Protein AF-A0ABD6E1S3-F1 (afdb_monomer)

Organism: NCBI:txid755310

Nearest PDB structures (foldseek):
  6a94-assembly2_B  TM=1.525E-01  e=4.931E-02  Homo sapiens
  8zpt-assembly1_R  TM=1.856E-01  e=3.114E+00  Homo sapiens

Secondary structure (DSSP, 8-state):
----SSS--EEEES----S---SSBP-SSS-EE--EEEEEEEEEEPPPTTS-PPPEEEEEEEEEEPP-GGG-----GGGEEEEESPTT-SSB-TTBPPEEEESSTTGGGTT-SSBPPTTT-----SEEEEEEES-TTEEEE-TTTTS-TT--S-EEEEETTS-HHHHS--TTTGGGSEEEEEES---TT-HHHHHHHTTS--TTEEEEEE--B-PPTT-EEEEEEEESBHHHHHHHTTS-S--SSS-EE-BSS-SS---SEEEEE-SEEEEEEB-SS--HHHHHHHPEE---SSTTEEEEE-S--SSGGG--SS--EEEEE-SEE-SS---BS--TTSPPBPP-PPPHHHHHHHHHHHHHT-SSS-TTTT--TT----------TTTTTTT-SSPPPTT-S-HHHHHHHH-HHHHHHHHHHHHHHHHSHHHHHHHHHHHHTTHHHHHHHHHHHHHHHHHHHHHHHHHHTS-HHHHHHHTTTTTTT-EE--TT---EEHHHHHHTSSS-GGGGSHHHHHHS-TTSTTHHHH-BTTB---HHHHHHHHHHTSS----PPPPTTPPP---SS-HHHHHHHHHHHHHHHHHHHHHHHHH--SS--S---HHHHHHHHHHHHHHHHHHSPPTT---SSS-HHHHHHHHHHHHHHHHHH--TTT-STTSHHHHHHHHHHTT-HHHHHHHHHHHHHHHHHHHHHHHHHHHHS-S-HHHHHHHHHHHHHHHHHHHHHHHHHHHTHHHHHHHHHHHHHHHHHHHHHHHHTTTTSTTHHHHHHHHHHHHHHHHHHHTT-SSHHHHHHSSSHHHHHHHHHHHT-HHHHHHHHHHHHHHHHHHHHHHHHHHHHHHHHT-HHHHHHHHHHHHHHHHHHHHHHHHHHHHHHTS---HHHHHHHHHH-PPP-SS--PPP-HHHHHHHHHHHT-HHHHHHHHHHHHTTS---TTSSSTTSPP-----B-S-THHHHHHH-HHHHSTTGGGSPTTEEEEEEE-HHHHHHHHHHHHHHHHHHHHHTT-S--TTS-SB---S--TT-SSPPPTTTT-SS--GGGS-TTS-TT-PBPTTS-B-PPPEEEEEESTHHHH-TT-EEEEEEEEESSSS---TTSPPPEEE----TT-SSTTTTT-SEE--SEEEEETTTEEEEEES--HHHHH--SS-TT---EEEEEE----S-EEB-BPPP--TT-PPPP--SGGG-BHHHH-TTS--SB--SSGGGT--STTTTTSTT-EETTEETTS-HHHHHHHHEEPPPEEEEEGGGTSPP-GGG--

Sequence (1270 aa):
MSNNPRQTQYHFFPFVRGGYIPTNEDPGSGPLTHGKLALETTVTGSPPAETGGPKAEETVTKQLDVYGPGEVTGIDHRQVVRTEPESGTANFPPNYFPAVEFDRPDIPWLFTPAKATASDGRLRPWLCLVTVRDQDGVTLQHGGQGGNRSNPLPVLEIGGPADPGAELPDLSECWAWAHTQLVGNIQTSDSAAIRSTFRGQSNVTLSRLLSPRRLQENESYHACVVPTFEPGVRAGLGKDPYPGDDRIVDPAWDDGESTGQIRLPVYYHWEFSTGPAGDFESLVRRLTPEQHSGLGIRAVDASDPGPTALESAGEETVDLEGALRSVEPSSGSASPDGQPAPPRSYDPDKQRTLRDILNRASALSDPIELQGPEGDTPTLGPPLYGQWPVAEPLVPDSGGQPVWLRELNLDPRFRLPAGFGTRVVRDQQEHLLASAWEQVGSLRQANQILRFGQFGREPSRGIHDDLADLDAPSLLQLTASLHARVNWEDDQSTAATARHRIDESRLPRAVLSPSFRRLTRTGGSIARRFETADATLSVPDAIRGLNDGSLTLGTESPPSGMATLDLTVDDDSLASMLCANARARVASVEERRREWSLTRDEYWDDGQLLQELVERCQEVVRALPSSGARPSRGGGRLQQLVDDLRSECEAICGNEREGWEDSLLGDLRTAIGDESLPEIVRVIVELQDHVAVALELTEELVTAAGEEDDTEVLRETLREDCDQLESRFHLLIVRFGAALLAHHCLGARDSLLAVRDALEQCREAESYEDVTRHVDRIDELCRDVCGEGETVTDVLDADRVLAELNEDIRDGDVDSVRTTLRELRQVLERVRYLISRIRSTASREKWLDAIGPALDDLGEECDEFAAILERLEGRLAEYPVDHVAEQLGPGVCGPPPTEPDPPLDIGAVSGGITAAIDPRSTIPRRISGRLGGVDLTSRADALEQIIESPEFTQPMYEPLRDLSEEYLLPSVGEIPMDSVGVLETNPAFVEAYMVGLSHEMGRELRWHEYPTDLRWTYFRRFWDRRGTVPEPTADELDDINPVHTWRDDVALGDQPSEDGTAVEPSIVLLIRGELLERFPNTTIYAAEAIPEGEGPYAEGEPIPRIPDLPDPSATDPSDQTGSTKYPVFRGTLEPDITFLGFDLTPDEAFGTTTEADDLGWFFVLEEPPGDPRFGLDEPGESPSGECSSLKTWDDLDWGHLSPEGAASYVELASLAGGQGAGSSDLVGKKIGDVVWGKNSAHMASVTWQRPFRKAVHADDMLPTNPAGGQ

Solvent-accessible surface area (backbone atoms only — not comparable to full-atom values): 70172 Å² total; per-residue (Å²): 145,79,85,45,92,75,60,84,37,79,46,65,35,40,73,43,73,72,85,84,76,35,86,49,65,44,82,61,57,76,69,45,56,65,28,61,44,79,45,75,46,75,48,73,48,75,62,65,91,90,52,93,60,79,70,47,74,48,76,46,76,45,78,41,82,47,82,34,46,43,75,38,68,67,60,68,68,85,38,54,74,48,51,43,67,48,73,66,39,62,58,41,48,22,53,39,34,42,33,42,32,26,56,51,39,23,64,51,39,59,35,32,47,38,27,53,31,90,89,56,55,40,51,61,36,38,46,44,41,42,59,35,64,69,45,76,33,48,45,79,47,58,51,72,80,81,81,59,92,74,41,83,48,31,36,41,35,33,18,72,84,35,55,46,60,72,49,50,81,57,70,63,53,45,27,43,38,30,30,18,42,36,56,46,89,66,71,83,85,41,69,64,60,56,54,50,52,78,69,46,96,45,102,43,40,25,17,36,33,39,21,62,42,60,51,56,59,70,39,45,33,40,40,33,35,29,49,44,30,33,20,18,31,28,24,31,64,64,43,78,35,53,90,64,92,79,44,64,38,39,52,52,68,70,79,85,59,74,52,76,55,51,77,41,30,35,51,46,74,46,40,35,24,18,20,66,79,61,51,70,60,54,44,60,66,57,43,40,71,36,62,52,80,65,39,9,46,40,82,39,80,52,21,68,77,73,56,76,92,52,52,48,99,54,95,38,61,34,65,35,61,19,43,34,26,26,83,65,78,68,54,38,78,64,42,102,84,73,47,73,31,71,58,57,72,79,59,67,70,49,30,53,52,49,46,61,48,32,45,66,25,27,90,68,51,59,78,76,77,62,51,55,103,79,72,61,74,88,61,86,55,63,83,60,62,56,32,50,34,70,66,44,45,56,73,42,57,97,92,39,65,39,36,28,54,32,46,36,66,50,36,66,60,27,34,48,36,17,47,51,20,33,49,43,43,64,74,42,38,70,59,55,50,49,56,40,55,64,75,47,68,65,50,64,62,52,33,52,52,24,50,53,43,46,63,54,29,60,64,43,40,56,54,46,53,60,48,66,73,41,57,44,54,55,37,46,36,72,44,50,87,45,24,79,77,35,66,36,74,52,103,80,76,61,79,40,32,49,38,56,55,41,72,60,21,47,40,61,70,66,68,35,31,75,67,41,50,63,53,41,28,85,84,29,84,55,31,60,70,56,56,49,102,88,46,75,77,41,58,51,57,51,51,50,23,36,24,74,58,81,43,70,94,69,94,67,80,73,63,93,92,61,80,76,86,78,66,90,55,64,62,69,54,54,51,46,48,51,31,50,50,27,50,50,46,41,49,53,40,53,51,48,43,65,69,47,46,86,74,45,78,91,75,80,49,68,67,55,57,51,47,50,47,34,50,32,36,46,49,41,54,64,70,47,80,67,94,81,74,77,62,89,79,85,48,65,63,61,51,46,41,52,52,50,38,41,51,38,37,31,47,43,30,23,47,97,87,82,41,36,69,88,12,50,54,25,51,35,52,48,23,58,75,67,68,35,63,69,54,32,46,54,41,51,54,54,46,49,52,40,51,52,51,34,52,52,39,47,54,52,43,49,67,69,56,57,98,47,82,85,47,50,64,53,43,54,49,45,48,52,33,47,54,51,34,52,55,51,49,49,52,52,48,50,64,45,34,44,53,48,43,36,44,30,51,50,51,29,51,53,24,48,50,50,29,49,62,39,45,62,78,44,65,90,43,92,61,39,66,65,44,48,55,47,52,52,53,43,52,51,55,51,36,63,44,40,49,88,46,91,47,49,66,46,22,52,70,36,98,34,58,39,18,53,44,40,50,27,54,73,74,50,39,66,69,58,38,58,49,53,56,52,52,54,50,55,51,50,56,51,44,53,51,44,53,53,48,43,54,57,56,34,58,77,74,67,47,37,81,63,35,38,63,35,50,49,53,30,47,51,28,52,49,53,41,47,52,52,52,50,53,44,49,56,57,60,68,68,55,77,75,55,73,65,35,70,66,43,30,73,77,66,44,74,79,83,82,88,63,86,50,54,58,58,61,50,61,61,52,33,50,39,50,54,61,64,63,32,37,87,57,49,44,41,56,54,49,19,58,74,62,78,59,47,82,34,79,87,43,98,55,45,41,54,70,75,66,57,73,57,78,48,88,62,38,49,47,54,59,46,35,75,76,35,51,55,64,37,28,16,63,60,88,72,62,60,81,34,25,32,30,47,32,22,43,30,52,33,35,49,54,25,18,40,39,15,28,23,44,42,43,40,50,51,37,54,73,71,67,45,60,50,63,58,40,58,58,38,49,37,24,41,61,40,42,78,92,26,66,76,74,67,53,86,74,70,52,44,74,50,70,55,65,54,74,59,61,41,90,34,51,68,38,54,53,51,47,96,90,64,46,75,50,70,52,30,26,25,46,37,40,28,37,67,50,56,76,78,40,69,74,52,44,62,37,37,19,35,32,36,65,71,71,92,73,90,74,61,92,85,47,76,60,58,68,41,63,36,61,52,33,69,61,47,90,48,80,76,47,40,58,32,60,60,48,45,39,59,28,52,51,76,48,90,94,44,36,38,39,34,31,30,96,39,41,64,65,60,32,41,42,37,54,63,46,83,92,40,42,14,29,20,45,34,48,31,50,63,88,71,78,90,44,40,34,38,44,74,62,75,89,45,96,80,76,58,80,78,80,72,78,52,60,91,59,50,29,50,49,58,76,38,82,79,74,78,66,46,50,78,65,81,68,69,34,78,74,60,98,52,100,68,37,59,70,50,76,69,37,69,55,90,95,41,33,44,85,52,28,8,23,34,39,49,65,52,26,48,56,71,75,48,71,50,74,45,52,36,57,63,13,41,76,81,66,78,87,74,64,131

Foldseek 3Di:
DFDFFPDKDKFWALADEPDDAAPAEDPLAWWDFFGKDWDWDWDWDDDPPVDPDDIDIDIDIDIDTDAALLVDQFDDPVQFPDWVVHFAAAAAALFFWTKTKGLARHQQAHRQRHAYDPFQRFGQGQKAKFKAFPDPQWDWAAPPPPPPVQAHFIKIKGAPVGWPLFRDDASSQQSQFKIKMFIGDDPPVDPVVVVVCSVDSDPGIMIMGTFQFRGDAFTKIKIFIFGQWQSNQQSNVNHHSDDDDRRMTTTNDHHPDGPNMHMTTGNDMHMYHHHDHDDLVRLLVLAAFAADDFWQKDWDFQQCPPPPVRHHPDTATAIAGFLWGFPDDPFDDADPVRDRHPGRFDDVVSLVVQQVQALLQFPLDDPVVNDDPVRDDRDHGDYQFLCFLQVPRGQADDVGWLFASSCCRRGCNLVVLLVLLLVLCVVCVVVVVVLQVVVCPCQVVLLVLLVVLVVVAPVLQVVLVVLVPDDLLVSCLVCLVCQQVFWFDDPPGDTDGNVVLCLLALQDSVLSDPVVCQQQPDVDPNQVVVDDPPDRDHSVNVRVCSLVVVDDPDPDDDPPPDDDPPPPDPPCVVLVVCQVVLVVVVVVQVVVLLQDFLLGDDDPPLVVLLVLLLVLLVLLLVLQDDPPPDDDPDCPVLSVLSVVLNVLSCQANNDPPPGRCPHLSVQLVVCVVVVPLQSNLVSLVVNVVSLVVSLVSLVVSLVVPDDDPVCPVSNVSNNVSSVSSVVSSLSVCSLCVLLNLLVLLLLLVVLLVLLVVLLVVVVVDPCSVVLVVLSVVLNVLSCQAQNPDNHSVRSLPPPHLSVQLNVCSVVRVLVSNVVSLVVVVVSLVSNVVSLVVSCVVCVVVVCCVRNVVSSVSSVVSSVSSVVSSVSSVVSSVPNRDDPCSVVCNSVSDRDDDPDNRHRRPSVSSSVSVSVSSNSQPVSLCVSCVVVVNDDLPVDPRSSDRDADAAADLDAQQVSSVVVPVCNNINPPVVDDASYKFKIWGQQLSVQSNQSSSLQSVLVSCVVVVNRHRSSWRRYFHHFAQPPWPPRDDPLLRGSDDRSSPFDTHDHRQQTARPVRHGDAIWMKMKGFYCSCVVQVVWFKKKFAWAADDDDDDDQPDFGDTDGLDQDSSDPDPVSNHGRIWIFSGKDDRPDGMIMTTTPAHLCQQCFDRGDRVRNHIWMKTWDPDDDKIFGFHAQDPDVVPDGDDCQDLNSGHPCLQCVPPPRRRRDLPVLCDDPDPRRVQQQQDDHPNAGPPSGNSSSCVSGTDDIDMDIDGNPSRRDDDPVPDD

Mean predicted aligned error: 20.46 Å

pLDDT: mean 79.89, std 14.86, range [21.59, 97.38]

Radius of gyration: 49.75 Å; Cα contacts (8 Å, |Δi|>4): 2072; chains: 1; bounding box: 131×125×138 Å

Structure (mmCIF, N/CA/C/O backbone):
data_AF-A0ABD6E1S3-F1
#
_entry.id   AF-A0ABD6E1S3-F1
#
loop_
_atom_site.group_PDB
_atom_site.id
_atom_site.type_symbol
_atom_site.label_atom_id
_atom_site.label_alt_id
_atom_site.label_comp_id
_atom_site.label_asym_id
_atom_site.label_entity_id
_atom_site.label_seq_id
_atom_site.pdbx_PDB_ins_code
_atom_site.Cartn_x
_atom_site.Cartn_y
_atom_site.Cartn_z
_atom_site.occupancy
_atom_site.B_iso_or_equiv
_atom_site.auth_seq_id
_atom_site.auth_comp_id
_atom_site.auth_asym_id
_atom_site.auth_atom_id
_atom_site.pdbx_PDB_model_num
ATOM 1 N N . MET A 1 1 ? -34.664 12.197 19.110 1.00 31.06 1 MET A N 1
ATOM 2 C CA . MET A 1 1 ? -35.366 10.911 18.883 1.00 31.06 1 MET A CA 1
ATOM 3 C C . MET A 1 1 ? -36.137 10.989 17.566 1.00 31.06 1 MET A C 1
ATOM 5 O O . MET A 1 1 ? -37.246 11.506 17.550 1.00 31.06 1 MET A O 1
ATOM 9 N N . SER A 1 2 ? -35.535 10.511 16.476 1.00 21.59 2 SER A N 1
ATOM 10 C CA . SER A 1 2 ? -36.189 10.144 15.210 1.00 21.59 2 SER A CA 1
ATOM 11 C C . SER A 1 2 ? -35.374 9.006 14.574 1.00 21.59 2 SER A C 1
ATOM 13 O O . SER A 1 2 ? -34.189 8.869 14.865 1.00 21.59 2 SER A O 1
ATOM 15 N N . ASN A 1 3 ? -36.043 8.136 13.818 1.00 25.98 3 ASN A N 1
ATOM 16 C CA . ASN A 1 3 ? -35.596 6.808 13.377 1.00 25.98 3 ASN A CA 1
ATOM 17 C C . ASN A 1 3 ? -34.513 6.845 12.281 1.00 25.98 3 ASN A C 1
ATOM 19 O O . ASN A 1 3 ? -34.676 7.565 11.304 1.00 25.98 3 ASN A O 1
ATOM 23 N N . ASN A 1 4 ? -33.493 5.979 12.388 1.00 35.31 4 ASN A N 1
ATOM 24 C CA . ASN A 1 4 ? -32.362 5.865 11.453 1.00 35.31 4 ASN A CA 1
ATOM 25 C C . ASN A 1 4 ? -32.067 4.378 11.094 1.00 35.31 4 ASN A C 1
ATOM 27 O O . ASN A 1 4 ? -32.193 3.524 11.978 1.00 35.31 4 ASN A O 1
ATOM 31 N N . PRO A 1 5 ? -31.718 4.034 9.835 1.00 28.72 5 PRO A N 1
ATOM 32 C CA . PRO A 1 5 ? -31.232 2.709 9.429 1.00 28.72 5 PRO A CA 1
ATOM 33 C C . PRO A 1 5 ? -29.695 2.513 9.341 1.00 28.72 5 PRO A C 1
ATOM 35 O O . PRO A 1 5 ? -29.295 1.397 9.015 1.00 28.72 5 PRO A O 1
ATOM 38 N N . ARG A 1 6 ? -28.826 3.505 9.626 1.00 32.53 6 ARG A N 1
ATOM 39 C CA . ARG A 1 6 ? -27.343 3.328 9.595 1.00 32.53 6 ARG A CA 1
ATOM 40 C C . ARG A 1 6 ? -26.620 3.294 10.945 1.00 32.53 6 ARG A C 1
ATOM 42 O O . ARG A 1 6 ? -25.483 2.844 10.997 1.00 32.53 6 ARG A O 1
ATOM 49 N N . GLN A 1 7 ? -27.267 3.690 12.037 1.00 48.09 7 GLN A N 1
ATOM 50 C CA . GLN A 1 7 ? -26.796 3.350 13.381 1.00 48.09 7 GLN A CA 1
ATOM 51 C C . GLN A 1 7 ? -27.579 2.149 13.892 1.00 48.09 7 GLN A C 1
ATOM 53 O O . GLN A 1 7 ? -28.813 2.159 13.933 1.00 48.09 7 GLN A O 1
ATOM 58 N N . THR A 1 8 ? -26.853 1.116 14.299 1.00 60.81 8 THR A N 1
ATOM 59 C CA . THR A 1 8 ? -27.412 -0.040 14.985 1.00 60.81 8 THR A CA 1
ATOM 60 C C . THR A 1 8 ? -28.122 0.428 16.259 1.00 60.81 8 THR A C 1
ATOM 62 O O . THR A 1 8 ? -27.485 0.828 17.228 1.00 60.81 8 THR A O 1
ATOM 65 N N . GLN A 1 9 ? -29.458 0.431 16.259 1.00 74.44 9 GLN A N 1
ATOM 66 C CA . GLN A 1 9 ? -30.238 0.788 17.446 1.00 74.44 9 GLN A CA 1
ATOM 67 C C . GLN A 1 9 ? -30.254 -0.375 18.437 1.00 74.44 9 GLN A C 1
ATOM 69 O O . GLN A 1 9 ? -30.562 -1.509 18.066 1.00 74.44 9 GLN A O 1
ATOM 74 N N . TYR A 1 10 ? -29.966 -0.080 19.704 1.00 84.81 10 TYR A N 1
ATOM 75 C CA . TYR A 1 10 ? -30.021 -1.050 20.791 1.00 84.81 10 TYR A CA 1
ATOM 76 C C . TYR A 1 10 ? -31.241 -0.793 21.673 1.00 84.81 10 TYR A C 1
ATOM 78 O O . TYR A 1 10 ? -31.451 0.307 22.187 1.00 84.81 10 TYR A O 1
ATOM 86 N N . HIS A 1 11 ? -32.048 -1.830 21.867 1.00 87.75 11 HIS A N 1
ATOM 87 C CA . HIS A 1 11 ? -33.182 -1.815 22.781 1.00 87.75 11 HIS A CA 1
ATOM 88 C C . HIS A 1 11 ? -32.946 -2.815 23.913 1.00 87.75 11 HIS A C 1
ATOM 90 O O . HIS A 1 11 ? -32.768 -4.010 23.669 1.00 87.75 11 HIS A O 1
ATOM 96 N N . PHE A 1 12 ? -32.983 -2.336 25.157 1.00 91.19 12 PHE A N 1
ATOM 97 C CA . PHE A 1 12 ? -32.773 -3.163 26.345 1.00 91.19 12 PHE A CA 1
ATOM 98 C C . PHE A 1 12 ? -34.103 -3.575 26.984 1.00 91.19 12 PHE A C 1
ATOM 100 O O . PHE A 1 12 ? -34.999 -2.754 27.190 1.00 91.19 12 PHE A O 1
ATOM 107 N N . PHE A 1 13 ? -34.218 -4.853 27.339 1.00 91.25 13 PHE A N 1
ATOM 108 C CA . PHE A 1 13 ? -35.361 -5.435 28.038 1.00 91.25 13 PHE A CA 1
ATOM 109 C C . PHE A 1 13 ? -34.901 -6.081 29.350 1.00 91.25 13 PHE A C 1
ATOM 111 O O . PHE A 1 13 ? -33.828 -6.684 29.374 1.00 91.25 13 PHE A O 1
ATOM 118 N N . PRO A 1 14 ? -35.690 -6.001 30.443 1.00 91.81 14 PRO A N 1
ATOM 119 C CA . PRO A 1 14 ? -35.216 -6.475 31.739 1.00 91.81 14 PRO A CA 1
ATOM 120 C C . PRO A 1 14 ? -34.974 -7.984 31.791 1.00 91.81 14 PRO A C 1
ATOM 122 O O . PRO A 1 14 ? -34.020 -8.434 32.410 1.00 91.81 14 PRO A O 1
ATOM 125 N N . PHE A 1 15 ? -35.852 -8.760 31.155 1.00 91.12 15 PHE A N 1
ATOM 126 C CA . PHE A 1 15 ? -35.721 -10.206 31.029 1.00 91.12 15 PHE A CA 1
ATOM 127 C C . PHE A 1 15 ? -36.567 -10.725 29.865 1.00 91.12 15 PHE A C 1
ATOM 129 O O . PHE A 1 15 ? -37.611 -10.154 29.526 1.00 91.12 15 PHE A O 1
ATOM 136 N N . VAL A 1 16 ? -36.170 -11.871 29.316 1.00 89.31 16 VAL A N 1
ATOM 137 C CA . VAL A 1 16 ? -36.993 -12.700 28.429 1.00 89.31 16 VAL A CA 1
ATOM 138 C C . VAL A 1 16 ? -37.038 -14.114 28.994 1.00 89.31 16 VAL A C 1
ATOM 140 O O . VAL A 1 16 ? -36.059 -14.618 29.535 1.00 89.31 16 VAL A O 1
ATOM 143 N N . ARG A 1 17 ? -38.203 -14.761 28.902 1.00 86.00 17 ARG A N 1
ATOM 144 C CA . ARG A 1 17 ? -38.381 -16.143 29.353 1.00 86.00 17 ARG A CA 1
ATOM 145 C C . ARG A 1 17 ? -39.190 -16.945 28.344 1.00 86.00 17 ARG A C 1
ATOM 147 O O . ARG A 1 17 ? -40.353 -16.626 28.085 1.00 86.00 17 ARG A O 1
ATOM 154 N N . GLY A 1 18 ? -38.580 -17.999 27.809 1.00 79.12 18 GLY A N 1
ATOM 155 C CA . GLY A 1 18 ? -39.253 -19.021 27.017 1.00 79.12 18 GLY A CA 1
ATOM 156 C C . GLY A 1 18 ? -39.892 -20.104 27.894 1.00 79.12 18 GLY A C 1
ATOM 157 O O . GLY A 1 18 ? -39.375 -20.458 28.950 1.00 79.12 18 GLY A O 1
ATOM 158 N N . GLY A 1 19 ? -41.021 -20.663 27.451 1.00 77.88 19 GLY A N 1
ATOM 159 C CA . GLY A 1 19 ? -41.645 -21.823 28.099 1.00 77.88 19 GLY A CA 1
ATOM 160 C C . GLY A 1 19 ? -42.567 -21.495 29.281 1.00 77.88 19 GLY A C 1
ATOM 161 O O . GLY A 1 19 ? -43.347 -20.544 29.234 1.00 77.88 19 GLY A O 1
ATOM 162 N N . TYR A 1 20 ? -42.552 -22.352 30.308 1.00 74.88 20 TYR A N 1
ATOM 163 C CA . TYR A 1 20 ? -43.444 -22.248 31.468 1.00 74.88 20 TYR A CA 1
ATOM 164 C C . TYR A 1 20 ? -42.972 -21.180 32.465 1.00 74.88 20 TYR A C 1
ATOM 166 O O . TYR A 1 20 ? -41.783 -21.066 3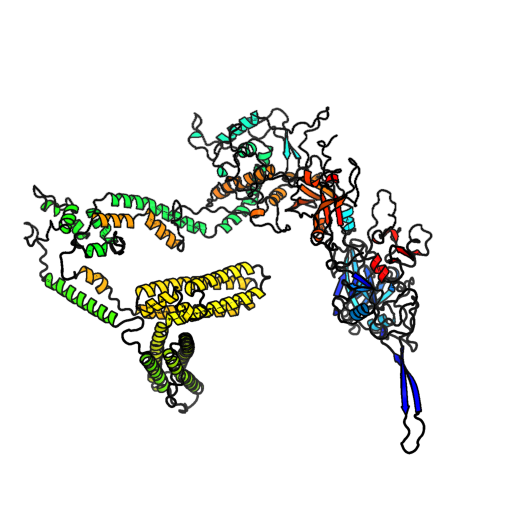2.757 1.00 74.88 20 TYR A O 1
ATOM 174 N N . ILE A 1 21 ? -43.926 -20.428 33.022 1.00 79.06 21 ILE A N 1
ATOM 175 C CA . ILE A 1 21 ? -43.685 -19.372 34.010 1.00 79.06 21 ILE A CA 1
ATOM 176 C C . ILE A 1 21 ? -44.194 -19.862 35.381 1.00 79.06 21 ILE A C 1
ATOM 178 O O . ILE A 1 21 ? -45.387 -20.150 35.500 1.00 79.06 21 ILE A O 1
ATOM 182 N N . PRO A 1 22 ? -43.335 -19.954 36.414 1.00 78.88 22 PRO A N 1
ATOM 183 C CA . PRO A 1 22 ? -43.728 -20.304 37.777 1.00 78.88 22 PRO A CA 1
ATOM 184 C C . PRO A 1 22 ? -44.798 -19.364 38.345 1.00 78.88 22 PRO A C 1
ATOM 186 O O . PRO A 1 22 ? -44.882 -18.192 37.988 1.00 78.88 22 PRO A O 1
ATOM 189 N N . THR A 1 23 ? -45.614 -19.863 39.272 1.00 75.69 23 THR A N 1
ATOM 190 C CA . THR A 1 23 ? -46.705 -19.076 39.870 1.00 75.69 23 THR A CA 1
ATOM 191 C C . THR A 1 23 ? -46.242 -18.120 40.967 1.00 75.69 23 THR A C 1
ATOM 193 O O . THR A 1 23 ? -46.878 -17.085 41.175 1.00 75.69 23 THR A O 1
ATOM 196 N N . ASN A 1 24 ? -45.158 -18.462 41.668 1.00 81.19 24 ASN A N 1
ATOM 197 C CA . ASN A 1 24 ? -44.664 -17.722 42.828 1.00 81.19 24 ASN A CA 1
ATOM 198 C C . ASN A 1 24 ? -43.855 -16.499 42.384 1.00 81.19 24 ASN A C 1
ATOM 200 O O . ASN A 1 24 ? -43.004 -16.613 41.503 1.00 81.19 24 ASN A O 1
ATOM 204 N N . GLU A 1 25 ? -44.136 -15.339 42.979 1.00 83.69 25 GLU A N 1
ATOM 205 C CA . GLU A 1 25 ? -43.360 -14.112 42.750 1.00 83.69 25 GLU A CA 1
ATOM 206 C C . GLU A 1 25 ? -41.996 -14.197 43.416 1.00 83.69 25 GLU A C 1
ATOM 208 O O . GLU A 1 25 ? -41.856 -14.784 44.489 1.00 83.69 25 GLU A O 1
ATOM 213 N N . ASP A 1 26 ? -41.002 -13.601 42.765 1.00 83.81 26 ASP A N 1
ATOM 214 C CA . ASP A 1 26 ? -39.679 -13.415 43.338 1.00 83.81 26 ASP A CA 1
ATOM 215 C C . ASP A 1 26 ? -39.754 -12.363 44.466 1.00 83.81 26 ASP A C 1
ATOM 217 O O . ASP A 1 26 ? -40.116 -11.217 44.191 1.00 83.81 26 ASP A O 1
ATOM 221 N N . PRO A 1 27 ? -39.437 -12.704 45.731 1.00 78.00 27 PRO A N 1
ATOM 222 C CA . PRO A 1 27 ? -39.440 -11.751 46.838 1.00 78.00 27 PRO A CA 1
ATOM 223 C C . PRO A 1 27 ? -38.282 -10.738 46.782 1.00 78.00 27 PRO A C 1
ATOM 225 O O . PRO A 1 27 ? -38.237 -9.837 47.616 1.00 78.00 27 PRO A O 1
ATOM 228 N N . GLY A 1 28 ? -37.346 -10.868 45.835 1.00 75.31 28 GLY A N 1
ATOM 229 C CA . GLY A 1 28 ? -36.189 -9.982 45.669 1.00 75.31 28 GLY A CA 1
ATOM 230 C C . GLY A 1 28 ? -34.968 -10.389 46.498 1.00 75.31 28 GLY A C 1
ATOM 231 O O . GLY A 1 28 ? -33.848 -10.207 46.039 1.00 75.31 28 GLY A O 1
ATOM 232 N N . SER A 1 29 ? -35.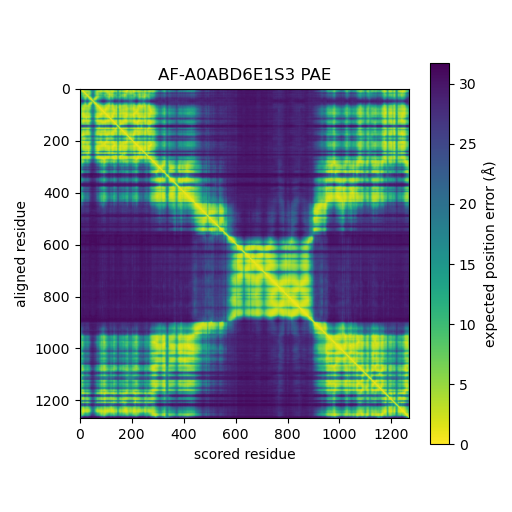158 -11.015 47.662 1.00 77.88 29 SER A N 1
ATOM 233 C CA . SER A 1 29 ? -34.077 -11.578 48.482 1.00 77.88 29 SER A CA 1
ATOM 234 C C . SER A 1 29 ? -34.521 -12.843 49.226 1.00 77.88 29 SER A C 1
ATOM 236 O O . SER A 1 29 ? -35.716 -13.124 49.351 1.00 77.88 29 SER A O 1
ATOM 238 N N . GLY A 1 30 ? -33.557 -13.644 49.692 1.00 80.62 30 GLY A N 1
ATOM 239 C CA . GLY A 1 30 ? -33.823 -14.874 50.444 1.00 80.62 30 GLY A CA 1
ATOM 240 C C . GLY A 1 30 ? -34.342 -16.053 49.598 1.00 80.62 30 GLY A C 1
ATOM 241 O O . GLY A 1 30 ? -34.274 -16.006 48.359 1.00 80.62 30 GLY A O 1
ATOM 242 N N . PRO A 1 31 ? -34.832 -17.121 50.261 1.00 82.81 31 PRO A N 1
ATOM 243 C CA . PRO A 1 31 ? -35.092 -18.417 49.641 1.00 82.81 31 PRO A CA 1
ATOM 244 C C . PRO A 1 31 ? -36.347 -18.460 48.769 1.00 82.81 31 PRO A C 1
ATOM 246 O O . PRO A 1 31 ? -37.364 -17.820 49.045 1.00 82.81 31 PRO A O 1
ATOM 249 N N . LEU A 1 32 ? -36.289 -19.300 47.736 1.00 84.81 32 LEU A N 1
ATOM 250 C CA . LEU A 1 32 ? -37.389 -19.618 46.830 1.00 84.81 32 LEU A CA 1
ATOM 251 C C . LEU A 1 32 ? -37.879 -21.059 47.032 1.00 84.81 32 LEU A C 1
ATOM 253 O O . LEU A 1 32 ? -37.237 -21.894 47.666 1.00 84.81 32 LEU A O 1
ATOM 257 N N . THR A 1 33 ? -39.046 -21.363 46.467 1.00 80.81 33 THR A N 1
ATOM 258 C CA . THR A 1 33 ? -39.580 -22.732 46.399 1.00 80.81 33 THR A CA 1
ATOM 259 C C . THR A 1 33 ? -39.458 -23.259 44.980 1.00 80.81 33 THR A C 1
ATOM 261 O O . THR A 1 33 ? -39.667 -22.519 44.020 1.00 80.81 33 THR A O 1
ATOM 264 N N . HIS A 1 34 ? -39.133 -24.544 44.841 1.00 78.81 34 HIS A N 1
ATOM 265 C CA . HIS A 1 34 ? -39.022 -25.184 43.534 1.00 78.81 34 HIS A CA 1
ATOM 266 C C . HIS A 1 34 ? -40.306 -25.035 42.698 1.00 78.81 34 HIS A C 1
ATOM 268 O O . HIS A 1 34 ? -41.422 -25.209 43.201 1.00 78.81 34 HIS A O 1
ATOM 274 N N . GLY A 1 35 ? -40.148 -24.754 41.402 1.00 73.56 35 GLY A N 1
ATOM 275 C CA . GLY A 1 35 ? -41.264 -24.554 40.481 1.00 73.56 35 GLY A CA 1
ATOM 276 C C . GLY A 1 35 ? -42.120 -25.814 40.324 1.00 73.56 35 GLY A C 1
ATOM 277 O O . GLY A 1 35 ? -41.602 -26.903 40.063 1.00 73.56 35 GLY A O 1
ATOM 278 N N . LYS A 1 36 ? -43.444 -25.665 40.456 1.00 74.56 36 LYS A N 1
ATOM 279 C CA . LYS A 1 36 ? -44.426 -26.725 40.184 1.00 74.56 36 LYS A CA 1
ATOM 280 C C . LYS A 1 36 ? -45.422 -26.285 39.111 1.00 74.56 36 LYS A C 1
ATOM 282 O O . LYS A 1 36 ? -45.838 -25.125 39.063 1.00 74.56 36 LYS A O 1
ATOM 287 N N . LEU A 1 37 ? -45.791 -27.223 38.245 1.00 74.00 37 LEU A N 1
ATOM 288 C CA . LEU A 1 37 ? -46.817 -27.095 37.216 1.00 74.00 37 LEU A CA 1
ATOM 289 C C . LEU A 1 37 ? -48.038 -27.924 37.621 1.00 74.00 37 LEU A C 1
ATOM 2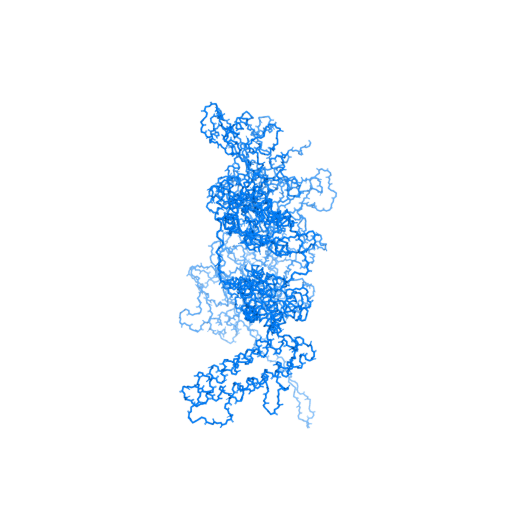91 O O . LEU A 1 37 ? -47.973 -29.151 37.672 1.00 74.00 37 LEU A O 1
ATOM 295 N N . ALA A 1 38 ? -49.166 -27.259 37.857 1.00 73.56 38 ALA A N 1
ATOM 296 C CA . ALA A 1 38 ? -50.439 -27.926 38.093 1.00 73.56 38 ALA A CA 1
ATOM 297 C C . ALA A 1 38 ? -51.096 -28.285 36.749 1.00 73.56 38 ALA A C 1
ATOM 299 O O . ALA A 1 38 ? -51.579 -27.411 36.034 1.00 73.56 38 ALA A O 1
ATOM 300 N N . LEU A 1 39 ? -51.122 -29.571 36.399 1.00 75.56 39 LEU A N 1
ATOM 301 C CA . LEU A 1 39 ? -51.885 -30.087 35.263 1.00 75.56 39 LEU A CA 1
ATOM 302 C C . LEU A 1 39 ? -53.259 -30.542 35.732 1.00 75.56 39 LEU A C 1
ATOM 304 O O . LEU A 1 39 ? -53.378 -31.525 36.463 1.00 75.56 39 LEU A O 1
ATOM 308 N N . GLU A 1 40 ? -54.293 -29.850 35.277 1.00 80.56 40 GLU A N 1
ATOM 309 C CA . GLU A 1 40 ? -55.678 -30.274 35.449 1.00 80.56 40 GLU A CA 1
ATOM 310 C C . GLU A 1 40 ? -56.093 -31.128 34.248 1.00 80.56 40 GLU A C 1
ATOM 312 O O . GLU A 1 40 ? -56.040 -30.688 33.102 1.00 80.56 40 GLU A O 1
ATOM 317 N N . THR A 1 41 ? -56.475 -32.380 34.492 1.00 74.50 41 THR A N 1
ATOM 318 C CA . THR A 1 41 ? -57.013 -33.279 33.463 1.00 74.50 41 THR A CA 1
ATOM 319 C C . THR A 1 41 ? -58.407 -33.727 33.866 1.00 74.50 41 THR A C 1
ATOM 321 O O . THR A 1 41 ? -58.590 -34.320 34.928 1.00 74.50 41 THR A O 1
ATOM 324 N N . THR A 1 42 ? -59.393 -33.477 33.007 1.00 79.81 42 THR A N 1
ATOM 325 C CA . THR A 1 42 ? -60.760 -33.972 33.196 1.00 79.81 42 THR A CA 1
ATOM 326 C C . THR A 1 42 ? -60.887 -35.366 32.588 1.00 79.81 42 THR A C 1
ATOM 328 O O . THR A 1 42 ? -60.813 -35.539 31.371 1.00 79.81 42 THR A O 1
ATOM 331 N N . VAL A 1 43 ? -61.073 -36.378 33.433 1.00 76.94 43 VAL A N 1
ATOM 332 C CA . VAL A 1 43 ? -61.317 -37.761 33.014 1.00 76.94 43 VAL A CA 1
ATOM 333 C C . VAL A 1 43 ? -62.821 -37.962 32.880 1.00 76.94 43 VAL A C 1
ATOM 335 O O . VAL A 1 43 ? -63.566 -37.736 33.831 1.00 76.94 43 VAL A O 1
ATOM 338 N N . THR A 1 44 ? -63.274 -38.399 31.701 1.00 74.25 44 THR A N 1
ATOM 339 C CA . THR A 1 44 ? -64.695 -38.677 31.447 1.00 74.25 44 THR A CA 1
ATOM 340 C C . THR A 1 44 ? -64.935 -40.180 31.286 1.00 74.25 44 THR A C 1
ATOM 342 O O . THR A 1 44 ? -64.447 -40.823 30.357 1.00 74.25 44 THR A O 1
ATOM 345 N N . GLY A 1 45 ? -65.682 -40.769 32.220 1.00 71.56 45 GLY A N 1
ATOM 346 C CA . GLY A 1 45 ? -66.107 -42.166 32.185 1.00 71.56 45 GLY A CA 1
ATOM 347 C C . GLY A 1 45 ? -67.502 -42.297 31.577 1.00 71.56 45 GLY A C 1
ATOM 348 O O . GLY A 1 45 ? -68.464 -41.726 32.093 1.00 71.56 45 GLY A O 1
ATOM 349 N N . SER A 1 46 ? -67.631 -43.064 30.489 1.00 64.19 46 SER A N 1
ATOM 350 C CA . SER A 1 46 ? -68.939 -43.429 29.924 1.00 64.19 46 SER A CA 1
ATOM 351 C C . SER A 1 46 ? -69.360 -44.816 30.433 1.00 64.19 46 SER A C 1
ATOM 353 O O . SER A 1 46 ? -68.567 -45.753 30.315 1.00 64.19 46 SER A O 1
ATOM 355 N N . PRO A 1 47 ? -70.567 -44.984 31.005 1.00 63.06 47 PRO A N 1
ATOM 356 C CA . PRO A 1 47 ? -71.022 -46.288 31.485 1.00 63.06 47 PRO A CA 1
ATOM 357 C C . PRO A 1 47 ? -71.275 -47.280 30.326 1.00 63.06 47 PRO A C 1
ATOM 359 O O . PRO A 1 47 ? -71.484 -46.851 29.187 1.00 63.06 47 PRO A O 1
ATOM 362 N N . PRO A 1 48 ? -71.290 -48.607 30.586 1.00 60.50 48 PRO A N 1
ATOM 363 C CA . PRO A 1 48 ? -71.653 -49.615 29.587 1.00 60.50 48 PRO A CA 1
ATOM 364 C C . PRO A 1 48 ? -73.062 -49.365 29.028 1.00 60.50 48 PRO A C 1
ATOM 366 O O . PRO A 1 48 ? -73.974 -49.014 29.780 1.00 60.50 48 PRO A O 1
ATOM 369 N N . ALA A 1 49 ? -73.245 -49.587 27.720 1.00 58.94 49 ALA A N 1
ATOM 370 C CA . ALA A 1 49 ? -74.415 -49.173 26.929 1.00 58.94 49 ALA A CA 1
ATOM 371 C C . ALA A 1 49 ? -75.795 -49.654 27.437 1.00 58.94 49 ALA A C 1
ATOM 373 O O . ALA A 1 49 ? -76.818 -49.131 27.001 1.00 58.94 49 ALA A O 1
ATOM 374 N N . GLU A 1 50 ? -75.849 -50.618 28.359 1.00 56.97 50 GLU A N 1
ATOM 375 C CA . GLU A 1 50 ? -77.097 -51.182 28.896 1.00 56.97 50 GLU A CA 1
ATOM 376 C C . GLU A 1 50 ? -77.647 -50.433 30.126 1.00 56.97 50 GLU A C 1
ATOM 378 O O . GLU A 1 50 ? -78.806 -50.610 30.498 1.00 56.97 50 GLU A O 1
ATOM 383 N N . THR A 1 51 ? -76.863 -49.540 30.731 1.00 57.59 51 THR A N 1
ATOM 384 C CA . THR A 1 51 ? -77.275 -48.709 31.874 1.00 57.59 51 THR A CA 1
ATOM 385 C C . THR A 1 51 ? -77.077 -47.239 31.522 1.00 57.59 51 THR A C 1
ATOM 387 O O . THR A 1 51 ? -75.980 -46.714 31.678 1.00 57.59 51 THR A O 1
ATOM 390 N N . GLY A 1 52 ? -78.122 -46.570 31.021 1.00 56.69 52 GLY A N 1
ATOM 391 C CA . GLY A 1 52 ? -78.113 -45.154 30.616 1.00 56.69 52 GLY A CA 1
ATOM 392 C C . GLY A 1 52 ? -77.934 -44.154 31.770 1.00 56.69 52 GLY A C 1
ATOM 393 O O . GLY A 1 52 ? -78.817 -43.336 32.018 1.00 56.69 52 GLY A O 1
ATOM 394 N N . GLY A 1 53 ? -76.817 -44.236 32.494 1.00 61.59 53 GLY A N 1
ATOM 395 C CA . GLY A 1 53 ? -76.407 -43.279 33.522 1.00 61.59 53 GLY A CA 1
ATOM 396 C C . GLY A 1 53 ? -75.648 -42.071 32.946 1.00 61.59 53 GLY A C 1
ATOM 397 O O . GLY A 1 53 ? -75.112 -42.158 31.839 1.00 61.59 53 GLY A O 1
ATOM 398 N N . PRO A 1 54 ? -75.596 -40.939 33.674 1.00 60.97 54 PRO A N 1
ATOM 399 C CA . PRO A 1 54 ? -74.829 -39.761 33.266 1.00 60.97 54 PRO A CA 1
ATOM 400 C C . PRO A 1 54 ? -73.327 -40.077 33.178 1.00 60.97 54 PRO A C 1
ATOM 402 O O . PRO A 1 54 ? -72.820 -40.909 33.933 1.00 60.97 54 PRO A O 1
ATOM 405 N N . LYS A 1 55 ? -72.615 -39.404 32.263 1.00 62.75 55 LYS A N 1
ATOM 406 C CA . LYS A 1 55 ? -71.146 -39.449 32.202 1.00 62.75 55 LYS A CA 1
ATOM 407 C C . LYS A 1 55 ? -70.578 -38.978 33.542 1.00 62.75 55 LYS A C 1
ATOM 409 O O . LYS A 1 55 ? -71.005 -37.944 34.052 1.00 62.75 55 LYS A O 1
ATOM 414 N N . ALA A 1 56 ? -69.645 -39.738 34.105 1.00 68.56 56 ALA A N 1
ATOM 415 C CA . ALA A 1 56 ? -68.891 -39.302 35.272 1.00 68.56 56 ALA A CA 1
ATOM 416 C C . ALA A 1 56 ? -67.710 -38.462 34.778 1.00 68.56 56 ALA A C 1
ATOM 418 O O . ALA A 1 56 ? -66.903 -38.961 33.996 1.00 68.56 56 ALA A O 1
ATOM 419 N N . GLU A 1 57 ? -67.633 -37.202 35.196 1.00 69.31 57 GLU A N 1
ATOM 420 C CA . GLU A 1 57 ? -66.494 -36.326 34.919 1.00 69.31 57 GLU A CA 1
ATOM 421 C C . GLU A 1 57 ? -65.789 -36.023 36.244 1.00 69.31 57 GLU A C 1
ATOM 423 O O . GLU A 1 57 ? -66.427 -35.574 37.196 1.00 69.31 57 GLU A O 1
ATOM 428 N N . GLU A 1 58 ? -64.489 -36.300 36.317 1.00 79.19 58 GLU A N 1
ATOM 429 C CA . GLU A 1 58 ? -63.646 -35.991 37.474 1.00 79.19 58 GLU A CA 1
ATOM 430 C C . GLU A 1 58 ? -62.423 -35.207 36.996 1.00 79.19 58 GLU A C 1
ATOM 432 O O . GLU A 1 58 ? -61.709 -35.644 36.091 1.00 79.19 58 GLU A O 1
ATOM 437 N N . THR A 1 59 ? -62.188 -34.036 37.586 1.00 76.19 59 THR A N 1
ATOM 438 C CA . THR A 1 59 ? -60.983 -33.243 37.322 1.00 76.19 59 THR A CA 1
ATOM 439 C C . THR A 1 59 ? -59.901 -33.652 38.310 1.00 76.19 59 THR A C 1
ATOM 441 O O . THR A 1 59 ? -60.053 -33.468 39.516 1.00 76.19 59 THR A O 1
ATOM 444 N N . VAL A 1 60 ? -58.803 -34.201 37.793 1.00 80.31 60 VAL A N 1
ATOM 445 C CA . VAL A 1 60 ? -57.623 -34.577 38.574 1.00 80.31 60 VAL A CA 1
ATOM 446 C C . VAL A 1 60 ? -56.538 -33.532 38.347 1.00 80.31 60 VAL A C 1
ATOM 448 O O . VAL A 1 60 ? -56.100 -33.327 37.215 1.00 80.31 60 VAL A O 1
ATOM 451 N N . THR A 1 61 ? -56.081 -32.900 39.425 1.00 79.00 61 THR A N 1
ATOM 452 C CA . THR A 1 61 ? -54.924 -31.998 39.401 1.00 79.00 61 THR A CA 1
ATOM 453 C C . THR A 1 61 ? -53.668 -32.780 39.774 1.00 79.00 61 THR A C 1
ATOM 455 O O . THR A 1 61 ? -53.569 -33.312 40.881 1.00 79.00 61 THR A O 1
ATOM 458 N N . LYS A 1 62 ? -52.689 -32.851 38.870 1.00 79.50 62 LYS A N 1
ATOM 459 C CA . LYS A 1 62 ? -51.372 -33.447 39.129 1.00 79.50 62 LYS A CA 1
ATOM 460 C C . LYS A 1 62 ? -50.305 -32.359 39.108 1.00 79.50 62 LYS A C 1
ATOM 462 O O . LYS A 1 62 ? -50.219 -31.604 38.148 1.00 79.50 62 LYS A O 1
ATOM 467 N N . GLN A 1 63 ? -49.496 -32.289 40.160 1.00 76.25 63 GLN A N 1
ATOM 468 C CA . GLN A 1 63 ? -48.345 -31.389 40.218 1.00 76.25 63 GLN A CA 1
ATOM 469 C C . GLN A 1 63 ? -47.150 -32.071 39.541 1.00 76.25 63 GLN A C 1
ATOM 471 O O . GLN A 1 63 ? -46.780 -33.180 39.932 1.00 76.25 63 GLN A O 1
ATOM 476 N N . LEU A 1 64 ? -46.587 -31.439 38.515 1.00 78.00 64 LEU A N 1
ATOM 477 C CA . LEU A 1 64 ? -45.309 -31.810 37.911 1.00 78.00 64 LEU A CA 1
ATOM 478 C C . LEU A 1 64 ? -44.227 -30.853 38.393 1.00 78.00 64 LEU A C 1
ATOM 480 O O . LEU A 1 64 ? -44.462 -29.652 38.501 1.00 78.00 64 LEU A O 1
ATOM 484 N N . ASP A 1 65 ? -43.039 -31.382 38.638 1.00 76.12 65 ASP A N 1
ATOM 485 C CA . ASP A 1 65 ? -41.873 -30.559 38.921 1.00 76.12 65 ASP A CA 1
ATOM 486 C C . ASP A 1 65 ? -41.291 -30.026 37.610 1.00 76.12 65 ASP A C 1
ATOM 488 O O . ASP A 1 65 ? -41.195 -30.753 36.618 1.00 76.12 65 ASP A O 1
ATOM 492 N N . VAL A 1 66 ? -40.942 -28.743 37.601 1.00 80.62 66 VAL A N 1
ATOM 493 C CA . VAL A 1 66 ? -40.323 -28.067 36.454 1.00 80.62 66 VAL A CA 1
ATOM 494 C C . VAL A 1 66 ? -38.840 -27.914 36.738 1.00 80.62 66 VAL A C 1
ATOM 496 O O . VAL A 1 66 ? -38.503 -27.537 37.852 1.00 80.62 66 VAL A O 1
ATOM 499 N N . TYR A 1 67 ? -37.976 -28.160 35.753 1.00 85.44 67 TYR A N 1
ATOM 500 C CA . TYR A 1 67 ? -36.532 -27.981 35.919 1.00 85.44 67 TYR A CA 1
ATOM 501 C C . TYR A 1 67 ? -36.184 -26.598 36.483 1.00 85.44 67 TYR A C 1
ATOM 503 O O . TYR A 1 67 ? -36.645 -25.575 35.965 1.00 85.44 67 TYR A O 1
ATOM 511 N N . GLY A 1 68 ? -35.381 -26.590 37.543 1.00 87.94 68 GLY A N 1
ATOM 512 C CA . GLY A 1 68 ? -34.826 -25.407 38.180 1.00 87.94 68 GLY A CA 1
ATOM 513 C C . GLY A 1 68 ? -33.295 -25.416 38.144 1.00 87.94 68 GLY A C 1
ATOM 514 O O . GLY A 1 68 ? -32.686 -26.207 37.422 1.00 87.94 68 GLY A O 1
ATOM 515 N N . PRO A 1 69 ? -32.645 -24.540 38.930 1.00 90.38 69 PRO A N 1
ATOM 516 C CA . PRO A 1 69 ? -31.188 -24.408 38.920 1.00 90.38 69 PRO A CA 1
ATOM 517 C C . PRO A 1 69 ? -30.472 -25.681 39.394 1.00 90.38 69 PRO A C 1
ATOM 519 O O . PRO A 1 69 ? -29.348 -25.939 38.982 1.00 90.38 69 PRO A O 1
ATOM 522 N N . GLY A 1 70 ? -31.122 -26.490 40.242 1.00 89.31 70 GLY A N 1
ATOM 523 C CA . GLY A 1 70 ? -30.559 -27.734 40.772 1.00 89.31 70 GLY A CA 1
ATOM 524 C C . GLY A 1 70 ? -30.445 -28.864 39.748 1.00 89.31 70 GLY A C 1
ATOM 525 O O . GLY A 1 70 ? -29.710 -29.818 39.981 1.00 89.31 70 GLY A O 1
ATOM 526 N N . GLU A 1 71 ? -31.126 -28.770 38.605 1.00 90.00 71 GLU A N 1
ATOM 527 C CA . GLU A 1 71 ? -31.010 -29.749 37.520 1.00 90.00 71 GLU A CA 1
ATOM 528 C C . GLU A 1 71 ? -29.974 -29.366 36.455 1.00 90.00 71 GLU A C 1
ATOM 530 O O . GLU A 1 71 ? -29.801 -30.099 35.480 1.00 90.00 71 GLU A O 1
ATOM 535 N N . VAL A 1 72 ? -29.255 -28.255 36.642 1.00 90.50 72 VAL A N 1
ATOM 536 C CA . VAL A 1 72 ? -28.238 -27.784 35.699 1.00 90.50 72 VAL A CA 1
ATOM 537 C C . VAL A 1 72 ? -26.833 -28.105 36.205 1.00 90.50 72 VAL A C 1
ATOM 539 O O . VAL A 1 72 ? -26.414 -27.674 37.276 1.00 90.50 72 VAL A O 1
ATOM 542 N N . THR A 1 73 ? -26.072 -28.849 35.403 1.00 88.25 73 THR A N 1
ATOM 543 C CA . THR A 1 73 ? -24.685 -29.243 35.712 1.00 88.25 73 THR A CA 1
ATOM 544 C C . THR A 1 73 ? -23.647 -28.530 34.843 1.00 88.25 73 THR A C 1
ATOM 546 O O . THR A 1 73 ? -22.492 -28.937 34.844 1.00 88.25 73 THR A O 1
ATOM 549 N N . GLY A 1 74 ? -24.047 -27.530 34.055 1.00 88.50 74 GLY A N 1
ATOM 550 C CA . GLY A 1 74 ? -23.200 -26.799 33.109 1.00 88.50 74 GLY A CA 1
ATOM 551 C C . GLY A 1 74 ? -24.023 -26.128 32.008 1.00 88.50 74 GLY A C 1
ATOM 552 O O . GLY A 1 74 ? -25.210 -26.424 31.855 1.00 88.50 74 GLY A O 1
ATOM 553 N N . ILE A 1 75 ? -23.390 -25.252 31.229 1.00 91.75 75 ILE A N 1
ATOM 554 C CA . ILE A 1 75 ? -23.973 -24.658 30.017 1.00 91.75 75 ILE A CA 1
ATOM 555 C C . ILE A 1 75 ? -23.162 -25.086 28.793 1.00 91.75 75 ILE A C 1
ATOM 557 O O . ILE A 1 75 ? -21.983 -25.415 28.906 1.00 91.75 75 ILE A O 1
ATOM 561 N N . ASP A 1 76 ? -23.786 -25.091 27.617 1.00 91.88 76 ASP A N 1
ATOM 562 C CA . ASP A 1 76 ? -23.049 -25.260 26.364 1.00 91.88 76 ASP A CA 1
ATOM 563 C C . ASP A 1 76 ? -22.237 -23.987 26.092 1.00 91.88 76 ASP A C 1
ATOM 565 O O . ASP A 1 76 ? -22.811 -22.906 25.967 1.00 91.88 76 ASP A O 1
ATOM 569 N N . HIS A 1 77 ? -20.911 -24.107 25.990 1.00 91.25 77 HIS A N 1
ATOM 570 C CA . HIS A 1 77 ? -20.025 -22.969 25.731 1.00 91.25 77 HIS A CA 1
ATOM 571 C C . HIS A 1 77 ? -20.342 -22.282 24.395 1.00 91.25 77 HIS A C 1
ATOM 573 O O . HIS A 1 77 ? -20.092 -21.092 24.264 1.00 91.25 77 HIS A O 1
ATOM 579 N N . ARG A 1 78 ? -20.960 -22.986 23.431 1.00 91.75 78 ARG A N 1
ATOM 580 C CA . ARG A 1 78 ? -21.415 -22.396 22.157 1.00 91.75 78 ARG A CA 1
ATOM 581 C C . ARG A 1 78 ? -22.523 -21.359 22.331 1.00 91.75 78 ARG A C 1
ATOM 583 O O . ARG A 1 78 ? -22.866 -20.683 21.371 1.00 91.75 78 ARG A O 1
ATOM 590 N N . GLN A 1 79 ? -23.134 -21.283 23.513 1.00 91.69 79 GLN A N 1
ATOM 591 C CA . GLN A 1 79 ? -24.081 -20.222 23.828 1.00 91.69 79 GLN A CA 1
ATOM 592 C C . GLN A 1 79 ? -23.385 -18.893 24.079 1.00 91.69 79 GLN A C 1
ATOM 594 O O . GLN A 1 79 ? -24.036 -17.878 23.883 1.00 91.69 79 GLN A O 1
ATOM 599 N N . VAL A 1 80 ? -22.117 -18.885 24.498 1.00 94.94 80 VAL A N 1
ATOM 600 C CA . VAL A 1 80 ? -21.342 -17.653 24.658 1.00 94.94 80 VAL A CA 1
ATOM 601 C C . VAL A 1 80 ? -20.908 -17.180 23.276 1.00 94.94 80 VAL A C 1
ATOM 603 O O . VAL A 1 80 ? -20.156 -17.874 22.596 1.00 94.94 80 VAL A O 1
ATOM 606 N N . VAL A 1 81 ? -21.408 -16.018 22.859 1.00 92.75 81 VAL A N 1
ATOM 607 C CA . VAL A 1 81 ? -21.091 -15.422 21.549 1.00 92.75 81 VAL A CA 1
ATOM 608 C C . VAL A 1 81 ? -19.994 -14.370 21.642 1.00 92.75 81 VAL A C 1
ATOM 610 O O . VAL A 1 81 ? -19.270 -14.177 20.672 1.00 92.75 81 VAL A O 1
ATOM 613 N N . ARG A 1 82 ? -19.848 -13.723 22.805 1.00 93.94 82 ARG A N 1
ATOM 614 C CA . ARG A 1 82 ? -18.829 -12.702 23.059 1.00 93.94 82 ARG A CA 1
ATOM 615 C C . ARG A 1 82 ? -18.548 -12.563 24.554 1.00 93.94 82 ARG A C 1
ATOM 617 O O . ARG A 1 82 ? -19.447 -12.729 25.383 1.00 93.94 82 ARG A O 1
ATOM 624 N N . THR A 1 83 ? -17.307 -12.225 24.884 1.00 96.62 83 THR A N 1
ATOM 625 C CA . THR A 1 83 ? -16.904 -11.709 26.196 1.00 96.62 83 THR A CA 1
ATOM 626 C C . THR A 1 83 ? -16.287 -10.332 26.019 1.00 96.62 83 THR A C 1
ATOM 628 O O . THR A 1 83 ? -15.555 -10.112 25.061 1.00 96.62 83 THR A O 1
ATOM 631 N N . GLU A 1 84 ? -16.570 -9.429 26.948 1.00 94.25 84 GLU A N 1
ATOM 632 C CA . GLU A 1 84 ? -15.892 -8.142 27.076 1.00 94.25 84 GLU A CA 1
ATOM 633 C C . GLU A 1 84 ? -15.264 -8.121 28.479 1.00 94.25 84 GLU A C 1
ATOM 635 O O . GLU A 1 84 ? -15.988 -8.272 29.461 1.00 94.25 84 GLU A O 1
ATOM 640 N N . PRO A 1 85 ? -13.945 -8.014 28.637 1.00 94.62 85 PRO A N 1
ATOM 641 C CA . PRO A 1 85 ? -12.936 -8.010 27.584 1.00 94.62 85 PRO A CA 1
ATOM 642 C C . PRO A 1 85 ? -12.871 -9.370 26.886 1.00 94.62 85 PRO A C 1
ATOM 644 O O . PRO A 1 85 ? -13.368 -10.379 27.406 1.00 94.62 85 PRO A O 1
ATOM 647 N N . GLU A 1 86 ? -12.222 -9.417 25.730 1.00 93.50 86 GLU A N 1
ATOM 648 C CA . GLU A 1 86 ? -11.856 -10.694 25.131 1.00 93.50 86 GLU A CA 1
ATOM 649 C C . GLU A 1 86 ? -10.878 -11.456 26.039 1.00 93.50 86 GLU A C 1
ATOM 651 O O . GLU A 1 86 ? -10.137 -10.886 26.845 1.00 93.50 86 GLU A O 1
ATOM 656 N N . SER A 1 87 ? -10.882 -12.784 25.936 1.00 93.94 87 SER A N 1
ATOM 657 C CA . SER A 1 87 ? -9.959 -13.611 26.713 1.00 93.94 87 SER A CA 1
ATOM 658 C C . SER A 1 87 ? -8.508 -13.262 26.368 1.00 93.94 87 SER A C 1
ATOM 660 O O . SER A 1 87 ? -8.090 -13.408 25.224 1.00 93.94 87 SER A O 1
ATOM 662 N N . GLY A 1 88 ? -7.721 -12.877 27.370 1.00 92.38 88 GLY A N 1
ATOM 663 C CA . GLY A 1 88 ? -6.311 -12.515 27.230 1.00 92.38 88 GLY A CA 1
ATOM 664 C C . GLY A 1 88 ? -6.042 -11.033 26.953 1.00 92.38 88 GLY A C 1
ATOM 665 O O . GLY A 1 88 ? -4.880 -10.681 26.754 1.00 92.38 88 GLY A O 1
ATOM 666 N N . THR A 1 89 ? -7.056 -10.156 26.955 1.00 92.81 89 THR A N 1
ATOM 667 C CA . THR A 1 89 ? -6.834 -8.699 26.886 1.00 92.81 89 THR A CA 1
ATOM 668 C C . THR A 1 89 ? -5.914 -8.249 28.022 1.00 92.81 89 THR A C 1
ATOM 670 O O . THR A 1 89 ? -6.160 -8.596 29.172 1.00 92.81 89 THR A O 1
ATOM 673 N N . ALA A 1 90 ? -4.872 -7.471 27.718 1.00 90.25 90 ALA A N 1
ATOM 674 C CA . ALA A 1 90 ? -3.865 -7.056 28.702 1.00 90.25 90 ALA A CA 1
ATOM 675 C C . ALA A 1 90 ? -4.080 -5.641 29.272 1.00 90.25 90 ALA A C 1
ATOM 677 O O . ALA A 1 90 ? -3.518 -5.305 30.309 1.00 90.25 90 ALA A O 1
ATOM 678 N N . ASN A 1 91 ? -4.848 -4.800 28.579 1.00 87.81 91 ASN A N 1
ATOM 679 C CA . ASN A 1 91 ? -4.952 -3.364 28.835 1.00 87.81 91 ASN A CA 1
ATOM 680 C C . ASN A 1 91 ? -6.409 -2.868 28.849 1.00 87.81 91 ASN A C 1
ATOM 682 O O . ASN A 1 91 ? -6.701 -1.775 28.361 1.00 87.81 91 ASN A O 1
ATOM 686 N N . PHE A 1 92 ? -7.336 -3.663 29.390 1.00 90.94 92 PHE A N 1
ATOM 687 C CA . PHE A 1 92 ? -8.742 -3.262 29.448 1.00 90.94 92 PHE A CA 1
ATOM 688 C C . PHE A 1 92 ? -8.941 -2.008 30.327 1.00 90.94 92 PHE A C 1
ATOM 690 O O . PHE A 1 92 ? -8.342 -1.945 31.408 1.00 90.94 92 PHE A O 1
ATOM 697 N N . PRO A 1 93 ? -9.761 -1.018 29.914 1.00 89.88 93 PRO A N 1
ATOM 698 C CA . PRO A 1 93 ? -10.038 0.159 30.734 1.00 89.88 93 PRO A CA 1
ATOM 699 C C . PRO A 1 93 ? -10.695 -0.221 32.073 1.00 89.88 93 PRO A C 1
ATOM 701 O O . PRO A 1 93 ? -11.706 -0.928 32.082 1.00 89.88 93 PRO A O 1
ATOM 704 N N . PRO A 1 94 ? -10.152 0.226 33.221 1.00 90.44 94 PRO A N 1
ATOM 705 C CA . PRO A 1 94 ? -10.620 -0.216 34.535 1.00 90.44 94 PRO A CA 1
ATOM 706 C C . PRO A 1 94 ? -12.010 0.323 34.921 1.00 90.44 94 PRO A C 1
ATOM 708 O O . PRO A 1 94 ? -12.646 -0.201 35.840 1.00 90.44 94 PRO A O 1
ATOM 711 N N . ASN A 1 95 ? -12.491 1.350 34.217 1.00 89.06 95 ASN A N 1
ATOM 712 C CA . ASN A 1 95 ? -13.773 2.006 34.455 1.00 89.06 95 ASN A CA 1
ATOM 713 C C . ASN A 1 95 ? -14.973 1.279 33.813 1.00 89.06 95 ASN A C 1
ATOM 715 O O . ASN A 1 95 ? -16.123 1.559 34.170 1.00 89.06 95 ASN A O 1
ATOM 719 N N . TYR A 1 96 ? -14.719 0.320 32.914 1.00 91.88 96 TYR A N 1
ATOM 720 C CA . TYR A 1 96 ? -15.743 -0.490 32.255 1.00 91.88 96 TYR A CA 1
ATOM 721 C C . TYR A 1 96 ? -16.056 -1.798 32.994 1.00 91.88 96 TYR A C 1
ATOM 723 O O . TYR A 1 96 ? -15.228 -2.382 33.692 1.00 91.88 96 TYR A O 1
ATOM 731 N N . PHE A 1 97 ? -17.286 -2.278 32.815 1.00 94.94 97 PHE A N 1
ATOM 732 C CA . PHE A 1 97 ? -17.783 -3.529 33.370 1.00 94.94 97 PHE A CA 1
ATOM 733 C C . PHE A 1 97 ? -17.447 -4.709 32.461 1.00 94.94 97 PHE A C 1
ATOM 735 O O . PHE A 1 97 ? -17.838 -4.707 31.289 1.00 94.94 97 PHE A O 1
ATOM 742 N N . PRO A 1 98 ? -16.837 -5.778 33.001 1.00 96.44 98 PRO A N 1
ATOM 743 C CA . PRO A 1 98 ? -16.768 -7.044 32.295 1.00 96.44 98 PRO A CA 1
ATOM 744 C C . PRO A 1 98 ? -18.171 -7.581 31.988 1.00 96.44 98 PRO A C 1
ATOM 746 O O . PRO A 1 98 ? -19.088 -7.480 32.810 1.00 96.44 98 PRO A O 1
ATOM 749 N N . ALA A 1 99 ? -18.338 -8.190 30.822 1.00 96.88 99 ALA A N 1
ATOM 750 C CA . ALA A 1 99 ? -19.596 -8.707 30.323 1.00 96.88 99 ALA A CA 1
ATOM 751 C C . ALA A 1 99 ? -19.425 -10.040 29.585 1.00 96.88 99 ALA A C 1
ATOM 753 O O . ALA A 1 99 ? -18.398 -10.319 28.972 1.00 96.88 99 ALA A O 1
ATOM 754 N N . VAL A 1 100 ? -20.480 -10.853 29.596 1.00 97.06 100 VAL A N 1
ATOM 755 C CA . VAL A 1 100 ? -20.616 -12.033 28.732 1.00 97.06 100 VAL A CA 1
ATOM 756 C C . VAL A 1 100 ? -21.959 -11.996 28.021 1.00 97.06 100 VAL A C 1
ATOM 758 O O . VAL A 1 100 ? -22.990 -11.687 28.628 1.00 97.06 100 VAL A O 1
ATOM 761 N N . GLU A 1 101 ? -21.945 -12.317 26.734 1.00 95.50 101 GLU A N 1
ATOM 762 C CA . GLU A 1 101 ? -23.116 -12.327 25.866 1.00 95.50 101 GLU A CA 1
ATOM 763 C C . GLU A 1 101 ? -23.482 -13.749 25.460 1.00 95.50 101 GLU A C 1
ATOM 765 O O . GLU A 1 101 ? -22.623 -14.548 25.076 1.00 95.50 101 GLU A O 1
ATOM 770 N N . PHE A 1 102 ? -24.779 -14.046 25.510 1.00 94.31 102 PHE A N 1
ATOM 771 C CA . PHE A 1 102 ? -25.345 -15.321 25.108 1.00 94.31 102 PHE A CA 1
ATOM 772 C C . PHE A 1 102 ? -26.253 -15.184 23.887 1.00 94.31 102 PHE A C 1
ATOM 774 O O . PHE A 1 102 ? -27.128 -14.316 23.869 1.00 94.31 102 PHE A O 1
ATOM 781 N N . ASP A 1 103 ? -26.119 -16.114 22.937 1.00 91.62 103 ASP A N 1
ATOM 782 C CA . ASP A 1 103 ? -26.972 -16.234 21.742 1.00 91.62 103 ASP A CA 1
ATOM 783 C C . ASP A 1 103 ? -28.462 -16.273 22.115 1.00 91.62 103 ASP A C 1
ATOM 785 O O . ASP A 1 103 ? -29.307 -15.564 21.569 1.00 91.62 103 ASP A O 1
ATOM 789 N N . ARG A 1 104 ? -28.809 -17.069 23.132 1.00 90.38 104 ARG A N 1
ATOM 790 C CA . ARG A 1 104 ? -30.189 -17.141 23.605 1.00 90.38 104 ARG A CA 1
ATOM 791 C C . ARG A 1 104 ? -30.551 -15.950 24.499 1.00 90.38 104 ARG A C 1
ATOM 793 O O . ARG A 1 104 ? -29.915 -15.744 25.535 1.00 90.38 104 ARG A O 1
ATOM 800 N N . PRO A 1 105 ? -31.668 -15.252 24.221 1.00 91.44 105 PRO A N 1
ATOM 801 C CA . PRO A 1 105 ? -32.121 -14.108 25.014 1.00 91.44 105 PRO A CA 1
ATOM 802 C C . PRO A 1 105 ? -32.699 -14.480 26.392 1.00 91.44 105 PRO A C 1
ATOM 804 O O . PRO A 1 105 ? -32.915 -13.594 27.219 1.00 91.44 105 PRO A O 1
ATOM 807 N N . ASP A 1 106 ? -32.985 -15.765 26.637 1.00 91.38 106 ASP A N 1
ATOM 808 C CA . ASP A 1 106 ? -33.645 -16.262 27.848 1.00 91.38 106 ASP A CA 1
ATOM 809 C C . ASP A 1 106 ? -32.727 -17.016 28.823 1.00 91.38 106 ASP A C 1
ATOM 811 O O . ASP A 1 106 ? -33.175 -17.341 29.927 1.00 91.38 106 ASP A O 1
ATOM 815 N N . ILE A 1 107 ? -31.459 -17.275 28.465 1.00 92.19 107 ILE A N 1
ATOM 816 C CA . ILE A 1 107 ? -30.538 -18.097 29.270 1.00 92.19 107 ILE A CA 1
ATOM 817 C C . ILE A 1 107 ? -30.451 -17.639 30.725 1.00 92.19 107 ILE A C 1
ATOM 819 O O . ILE A 1 107 ? -30.684 -18.494 31.576 1.00 92.19 107 ILE A O 1
ATOM 823 N N . PRO A 1 108 ? -30.215 -16.355 31.060 1.00 94.75 108 PRO A N 1
ATOM 824 C CA . PRO A 1 108 ? -30.050 -15.923 32.448 1.00 94.75 108 PRO A CA 1
ATOM 825 C C . PRO A 1 108 ? -31.256 -16.183 33.357 1.00 94.75 108 PRO A C 1
ATOM 827 O O . PRO A 1 108 ? -31.084 -16.267 34.569 1.00 94.75 108 PRO A O 1
ATOM 830 N N . TRP A 1 109 ? -32.466 -16.356 32.808 1.00 92.88 109 TRP A N 1
ATOM 831 C CA . TRP A 1 109 ? -33.703 -16.552 33.585 1.00 92.88 109 TRP A CA 1
ATOM 832 C C . TRP A 1 109 ? -34.421 -17.876 33.318 1.00 92.88 109 TRP A C 1
ATOM 834 O O . TRP A 1 109 ? -35.442 -18.154 33.957 1.00 92.88 109 TRP A O 1
ATOM 844 N N . LEU A 1 110 ? -33.912 -18.699 32.396 1.00 90.88 110 LEU A N 1
ATOM 845 C CA . LEU A 1 110 ? -34.562 -19.931 31.941 1.00 90.88 110 LEU A CA 1
ATOM 846 C C . LEU A 1 110 ? -34.950 -20.850 33.111 1.00 90.88 110 LEU A C 1
ATOM 848 O O . LEU A 1 110 ? -36.086 -21.331 33.176 1.00 90.88 110 LEU A O 1
ATOM 852 N N . PHE A 1 111 ? -34.035 -21.014 34.070 1.00 91.00 111 PHE A N 1
ATOM 853 C CA . PHE A 1 111 ? -34.204 -21.874 35.243 1.00 91.00 111 PHE A CA 1
ATOM 854 C C . PHE A 1 111 ? -34.539 -21.114 36.533 1.00 91.00 111 PHE A C 1
ATOM 856 O O . PHE A 1 111 ? -34.587 -21.721 37.599 1.00 91.00 111 PHE A O 1
ATOM 863 N N . THR A 1 112 ? -34.834 -19.809 36.479 1.00 90.56 112 THR A N 1
ATOM 864 C CA . THR A 1 112 ? -35.243 -19.060 37.678 1.00 90.56 112 THR A CA 1
ATOM 865 C C . THR A 1 112 ? -36.586 -19.600 38.206 1.00 90.56 112 THR A C 1
ATOM 867 O O . THR A 1 112 ? -37.584 -19.585 37.471 1.00 90.56 112 THR A O 1
ATOM 870 N N . PRO A 1 113 ? -36.688 -20.047 39.475 1.00 87.69 113 PRO A N 1
ATOM 871 C CA . PRO A 1 113 ? -37.877 -20.733 39.996 1.00 87.69 113 PRO A CA 1
ATOM 872 C C . PRO A 1 113 ? -39.008 -19.788 40.451 1.00 87.69 113 PRO A C 1
ATOM 874 O O . PRO A 1 113 ? -39.896 -20.190 41.200 1.00 87.69 113 PRO A O 1
ATOM 877 N N . ALA A 1 114 ? -39.018 -18.542 39.976 1.00 88.12 114 ALA A N 1
ATOM 878 C CA . ALA A 1 114 ? -40.022 -17.528 40.288 1.00 88.12 114 ALA A CA 1
ATOM 879 C C . ALA A 1 114 ? -40.445 -16.741 39.034 1.00 88.12 114 ALA A C 1
ATOM 881 O O . ALA A 1 114 ? -39.767 -16.788 38.004 1.00 88.12 114 ALA A O 1
ATOM 882 N N . LYS A 1 115 ? -41.572 -16.023 39.110 1.00 87.12 115 LYS A N 1
ATOM 883 C CA . LYS A 1 115 ? -41.957 -14.988 38.134 1.00 87.12 115 LYS A CA 1
ATOM 884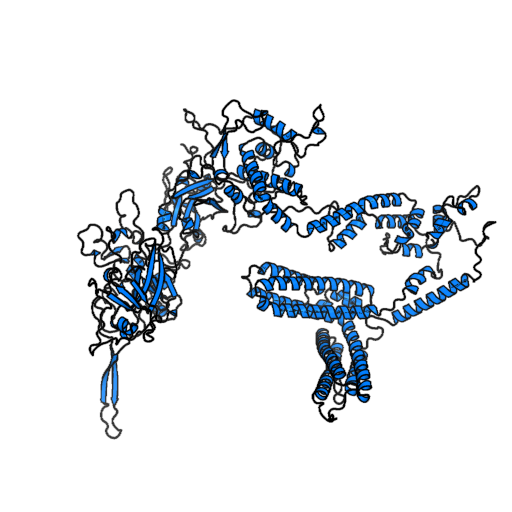 C C . LYS A 1 115 ? -41.558 -13.597 38.638 1.00 87.12 115 LYS A C 1
ATOM 886 O O . LYS A 1 115 ? -41.420 -13.388 39.841 1.00 87.12 115 LYS A O 1
ATOM 891 N N . ALA A 1 116 ? -41.414 -12.656 37.708 1.00 86.44 116 ALA A N 1
ATOM 892 C CA . ALA A 1 116 ? -41.007 -11.287 38.011 1.00 86.44 116 ALA A CA 1
ATOM 893 C C . ALA A 1 116 ? -41.999 -10.551 38.929 1.00 86.44 116 ALA A C 1
ATOM 895 O O . ALA A 1 116 ? -43.201 -10.839 38.915 1.00 86.44 116 ALA A O 1
ATOM 896 N N . THR A 1 117 ? -41.497 -9.568 39.680 1.00 81.31 117 THR A N 1
ATOM 897 C CA . THR A 1 117 ? -42.317 -8.701 40.538 1.00 81.31 117 THR A CA 1
ATOM 898 C C . THR A 1 117 ? -43.250 -7.809 39.719 1.00 81.31 117 THR A C 1
ATOM 900 O O . THR A 1 117 ? -42.866 -7.241 38.695 1.00 81.31 117 THR A O 1
ATOM 903 N N . ALA A 1 118 ? -44.497 -7.659 40.177 1.00 68.56 118 ALA A N 1
ATOM 904 C CA . ALA A 1 118 ? -45.531 -6.940 39.430 1.00 68.56 118 ALA A CA 1
ATOM 905 C C . ALA A 1 118 ? -45.334 -5.409 39.375 1.00 68.56 118 ALA A C 1
ATOM 907 O O . ALA A 1 118 ? -45.843 -4.778 38.451 1.00 68.56 118 ALA A O 1
ATOM 908 N N . SER A 1 119 ? -44.638 -4.807 40.348 1.00 71.06 119 SER A N 1
ATOM 909 C CA . SER A 1 119 ? -44.430 -3.351 40.435 1.00 71.06 119 SER A CA 1
ATOM 910 C C . SER A 1 119 ? -43.322 -2.845 39.512 1.00 71.06 119 SER A C 1
ATOM 912 O O . SER A 1 119 ? -43.518 -1.858 38.807 1.00 71.06 119 SER A O 1
ATOM 914 N N . ASP A 1 120 ? -42.182 -3.540 39.498 1.00 73.12 120 ASP A N 1
ATOM 915 C CA . ASP A 1 120 ? -40.933 -3.028 38.919 1.00 73.12 120 ASP A CA 1
ATOM 916 C C . ASP A 1 120 ? -40.386 -3.909 37.785 1.00 73.12 120 ASP A C 1
ATOM 918 O O . ASP A 1 120 ? -39.505 -3.484 37.038 1.00 73.12 120 ASP A O 1
ATOM 922 N N . GLY A 1 121 ? -40.942 -5.115 37.602 1.00 82.38 121 GLY A N 1
ATOM 923 C CA . GLY A 1 121 ? -40.521 -6.049 36.556 1.00 82.38 121 GLY A CA 1
ATOM 924 C C . GLY A 1 121 ? -39.145 -6.665 36.815 1.00 82.38 121 GLY A C 1
ATOM 925 O O . GLY A 1 121 ? -38.417 -6.939 35.864 1.00 82.38 121 GLY A O 1
ATOM 926 N N . ARG A 1 122 ? -38.775 -6.860 38.087 1.00 89.31 122 ARG A N 1
ATOM 927 C CA . ARG A 1 122 ? -37.482 -7.436 38.489 1.00 89.31 122 ARG A CA 1
ATOM 928 C C . ARG A 1 122 ? -37.574 -8.955 38.590 1.00 89.31 122 ARG A C 1
ATOM 930 O O . ARG A 1 122 ? -38.573 -9.480 39.084 1.00 89.31 122 ARG A O 1
ATOM 937 N N . LEU A 1 123 ? -36.525 -9.645 38.151 1.00 90.50 123 LEU A N 1
ATOM 938 C CA . LEU A 1 123 ? -36.391 -11.096 38.253 1.00 90.50 123 LEU A CA 1
ATOM 939 C C . LEU A 1 123 ? -34.917 -11.463 38.441 1.00 90.50 123 LEU A C 1
ATOM 941 O O . LEU A 1 123 ? -34.093 -11.095 37.600 1.00 90.50 123 LEU A O 1
ATOM 945 N N . ARG A 1 124 ? -34.585 -12.198 39.510 1.00 91.00 124 ARG A N 1
ATOM 946 C CA . ARG A 1 124 ? -33.206 -12.647 39.743 1.00 91.00 124 ARG A CA 1
ATOM 947 C C . ARG A 1 124 ? -32.782 -13.662 38.671 1.00 91.00 124 ARG A C 1
ATOM 949 O O . ARG A 1 124 ? -33.502 -14.647 38.450 1.00 91.00 124 ARG A O 1
ATOM 956 N N . PRO A 1 125 ? -31.652 -13.454 37.976 1.00 94.25 125 PRO A N 1
ATOM 957 C CA . PRO A 1 125 ? -31.126 -14.465 37.074 1.00 94.25 125 PRO A CA 1
ATOM 958 C C . PRO A 1 125 ? -30.609 -15.661 37.889 1.00 94.25 125 PRO A C 1
ATOM 960 O O . PRO A 1 125 ? -30.166 -15.502 39.026 1.00 94.25 125 PRO A O 1
ATOM 963 N N . TRP A 1 126 ? -30.675 -16.869 37.326 1.00 93.25 126 TRP A N 1
ATOM 964 C CA . TRP A 1 126 ? -30.087 -18.067 37.950 1.00 93.25 126 TRP A CA 1
ATOM 965 C C . TRP A 1 126 ? -28.568 -18.168 37.716 1.00 93.25 126 TRP A C 1
ATOM 967 O O . TRP A 1 126 ? -27.920 -19.036 38.299 1.00 93.25 126 TRP A O 1
ATOM 977 N N . LEU A 1 127 ? -28.021 -17.268 36.889 1.00 95.62 127 LEU A N 1
ATOM 978 C CA . LEU A 1 127 ? -26.600 -17.073 36.607 1.00 95.62 127 LEU A CA 1
ATOM 979 C C . LEU A 1 127 ? -26.195 -15.632 36.913 1.00 95.62 127 LEU A C 1
ATOM 981 O O . LEU A 1 127 ? -26.962 -14.709 36.646 1.00 95.62 127 LEU A O 1
ATOM 985 N N . CYS A 1 128 ? -24.973 -15.427 37.387 1.00 95.31 128 CYS A N 1
ATOM 986 C CA . CYS A 1 128 ? -24.338 -14.114 37.410 1.00 95.31 128 CYS A CA 1
ATOM 987 C C . CYS A 1 128 ? -22.902 -14.208 36.892 1.00 95.31 128 CYS A C 1
ATOM 989 O O . CYS A 1 128 ? -22.303 -15.288 36.862 1.00 95.31 128 CYS A O 1
ATOM 991 N N . LEU A 1 129 ? -22.374 -13.067 36.451 1.00 96.94 129 LEU A N 1
ATOM 992 C CA . LEU A 1 129 ? -20.963 -12.917 36.135 1.00 96.94 129 LEU A CA 1
ATOM 993 C C . LEU A 1 129 ? -20.253 -12.365 37.370 1.00 96.94 129 LEU A C 1
ATOM 995 O O . LEU A 1 129 ? -20.620 -11.307 37.875 1.00 96.94 129 LEU A O 1
ATOM 999 N N . VAL A 1 130 ? -19.247 -13.089 37.844 1.00 95.00 130 VAL A N 1
ATOM 1000 C CA . VAL A 1 130 ? -18.383 -12.663 38.944 1.00 95.00 130 VAL A CA 1
ATOM 1001 C C . VAL A 1 130 ? -17.001 -12.401 38.375 1.00 95.00 130 VAL A C 1
ATOM 1003 O O . VAL A 1 130 ? -16.441 -13.264 37.702 1.00 95.00 130 VAL A O 1
ATOM 1006 N N . THR A 1 131 ? -16.438 -11.236 38.673 1.00 95.56 131 THR A N 1
ATOM 1007 C CA . THR A 1 131 ? -15.053 -10.910 38.328 1.00 95.56 131 THR A CA 1
ATOM 1008 C C . THR A 1 131 ? -14.236 -10.870 39.609 1.00 95.56 131 THR A C 1
ATOM 1010 O O . THR A 1 131 ? -14.510 -10.054 40.481 1.00 95.56 131 THR A O 1
ATOM 1013 N N . VAL A 1 132 ? -13.237 -11.734 39.741 1.00 94.19 132 VAL A N 1
ATOM 1014 C CA . VAL A 1 132 ? -12.366 -11.791 40.925 1.00 94.19 132 VAL A CA 1
ATOM 1015 C C . VAL A 1 132 ? -10.938 -11.461 40.539 1.00 94.19 132 VAL A C 1
ATOM 1017 O O . VAL A 1 132 ? -10.511 -11.789 39.432 1.00 94.19 132 VAL A O 1
ATOM 1020 N N . ARG A 1 133 ? -10.202 -10.799 41.430 1.00 93.69 133 ARG A N 1
ATOM 1021 C CA . ARG A 1 133 ? -8.782 -10.516 41.181 1.00 93.69 133 ARG A CA 1
ATOM 1022 C C . ARG A 1 133 ? -7.970 -11.806 41.252 1.00 93.69 133 ARG A C 1
ATOM 1024 O O . ARG A 1 133 ? -8.220 -12.631 42.132 1.00 93.69 133 ARG A O 1
ATOM 1031 N N . ASP A 1 134 ? -6.998 -11.954 40.364 1.00 93.19 134 ASP A N 1
ATOM 1032 C CA . ASP A 1 134 ? -5.951 -12.964 40.497 1.00 93.19 134 ASP A CA 1
ATOM 1033 C C . ASP A 1 134 ? -4.991 -12.538 41.620 1.00 93.19 134 ASP A C 1
ATOM 1035 O O . ASP A 1 134 ? -4.186 -11.619 41.474 1.00 93.19 134 ASP A O 1
ATOM 1039 N N . GLN A 1 135 ? -5.165 -13.137 42.797 1.00 92.25 135 GLN A N 1
ATOM 1040 C CA . GLN A 1 135 ? -4.431 -12.799 44.015 1.00 92.25 135 GLN A CA 1
ATOM 1041 C C . GLN A 1 135 ? -4.349 -14.003 44.959 1.00 92.25 135 GLN A C 1
ATOM 1043 O O . GLN A 1 135 ? -5.119 -14.964 44.853 1.00 92.25 135 GLN A O 1
ATOM 1048 N N . ASP A 1 136 ? -3.466 -13.920 45.958 1.00 90.50 136 ASP A N 1
ATOM 1049 C CA . ASP A 1 136 ? -3.377 -14.925 47.018 1.00 90.50 136 ASP A CA 1
ATOM 1050 C C . ASP A 1 136 ? -4.752 -15.160 47.676 1.00 90.50 136 ASP A C 1
ATOM 1052 O O . ASP A 1 136 ? -5.400 -14.236 48.166 1.00 90.50 136 ASP A O 1
ATOM 1056 N N . GLY A 1 137 ? -5.189 -16.421 47.726 1.00 88.88 137 GLY A N 1
ATOM 1057 C CA . GLY A 1 137 ? -6.491 -16.805 48.287 1.00 88.88 137 GLY A CA 1
ATOM 1058 C C . GLY A 1 137 ? -7.610 -16.995 47.259 1.00 88.88 137 GLY A C 1
ATOM 1059 O O . GLY A 1 137 ? -8.657 -17.538 47.612 1.00 88.88 137 GLY A O 1
ATOM 1060 N N . VAL A 1 138 ? -7.384 -16.637 45.993 1.00 92.06 138 VAL A N 1
ATOM 1061 C CA . VAL A 1 138 ? -8.263 -16.968 44.862 1.00 92.06 138 VAL A CA 1
ATOM 1062 C C . VAL A 1 138 ? -7.601 -18.072 44.038 1.00 92.06 138 VAL A C 1
ATOM 1064 O O . VAL A 1 138 ? -6.442 -17.965 43.659 1.00 92.06 138 VAL A O 1
ATOM 1067 N N . THR A 1 139 ? -8.311 -19.173 43.780 1.00 91.81 139 THR A N 1
ATOM 1068 C CA . THR A 1 139 ? -7.812 -20.241 42.897 1.00 91.81 139 THR A CA 1
ATOM 1069 C C . THR A 1 139 ? -8.908 -20.757 41.979 1.00 91.81 139 THR A C 1
ATOM 1071 O O . THR A 1 139 ? -10.012 -21.072 42.426 1.00 91.81 139 THR A O 1
ATOM 1074 N N . LEU A 1 140 ? -8.589 -20.894 40.692 1.00 90.38 140 LEU A N 1
ATOM 1075 C CA . LEU A 1 140 ? -9.452 -21.529 39.705 1.00 90.38 140 LEU A CA 1
ATOM 1076 C C . LEU A 1 140 ? -8.899 -22.919 39.366 1.00 90.38 140 LEU A C 1
ATOM 1078 O O . LEU A 1 140 ? -7.887 -23.061 38.686 1.00 90.38 140 LEU A O 1
ATOM 1082 N N . GLN A 1 141 ? -9.543 -23.968 39.878 1.00 85.12 141 GLN A N 1
ATOM 1083 C CA . GLN A 1 141 ? -9.112 -25.353 39.668 1.00 85.12 141 GLN A CA 1
ATOM 1084 C C . GLN A 1 141 ? -9.808 -25.949 38.441 1.00 85.12 141 GLN A C 1
ATOM 1086 O O . GLN A 1 141 ? -11.010 -26.214 38.484 1.00 85.12 141 GLN A O 1
ATOM 1091 N N . HIS A 1 142 ? -9.069 -26.227 37.364 1.00 78.00 142 HIS A N 1
ATOM 1092 C CA . HIS A 1 142 ? -9.615 -26.889 36.172 1.00 78.00 142 HIS A CA 1
ATOM 1093 C C . HIS A 1 142 ? -9.840 -28.392 36.400 1.00 78.00 142 HIS A C 1
ATOM 1095 O O . HIS A 1 142 ? -8.996 -29.104 36.955 1.00 78.00 142 HIS A O 1
ATOM 1101 N N . GLY A 1 143 ? -10.986 -28.900 35.935 1.00 57.06 143 GLY A N 1
ATOM 1102 C CA . GLY A 1 143 ? -11.359 -30.311 36.047 1.00 57.06 143 GLY A CA 1
ATOM 1103 C C . GLY A 1 143 ? -10.346 -31.233 35.357 1.00 57.06 143 GLY A C 1
ATOM 1104 O O . GLY A 1 143 ? -10.327 -31.346 34.136 1.00 57.06 143 GLY A O 1
ATOM 1105 N N . GLY A 1 144 ? -9.494 -31.907 36.138 1.00 51.16 144 GLY A N 1
ATOM 1106 C CA . GLY A 1 144 ? -8.519 -32.885 35.633 1.00 51.16 144 GLY A CA 1
ATOM 1107 C C . GLY A 1 144 ? -7.197 -32.945 36.402 1.00 51.16 144 GLY A C 1
ATOM 1108 O O . GLY A 1 144 ? -6.575 -34.011 36.459 1.00 51.16 144 GLY A O 1
ATOM 1109 N N . GLN A 1 145 ? -6.784 -31.861 37.063 1.00 43.53 145 GLN A N 1
ATOM 1110 C CA . GLN A 1 145 ? -5.615 -31.877 37.946 1.00 43.53 145 GLN A CA 1
ATOM 1111 C C . GLN A 1 145 ? -6.029 -32.282 39.369 1.00 43.53 145 GLN A C 1
ATOM 1113 O O . GLN A 1 145 ? -6.790 -31.590 40.031 1.00 43.53 145 GLN A O 1
ATOM 1118 N N . GLY A 1 146 ? -5.557 -33.447 39.836 1.00 43.41 146 GLY A N 1
ATOM 1119 C CA . GLY A 1 146 ? -5.808 -33.942 41.203 1.00 43.41 146 GLY A CA 1
ATOM 1120 C C . GLY A 1 146 ? -6.478 -35.318 41.321 1.00 43.41 146 GLY A C 1
ATOM 1121 O O . GLY A 1 146 ? -6.859 -35.721 42.416 1.00 43.41 146 GLY A O 1
ATOM 1122 N N . GLY A 1 147 ? -6.630 -36.076 40.230 1.00 41.62 147 GLY A N 1
ATOM 1123 C CA . GLY A 1 147 ? -7.050 -37.487 40.289 1.00 41.62 147 GLY A CA 1
ATOM 1124 C C . GLY A 1 147 ? -8.531 -37.741 40.609 1.00 41.62 147 GLY A C 1
ATOM 1125 O O . GLY A 1 147 ? -8.947 -38.901 40.622 1.00 41.62 147 GLY A O 1
ATOM 1126 N N . ASN A 1 148 ? -9.349 -36.703 40.804 1.00 43.38 148 ASN A N 1
ATOM 1127 C CA . ASN A 1 148 ? -10.780 -36.857 41.050 1.00 43.38 148 ASN A CA 1
ATOM 1128 C C . ASN A 1 148 ? -11.588 -36.721 39.745 1.00 43.38 148 ASN A C 1
ATOM 1130 O O . ASN A 1 148 ? -12.001 -35.633 39.364 1.00 43.38 148 ASN A O 1
ATOM 1134 N N . ARG A 1 149 ? -11.826 -37.842 39.050 1.00 49.97 149 ARG A N 1
ATOM 1135 C CA . ARG A 1 149 ? -12.627 -37.922 37.804 1.00 49.97 149 ARG A CA 1
ATOM 1136 C C . ARG A 1 149 ? -14.133 -37.651 37.994 1.00 49.97 149 ARG A C 1
ATOM 1138 O O . ARG A 1 149 ? -14.906 -37.893 37.074 1.00 49.97 149 ARG A O 1
ATOM 1145 N N . SER A 1 150 ? -14.566 -37.227 39.182 1.00 52.88 150 SER A N 1
ATOM 1146 C CA . SER A 1 150 ? -15.984 -37.075 39.519 1.00 52.88 150 SER A CA 1
ATOM 1147 C C . SER A 1 150 ? -16.552 -35.675 39.277 1.00 52.88 150 SER A C 1
ATOM 1149 O O . SER A 1 150 ? -17.762 -35.534 39.409 1.00 52.88 150 SER A O 1
ATOM 1151 N N . ASN A 1 151 ? -15.735 -34.659 38.957 1.00 56.06 151 ASN A N 1
ATOM 1152 C CA . ASN A 1 151 ? -16.236 -33.308 38.676 1.00 56.06 151 ASN A CA 1
ATOM 1153 C C . ASN A 1 151 ? -15.643 -32.742 37.367 1.00 56.06 151 ASN A C 1
ATOM 1155 O O . ASN A 1 151 ? -14.436 -32.506 37.324 1.00 56.06 151 ASN A O 1
ATOM 1159 N N . PRO A 1 152 ? -16.445 -32.566 36.298 1.00 68.00 152 PRO A N 1
ATOM 1160 C CA . PRO A 1 152 ? -15.957 -32.099 34.998 1.00 68.00 152 PRO A CA 1
ATOM 1161 C C . PRO A 1 152 ? -15.799 -30.570 34.895 1.00 68.00 152 PRO A C 1
ATOM 1163 O O . PRO A 1 152 ? -15.070 -30.114 34.021 1.00 68.00 152 PRO A O 1
ATOM 1166 N N . LEU A 1 153 ? -16.455 -29.783 35.757 1.00 84.56 153 LEU A N 1
ATOM 1167 C CA . LEU A 1 153 ? -16.410 -28.317 35.709 1.00 84.56 153 LEU A CA 1
ATOM 1168 C C . LEU A 1 153 ? -15.216 -27.729 36.483 1.00 84.56 153 LEU A C 1
ATOM 1170 O O . LEU A 1 153 ? -14.852 -28.282 37.529 1.00 84.56 153 LEU A O 1
ATOM 1174 N N . PRO A 1 154 ? -14.653 -26.588 36.036 1.00 90.62 154 PRO A N 1
ATOM 1175 C CA . PRO A 1 154 ? -13.749 -25.791 36.854 1.00 90.62 154 PRO A CA 1
ATOM 1176 C C . PRO A 1 154 ? -14.429 -25.312 38.144 1.00 90.62 154 PRO A C 1
ATOM 1178 O O . PRO A 1 154 ? -15.640 -25.076 38.179 1.00 90.62 154 PRO A O 1
ATOM 1181 N N . VAL A 1 155 ? -13.648 -25.177 39.215 1.00 92.44 155 VAL A N 1
ATOM 1182 C CA . VAL A 1 155 ? -14.129 -24.716 40.523 1.00 92.44 155 VAL A CA 1
ATOM 1183 C C . VAL A 1 155 ? -13.346 -23.480 40.937 1.00 92.44 155 VAL A C 1
ATOM 1185 O O . VAL A 1 155 ? -12.128 -23.553 41.090 1.00 92.44 155 VAL A O 1
ATOM 1188 N N . LEU A 1 156 ? -14.060 -22.375 41.142 1.00 93.75 156 LEU A N 1
ATOM 1189 C CA . LEU A 1 156 ? -13.530 -21.161 41.748 1.00 93.75 156 LEU A CA 1
ATOM 1190 C C . LEU A 1 156 ? -13.575 -21.311 43.269 1.00 93.75 156 LEU A C 1
ATOM 1192 O O . LEU A 1 156 ? -14.628 -21.584 43.848 1.00 93.75 156 LEU A O 1
ATOM 1196 N N . GLU A 1 157 ? -12.432 -21.145 43.914 1.00 93.62 157 GLU A N 1
ATOM 1197 C CA . GLU A 1 157 ? -12.276 -21.211 45.360 1.00 93.62 157 GLU A CA 1
ATOM 1198 C C . GLU A 1 157 ? -11.710 -19.883 45.862 1.00 93.62 157 GLU A C 1
ATOM 1200 O O . GLU A 1 157 ? -10.652 -19.451 45.406 1.00 93.62 157 GLU A O 1
ATOM 1205 N N . ILE A 1 158 ? -12.431 -19.248 46.788 1.00 91.75 158 ILE A N 1
ATOM 1206 C CA . ILE A 1 158 ? -12.045 -17.980 47.418 1.00 91.75 158 ILE A CA 1
ATOM 1207 C C . ILE A 1 158 ? -11.939 -18.234 48.920 1.00 91.75 158 ILE A C 1
ATOM 1209 O O . ILE A 1 158 ? -12.888 -18.727 49.537 1.00 91.75 158 ILE A O 1
ATOM 1213 N N . GLY A 1 159 ? -10.789 -17.928 49.510 1.00 88.44 159 GLY A N 1
ATOM 1214 C CA . GLY A 1 159 ? -10.531 -18.061 50.941 1.00 88.44 159 GLY A CA 1
ATOM 1215 C C . GLY A 1 159 ? -9.316 -17.249 51.389 1.00 88.44 159 GLY A C 1
ATOM 1216 O O . GLY A 1 159 ? -8.597 -16.679 50.572 1.00 88.44 159 GLY A O 1
ATOM 1217 N N . GLY A 1 160 ? -9.076 -17.198 52.703 1.00 82.12 160 GLY A N 1
ATOM 1218 C CA . GLY A 1 160 ? -8.051 -16.323 53.284 1.00 82.12 160 GLY A CA 1
ATOM 1219 C C . GLY A 1 160 ? -6.660 -16.500 52.640 1.00 82.12 160 GLY A C 1
ATOM 1220 O O . GLY A 1 160 ? -6.176 -17.635 52.581 1.00 82.12 160 GLY A O 1
ATOM 1221 N N . PRO A 1 161 ? -5.990 -15.410 52.206 1.00 85.19 161 PRO A N 1
ATOM 1222 C CA . PRO A 1 161 ? -6.211 -14.012 52.608 1.00 85.19 161 PRO A CA 1
ATOM 1223 C C . PRO A 1 161 ? -7.291 -13.217 51.843 1.00 85.19 161 PRO A C 1
ATOM 1225 O O . PRO A 1 161 ? -7.602 -12.116 52.291 1.00 85.19 161 PRO A O 1
ATOM 1228 N N . ALA A 1 162 ? -7.890 -13.746 50.771 1.00 86.31 162 ALA A N 1
ATOM 1229 C CA . ALA A 1 162 ? -9.019 -13.106 50.088 1.00 86.31 162 ALA A CA 1
ATOM 1230 C C . ALA A 1 162 ? -10.329 -13.284 50.883 1.00 86.31 162 ALA A C 1
ATOM 1232 O O . ALA A 1 162 ? -10.589 -14.358 51.433 1.00 86.31 162 ALA A O 1
ATOM 1233 N N . ASP A 1 163 ? -11.161 -12.242 50.944 1.00 85.62 163 ASP A N 1
ATOM 1234 C CA . ASP A 1 163 ? -12.474 -12.285 51.600 1.00 85.62 163 ASP A CA 1
ATOM 1235 C C . ASP A 1 163 ? -13.584 -12.473 50.553 1.00 85.62 163 ASP A C 1
ATOM 1237 O O . ASP A 1 163 ? -13.777 -11.583 49.718 1.00 85.62 163 ASP A O 1
ATOM 1241 N N . PRO A 1 164 ? -14.347 -13.585 50.584 1.00 86.62 164 PRO A N 1
ATOM 1242 C CA . PRO A 1 164 ? -15.478 -13.785 49.681 1.00 86.62 164 PRO A CA 1
ATOM 1243 C C . PRO A 1 164 ? -16.485 -12.630 49.677 1.00 86.62 164 PRO A C 1
ATOM 1245 O O . PRO A 1 164 ? -17.040 -12.331 48.624 1.00 86.62 164 PRO A O 1
ATOM 1248 N N . GLY A 1 165 ? -16.683 -11.952 50.815 1.00 81.69 165 GLY A N 1
ATOM 1249 C CA . GLY A 1 165 ? -17.597 -10.808 50.912 1.00 81.69 165 GLY A CA 1
ATOM 1250 C C . GLY A 1 165 ? -17.153 -9.569 50.122 1.00 81.69 165 GLY A C 1
ATOM 1251 O O . GLY A 1 165 ? -17.992 -8.748 49.778 1.00 81.69 165 GLY A O 1
ATOM 1252 N N . ALA A 1 166 ? -15.859 -9.434 49.806 1.00 82.50 166 ALA A N 1
ATOM 1253 C CA . ALA A 1 166 ? -15.322 -8.329 49.000 1.00 82.50 166 ALA A CA 1
ATOM 1254 C C . ALA A 1 166 ? -15.168 -8.686 47.504 1.00 82.50 166 ALA A C 1
ATOM 1256 O O . ALA A 1 166 ? -15.101 -7.808 46.636 1.00 82.50 166 ALA A O 1
ATOM 1257 N N . GLU A 1 167 ? -15.089 -9.981 47.188 1.00 87.25 167 GLU A N 1
ATOM 1258 C CA . GLU A 1 167 ? -14.887 -10.485 45.823 1.00 87.25 167 GLU A CA 1
ATOM 1259 C C . GLU A 1 167 ? -16.196 -10.855 45.104 1.00 87.25 167 GLU A C 1
ATOM 1261 O O . GLU A 1 167 ? -16.220 -10.871 43.870 1.00 87.25 167 GLU A O 1
ATOM 1266 N N . LEU A 1 168 ? -17.291 -11.113 45.830 1.00 89.69 168 LEU A N 1
ATOM 1267 C CA . LEU A 1 168 ? -18.585 -11.509 45.258 1.00 89.69 168 LEU A CA 1
ATOM 1268 C C . LEU A 1 168 ? -19.627 -10.372 45.295 1.00 89.69 168 LEU A C 1
ATOM 1270 O O . LEU A 1 168 ? -19.656 -9.611 46.259 1.00 89.69 168 LEU A O 1
ATOM 1274 N N . PRO A 1 169 ? -20.511 -10.264 44.282 1.00 89.56 169 PRO A N 1
ATOM 1275 C CA . PRO A 1 169 ? -21.585 -9.270 44.264 1.00 89.56 169 PRO A CA 1
ATOM 1276 C C . PRO A 1 169 ? -22.756 -9.651 45.188 1.00 89.56 169 PRO A C 1
ATOM 1278 O O . PRO A 1 169 ? -22.984 -10.837 45.458 1.00 89.56 169 PRO A O 1
ATOM 1281 N N . ASP A 1 170 ? -23.569 -8.664 45.583 1.00 87.31 170 ASP A N 1
ATOM 1282 C CA . ASP A 1 170 ? -24.833 -8.906 46.292 1.00 87.31 170 ASP A CA 1
ATOM 1283 C C . ASP A 1 170 ? -25.880 -9.558 45.362 1.00 87.31 170 ASP A C 1
ATOM 1285 O O . ASP A 1 170 ? -26.333 -8.996 44.356 1.00 87.31 170 ASP A O 1
ATOM 1289 N N . LEU A 1 171 ? -26.311 -10.769 45.725 1.00 89.06 171 LEU A N 1
ATOM 1290 C CA . LEU A 1 171 ? -27.336 -11.528 45.005 1.00 89.06 171 LEU A CA 1
ATOM 1291 C C . LEU A 1 171 ? -28.756 -10.960 45.161 1.00 89.06 171 LEU A C 1
ATOM 1293 O O . LEU A 1 171 ? -29.670 -11.389 44.451 1.00 89.06 171 LEU A O 1
ATOM 1297 N N . SER A 1 172 ? -28.981 -10.007 46.063 1.00 86.38 172 SER A N 1
ATOM 1298 C CA . SER A 1 172 ? -30.238 -9.259 46.133 1.00 86.38 172 SER A CA 1
ATOM 1299 C C . SER A 1 172 ? -30.365 -8.227 44.998 1.00 86.38 172 SER A C 1
ATOM 1301 O O . SER A 1 172 ? -31.476 -7.844 44.617 1.00 86.38 172 SER A O 1
ATOM 1303 N N . GLU A 1 173 ? -29.239 -7.849 44.383 1.00 88.31 173 GLU A N 1
ATOM 1304 C CA . GLU A 1 173 ? -29.143 -6.821 43.342 1.00 88.31 173 GLU A CA 1
ATOM 1305 C C . GLU A 1 173 ? -28.779 -7.372 41.958 1.00 88.31 173 GLU A C 1
ATOM 1307 O O . GLU A 1 173 ? -28.866 -6.656 40.963 1.00 88.31 173 GLU A O 1
ATOM 1312 N N . CYS A 1 174 ? -28.462 -8.663 41.833 1.00 90.31 174 CYS A N 1
ATOM 1313 C CA . CYS A 1 174 ? -28.064 -9.267 40.556 1.00 90.31 174 CYS A CA 1
ATOM 1314 C C . CYS A 1 174 ? -29.148 -9.223 39.457 1.00 90.31 174 CYS A C 1
ATOM 1316 O O . CYS A 1 174 ? -28.835 -9.387 38.278 1.00 90.31 174 CYS A O 1
ATOM 1318 N N . TRP A 1 175 ? -30.406 -8.911 39.798 1.00 91.31 175 TRP A N 1
ATOM 1319 C CA . TRP A 1 175 ? -31.450 -8.583 38.816 1.00 91.31 175 TRP A CA 1
ATOM 1320 C C . TRP A 1 175 ? -31.139 -7.329 37.989 1.00 91.31 175 TRP A C 1
ATOM 1322 O O . TRP A 1 175 ? -31.741 -7.173 36.933 1.00 91.31 175 TRP A O 1
ATOM 1332 N N . ALA A 1 176 ? -30.271 -6.428 38.459 1.00 91.94 176 ALA A N 1
ATOM 1333 C CA . ALA A 1 176 ? -29.905 -5.185 37.778 1.00 91.94 176 ALA A CA 1
ATOM 1334 C C . ALA A 1 176 ? -28.874 -5.402 36.661 1.00 91.94 176 ALA A C 1
ATOM 1336 O O . ALA A 1 176 ? -28.851 -4.647 35.691 1.00 91.94 176 ALA A O 1
ATOM 1337 N N . TRP A 1 177 ? -28.073 -6.462 36.779 1.00 94.88 177 TRP A N 1
ATOM 1338 C CA . TRP A 1 177 ? -26.857 -6.691 35.992 1.00 94.88 177 TRP A CA 1
ATOM 1339 C C . TRP A 1 177 ? -27.015 -7.809 34.956 1.00 94.88 177 TRP A C 1
ATOM 1341 O O . TRP A 1 177 ? -26.043 -8.328 34.419 1.00 94.88 177 TRP A O 1
ATOM 1351 N N . ALA A 1 178 ? -28.260 -8.171 34.649 1.00 95.62 178 ALA A N 1
ATOM 1352 C CA . ALA A 1 178 ? -28.622 -9.086 33.577 1.00 95.62 178 ALA A CA 1
ATOM 1353 C C . ALA A 1 178 ? -29.730 -8.452 32.734 1.00 95.62 178 ALA A C 1
ATOM 1355 O O . ALA A 1 178 ? -30.754 -8.040 33.279 1.00 95.62 178 ALA A O 1
ATOM 1356 N N . HIS A 1 179 ? -29.553 -8.369 31.417 1.00 95.44 179 HIS A N 1
ATOM 1357 C CA . HIS A 1 179 ? -30.569 -7.823 30.512 1.00 95.44 179 HIS A CA 1
ATOM 1358 C C . HIS A 1 179 ? -30.616 -8.592 29.188 1.00 95.44 179 HIS A C 1
ATOM 1360 O O . HIS A 1 179 ? -29.708 -9.346 28.838 1.00 95.44 179 HIS A O 1
ATOM 1366 N N . THR A 1 180 ? -31.700 -8.402 28.445 1.00 93.44 180 THR A N 1
ATOM 1367 C CA . THR A 1 180 ? -31.830 -8.873 27.067 1.00 93.44 180 THR A CA 1
ATOM 1368 C C . THR A 1 180 ? -31.677 -7.682 26.128 1.00 93.44 180 THR A C 1
ATOM 1370 O O . THR A 1 180 ? -32.254 -6.623 26.376 1.00 93.44 180 THR A O 1
ATOM 1373 N N . GLN A 1 181 ? -30.927 -7.853 25.045 1.00 90.81 181 GLN A N 1
ATOM 1374 C CA . GLN A 1 181 ? -30.725 -6.837 24.017 1.00 90.81 181 GLN A CA 1
ATOM 1375 C C . GLN A 1 181 ? -31.418 -7.264 22.722 1.00 90.81 181 GLN A C 1
ATOM 1377 O O . GLN A 1 181 ? -31.370 -8.429 22.321 1.00 90.81 181 GLN A O 1
ATOM 1382 N N . LEU A 1 182 ? -32.057 -6.297 22.072 1.00 88.19 182 LEU A N 1
ATOM 1383 C CA . LEU A 1 182 ? -32.580 -6.396 20.717 1.00 88.19 182 LEU A CA 1
ATOM 1384 C C . LEU A 1 182 ? -31.871 -5.354 19.850 1.00 88.19 182 LEU A C 1
ATOM 1386 O O . LEU A 1 182 ? -31.796 -4.184 20.224 1.00 88.19 182 LEU A O 1
ATOM 1390 N N . VAL A 1 183 ? -31.361 -5.805 18.711 1.00 84.75 183 VAL A N 1
ATOM 1391 C CA . VAL A 1 183 ? -30.571 -5.026 17.761 1.00 84.75 183 VAL A CA 1
ATOM 1392 C C . VAL A 1 183 ? -31.434 -4.669 16.548 1.00 84.75 183 VAL A C 1
ATOM 1394 O O . VAL A 1 183 ? -32.109 -5.525 15.977 1.00 84.75 183 VAL A O 1
ATOM 1397 N N . GLY A 1 184 ? -31.413 -3.406 16.135 1.00 74.06 184 GLY A N 1
ATOM 1398 C CA . GLY A 1 184 ? -32.080 -2.926 14.926 1.00 74.06 184 GLY A CA 1
ATOM 1399 C C . GLY A 1 184 ? -33.368 -2.138 15.170 1.00 74.06 184 GLY A C 1
ATOM 1400 O O . GLY A 1 184 ? -33.880 -2.024 16.281 1.00 74.06 184 GLY A O 1
ATOM 1401 N N . ASN A 1 185 ? -33.888 -1.569 14.082 1.00 66.56 185 ASN A N 1
ATOM 1402 C CA . ASN A 1 185 ? -34.963 -0.580 14.099 1.00 66.56 185 ASN A CA 1
ATOM 1403 C C . ASN A 1 185 ? -36.345 -1.260 14.132 1.00 66.56 185 ASN A C 1
ATOM 1405 O O . ASN A 1 185 ? -37.006 -1.442 13.106 1.00 66.56 185 ASN A O 1
ATOM 1409 N N . ILE A 1 186 ? -36.765 -1.703 15.320 1.00 65.69 186 ILE A N 1
ATOM 1410 C CA . ILE A 1 186 ? -38.086 -2.304 15.548 1.00 65.69 186 ILE A CA 1
ATOM 1411 C C . ILE A 1 186 ? -38.971 -1.288 16.269 1.00 65.69 186 ILE A C 1
ATOM 1413 O O . ILE A 1 186 ? -38.609 -0.753 17.313 1.00 65.69 186 ILE A O 1
ATOM 1417 N N . GLN A 1 187 ? -40.176 -1.054 15.742 1.00 64.50 187 GLN A N 1
ATOM 1418 C CA . GLN A 1 187 ? -41.191 -0.218 16.389 1.00 64.50 187 GLN A CA 1
ATOM 1419 C C . GLN A 1 187 ? -41.553 -0.807 17.764 1.00 64.50 187 GLN A C 1
ATOM 1421 O O . GLN A 1 187 ? -42.353 -1.738 17.872 1.00 64.50 187 GLN A O 1
ATOM 1426 N N . THR A 1 188 ? -40.979 -0.248 18.832 1.00 62.38 188 THR A N 1
ATOM 1427 C CA . THR A 1 188 ? -41.135 -0.733 20.217 1.00 62.38 188 THR A CA 1
ATOM 1428 C C . THR A 1 188 ? -42.568 -0.623 20.758 1.00 62.38 188 THR A C 1
ATOM 1430 O O . THR A 1 188 ? -42.890 -1.181 21.808 1.00 62.38 188 THR A O 1
ATOM 1433 N N . SER A 1 189 ? -43.454 0.064 20.034 1.00 66.38 189 SER A N 1
ATOM 1434 C CA . SER A 1 189 ? -44.880 0.192 20.337 1.00 66.38 189 SER A CA 1
ATOM 1435 C C . SER A 1 189 ? -45.698 -1.067 20.000 1.00 66.38 189 SER A C 1
ATOM 1437 O O . SER A 1 189 ? -46.772 -1.261 20.577 1.00 66.38 189 SER A O 1
ATOM 1439 N N . ASP A 1 190 ? -45.201 -1.959 19.133 1.00 76.44 190 ASP A N 1
ATOM 1440 C CA . ASP A 1 190 ? -45.881 -3.206 18.765 1.00 76.44 190 ASP A CA 1
ATOM 1441 C C . ASP A 1 190 ? -45.404 -4.391 19.623 1.00 76.44 190 ASP A C 1
ATOM 1443 O O . ASP A 1 190 ? -44.444 -5.107 19.327 1.00 76.44 190 ASP A O 1
ATOM 1447 N N . SER A 1 191 ? -46.141 -4.642 20.707 1.00 75.50 191 SER A N 1
ATOM 1448 C CA . SER A 1 191 ? -45.880 -5.764 21.617 1.00 75.50 191 SER A CA 1
ATOM 1449 C C . SER A 1 191 ? -45.994 -7.145 20.959 1.00 75.50 191 SER A C 1
ATOM 1451 O O . SER A 1 191 ? -45.474 -8.117 21.513 1.00 75.50 191 SER A O 1
ATOM 1453 N N . ALA A 1 192 ? -46.715 -7.278 19.839 1.00 76.38 192 ALA A N 1
ATOM 1454 C CA . ALA A 1 192 ? -46.848 -8.548 19.131 1.00 76.38 192 ALA A CA 1
ATOM 1455 C C . ALA A 1 192 ? -45.595 -8.819 18.289 1.00 76.38 192 ALA A C 1
ATOM 1457 O O . ALA A 1 192 ? -45.061 -9.929 18.359 1.00 76.38 192 ALA A O 1
ATOM 1458 N N . ALA A 1 193 ? -45.092 -7.791 17.596 1.00 75.00 193 ALA A N 1
ATOM 1459 C CA . ALA A 1 193 ? -43.854 -7.841 16.819 1.00 75.00 193 ALA A CA 1
ATOM 1460 C C . ALA A 1 193 ? -42.640 -8.193 17.695 1.00 75.00 193 ALA A C 1
ATOM 1462 O O . ALA A 1 193 ? -41.922 -9.147 17.396 1.00 75.00 193 ALA A O 1
ATOM 1463 N N . ILE A 1 194 ? -42.477 -7.528 18.846 1.00 79.19 194 ILE A N 1
ATOM 1464 C CA . ILE A 1 194 ? -41.392 -7.825 19.804 1.00 79.19 194 ILE A CA 1
ATOM 1465 C C . ILE A 1 194 ? -41.438 -9.294 20.252 1.00 79.19 194 ILE A C 1
ATOM 1467 O O . ILE A 1 194 ? -40.426 -9.996 20.263 1.00 79.19 194 ILE A O 1
ATOM 1471 N N . ARG A 1 195 ? -42.633 -9.796 20.601 1.00 79.00 195 ARG A N 1
ATOM 1472 C CA . ARG A 1 195 ? -42.805 -11.195 21.025 1.00 79.00 195 ARG A CA 1
ATOM 1473 C C . ARG A 1 195 ? -42.530 -12.182 19.899 1.00 79.00 195 ARG A C 1
ATOM 1475 O O . ARG A 1 195 ? -42.086 -13.285 20.200 1.00 79.00 195 ARG A O 1
ATOM 1482 N N . SER A 1 196 ? -42.831 -11.848 18.643 1.00 77.50 196 SER A N 1
ATOM 1483 C CA . SER A 1 196 ? -42.470 -12.712 17.515 1.00 77.50 196 SER A CA 1
ATOM 1484 C C . SER A 1 196 ? -40.963 -12.758 17.291 1.00 77.50 196 SER A C 1
ATOM 1486 O O . SER A 1 196 ? -40.449 -13.852 17.072 1.00 77.50 196 SER A O 1
ATOM 1488 N N . THR A 1 197 ? -40.254 -11.634 17.441 1.00 81.75 197 THR A N 1
ATOM 1489 C CA . THR A 1 197 ? -38.795 -11.581 17.270 1.00 81.75 197 THR A CA 1
ATOM 1490 C C . THR A 1 197 ? -38.078 -12.457 18.295 1.00 81.75 197 THR A C 1
ATOM 1492 O O . THR A 1 197 ? -37.286 -13.306 17.911 1.00 81.75 197 THR A O 1
ATOM 1495 N N . PHE A 1 198 ? -38.452 -12.374 19.579 1.00 81.69 198 PHE A N 1
ATOM 1496 C CA . PHE A 1 198 ? -37.888 -13.241 20.628 1.00 81.69 198 PHE A CA 1
ATOM 1497 C C . PHE A 1 198 ? -38.331 -14.717 20.557 1.00 81.69 198 PHE A C 1
ATOM 1499 O O . PHE A 1 198 ? -37.800 -15.550 21.288 1.00 81.69 198 PHE A O 1
ATOM 1506 N N . ARG A 1 199 ? -39.335 -15.062 19.734 1.00 73.94 199 ARG A N 1
ATOM 1507 C CA . ARG A 1 199 ? -39.779 -16.455 19.524 1.00 73.94 199 ARG A CA 1
ATOM 1508 C C . ARG A 1 199 ? -39.066 -17.144 18.359 1.00 73.94 199 ARG A C 1
ATOM 1510 O O . ARG A 1 199 ? -39.047 -18.373 18.338 1.00 73.94 199 ARG A O 1
ATOM 1517 N N . GLY A 1 200 ? -38.554 -16.388 17.389 1.00 63.59 200 GLY A N 1
ATOM 1518 C CA . GLY A 1 200 ? -37.728 -16.917 16.304 1.00 63.59 200 GLY A CA 1
ATOM 1519 C C . GLY A 1 200 ? -36.273 -17.084 16.745 1.00 63.59 200 GLY A C 1
ATOM 1520 O O . GLY A 1 200 ? -35.822 -16.392 17.651 1.00 63.59 200 GLY A O 1
ATOM 1521 N N . GLN A 1 201 ? -35.525 -17.989 16.108 1.00 57.31 201 GLN A N 1
ATOM 1522 C CA . GLN A 1 201 ? -34.061 -17.917 16.148 1.00 57.31 201 GLN A CA 1
ATOM 1523 C C . GLN A 1 201 ? -33.659 -16.707 15.304 1.00 57.31 201 GLN A C 1
ATOM 1525 O O . GLN A 1 201 ? -33.759 -16.755 14.080 1.00 57.31 201 GLN A O 1
ATOM 1530 N N . SER A 1 202 ? -33.319 -15.603 15.962 1.00 63.44 202 SER A N 1
ATOM 1531 C CA . SER A 1 202 ? -33.011 -14.336 15.311 1.00 63.44 202 SER A CA 1
ATOM 1532 C C . SER A 1 202 ? -31.591 -13.927 15.662 1.00 63.44 202 SER A C 1
ATOM 1534 O O . SER A 1 202 ? -31.260 -13.813 16.835 1.00 63.44 202 SER A O 1
ATOM 1536 N N . ASN A 1 203 ? -30.788 -13.603 14.656 1.00 75.00 203 ASN A N 1
ATOM 1537 C CA . ASN A 1 203 ? -29.437 -13.043 14.792 1.00 75.00 203 ASN A CA 1
ATOM 1538 C C . ASN A 1 203 ? -29.412 -11.589 15.313 1.00 75.00 203 ASN A C 1
ATOM 1540 O O . ASN A 1 203 ? -28.399 -10.911 15.199 1.00 75.00 203 ASN A O 1
ATOM 1544 N N . VAL A 1 204 ? -30.534 -11.092 15.841 1.00 83.75 204 VAL A N 1
ATOM 1545 C CA . VAL A 1 204 ? -30.678 -9.718 16.346 1.00 83.75 204 VAL A CA 1
ATOM 1546 C C . VAL A 1 204 ? -31.077 -9.665 17.822 1.00 83.75 204 VAL A C 1
ATOM 1548 O O . VAL A 1 204 ? -31.365 -8.594 18.347 1.00 83.75 204 VAL A O 1
ATOM 1551 N N . THR A 1 205 ? -31.138 -10.811 18.503 1.00 89.44 205 THR A N 1
ATOM 1552 C CA . THR A 1 205 ? -31.460 -10.896 19.933 1.00 89.44 205 THR A CA 1
ATOM 1553 C C . THR A 1 205 ? -30.352 -11.614 20.674 1.00 89.44 205 THR A C 1
ATOM 1555 O O . THR A 1 205 ? -29.895 -12.641 20.194 1.00 89.44 205 THR A O 1
ATOM 1558 N N . LEU A 1 206 ? -29.993 -11.126 21.858 1.00 92.50 206 LEU A N 1
ATOM 1559 C CA . LEU A 1 206 ? -29.043 -11.782 22.759 1.00 92.50 206 LEU A CA 1
ATOM 1560 C C . LEU A 1 206 ? -29.392 -11.471 24.217 1.00 92.50 206 LEU A C 1
ATOM 1562 O O . LEU A 1 206 ? -30.197 -10.575 24.496 1.00 92.50 206 LEU A O 1
ATOM 1566 N N . SER A 1 207 ? -28.794 -12.188 25.165 1.00 94.31 207 SER A N 1
ATOM 1567 C CA . SER A 1 207 ? -28.798 -11.788 26.580 1.00 94.31 207 SER A CA 1
ATOM 1568 C C . SER A 1 207 ? -27.389 -11.508 27.077 1.00 94.31 207 SER A C 1
ATOM 1570 O O . SER A 1 207 ? -26.436 -12.101 26.588 1.00 94.31 207 SER A O 1
ATOM 1572 N N . ARG A 1 208 ? -27.251 -10.599 28.042 1.00 95.69 208 ARG A N 1
ATOM 1573 C CA . ARG A 1 208 ? -25.957 -10.181 28.583 1.00 95.69 208 ARG A CA 1
ATOM 1574 C C . ARG A 1 208 ? -25.970 -10.239 30.105 1.00 95.69 208 ARG A C 1
ATOM 1576 O O . ARG A 1 208 ? -26.933 -9.793 30.735 1.00 95.69 208 ARG A O 1
ATOM 1583 N N . LEU A 1 209 ? -24.894 -10.770 30.680 1.00 97.38 209 LEU A N 1
ATOM 1584 C CA . LEU A 1 209 ? -24.559 -10.619 32.097 1.00 97.38 209 LEU A CA 1
ATOM 1585 C C . LEU A 1 209 ? -23.423 -9.606 32.219 1.00 97.38 209 LEU A C 1
ATOM 1587 O O . LEU A 1 209 ? -22.433 -9.717 31.500 1.00 97.38 209 LEU A O 1
ATOM 1591 N N . LEU A 1 210 ? -23.571 -8.651 33.129 1.00 96.88 210 LEU A N 1
ATOM 1592 C CA . LEU A 1 210 ? -22.569 -7.654 33.490 1.00 96.88 210 LEU A CA 1
ATOM 1593 C C . LEU A 1 210 ? -22.021 -7.976 34.885 1.00 96.88 210 LEU A C 1
ATOM 1595 O O . LEU A 1 210 ? -22.775 -8.386 35.770 1.00 96.88 210 LEU A O 1
ATOM 1599 N N . SER A 1 211 ? -20.727 -7.755 35.089 1.00 95.31 211 SER A N 1
ATOM 1600 C CA . SER A 1 211 ? -20.106 -7.694 36.411 1.00 95.31 211 SER A CA 1
ATOM 1601 C C . SER A 1 211 ? -19.925 -6.223 36.774 1.00 95.31 211 SER A C 1
ATOM 1603 O O . SER A 1 211 ? -19.077 -5.556 36.182 1.00 95.31 211 SER A O 1
ATOM 1605 N N . PRO A 1 212 ? -20.697 -5.679 37.730 1.00 92.88 212 PRO A N 1
ATOM 1606 C CA . PRO A 1 212 ? -20.634 -4.267 38.094 1.00 92.88 212 PRO A CA 1
ATOM 1607 C C . PRO A 1 212 ? -19.447 -3.982 39.029 1.00 92.88 212 PRO A C 1
ATOM 1609 O O . PRO A 1 212 ? -19.588 -3.278 40.029 1.00 92.88 212 PRO A O 1
ATOM 1612 N N . ARG A 1 213 ? -18.295 -4.606 38.764 1.00 90.94 213 ARG A N 1
ATOM 1613 C CA . ARG A 1 213 ? -17.071 -4.470 39.555 1.00 90.94 213 ARG A CA 1
ATOM 1614 C C . ARG A 1 213 ? -16.286 -3.260 39.070 1.00 90.94 213 ARG A C 1
ATOM 1616 O O . ARG A 1 213 ? -16.044 -3.142 37.873 1.00 90.94 213 ARG A O 1
ATOM 1623 N N . ARG A 1 214 ? -15.830 -2.415 39.997 1.00 90.12 214 ARG A N 1
ATOM 1624 C CA . ARG A 1 214 ? -14.794 -1.420 39.703 1.00 90.12 214 ARG A CA 1
ATOM 1625 C C . ARG A 1 214 ? -13.453 -2.138 39.644 1.00 90.12 214 ARG A C 1
ATOM 1627 O O . ARG A 1 214 ? -13.015 -2.711 40.646 1.00 90.12 214 ARG A O 1
ATOM 1634 N N . LEU A 1 215 ? -12.827 -2.152 38.475 1.00 91.44 215 LEU A N 1
ATOM 1635 C CA . LEU A 1 215 ? -11.526 -2.783 38.315 1.00 91.44 215 LEU A CA 1
ATOM 1636 C C . LEU A 1 215 ? -10.431 -1.835 38.821 1.00 91.44 215 LEU A C 1
ATOM 1638 O O . LEU A 1 215 ? -10.617 -0.623 38.904 1.00 91.44 215 LEU A O 1
ATOM 1642 N N . GLN A 1 216 ? -9.294 -2.398 39.206 1.00 90.50 216 GLN A N 1
ATOM 1643 C CA . GLN A 1 216 ? -8.098 -1.647 39.570 1.00 90.50 216 GLN A CA 1
ATOM 1644 C C . GLN A 1 216 ? -7.133 -1.651 38.395 1.00 90.50 216 GLN A C 1
ATOM 1646 O O . GLN A 1 216 ? -7.143 -2.584 37.599 1.00 90.50 216 GLN A O 1
ATOM 1651 N N . GLU A 1 217 ? -6.335 -0.600 38.271 1.00 90.81 217 GLU A N 1
ATOM 1652 C CA . GLU A 1 217 ? -5.346 -0.442 37.204 1.00 90.81 217 GLU A CA 1
ATOM 1653 C C . GLU A 1 217 ? -4.228 -1.483 37.303 1.00 90.81 217 GLU A C 1
ATOM 1655 O O . GLU A 1 217 ? -3.760 -1.776 38.403 1.00 90.81 217 GLU A O 1
ATOM 1660 N N . ASN A 1 218 ? -3.737 -1.961 36.156 1.00 91.88 218 ASN A N 1
ATOM 1661 C CA . ASN A 1 218 ? -2.592 -2.877 36.057 1.00 91.88 218 ASN A CA 1
ATOM 1662 C C . ASN A 1 218 ? -2.736 -4.172 36.883 1.00 91.88 218 ASN A C 1
ATOM 1664 O O . ASN A 1 218 ? -1.755 -4.691 37.418 1.00 91.88 218 ASN A O 1
ATOM 1668 N N . GLU A 1 219 ? -3.957 -4.696 36.984 1.00 94.25 219 GLU A N 1
ATOM 1669 C CA . GLU A 1 219 ? -4.295 -5.892 37.760 1.00 94.25 219 GLU A CA 1
ATOM 1670 C C . GLU A 1 219 ? -4.876 -6.984 36.857 1.00 94.25 219 GLU A C 1
ATOM 1672 O O . GLU A 1 219 ? -5.468 -6.703 35.814 1.00 94.25 219 GLU A O 1
ATOM 1677 N N . SER A 1 220 ? -4.714 -8.247 37.260 1.00 95.69 220 SER A N 1
ATOM 1678 C CA . SER A 1 220 ? -5.255 -9.403 36.528 1.00 95.69 220 SER A CA 1
ATOM 1679 C C . SER A 1 220 ? -6.519 -9.943 37.190 1.00 95.69 220 SER A C 1
ATOM 1681 O O . SER A 1 220 ? -6.657 -9.925 38.415 1.00 95.69 220 SER A O 1
ATOM 1683 N N . TYR A 1 221 ? -7.456 -10.420 36.375 1.00 95.88 221 TYR A N 1
ATOM 1684 C CA . TYR A 1 221 ? -8.782 -10.842 36.807 1.00 95.88 221 TYR A CA 1
ATOM 1685 C C . TYR A 1 221 ? -9.224 -12.145 36.139 1.00 95.88 221 TYR A C 1
ATOM 1687 O O . TYR A 1 221 ? -8.972 -12.385 34.957 1.00 95.88 221 TYR A O 1
ATOM 1695 N N . HIS A 1 222 ? -9.991 -12.941 36.886 1.00 95.88 222 HIS A N 1
ATOM 1696 C CA . HIS A 1 222 ? -10.785 -14.045 36.359 1.00 95.88 222 HIS A CA 1
ATOM 1697 C C . HIS A 1 222 ? -12.256 -13.632 36.314 1.00 95.88 222 HIS A C 1
ATOM 1699 O O . HIS A 1 222 ? -12.857 -13.318 37.345 1.00 95.88 222 HIS A O 1
ATOM 1705 N N . ALA A 1 223 ? -12.864 -13.685 35.134 1.00 97.06 223 ALA A N 1
ATOM 1706 C CA . ALA A 1 223 ? -14.303 -13.527 34.967 1.00 97.06 223 ALA A CA 1
ATOM 1707 C C . ALA A 1 223 ? -14.961 -14.908 34.868 1.00 97.06 223 ALA A C 1
ATOM 1709 O O . ALA A 1 223 ? -14.583 -15.727 34.034 1.00 97.06 223 ALA A O 1
ATOM 1710 N N . CYS A 1 224 ? -15.926 -15.184 35.745 1.00 96.69 224 CYS A N 1
ATOM 1711 C CA . CYS A 1 224 ? -16.536 -16.498 35.929 1.00 96.69 224 CYS A CA 1
ATOM 1712 C C . CYS A 1 224 ? -18.067 -16.408 35.911 1.00 96.69 224 CYS A C 1
ATOM 1714 O O . CYS A 1 224 ? -18.671 -15.697 36.714 1.00 96.69 224 CYS A O 1
ATOM 1716 N N . VAL A 1 225 ? -18.708 -17.191 35.040 1.00 97.00 225 VAL A N 1
ATOM 1717 C CA . VAL A 1 225 ? -20.163 -17.393 35.044 1.00 97.00 225 VAL A CA 1
ATOM 1718 C C . VAL A 1 225 ? -20.507 -18.483 36.052 1.00 97.00 225 VAL A C 1
ATOM 1720 O O . VAL A 1 225 ? -20.116 -19.643 35.878 1.00 97.00 225 VAL A O 1
ATOM 1723 N N . VAL A 1 226 ? -21.250 -18.115 37.095 1.00 96.12 226 VAL A N 1
ATOM 1724 C CA . VAL A 1 226 ? -21.572 -18.990 38.233 1.00 96.12 226 VAL A CA 1
ATOM 1725 C C . VAL A 1 226 ? -23.079 -19.003 38.526 1.00 96.12 226 VAL A C 1
ATOM 1727 O O . VAL A 1 226 ? -23.777 -18.028 38.228 1.00 96.12 226 VAL A O 1
ATOM 1730 N N . PRO A 1 227 ? -23.619 -20.094 39.099 1.00 95.62 227 PRO A N 1
ATOM 1731 C CA . PRO A 1 227 ? -25.011 -20.139 39.530 1.00 95.62 227 PRO A CA 1
ATOM 1732 C C . PRO A 1 227 ? -25.252 -19.266 40.772 1.00 95.62 227 PRO A C 1
ATOM 1734 O O . PRO A 1 227 ? -24.455 -19.269 41.707 1.00 95.62 227 PRO A O 1
ATOM 1737 N N . THR A 1 228 ? -26.394 -18.577 40.815 1.00 93.88 228 THR A N 1
ATOM 1738 C CA . THR A 1 228 ? -26.795 -17.683 41.926 1.00 93.88 228 THR A CA 1
ATOM 1739 C C . THR A 1 228 ? -27.578 -18.389 43.036 1.00 93.88 228 THR A C 1
ATOM 1741 O O . THR A 1 228 ? -27.889 -17.784 44.060 1.00 93.88 228 THR A O 1
ATOM 1744 N N . PHE A 1 229 ? -27.908 -19.672 42.862 1.00 93.00 229 PHE A N 1
ATOM 1745 C CA . PHE A 1 229 ? -28.679 -20.466 43.821 1.00 93.00 229 PHE A CA 1
ATOM 1746 C C . PHE A 1 229 ? -27.891 -21.694 44.294 1.00 93.00 229 PHE A C 1
ATOM 1748 O O . PHE A 1 229 ? -27.301 -22.411 43.479 1.00 93.00 229 PHE A O 1
ATOM 1755 N N . GLU A 1 230 ? -27.955 -21.992 45.592 1.00 91.94 230 GLU A N 1
ATOM 1756 C CA . GLU A 1 230 ? -27.221 -23.087 46.243 1.00 91.94 230 GLU A CA 1
ATOM 1757 C C . GLU A 1 230 ? -27.502 -24.468 45.616 1.00 91.94 230 GLU A C 1
ATOM 1759 O O . GLU A 1 230 ? -26.551 -25.219 45.388 1.00 91.94 230 GLU A O 1
ATOM 1764 N N . PRO A 1 231 ? -28.743 -24.839 45.224 1.00 91.94 231 PRO A N 1
ATOM 1765 C CA . PRO A 1 231 ? -28.962 -26.091 44.497 1.00 91.94 231 PRO A CA 1
ATOM 1766 C C . PRO A 1 231 ? -28.141 -26.208 43.204 1.00 91.94 231 PRO A C 1
ATOM 1768 O O . PRO A 1 231 ? -27.647 -27.294 42.903 1.00 91.94 231 PRO A O 1
ATOM 1771 N N . GLY A 1 232 ? -27.944 -25.105 42.470 1.00 91.56 232 GLY A N 1
ATOM 1772 C CA . GLY A 1 232 ? -27.110 -25.076 41.262 1.00 91.56 232 GLY A CA 1
ATOM 1773 C C . GLY A 1 232 ? -25.618 -25.205 41.575 1.00 91.56 232 GLY A C 1
ATOM 1774 O O . GLY A 1 232 ? -24.905 -25.953 40.901 1.00 91.56 232 GLY A O 1
ATOM 1775 N N . VAL A 1 233 ? -25.153 -24.565 42.657 1.00 92.50 233 VAL A N 1
ATOM 1776 C CA . VAL A 1 233 ? -23.786 -24.739 43.183 1.00 92.50 233 VAL A CA 1
ATOM 1777 C C . VAL A 1 233 ? -23.535 -26.208 43.528 1.00 92.50 233 VAL A C 1
ATOM 1779 O O . VAL A 1 233 ? -22.554 -26.808 43.089 1.00 92.50 233 VAL A O 1
ATOM 1782 N N . ARG A 1 234 ? -24.450 -26.835 44.270 1.00 91.62 234 ARG A N 1
ATOM 1783 C CA . ARG A 1 234 ? -24.343 -28.245 44.672 1.00 91.62 234 ARG A CA 1
ATOM 1784 C C . ARG A 1 234 ? -24.355 -29.184 43.472 1.00 91.62 234 ARG A C 1
ATOM 1786 O O . ARG A 1 234 ? -23.504 -30.073 43.422 1.00 91.62 234 ARG A O 1
ATOM 1793 N N . ALA A 1 235 ? -25.250 -28.956 42.511 1.00 90.69 235 ALA A N 1
ATOM 1794 C CA . ALA A 1 235 ? -25.321 -29.722 41.270 1.00 90.69 235 ALA A CA 1
ATOM 1795 C C . ALA A 1 235 ? -24.000 -29.654 40.484 1.00 90.69 235 ALA A C 1
ATOM 1797 O O . ALA A 1 235 ? -23.440 -30.692 40.127 1.00 90.69 235 ALA A O 1
ATOM 1798 N N . GLY A 1 236 ? -23.452 -28.449 40.288 1.00 87.88 236 GLY A N 1
ATOM 1799 C CA . GLY A 1 236 ? -22.180 -28.236 39.586 1.00 87.88 236 GLY A CA 1
ATOM 1800 C C . GLY A 1 236 ? -20.942 -28.751 40.335 1.00 87.88 236 GLY A C 1
ATOM 1801 O O . GLY A 1 236 ? -19.909 -28.999 39.719 1.00 87.88 236 GLY A O 1
ATOM 1802 N N . LEU A 1 237 ? -21.037 -28.957 41.652 1.00 88.81 237 LEU A N 1
ATOM 1803 C CA . LEU A 1 237 ? -20.001 -29.602 42.472 1.00 88.81 237 LEU A CA 1
ATOM 1804 C C . LEU A 1 237 ? -20.178 -31.129 42.592 1.00 88.81 237 LEU A C 1
ATOM 1806 O O . LEU A 1 237 ? -19.463 -31.768 43.373 1.00 88.81 237 LEU A O 1
ATOM 1810 N N . GLY A 1 238 ? -21.145 -31.720 41.881 1.00 87.06 238 GLY A N 1
ATOM 1811 C CA . GLY A 1 238 ? -21.432 -33.157 41.921 1.00 87.06 238 GLY A CA 1
ATOM 1812 C C . GLY A 1 238 ? -22.062 -33.641 43.236 1.00 87.06 238 GLY A C 1
ATOM 1813 O O . GLY A 1 238 ? -21.936 -34.817 43.587 1.00 87.06 238 GLY A O 1
ATOM 1814 N N . LYS A 1 239 ? -22.707 -32.746 43.995 1.00 88.94 239 LYS A N 1
ATOM 1815 C CA . LYS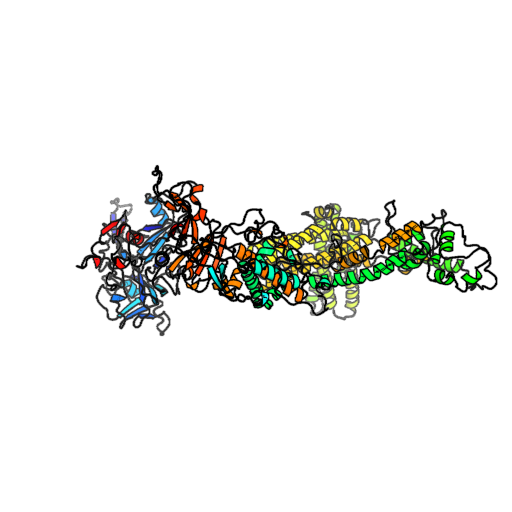 A 1 239 ? -23.443 -33.048 45.235 1.00 88.94 239 LYS A CA 1
ATOM 1816 C C . LYS A 1 239 ? -24.947 -33.143 44.957 1.00 88.94 239 LYS A C 1
ATOM 1818 O O . LYS A 1 239 ? -25.435 -32.631 43.959 1.00 88.94 239 LYS A O 1
ATOM 1823 N N . ASP A 1 240 ? -25.687 -33.763 45.878 1.00 88.88 240 ASP A N 1
ATOM 1824 C CA . ASP A 1 240 ? -27.157 -33.767 45.846 1.00 88.88 240 ASP A CA 1
ATOM 1825 C C . ASP A 1 240 ? -27.703 -32.323 45.963 1.00 88.88 240 ASP A C 1
ATOM 1827 O O . ASP A 1 240 ? -27.435 -31.690 46.998 1.00 88.88 240 ASP A O 1
ATOM 1831 N N . PRO A 1 241 ? -28.425 -31.796 44.948 1.00 88.38 241 PRO A N 1
ATOM 1832 C CA . PRO A 1 241 ? -28.926 -30.418 44.920 1.00 88.38 241 PRO A CA 1
ATOM 1833 C C . PRO A 1 241 ? -29.944 -30.097 46.017 1.00 88.38 241 PRO A C 1
ATOM 1835 O O . PRO A 1 241 ? -29.990 -28.963 46.487 1.00 88.38 241 PRO A O 1
ATOM 1838 N N . TYR A 1 242 ? -30.729 -31.088 46.458 1.00 87.69 242 TYR A N 1
ATOM 1839 C CA . TYR A 1 242 ? -31.834 -30.897 47.403 1.00 87.69 242 TYR A CA 1
ATOM 1840 C C . TYR A 1 242 ? -31.736 -31.886 48.573 1.00 87.69 242 TYR A C 1
ATOM 1842 O O . TYR A 1 242 ? -32.440 -32.896 48.593 1.00 87.69 242 TYR A O 1
ATOM 1850 N N . PRO A 1 243 ? -30.879 -31.619 49.576 1.00 77.81 243 PRO A N 1
ATOM 1851 C CA . PRO A 1 243 ? -30.751 -32.489 50.741 1.00 77.81 243 PRO A CA 1
ATOM 1852 C C . PRO A 1 243 ? -32.011 -32.411 51.631 1.00 77.81 243 PRO A C 1
ATOM 1854 O O . PRO A 1 243 ? -32.104 -31.563 52.515 1.00 77.81 243 PRO A O 1
ATOM 1857 N N . GLY A 1 244 ? -32.983 -33.304 51.414 1.00 74.44 244 GLY A N 1
ATOM 1858 C CA . GLY A 1 244 ? -34.256 -33.372 52.157 1.00 74.44 244 GLY A CA 1
ATOM 1859 C C . GLY A 1 244 ? -35.497 -33.317 51.250 1.00 74.44 244 GLY A C 1
ATOM 1860 O O . GLY A 1 244 ? -35.374 -33.222 50.034 1.00 74.44 244 GLY A O 1
ATOM 1861 N N . ASP A 1 245 ? -36.706 -33.377 51.826 1.00 66.44 245 ASP A N 1
ATOM 1862 C CA . ASP A 1 245 ? -37.971 -33.424 51.055 1.00 66.44 245 ASP A CA 1
ATOM 1863 C C . ASP A 1 245 ? -38.538 -32.034 50.674 1.00 66.44 245 ASP A C 1
ATOM 1865 O O . ASP A 1 245 ? -39.414 -31.941 49.812 1.00 66.44 245 ASP A O 1
ATOM 1869 N N . ASP A 1 246 ? -38.046 -30.941 51.272 1.00 67.19 246 ASP A N 1
ATOM 1870 C CA . ASP A 1 246 ? -38.697 -29.619 51.189 1.00 67.19 246 ASP A CA 1
ATOM 1871 C C . ASP A 1 246 ? -38.348 -28.795 49.928 1.00 67.19 246 ASP A C 1
ATOM 1873 O O . ASP A 1 246 ? -38.975 -27.762 49.690 1.00 67.19 246 ASP A O 1
ATOM 1877 N N . ARG A 1 247 ? -37.396 -29.252 49.091 1.00 79.31 247 ARG A N 1
ATOM 1878 C CA . ARG A 1 247 ? -36.965 -28.619 47.815 1.00 79.31 247 ARG A CA 1
ATOM 1879 C C . ARG A 1 247 ? -36.915 -27.079 47.853 1.00 79.31 247 ARG A C 1
ATOM 1881 O O . ARG A 1 247 ? -37.467 -26.391 46.986 1.00 79.31 247 ARG A O 1
ATOM 1888 N N . ILE A 1 248 ? -36.260 -26.552 48.883 1.00 84.12 248 ILE A N 1
ATOM 1889 C CA . ILE A 1 248 ? -35.983 -25.122 49.055 1.00 84.12 248 ILE A CA 1
ATOM 1890 C C . ILE A 1 248 ? -34.842 -24.724 48.108 1.00 84.12 248 ILE A C 1
ATOM 1892 O O . ILE A 1 248 ? -33.938 -25.519 47.846 1.00 84.12 248 ILE A O 1
ATOM 1896 N N . VAL A 1 249 ? -34.914 -23.514 47.555 1.00 86.88 249 VAL A N 1
ATOM 1897 C CA . VAL A 1 249 ? -33.895 -22.933 46.676 1.00 86.88 249 VAL A CA 1
ATOM 1898 C C . VAL A 1 249 ? -33.312 -21.699 47.362 1.00 86.88 249 VAL A C 1
ATOM 1900 O O . VAL A 1 249 ? -33.817 -20.590 47.183 1.00 86.88 249 VAL A O 1
ATOM 1903 N N . ASP A 1 250 ? -32.282 -21.908 48.179 1.00 89.56 250 ASP A N 1
ATOM 1904 C CA . ASP A 1 250 ? -31.537 -20.835 48.846 1.00 89.56 250 ASP A CA 1
ATOM 1905 C C . ASP A 1 250 ? -30.596 -20.106 47.857 1.00 89.56 250 ASP A C 1
ATOM 1907 O O . ASP A 1 250 ? -30.183 -20.704 46.851 1.00 89.56 250 ASP A O 1
ATOM 1911 N N . PRO A 1 251 ? -30.251 -18.826 48.100 1.00 90.25 251 PRO A N 1
ATOM 1912 C CA . PRO A 1 251 ? -29.155 -18.147 47.403 1.00 90.25 251 PRO A CA 1
ATOM 1913 C C . PRO A 1 251 ? -27.825 -18.899 47.560 1.00 90.25 251 PRO A C 1
ATOM 1915 O O . PRO A 1 251 ? -27.625 -19.616 48.536 1.00 90.25 251 PRO A O 1
ATOM 1918 N N . ALA A 1 252 ? -26.919 -18.757 46.592 1.00 90.19 252 ALA A N 1
ATOM 1919 C CA . ALA A 1 252 ? -25.612 -19.425 46.609 1.00 90.19 252 ALA A CA 1
ATOM 1920 C C . ALA A 1 252 ? -24.661 -18.882 47.693 1.00 90.19 252 ALA A C 1
ATOM 1922 O O . ALA A 1 252 ? -23.803 -19.612 48.185 1.00 90.19 252 ALA A O 1
ATOM 1923 N N . TRP A 1 253 ? -24.808 -17.610 48.059 1.00 90.31 253 TRP A N 1
ATOM 1924 C CA . TRP A 1 253 ? -24.141 -16.976 49.192 1.00 90.31 253 TRP A CA 1
ATOM 1925 C C . TRP A 1 253 ? -25.039 -15.887 49.777 1.00 90.31 253 TRP A C 1
ATOM 1927 O O . TRP A 1 253 ? -25.912 -15.354 49.087 1.00 90.31 253 TRP A O 1
ATOM 1937 N N . ASP A 1 254 ? -24.825 -15.586 51.052 1.00 77.75 254 ASP A N 1
ATOM 1938 C CA . ASP A 1 254 ? -25.520 -14.517 51.760 1.00 77.75 254 ASP A CA 1
ATOM 1939 C C . ASP A 1 254 ? -24.674 -13.237 51.756 1.00 77.75 254 ASP A C 1
ATOM 1941 O O . ASP A 1 254 ? -23.442 -13.284 51.749 1.00 77.75 254 ASP A O 1
ATOM 1945 N N . ASP A 1 255 ? -25.352 -12.092 51.762 1.00 62.62 255 ASP A N 1
ATOM 1946 C CA . ASP A 1 255 ? -24.722 -10.777 51.845 1.00 62.62 255 ASP A CA 1
ATOM 1947 C C . ASP A 1 255 ? -24.096 -10.551 53.238 1.00 62.62 255 ASP A C 1
ATOM 1949 O O . ASP A 1 255 ? -24.710 -10.833 54.271 1.00 62.62 255 ASP A O 1
ATOM 1953 N N . GLY A 1 256 ? -22.859 -10.052 53.276 1.00 55.84 256 GLY A N 1
ATOM 1954 C CA . GLY A 1 256 ? -22.200 -9.579 54.499 1.00 55.84 256 GLY A CA 1
ATOM 1955 C C . GLY A 1 256 ? -21.757 -10.625 55.538 1.00 55.84 256 GLY A C 1
ATOM 1956 O O . GLY A 1 256 ? -21.121 -10.248 56.526 1.00 55.84 256 GLY A O 1
ATOM 1957 N N . GLU A 1 257 ? -22.023 -11.924 55.357 1.00 55.19 257 GLU A N 1
ATOM 1958 C CA . GLU A 1 257 ? -21.430 -12.978 56.194 1.00 55.19 257 GLU A CA 1
ATOM 1959 C C . GLU A 1 257 ? -20.166 -13.542 55.530 1.00 55.19 257 GLU A C 1
ATOM 1961 O O . GLU A 1 257 ? -20.230 -14.336 54.592 1.00 55.19 257 GLU A O 1
ATOM 1966 N N . SER A 1 258 ? -18.992 -13.152 56.048 1.00 56.06 258 SER A N 1
ATOM 1967 C CA . SER A 1 258 ? -17.706 -13.734 55.640 1.00 56.06 258 SER A CA 1
ATOM 1968 C C . SER A 1 258 ? -17.684 -15.222 56.001 1.00 56.06 258 SER A C 1
ATOM 1970 O O . SER A 1 258 ? -17.351 -15.642 57.116 1.00 56.06 258 SER A O 1
ATOM 1972 N N . THR A 1 259 ? -18.090 -16.049 55.042 1.00 59.22 259 THR A N 1
ATOM 1973 C CA . THR A 1 259 ? -17.784 -17.471 55.057 1.00 59.22 259 THR A CA 1
ATOM 1974 C C . THR A 1 259 ? -16.278 -17.566 54.848 1.00 59.22 259 THR A C 1
ATOM 1976 O O . THR A 1 259 ? -15.755 -17.093 53.850 1.00 59.22 259 THR A O 1
ATOM 1979 N N . GLY A 1 260 ? -15.532 -18.130 55.804 1.00 69.44 260 GLY A N 1
ATOM 1980 C CA . GLY A 1 260 ? -14.061 -18.141 55.727 1.00 69.44 260 GLY A CA 1
ATOM 1981 C C . GLY A 1 260 ? -13.478 -18.807 54.465 1.00 69.44 260 GLY A C 1
ATOM 1982 O O . GLY A 1 260 ? -12.269 -18.729 54.249 1.00 69.44 260 GLY A O 1
ATOM 1983 N N . GLN A 1 261 ? -14.318 -19.479 53.666 1.00 86.69 261 GLN A N 1
ATOM 1984 C CA . GLN A 1 261 ? -14.017 -20.021 52.347 1.00 86.69 261 GLN A CA 1
ATOM 1985 C C . GLN A 1 261 ? -15.319 -20.336 51.582 1.00 86.69 261 GLN A C 1
ATOM 1987 O O . GLN A 1 261 ? -16.238 -20.922 52.163 1.00 86.69 261 GLN A O 1
ATOM 1992 N N . ILE A 1 262 ? -15.362 -20.062 50.275 1.00 90.75 262 ILE A N 1
ATOM 1993 C CA . ILE A 1 262 ? -16.458 -20.455 49.370 1.00 90.75 262 ILE A CA 1
ATOM 1994 C C . ILE A 1 262 ? -15.922 -21.198 48.139 1.00 90.75 262 ILE A C 1
ATOM 1996 O O . ILE A 1 262 ? -14.792 -20.978 47.704 1.00 90.75 262 ILE A O 1
ATOM 2000 N N . ARG A 1 263 ? -16.727 -22.119 47.591 1.00 92.19 263 ARG A N 1
ATOM 2001 C CA . ARG A 1 263 ? -16.406 -22.895 46.381 1.00 92.19 263 ARG A CA 1
ATOM 2002 C C . ARG A 1 263 ? -17.573 -22.849 45.405 1.00 92.19 263 ARG A C 1
ATOM 2004 O O . ARG A 1 263 ? -18.650 -23.340 45.737 1.00 92.19 263 ARG A O 1
ATOM 2011 N N . LEU A 1 264 ? -17.338 -22.327 44.208 1.00 93.94 264 LEU A N 1
ATOM 2012 C CA . LEU A 1 264 ? -18.352 -22.128 43.175 1.00 93.94 264 LEU A CA 1
ATOM 2013 C C . LEU A 1 264 ? -17.997 -22.932 41.916 1.00 93.94 264 LEU A C 1
ATOM 2015 O O . LEU A 1 264 ? -16.853 -22.873 41.461 1.00 93.94 264 LEU A O 1
ATOM 2019 N N . PRO A 1 265 ? -18.936 -23.699 41.333 1.00 94.38 265 PRO A N 1
ATOM 2020 C CA . PRO A 1 265 ? -18.727 -24.282 40.018 1.00 94.38 265 PRO A CA 1
ATOM 2021 C C . PRO A 1 265 ? -18.785 -23.183 38.956 1.00 94.38 265 PRO A C 1
ATOM 2023 O O . PRO A 1 265 ? -19.643 -22.302 39.000 1.00 94.38 265 PRO A O 1
ATOM 2026 N N . VAL A 1 266 ? -17.887 -23.268 37.985 1.00 94.94 266 VAL A N 1
ATOM 2027 C CA . VAL A 1 266 ? -17.750 -22.282 36.915 1.00 94.94 266 VAL A CA 1
ATOM 2028 C C . VAL A 1 266 ? -18.261 -22.898 35.623 1.00 94.94 266 VAL A C 1
ATOM 2030 O O . VAL A 1 266 ? -17.715 -23.887 35.135 1.00 94.94 266 VAL A O 1
ATOM 2033 N N . TYR A 1 267 ? -19.332 -22.329 35.076 1.00 94.50 267 TYR A N 1
ATOM 2034 C CA . TYR A 1 267 ? -19.922 -22.806 33.824 1.00 94.50 267 TYR A CA 1
ATOM 2035 C C . TYR A 1 267 ? -19.214 -22.256 32.588 1.00 94.50 267 TYR A C 1
ATOM 2037 O O . TYR A 1 267 ? -19.254 -22.893 31.543 1.00 94.50 267 TYR A O 1
ATOM 2045 N N . TYR A 1 268 ? -18.570 -21.096 32.710 1.00 95.75 268 TYR A N 1
ATOM 2046 C CA . TYR A 1 268 ? -17.721 -20.490 31.689 1.00 95.75 268 TYR A CA 1
ATOM 2047 C C . TYR A 1 268 ? -16.764 -19.493 32.359 1.00 95.75 268 TYR A C 1
ATOM 2049 O O . TYR A 1 268 ? -17.157 -18.861 33.341 1.00 95.75 268 TYR A O 1
ATOM 2057 N N . HIS A 1 269 ? -15.529 -19.359 31.870 1.00 95.38 269 HIS A N 1
ATOM 2058 C CA . HIS A 1 269 ? -14.572 -18.367 32.374 1.00 95.38 269 HIS A CA 1
ATOM 2059 C C . HIS A 1 269 ? -13.604 -17.884 31.303 1.00 95.38 269 HIS A C 1
ATOM 2061 O O . HIS A 1 269 ? -13.384 -18.574 30.309 1.00 95.38 269 HIS A O 1
ATOM 2067 N N . TRP A 1 270 ? -13.002 -16.729 31.566 1.00 96.81 270 TRP A N 1
ATOM 2068 C CA . TRP A 1 270 ? -11.858 -16.192 30.842 1.00 96.81 270 TRP A CA 1
ATOM 2069 C C . TRP A 1 270 ? -11.018 -15.306 31.767 1.00 96.81 270 TRP A C 1
ATOM 2071 O O . TRP A 1 270 ? -11.433 -14.973 32.882 1.00 96.81 270 TRP A O 1
ATOM 2081 N N . GLU A 1 271 ? -9.826 -14.954 31.300 1.00 96.25 271 GLU A N 1
ATOM 2082 C CA . GLU A 1 271 ? -8.845 -14.158 32.038 1.00 96.25 271 GLU A CA 1
ATOM 2083 C C . GLU A 1 271 ? -8.535 -12.886 31.257 1.00 96.25 271 GLU A C 1
ATOM 2085 O O . GLU A 1 271 ? -8.545 -12.904 30.025 1.00 96.25 271 GLU A O 1
ATOM 2090 N N . PHE A 1 272 ? -8.276 -11.789 31.961 1.00 97.00 272 PHE A N 1
ATOM 2091 C CA . PHE A 1 272 ? -7.851 -10.523 31.368 1.00 97.00 272 PHE A CA 1
ATOM 2092 C C . PHE A 1 272 ? -7.092 -9.680 32.399 1.00 97.00 272 PHE A C 1
ATOM 2094 O O . PHE A 1 272 ? -7.176 -9.926 33.605 1.00 97.00 272 PHE A O 1
ATOM 2101 N N . SER A 1 273 ? -6.397 -8.654 31.924 1.00 96.06 273 SER A N 1
ATOM 2102 C CA . SER A 1 273 ? -5.722 -7.651 32.738 1.00 96.06 273 SER A CA 1
ATOM 2103 C C . SER A 1 273 ? -6.154 -6.244 32.328 1.00 96.06 273 SER A C 1
ATOM 2105 O O . SER A 1 273 ? -6.582 -5.994 31.194 1.00 96.06 273 SER A O 1
ATOM 2107 N N . THR A 1 274 ? -6.074 -5.320 33.274 1.00 92.94 274 THR A N 1
ATOM 2108 C CA . THR A 1 274 ? -6.391 -3.905 33.071 1.00 92.94 274 THR A CA 1
ATOM 2109 C C . THR A 1 274 ? -5.147 -3.081 32.768 1.00 92.94 274 THR A C 1
ATOM 2111 O O . THR A 1 274 ? -4.047 -3.406 33.209 1.00 92.94 274 THR A O 1
ATOM 2114 N N . GLY A 1 275 ? -5.326 -1.991 32.020 1.00 86.62 275 GLY A N 1
ATOM 2115 C CA . GLY A 1 275 ? -4.264 -1.017 31.752 1.00 86.62 275 GLY A CA 1
ATOM 2116 C C . GLY A 1 275 ? -4.200 0.107 32.797 1.00 86.62 275 GLY A C 1
ATOM 2117 O O . GLY A 1 275 ? -4.895 0.043 33.818 1.00 86.62 275 GLY A O 1
ATOM 2118 N N . PRO A 1 276 ? -3.401 1.158 32.531 1.00 82.75 276 PRO A N 1
ATOM 2119 C CA . PRO A 1 276 ? -3.488 2.432 33.242 1.00 82.75 276 PRO A CA 1
ATOM 2120 C C . PRO A 1 276 ? -4.896 3.035 33.150 1.00 82.75 276 PRO A C 1
ATOM 2122 O O . PRO A 1 276 ? -5.614 2.794 32.170 1.00 82.75 276 PRO A O 1
ATOM 2125 N N . ALA A 1 277 ? -5.279 3.845 34.140 1.00 73.81 277 ALA A N 1
ATOM 2126 C CA . ALA A 1 277 ? -6.556 4.557 34.097 1.00 73.81 277 ALA A CA 1
ATOM 2127 C C . ALA A 1 277 ? -6.687 5.460 32.860 1.00 73.81 277 ALA A C 1
ATOM 2129 O O . ALA A 1 277 ? -5.707 5.900 32.254 1.00 73.81 277 ALA A O 1
ATOM 2130 N N . GLY A 1 278 ? -7.938 5.725 32.492 1.00 74.50 278 GLY A N 1
ATOM 2131 C CA . GLY A 1 278 ? -8.307 6.513 31.325 1.00 74.50 278 GLY A CA 1
ATOM 2132 C C . GLY A 1 278 ? -8.753 5.632 30.165 1.00 74.50 278 GLY A C 1
ATOM 2133 O O . GLY A 1 278 ? -8.018 4.764 29.687 1.00 74.50 278 GLY A O 1
ATOM 2134 N N . ASP A 1 279 ? -9.979 5.869 29.726 1.00 83.44 279 ASP A N 1
ATOM 2135 C CA . ASP A 1 279 ? -10.530 5.402 28.462 1.00 83.44 279 ASP A CA 1
ATOM 2136 C C . ASP A 1 279 ? -10.320 6.451 27.357 1.00 83.44 279 ASP A C 1
ATOM 2138 O O . ASP A 1 279 ? -9.631 7.458 27.550 1.00 83.44 279 ASP A O 1
ATOM 2142 N N . PHE A 1 280 ? -10.880 6.195 26.174 1.00 86.62 280 PHE A N 1
ATOM 2143 C CA . PHE A 1 280 ? -10.765 7.097 25.031 1.00 86.62 280 PHE A CA 1
ATOM 2144 C C . PHE A 1 280 ? -11.226 8.517 25.386 1.00 86.62 280 PHE A C 1
ATOM 2146 O O . PHE A 1 280 ? -10.488 9.477 25.169 1.00 86.62 280 PHE A O 1
ATOM 2153 N N . GLU A 1 281 ? -12.410 8.650 25.989 1.00 85.62 281 GLU A N 1
ATOM 2154 C CA . GLU A 1 281 ? -12.968 9.940 26.394 1.00 85.62 281 GLU A CA 1
ATOM 2155 C C . GLU A 1 281 ? -12.046 10.682 27.367 1.00 85.62 281 GLU A C 1
ATOM 2157 O O . GLU A 1 281 ? -11.747 11.860 27.156 1.00 85.62 281 GLU A O 1
ATOM 2162 N N . SER A 1 282 ? -11.526 9.992 28.384 1.00 84.19 282 SER A N 1
ATOM 2163 C CA . SER A 1 282 ? -10.595 10.575 29.354 1.00 84.19 282 SER A CA 1
ATOM 2164 C C . SER A 1 282 ? -9.328 11.127 28.687 1.00 84.19 282 SER A C 1
ATOM 2166 O O . SER A 1 282 ? -8.904 12.243 28.996 1.00 84.19 282 SER A O 1
ATOM 2168 N N . LEU A 1 283 ? -8.730 10.383 27.748 1.00 87.50 283 LEU A N 1
ATOM 2169 C CA . LEU A 1 283 ? -7.525 10.820 27.028 1.00 87.50 283 LEU A CA 1
ATOM 2170 C C . LEU A 1 283 ? -7.812 11.987 26.079 1.00 87.50 283 LEU A C 1
ATOM 2172 O O . LEU A 1 283 ? -7.065 12.962 26.052 1.00 87.50 283 LEU A O 1
ATOM 2176 N N . VAL A 1 284 ? -8.923 11.940 25.345 1.00 89.31 284 VAL A N 1
ATOM 2177 C CA . VAL A 1 284 ? -9.331 13.034 24.454 1.00 89.31 284 VAL A CA 1
ATOM 2178 C C . VAL A 1 284 ? -9.654 14.306 25.246 1.00 89.31 284 VAL A C 1
ATOM 2180 O O . VAL A 1 284 ? -9.340 15.415 24.803 1.00 89.31 284 VAL A O 1
ATOM 2183 N N . ARG A 1 285 ? -10.263 14.185 26.434 1.00 87.00 285 ARG A N 1
ATOM 2184 C CA . ARG A 1 285 ? -10.547 15.322 27.324 1.00 87.00 285 ARG A CA 1
ATOM 2185 C C . ARG A 1 285 ? -9.281 15.965 27.883 1.00 87.00 285 ARG A C 1
ATOM 2187 O O . ARG A 1 285 ? -9.282 17.188 28.002 1.00 87.00 285 ARG A O 1
ATOM 2194 N N . ARG A 1 286 ? -8.229 15.182 28.156 1.00 89.12 286 ARG A N 1
ATOM 2195 C CA . ARG A 1 286 ? -6.916 15.685 28.604 1.00 89.12 286 ARG A CA 1
ATOM 2196 C C . ARG A 1 286 ? -6.240 16.597 27.581 1.00 89.12 286 ARG A C 1
ATOM 2198 O O . ARG A 1 286 ? -5.546 17.511 28.002 1.00 89.12 286 ARG A O 1
ATOM 2205 N N . LEU A 1 287 ? -6.480 16.390 26.281 1.00 90.25 287 LEU A N 1
ATOM 2206 C CA . LEU A 1 287 ? -5.875 17.211 25.228 1.00 90.25 287 LEU A CA 1
ATOM 2207 C C . LEU A 1 287 ? -6.284 18.689 25.343 1.00 90.25 287 LEU A C 1
ATOM 2209 O O . LEU A 1 287 ? -7.464 19.016 25.163 1.00 90.25 287 LEU A O 1
ATOM 2213 N N . THR A 1 288 ? -5.330 19.587 25.589 1.00 92.12 288 THR A N 1
ATOM 2214 C CA . THR A 1 288 ? -5.565 21.038 25.610 1.00 92.12 288 THR A CA 1
ATOM 2215 C C . THR A 1 288 ? -5.237 21.671 24.255 1.00 92.12 288 THR A C 1
ATOM 2217 O O . THR A 1 288 ? -4.173 21.396 23.700 1.00 92.12 288 THR A O 1
ATOM 2220 N N . PRO A 1 289 ? -6.131 22.506 23.690 1.00 91.69 289 PRO A N 1
ATOM 2221 C CA . PRO A 1 289 ? -5.797 23.325 22.529 1.00 91.69 289 PRO A CA 1
ATOM 2222 C C . PRO A 1 289 ? -4.690 24.320 22.891 1.00 91.69 289 PRO A C 1
ATOM 2224 O O . PRO A 1 289 ? -4.823 25.049 23.874 1.00 91.69 289 PRO A O 1
ATOM 2227 N N . GLU A 1 290 ? -3.612 24.345 22.113 1.00 88.38 290 GLU A N 1
ATOM 2228 C CA . GLU A 1 290 ? -2.460 25.222 22.323 1.00 88.38 290 GLU A CA 1
ATOM 2229 C C . GLU A 1 290 ? -2.150 26.023 21.056 1.00 88.38 290 GLU A C 1
ATOM 2231 O O . GLU A 1 290 ? -2.125 25.493 19.943 1.00 88.38 290 GLU A O 1
ATOM 2236 N N . GLN A 1 291 ? -1.856 27.311 21.244 1.00 86.94 291 GLN A N 1
ATOM 2237 C CA . GLN A 1 291 ? -1.350 28.180 20.185 1.00 86.94 291 GLN A CA 1
ATOM 2238 C C . GLN A 1 291 ? 0.176 28.158 20.198 1.00 86.94 291 GLN A C 1
ATOM 2240 O O . GLN A 1 291 ? 0.819 28.602 21.154 1.00 86.94 291 GLN A O 1
ATOM 2245 N N . HIS A 1 292 ? 0.772 27.670 19.116 1.00 80.69 292 HIS A N 1
ATOM 2246 C CA . HIS A 1 292 ? 2.221 27.573 18.989 1.00 80.69 292 HIS A CA 1
ATOM 2247 C C . HIS A 1 292 ? 2.778 28.751 18.178 1.00 80.69 292 HIS A C 1
ATOM 2249 O O . HIS A 1 292 ? 2.715 28.753 16.951 1.00 80.69 292 HIS A O 1
ATOM 2255 N N . SER A 1 293 ? 3.361 29.745 18.857 1.00 76.75 293 SER A N 1
ATOM 2256 C CA . SER A 1 293 ? 4.111 30.832 18.200 1.00 76.75 293 SER A CA 1
ATOM 2257 C C . SER A 1 293 ? 5.597 30.477 18.092 1.00 76.75 293 SER A C 1
ATOM 2259 O O . SER A 1 293 ? 6.215 30.042 19.063 1.00 76.75 293 SER A O 1
ATOM 2261 N N . GLY A 1 294 ? 6.180 30.641 16.901 1.00 75.44 294 GLY A N 1
ATOM 2262 C CA . GLY A 1 294 ? 7.607 30.393 16.649 1.00 75.44 294 GLY A CA 1
ATOM 2263 C C . GLY A 1 294 ? 8.035 28.920 16.597 1.00 75.44 294 GLY A C 1
ATOM 2264 O O . GLY A 1 294 ? 9.229 28.647 16.465 1.00 75.44 294 GLY A O 1
ATOM 2265 N N . LEU A 1 295 ? 7.096 27.971 16.678 1.00 86.31 295 LEU A N 1
ATOM 2266 C CA . LEU A 1 295 ? 7.383 26.544 16.513 1.00 86.31 295 LEU A CA 1
ATOM 2267 C C . LEU A 1 295 ? 7.763 26.242 15.055 1.00 86.31 295 LEU A C 1
ATOM 2269 O O . LEU A 1 295 ? 7.200 26.811 14.120 1.00 86.31 295 LEU A O 1
ATOM 2273 N N . GLY A 1 296 ? 8.733 25.352 14.850 1.00 86.81 296 GLY A N 1
ATOM 2274 C CA . GLY A 1 296 ? 9.261 25.040 13.524 1.00 86.81 296 GLY A CA 1
ATOM 2275 C C . GLY A 1 296 ? 10.247 26.070 12.969 1.00 86.81 296 GLY A C 1
ATOM 2276 O O . GLY A 1 296 ? 10.633 25.975 11.805 1.00 86.81 296 GLY A O 1
ATOM 2277 N N . ILE A 1 297 ? 10.686 27.033 13.787 1.00 86.69 297 ILE A N 1
ATOM 2278 C CA . ILE A 1 297 ? 11.670 28.058 13.422 1.00 86.69 297 ILE A CA 1
ATOM 2279 C C . ILE A 1 297 ? 12.867 27.977 14.370 1.00 86.69 297 ILE A C 1
ATOM 2281 O O . ILE A 1 297 ? 12.718 27.932 15.590 1.00 86.69 297 ILE A O 1
ATOM 2285 N N . ARG A 1 298 ? 14.084 28.005 13.821 1.00 86.38 298 ARG A N 1
ATOM 2286 C CA . ARG A 1 298 ? 15.324 27.979 14.603 1.00 86.38 298 ARG A CA 1
ATOM 2287 C C . ARG A 1 298 ? 16.363 28.944 14.062 1.00 86.38 298 ARG A C 1
ATOM 2289 O O . ARG A 1 298 ? 16.734 28.887 12.896 1.00 86.38 298 ARG A O 1
ATOM 2296 N N . ALA A 1 299 ? 16.924 29.766 14.945 1.00 86.69 299 ALA A N 1
ATOM 2297 C CA . ALA A 1 299 ? 18.069 30.600 14.603 1.00 86.69 299 ALA A CA 1
ATOM 2298 C C . ALA A 1 299 ? 19.322 29.731 14.379 1.00 86.69 299 ALA A C 1
ATOM 2300 O O . ALA A 1 299 ? 19.763 29.001 15.273 1.00 86.69 299 ALA A O 1
ATOM 2301 N N . VAL A 1 300 ? 19.907 29.831 13.187 1.00 87.00 300 VAL A N 1
ATOM 2302 C CA . VAL A 1 300 ? 21.150 29.163 12.785 1.00 87.00 300 VAL A CA 1
ATOM 2303 C C . VAL A 1 300 ? 22.254 30.202 12.645 1.00 87.00 300 VAL A C 1
ATOM 2305 O O . VAL A 1 300 ? 22.055 31.246 12.029 1.00 87.00 300 VAL A O 1
ATOM 2308 N N . ASP A 1 301 ? 23.425 29.911 13.208 1.00 88.31 301 ASP A N 1
ATOM 2309 C CA . ASP A 1 301 ? 24.620 30.740 13.052 1.00 88.31 301 ASP A CA 1
ATOM 2310 C C . ASP A 1 301 ? 25.158 30.638 11.614 1.00 88.31 301 ASP A C 1
ATOM 2312 O O . ASP A 1 301 ? 25.541 29.564 11.150 1.00 88.31 301 ASP A O 1
ATOM 2316 N N . ALA A 1 302 ? 25.165 31.769 10.912 1.00 86.69 302 ALA A N 1
ATOM 2317 C CA . ALA A 1 302 ? 25.663 31.938 9.551 1.00 86.69 302 ALA A CA 1
ATOM 2318 C C . ALA A 1 302 ? 26.954 32.781 9.502 1.00 86.69 302 ALA A C 1
ATOM 2320 O O . ALA A 1 302 ? 27.371 33.219 8.422 1.00 86.69 302 ALA A O 1
ATOM 2321 N N . SER A 1 303 ? 27.589 33.031 10.656 1.00 87.25 303 SER A N 1
ATOM 2322 C CA . SER A 1 303 ? 28.816 33.825 10.741 1.00 87.25 303 SER A CA 1
ATOM 2323 C C . SER A 1 303 ? 30.026 33.119 10.125 1.00 87.25 303 SER A C 1
ATOM 2325 O O . SER A 1 303 ? 30.843 33.788 9.496 1.00 87.25 303 SER A O 1
ATOM 2327 N N . ASP A 1 304 ? 30.108 31.789 10.213 1.00 88.56 304 ASP A N 1
ATOM 2328 C CA . ASP A 1 304 ? 31.148 30.969 9.579 1.00 88.56 304 ASP A CA 1
ATOM 2329 C C . ASP A 1 304 ? 30.531 29.799 8.785 1.00 88.56 304 ASP A C 1
ATOM 2331 O O . ASP A 1 304 ? 30.368 28.693 9.305 1.00 88.56 304 ASP A O 1
ATOM 2335 N N . PRO A 1 305 ? 30.173 30.013 7.506 1.00 83.06 305 PRO A N 1
ATOM 2336 C CA . PRO A 1 305 ? 29.641 28.956 6.650 1.00 83.06 305 PRO A CA 1
ATOM 2337 C C . PRO A 1 305 ? 30.736 28.051 6.040 1.00 83.06 305 PRO A C 1
ATOM 2339 O O . PRO A 1 305 ? 30.418 27.202 5.204 1.00 83.06 305 PRO A O 1
ATOM 2342 N N . GLY A 1 306 ? 32.017 28.228 6.404 1.00 85.25 306 GLY A N 1
ATOM 2343 C CA . GLY A 1 306 ? 33.153 27.412 5.957 1.00 85.25 306 GLY A CA 1
ATOM 2344 C C . GLY A 1 306 ? 34.121 28.108 4.984 1.00 85.25 306 GLY A C 1
ATOM 2345 O O . GLY A 1 306 ? 35.328 28.105 5.232 1.00 85.25 306 GLY A O 1
ATOM 2346 N N . PRO A 1 307 ? 33.675 28.685 3.847 1.00 86.00 307 PRO A N 1
ATOM 2347 C CA . PRO A 1 307 ? 34.563 29.462 2.987 1.00 86.00 307 PRO A CA 1
ATOM 2348 C C . PRO A 1 307 ? 34.983 30.777 3.652 1.00 86.00 307 PRO A C 1
ATOM 2350 O O . PRO A 1 307 ? 34.141 31.630 3.910 1.00 86.00 307 PRO A O 1
ATOM 2353 N N . THR A 1 308 ? 36.290 31.013 3.797 1.00 86.00 308 THR A N 1
ATOM 2354 C CA . THR A 1 308 ? 36.832 32.222 4.453 1.00 86.00 308 THR A CA 1
ATOM 2355 C C . THR A 1 308 ? 36.370 33.544 3.835 1.00 86.00 308 THR A C 1
ATOM 2357 O O . THR A 1 308 ? 36.324 34.569 4.504 1.00 86.00 308 THR A O 1
ATOM 2360 N N . ALA A 1 309 ? 35.987 33.548 2.555 1.00 85.56 309 ALA A N 1
ATOM 2361 C CA . ALA A 1 309 ? 35.427 34.733 1.899 1.00 85.56 309 ALA A CA 1
ATOM 2362 C C . ALA A 1 309 ? 34.007 35.106 2.380 1.00 85.56 309 ALA A C 1
ATOM 2364 O O . ALA A 1 309 ? 33.544 36.202 2.079 1.00 85.56 309 ALA A O 1
ATOM 2365 N N . LEU A 1 310 ? 33.320 34.203 3.086 1.00 86.44 310 LEU A N 1
ATOM 2366 C CA . LEU A 1 310 ? 31.959 34.365 3.604 1.00 86.44 310 LEU A CA 1
ATOM 2367 C C . LEU A 1 310 ? 31.918 34.525 5.134 1.00 86.44 310 LEU A C 1
ATOM 2369 O O . LEU A 1 310 ? 30.833 34.711 5.685 1.00 86.44 310 LEU A O 1
ATOM 2373 N N . GLU A 1 311 ? 33.068 34.456 5.814 1.00 88.75 311 GLU A N 1
ATOM 2374 C CA . GLU A 1 311 ? 33.173 34.640 7.265 1.00 88.75 311 GLU A CA 1
ATOM 2375 C C . GLU A 1 311 ? 32.799 36.081 7.667 1.00 88.75 311 GLU A C 1
ATOM 2377 O O . GLU A 1 311 ? 33.292 37.061 7.100 1.00 88.75 311 GLU A O 1
ATOM 2382 N N . SER A 1 312 ? 31.939 36.216 8.678 1.00 85.19 312 SER A N 1
ATOM 2383 C CA . SER A 1 312 ? 31.583 37.483 9.325 1.00 85.19 312 SER A CA 1
ATOM 2384 C C . SER A 1 312 ? 32.373 37.680 10.614 1.00 85.19 312 SER A C 1
ATOM 2386 O O . SER A 1 312 ? 32.545 36.768 11.412 1.00 85.19 312 SER A O 1
ATOM 2388 N N . ALA A 1 313 ? 32.803 38.916 10.875 1.00 75.12 313 ALA A N 1
ATOM 2389 C CA . ALA A 1 313 ? 33.493 39.270 12.120 1.00 75.12 313 ALA A CA 1
ATOM 2390 C C . ALA A 1 313 ? 32.550 39.416 13.339 1.00 75.12 313 ALA A C 1
ATOM 2392 O O . ALA A 1 313 ? 33.030 39.648 14.450 1.00 75.12 313 ALA A O 1
ATOM 2393 N N . GLY A 1 314 ? 31.229 39.339 13.139 1.00 77.00 314 GLY A N 1
ATOM 2394 C CA . GLY A 1 314 ? 30.197 39.452 14.174 1.00 77.00 314 GLY A CA 1
ATOM 2395 C C . GLY A 1 314 ? 29.162 38.329 14.079 1.00 77.00 314 GLY A C 1
ATOM 2396 O O . GLY A 1 314 ? 29.175 37.560 13.123 1.00 77.00 314 GLY A O 1
ATOM 2397 N N . GLU A 1 315 ? 28.279 38.255 15.079 1.00 77.56 315 GLU A N 1
ATOM 2398 C CA . GLU A 1 315 ? 27.185 37.280 15.127 1.00 77.56 315 GLU A CA 1
ATOM 2399 C C . GLU A 1 315 ? 26.182 37.569 14.005 1.00 77.56 315 GLU A C 1
ATOM 2401 O O . GLU A 1 315 ? 25.597 38.652 13.932 1.00 77.56 315 GLU A O 1
ATOM 2406 N N . GLU A 1 316 ? 26.015 36.599 13.115 1.00 82.12 316 GLU A N 1
ATOM 2407 C CA . GLU A 1 316 ? 25.080 36.649 12.001 1.00 82.12 316 GLU A CA 1
ATOM 2408 C C . GLU A 1 316 ? 24.242 35.386 12.074 1.00 82.12 316 GLU A C 1
ATOM 2410 O O . GLU A 1 316 ? 24.780 34.284 12.066 1.00 82.12 316 GLU A O 1
ATOM 2415 N N . THR A 1 317 ? 22.931 35.547 12.197 1.00 84.38 317 THR A N 1
ATOM 2416 C CA . THR A 1 317 ? 22.006 34.423 12.336 1.00 84.38 317 THR A CA 1
ATOM 2417 C C . THR A 1 317 ? 20.911 34.523 11.296 1.00 84.38 317 THR A C 1
ATOM 2419 O O . THR A 1 317 ? 20.497 35.622 10.922 1.00 84.38 317 THR A O 1
ATOM 2422 N N . VAL A 1 318 ? 20.453 33.365 10.841 1.00 84.94 318 VAL A N 1
ATOM 2423 C CA . VAL A 1 318 ? 19.357 33.215 9.888 1.00 84.94 318 VAL A CA 1
ATOM 2424 C C . VAL A 1 318 ? 18.306 32.320 10.526 1.00 84.94 318 VAL A C 1
ATOM 2426 O O . VAL A 1 318 ? 18.650 31.324 11.161 1.00 84.94 318 VAL A O 1
ATOM 2429 N N . ASP A 1 319 ? 17.039 32.679 10.368 1.00 85.31 319 ASP A N 1
ATOM 2430 C CA . ASP A 1 319 ? 15.932 31.886 10.890 1.00 85.31 319 ASP A CA 1
ATOM 2431 C C . ASP A 1 319 ? 15.635 30.763 9.884 1.00 85.31 319 ASP A C 1
ATOM 2433 O O . ASP A 1 319 ? 15.176 31.011 8.768 1.00 85.31 319 ASP A O 1
ATOM 2437 N N . LEU A 1 320 ? 16.010 29.534 10.246 1.00 86.31 320 LEU A N 1
ATOM 2438 C CA . LEU A 1 320 ? 15.727 28.327 9.478 1.00 86.31 320 LEU A CA 1
ATOM 2439 C C . LEU A 1 320 ? 14.338 27.822 9.852 1.00 86.31 320 LEU A C 1
ATOM 2441 O O . LEU A 1 320 ? 14.062 27.568 11.023 1.00 86.31 320 LEU A O 1
ATOM 2445 N N . GLU A 1 321 ? 13.505 27.633 8.845 1.00 87.75 321 GLU A N 1
ATOM 2446 C CA . GLU A 1 321 ? 12.171 27.061 8.979 1.00 87.75 321 GLU A CA 1
ATOM 2447 C C . GLU A 1 321 ? 12.223 25.569 8.629 1.00 87.75 321 GLU A C 1
ATOM 2449 O O . GLU A 1 321 ? 12.961 25.172 7.724 1.00 87.75 321 GLU A O 1
ATOM 2454 N N . GLY A 1 322 ? 11.471 24.746 9.359 1.00 91.31 322 GLY A N 1
ATOM 2455 C CA . GLY A 1 322 ? 11.301 23.322 9.065 1.00 91.31 322 GLY A CA 1
ATOM 2456 C C . GLY A 1 322 ? 10.319 23.055 7.924 1.00 91.31 322 GLY A C 1
ATOM 2457 O O . GLY A 1 322 ? 9.768 23.981 7.322 1.00 91.31 322 GLY A O 1
ATOM 2458 N N . ALA A 1 323 ? 10.069 21.769 7.664 1.00 93.31 323 ALA A N 1
ATOM 2459 C CA . ALA A 1 323 ? 8.999 21.317 6.769 1.00 93.31 323 ALA A CA 1
ATOM 2460 C C . ALA A 1 323 ? 7.604 21.630 7.333 1.00 93.31 323 ALA A C 1
ATOM 2462 O O . ALA A 1 323 ? 6.654 21.810 6.572 1.00 93.31 323 ALA A O 1
ATOM 2463 N N . LEU A 1 324 ? 7.510 21.685 8.664 1.00 93.19 324 LEU A N 1
ATOM 2464 C CA . LEU A 1 324 ? 6.353 22.133 9.427 1.00 93.19 324 LEU A CA 1
ATOM 2465 C C . LEU A 1 324 ? 6.739 23.393 10.208 1.00 93.19 324 LEU A C 1
ATOM 2467 O O . LEU A 1 324 ? 7.799 23.422 10.843 1.00 93.19 324 LEU A O 1
ATOM 2471 N N . ARG A 1 325 ? 5.887 24.420 10.181 1.00 90.00 325 ARG A N 1
ATOM 2472 C CA . ARG A 1 325 ? 6.111 25.685 10.901 1.00 90.00 325 ARG A CA 1
ATOM 2473 C C . ARG A 1 325 ? 4.812 26.281 11.436 1.00 90.00 325 ARG A C 1
ATOM 2475 O O . ARG A 1 325 ? 3.727 25.928 10.986 1.00 90.00 325 ARG A O 1
ATOM 2482 N N . SER A 1 326 ? 4.920 27.180 12.410 1.00 87.50 326 SER A N 1
ATOM 2483 C CA . SER A 1 326 ? 3.789 27.996 12.859 1.00 87.50 326 SER A CA 1
ATOM 2484 C C . SER A 1 326 ? 3.282 28.896 11.728 1.00 87.50 326 SER A C 1
ATOM 2486 O O . SER A 1 326 ? 4.092 29.421 10.970 1.00 87.50 326 SER A O 1
ATOM 2488 N N . VAL A 1 327 ? 1.974 29.152 11.692 1.00 78.00 327 VAL A N 1
ATOM 2489 C CA . VAL A 1 327 ? 1.287 29.994 10.686 1.00 78.00 327 VAL A CA 1
ATOM 2490 C C . VAL A 1 327 ? 1.721 31.477 10.722 1.00 78.00 327 VAL A C 1
ATOM 2492 O O . VAL A 1 327 ? 1.453 32.250 9.806 1.00 78.00 327 VAL A O 1
ATOM 2495 N N . GLU A 1 328 ? 2.433 31.920 11.763 1.00 68.75 328 GLU A N 1
ATOM 2496 C CA . GLU A 1 328 ? 2.944 33.293 11.828 1.00 68.75 328 GLU A CA 1
ATOM 2497 C C . GLU A 1 328 ? 4.181 33.505 10.937 1.00 68.75 328 GLU A C 1
ATOM 2499 O O . GLU A 1 328 ? 5.112 32.694 10.967 1.00 68.75 328 GLU A O 1
ATOM 2504 N N . PRO A 1 329 ? 4.294 34.649 10.232 1.00 49.28 329 PRO A N 1
ATOM 2505 C CA . PRO A 1 329 ? 5.546 35.023 9.595 1.00 49.28 329 PRO A CA 1
ATOM 2506 C C . PRO A 1 329 ? 6.616 35.210 10.674 1.00 49.28 329 PRO A C 1
ATOM 2508 O O . PRO A 1 329 ? 6.381 35.916 11.661 1.00 49.28 329 PRO A O 1
ATOM 2511 N N . SER A 1 330 ? 7.792 34.607 10.460 1.00 44.19 330 SER A N 1
ATOM 2512 C CA . SER A 1 330 ? 8.971 34.654 11.332 1.00 44.19 330 SER A CA 1
ATOM 2513 C C . SER A 1 330 ? 9.293 36.098 11.751 1.00 44.19 330 SER A C 1
ATOM 2515 O O . SER A 1 330 ? 10.028 36.836 11.086 1.00 44.19 330 SER A O 1
ATOM 2517 N N . SER A 1 331 ? 8.693 36.539 12.850 1.00 41.94 331 SER A N 1
ATOM 2518 C CA . SER A 1 331 ? 8.892 37.868 13.394 1.00 41.94 331 SER A CA 1
ATOM 2519 C C . SER A 1 331 ? 10.122 37.770 14.269 1.00 41.94 331 SER A C 1
ATOM 2521 O O . SER A 1 331 ? 10.060 37.266 15.391 1.00 41.94 331 SER A O 1
ATOM 2523 N N . GLY A 1 332 ? 11.262 38.243 13.766 1.00 44.56 332 GLY A N 1
ATOM 2524 C CA . GLY A 1 332 ? 12.417 38.462 14.627 1.00 44.56 332 GLY A CA 1
ATOM 2525 C C . GLY A 1 332 ? 11.977 39.267 15.858 1.00 44.56 332 GLY A C 1
ATOM 2526 O O . GLY A 1 332 ? 11.099 40.125 15.749 1.00 44.56 332 GLY A O 1
ATOM 2527 N N . SER A 1 333 ? 12.559 38.963 17.025 1.00 40.22 333 SER A N 1
ATOM 2528 C CA . SER A 1 333 ? 12.265 39.600 18.321 1.00 40.22 333 SER A CA 1
ATOM 2529 C C . SER A 1 333 ? 11.750 41.038 18.172 1.00 40.22 333 SER A C 1
ATOM 2531 O O . SER A 1 333 ? 12.481 41.890 17.653 1.00 40.22 333 SER A O 1
ATOM 2533 N N . ALA A 1 334 ? 10.510 41.287 18.606 1.00 37.28 334 ALA A N 1
ATOM 2534 C CA . ALA A 1 334 ? 9.837 42.573 18.461 1.00 37.28 334 ALA A CA 1
ATOM 2535 C C . ALA A 1 334 ? 10.765 43.738 18.836 1.00 37.28 334 ALA A C 1
ATOM 2537 O O . ALA A 1 334 ? 11.413 43.731 19.889 1.00 37.28 334 ALA A O 1
ATOM 2538 N N . SER A 1 335 ? 10.831 44.756 17.972 1.00 41.12 335 SER A N 1
ATOM 2539 C CA . SER A 1 335 ? 11.508 46.002 18.331 1.00 41.12 335 SER A CA 1
ATOM 2540 C C . SER A 1 335 ? 10.841 46.602 19.583 1.00 41.12 335 SER A C 1
ATOM 2542 O O . SER A 1 335 ? 9.644 46.386 19.783 1.00 41.12 335 SER A O 1
ATOM 2544 N N . PRO A 1 336 ? 11.543 47.407 20.406 1.00 45.91 336 PRO A N 1
ATOM 2545 C CA . PRO A 1 336 ? 10.952 48.085 21.570 1.00 45.91 336 PRO A CA 1
ATOM 2546 C C . PRO A 1 336 ? 9.683 48.903 21.257 1.00 45.91 336 PRO A C 1
ATOM 2548 O O . PRO A 1 336 ? 8.921 49.222 22.165 1.00 45.91 336 PRO A O 1
ATOM 2551 N N . ASP A 1 337 ? 9.467 49.218 19.976 1.00 44.19 337 ASP A N 1
ATOM 2552 C CA . ASP A 1 337 ? 8.343 49.984 19.438 1.00 44.19 337 ASP A CA 1
ATOM 2553 C C . ASP A 1 337 ? 7.173 49.113 18.916 1.00 44.19 337 ASP A C 1
ATOM 2555 O O . ASP A 1 337 ? 6.239 49.645 18.318 1.00 44.19 337 ASP A O 1
ATOM 2559 N N . GLY A 1 338 ? 7.192 47.789 19.124 1.00 41.31 338 GLY A N 1
ATOM 2560 C CA . GLY A 1 338 ? 6.064 46.895 18.813 1.00 41.31 338 GLY A CA 1
ATOM 2561 C C . GLY A 1 338 ? 5.811 46.635 17.322 1.00 41.31 338 GLY A C 1
ATOM 2562 O O . GLY A 1 338 ? 4.770 46.087 16.974 1.00 41.31 338 GLY A O 1
ATOM 2563 N N . GLN A 1 339 ? 6.739 47.012 16.437 1.00 37.06 339 GLN A N 1
ATOM 2564 C CA . GLN A 1 339 ? 6.706 46.600 15.031 1.00 37.06 339 GLN A CA 1
ATOM 2565 C C . GLN A 1 339 ? 7.396 45.235 14.860 1.00 37.06 339 GLN A C 1
ATOM 2567 O O . GLN A 1 339 ? 8.475 45.044 15.441 1.00 37.06 339 GLN A O 1
ATOM 2572 N N . PRO A 1 340 ? 6.816 44.307 14.068 1.00 43.81 340 PRO A N 1
ATOM 2573 C CA . PRO A 1 340 ? 7.467 43.045 13.734 1.00 43.81 340 PRO A CA 1
ATOM 2574 C C . PRO A 1 340 ? 8.795 43.348 13.036 1.00 43.81 340 PRO A C 1
ATOM 2576 O O . PRO A 1 340 ? 8.844 44.138 12.087 1.00 43.81 340 PRO A O 1
ATOM 2579 N N . ALA A 1 341 ? 9.894 42.788 13.548 1.00 46.62 341 ALA A N 1
ATOM 2580 C CA . ALA A 1 341 ? 11.171 42.913 12.863 1.00 46.62 341 ALA A CA 1
ATOM 2581 C C . ALA A 1 341 ? 11.080 42.124 11.547 1.00 46.62 341 ALA A C 1
ATOM 2583 O O . ALA A 1 341 ? 10.527 41.022 11.555 1.00 46.62 341 ALA A O 1
ATOM 2584 N N . PRO A 1 342 ? 11.597 42.656 10.424 1.00 46.66 342 PRO A N 1
ATOM 2585 C CA . PRO A 1 342 ? 11.641 41.888 9.190 1.00 46.66 342 PRO A CA 1
ATOM 2586 C C . PRO A 1 342 ? 12.418 40.580 9.422 1.00 46.66 342 PRO A C 1
ATOM 2588 O O . PRO A 1 342 ? 13.363 40.585 10.223 1.00 46.66 342 PRO A O 1
ATOM 2591 N N . PRO A 1 343 ? 12.046 39.483 8.737 1.00 55.47 343 PRO A N 1
ATOM 2592 C CA . PRO A 1 343 ? 12.774 38.219 8.814 1.00 55.47 343 PRO A CA 1
ATOM 2593 C C . PRO A 1 343 ? 14.271 38.447 8.591 1.00 55.47 343 PRO A C 1
ATOM 2595 O O . PRO A 1 343 ? 14.662 39.276 7.759 1.00 55.47 343 PRO A O 1
ATOM 2598 N N . ARG A 1 344 ? 15.119 37.735 9.346 1.00 63.88 344 ARG A N 1
ATOM 2599 C CA . ARG A 1 344 ? 16.581 37.879 9.260 1.00 63.88 344 ARG A CA 1
ATOM 2600 C C . ARG A 1 344 ? 17.071 37.393 7.891 1.00 63.88 344 ARG A C 1
ATOM 2602 O O . ARG A 1 344 ? 17.321 36.210 7.688 1.00 63.88 344 ARG A O 1
ATOM 2609 N N . SER A 1 345 ? 17.173 38.313 6.931 1.00 65.69 345 SER A N 1
ATOM 2610 C CA . SER A 1 345 ? 17.632 38.035 5.567 1.00 65.69 345 SER A CA 1
ATOM 2611 C C . SER A 1 345 ? 19.154 37.913 5.500 1.00 65.69 345 SER A C 1
ATOM 2613 O O . SER A 1 345 ? 19.861 38.719 6.107 1.00 65.69 345 SER A O 1
ATOM 2615 N N . TYR A 1 346 ? 19.656 36.975 4.698 1.00 78.50 346 TYR A N 1
ATOM 2616 C CA . TYR A 1 346 ? 21.091 36.805 4.467 1.00 78.50 346 TYR A CA 1
ATOM 2617 C C . TYR A 1 346 ? 21.701 37.982 3.683 1.00 78.50 346 TYR A C 1
ATOM 2619 O O . TYR A 1 346 ? 21.056 38.533 2.787 1.00 78.50 346 TYR A O 1
ATOM 2627 N N . ASP A 1 347 ? 22.943 38.365 4.003 1.00 83.25 347 ASP A N 1
ATOM 2628 C CA . ASP A 1 347 ? 23.619 39.521 3.396 1.00 83.25 347 ASP A CA 1
ATOM 2629 C C . ASP A 1 347 ? 23.739 39.380 1.854 1.00 83.25 347 ASP A C 1
ATOM 2631 O O . ASP A 1 347 ? 24.381 38.440 1.366 1.00 83.25 347 ASP A O 1
ATOM 2635 N N . PRO A 1 348 ? 23.178 40.311 1.050 1.00 85.38 348 PRO A N 1
ATOM 2636 C CA . PRO A 1 348 ? 23.276 40.277 -0.412 1.00 85.38 348 PRO A CA 1
ATOM 2637 C C . PRO A 1 348 ? 24.712 40.256 -0.963 1.00 85.38 348 PRO A C 1
ATOM 2639 O O . PRO A 1 348 ? 24.956 39.686 -2.033 1.00 85.38 348 PRO A O 1
ATOM 2642 N N . ASP A 1 349 ? 25.683 40.853 -0.265 1.00 85.62 349 ASP A N 1
ATOM 2643 C CA . ASP A 1 349 ? 27.086 40.822 -0.695 1.00 85.62 349 ASP A CA 1
ATOM 2644 C C . ASP A 1 349 ? 27.709 39.432 -0.479 1.00 85.62 349 ASP A C 1
ATOM 2646 O O . ASP A 1 349 ? 28.507 38.962 -1.304 1.00 85.62 349 ASP A O 1
ATOM 2650 N N . LYS A 1 350 ? 27.274 38.712 0.563 1.00 87.56 350 LYS A N 1
ATOM 2651 C CA . LYS A 1 350 ? 27.618 37.299 0.755 1.00 87.56 350 LYS A CA 1
ATOM 2652 C C . LYS A 1 350 ? 26.948 36.404 -0.276 1.00 87.56 350 LYS A C 1
ATOM 2654 O O . LYS A 1 350 ? 27.617 35.521 -0.808 1.00 87.56 350 LYS A O 1
ATOM 2659 N N . GLN A 1 351 ? 25.693 36.668 -0.647 1.00 89.44 351 GLN A N 1
ATOM 2660 C CA . GLN A 1 351 ? 25.030 35.964 -1.754 1.00 89.44 351 GLN A CA 1
ATOM 2661 C C . GLN A 1 351 ? 25.821 36.106 -3.064 1.00 89.44 351 GLN A C 1
ATOM 2663 O O . GLN A 1 351 ? 26.058 35.118 -3.761 1.00 89.44 351 GLN A O 1
ATOM 2668 N N . ARG A 1 352 ? 26.299 37.319 -3.386 1.00 89.06 352 ARG A N 1
ATOM 2669 C CA . ARG A 1 352 ? 27.154 37.553 -4.564 1.00 89.06 352 ARG A CA 1
ATOM 2670 C C . ARG A 1 352 ? 28.486 36.801 -4.465 1.00 89.06 352 ARG A C 1
ATOM 2672 O O . ARG A 1 352 ? 28.915 36.190 -5.438 1.00 89.06 352 ARG A O 1
ATOM 2679 N N . THR A 1 353 ? 29.122 36.803 -3.298 1.00 89.88 353 THR A N 1
ATOM 2680 C CA . THR A 1 353 ? 30.387 36.080 -3.082 1.00 89.88 353 THR A CA 1
ATOM 2681 C C . THR A 1 353 ? 30.202 34.562 -3.196 1.00 89.88 353 THR A C 1
ATOM 2683 O O . THR A 1 353 ? 31.020 33.876 -3.812 1.00 89.88 353 THR A O 1
ATOM 2686 N N . LEU A 1 354 ? 29.107 34.028 -2.650 1.00 90.25 354 LEU A N 1
ATOM 2687 C CA . LEU A 1 354 ? 28.753 32.612 -2.728 1.00 90.25 354 LEU A CA 1
ATOM 2688 C C . LEU A 1 354 ? 28.475 32.189 -4.173 1.00 90.25 354 LEU A C 1
ATOM 2690 O O . LEU A 1 354 ? 28.992 31.165 -4.613 1.00 90.25 354 LEU A O 1
ATOM 2694 N N . ARG A 1 355 ? 27.750 33.008 -4.941 1.00 91.69 355 ARG A N 1
ATOM 2695 C CA . ARG A 1 355 ? 27.547 32.815 -6.385 1.00 91.69 355 ARG A CA 1
ATOM 2696 C C . ARG A 1 355 ? 28.876 32.632 -7.126 1.00 91.69 355 ARG A C 1
ATOM 2698 O O . ARG A 1 355 ? 29.024 31.672 -7.878 1.00 91.69 355 ARG A O 1
ATOM 2705 N N . ASP A 1 356 ? 29.856 33.503 -6.884 1.00 88.81 356 ASP A N 1
ATOM 2706 C CA . ASP A 1 356 ? 31.173 33.422 -7.532 1.00 88.81 356 ASP A CA 1
ATOM 2707 C C . ASP A 1 356 ? 31.964 32.167 -7.123 1.00 88.81 356 ASP A C 1
ATOM 2709 O O . ASP A 1 356 ? 32.792 31.663 -7.886 1.00 88.81 356 ASP A O 1
ATOM 2713 N N . ILE A 1 357 ? 31.751 31.652 -5.907 1.00 89.00 357 ILE A N 1
ATOM 2714 C CA . ILE A 1 357 ? 32.332 30.381 -5.449 1.00 89.00 357 ILE A CA 1
ATOM 2715 C C . ILE A 1 357 ? 31.661 29.199 -6.160 1.00 89.00 357 ILE A C 1
ATOM 2717 O O . ILE A 1 357 ? 32.367 28.344 -6.693 1.00 89.00 357 ILE A O 1
ATOM 2721 N N . LEU A 1 358 ? 30.326 29.167 -6.203 1.00 90.25 358 LEU A N 1
ATOM 2722 C CA . LEU A 1 358 ? 29.549 28.087 -6.822 1.00 90.25 358 LEU A CA 1
ATOM 2723 C C . LEU A 1 358 ? 29.818 27.981 -8.324 1.00 90.25 358 LEU A C 1
ATOM 2725 O O . LEU A 1 358 ? 30.099 26.895 -8.820 1.00 90.25 358 LEU A O 1
ATOM 2729 N N . ASN A 1 359 ? 29.827 29.108 -9.036 1.00 88.88 359 ASN A N 1
ATOM 2730 C CA . ASN A 1 359 ? 30.066 29.143 -10.481 1.00 88.88 359 ASN A CA 1
ATOM 2731 C C . ASN A 1 359 ? 31.464 28.626 -10.862 1.00 88.88 359 ASN A C 1
ATOM 2733 O O . ASN A 1 359 ? 31.625 27.970 -11.890 1.00 88.88 359 ASN A O 1
ATOM 2737 N N . ARG A 1 360 ? 32.476 28.864 -10.014 1.00 82.19 360 ARG A N 1
ATOM 2738 C CA . ARG A 1 360 ? 33.833 28.316 -10.199 1.00 82.19 360 ARG A CA 1
ATOM 2739 C C . ARG A 1 360 ? 33.936 26.819 -9.905 1.00 82.19 360 ARG A C 1
ATOM 2741 O O . ARG A 1 360 ? 34.907 26.201 -10.325 1.00 82.19 360 ARG A O 1
ATOM 2748 N N . ALA A 1 361 ? 32.985 26.258 -9.167 1.00 80.38 361 ALA A N 1
ATOM 2749 C CA . ALA A 1 361 ? 32.961 24.853 -8.763 1.00 80.38 361 ALA A CA 1
ATOM 2750 C C . ALA A 1 361 ? 31.867 24.036 -9.476 1.00 80.38 361 ALA A C 1
ATOM 2752 O O . ALA A 1 361 ? 31.656 22.870 -9.137 1.00 80.38 361 ALA A O 1
ATOM 2753 N N . SER A 1 362 ? 31.163 24.637 -10.440 1.00 83.31 362 SER A N 1
ATOM 2754 C CA . SER A 1 362 ? 30.080 23.990 -11.179 1.00 83.31 362 SER A CA 1
ATOM 2755 C C . SER A 1 362 ? 30.566 22.750 -11.927 1.00 83.31 362 SER A C 1
ATOM 2757 O O . SER A 1 362 ? 31.632 22.749 -12.545 1.00 83.31 362 SER A O 1
ATOM 2759 N N . ALA A 1 363 ? 29.758 21.687 -11.891 1.00 75.06 363 ALA A N 1
ATOM 2760 C CA . ALA A 1 363 ? 30.097 20.412 -12.521 1.00 75.06 363 ALA A CA 1
ATOM 2761 C C . ALA A 1 363 ? 29.816 20.391 -14.032 1.00 75.06 363 ALA A C 1
ATOM 2763 O O . ALA A 1 363 ? 30.205 19.434 -14.704 1.00 75.06 363 ALA A O 1
ATOM 2764 N N . LEU A 1 364 ? 29.107 21.402 -14.545 1.00 77.94 364 LEU A N 1
ATOM 2765 C CA . LEU A 1 364 ? 28.770 21.553 -15.961 1.00 77.94 364 LEU A CA 1
ATOM 2766 C C . LEU A 1 364 ? 29.682 22.546 -16.698 1.00 77.94 364 LEU A C 1
ATOM 2768 O O . LEU A 1 364 ? 29.639 22.602 -17.924 1.00 77.94 364 LEU A O 1
ATOM 2772 N N . SER A 1 365 ? 30.515 23.307 -15.982 1.00 74.69 365 SER A N 1
ATOM 2773 C CA . SER A 1 365 ? 31.484 24.223 -16.594 1.00 74.69 365 SER A CA 1
ATOM 2774 C C . SER A 1 365 ? 32.582 23.465 -17.349 1.00 74.69 365 SER A C 1
ATOM 2776 O O . SER A 1 365 ? 33.068 22.429 -16.887 1.00 74.69 365 SER A O 1
ATOM 2778 N N . ASP A 1 366 ? 33.007 23.994 -18.503 1.00 63.19 366 ASP A N 1
ATOM 2779 C CA . ASP A 1 366 ? 34.072 23.388 -19.309 1.00 63.19 366 ASP A CA 1
ATOM 2780 C C . ASP A 1 366 ? 35.402 23.383 -18.516 1.00 63.19 366 ASP A C 1
ATOM 2782 O O . ASP A 1 366 ? 35.854 24.443 -18.063 1.00 63.19 366 ASP A O 1
ATOM 2786 N N . PRO A 1 367 ? 36.077 22.225 -18.356 1.00 57.22 367 PRO A N 1
ATOM 2787 C CA . PRO A 1 367 ? 37.393 22.136 -17.718 1.00 57.22 367 PRO A CA 1
ATOM 2788 C C . PRO A 1 367 ? 38.447 23.089 -18.300 1.00 57.22 367 PRO A C 1
ATOM 2790 O O . PRO A 1 367 ? 39.408 23.436 -17.611 1.00 57.22 367 PRO A O 1
ATOM 2793 N N . ILE A 1 368 ? 38.293 23.499 -19.564 1.00 55.25 368 ILE A N 1
ATOM 2794 C CA . ILE A 1 368 ? 39.194 24.432 -20.250 1.00 55.25 368 ILE A CA 1
ATOM 2795 C C . ILE A 1 368 ? 38.970 25.878 -19.773 1.00 55.25 368 ILE A C 1
ATOM 2797 O O . ILE A 1 368 ? 39.937 26.630 -19.654 1.00 55.25 368 ILE A O 1
ATOM 2801 N N . GLU A 1 369 ? 37.735 26.260 -19.437 1.00 51.62 369 GLU A N 1
ATOM 2802 C CA . GLU A 1 369 ? 37.394 27.599 -18.922 1.00 51.62 369 GLU A CA 1
ATOM 2803 C C . GLU A 1 369 ? 37.750 27.781 -17.436 1.00 51.62 369 GLU A C 1
ATOM 2805 O O . GLU A 1 369 ? 37.908 28.906 -16.964 1.00 51.62 369 GLU A O 1
ATOM 2810 N N . LEU A 1 370 ? 37.974 26.679 -16.711 1.00 50.91 370 LEU A N 1
ATOM 2811 C CA . LEU A 1 370 ? 38.450 26.662 -15.320 1.00 50.91 370 LEU A CA 1
ATOM 2812 C C . LEU A 1 370 ? 39.953 26.981 -15.172 1.00 50.91 370 LEU A C 1
ATOM 2814 O O . LEU A 1 370 ? 40.481 26.989 -14.057 1.00 50.91 370 LEU A O 1
ATOM 2818 N N . GLN A 1 371 ? 40.658 27.281 -16.269 1.00 48.78 371 GLN A N 1
ATOM 2819 C CA . GLN A 1 371 ? 42.051 27.724 -16.228 1.00 48.78 371 GLN A CA 1
ATOM 2820 C C . GLN A 1 371 ? 42.143 29.200 -15.820 1.00 48.78 371 GLN A C 1
ATOM 2822 O O . GLN A 1 371 ? 42.037 30.115 -16.637 1.00 48.78 371 GLN A O 1
ATOM 2827 N N . GLY A 1 372 ? 42.431 29.441 -14.539 1.00 52.78 372 GLY A N 1
ATOM 2828 C CA . GLY A 1 372 ? 43.034 30.706 -14.121 1.00 52.78 372 GLY A CA 1
ATOM 2829 C C . GLY A 1 372 ? 44.369 30.955 -14.853 1.00 52.78 372 GLY A C 1
ATOM 2830 O O . GLY A 1 372 ? 44.955 30.019 -15.403 1.00 52.78 372 GLY A O 1
ATOM 2831 N N . PRO A 1 373 ? 44.909 32.190 -14.835 1.00 49.34 373 PRO A N 1
ATOM 2832 C CA . PRO A 1 373 ? 46.117 32.572 -15.582 1.00 49.34 373 PRO A CA 1
ATOM 2833 C C . PRO A 1 373 ? 47.394 31.769 -15.245 1.00 49.34 373 PRO A C 1
ATOM 2835 O O . PRO A 1 373 ? 48.410 31.959 -15.911 1.00 49.34 373 PRO A O 1
ATOM 2838 N N . GLU A 1 374 ? 47.351 30.872 -14.254 1.00 50.62 374 GLU A N 1
ATOM 2839 C CA . GLU A 1 374 ? 48.464 30.013 -13.825 1.00 50.62 374 GLU A CA 1
ATOM 2840 C C . GLU A 1 374 ? 48.250 28.498 -14.042 1.00 50.62 374 GLU A C 1
ATOM 2842 O O . GLU A 1 374 ? 49.121 27.720 -13.671 1.00 50.62 374 GLU A O 1
ATOM 2847 N N . GLY A 1 375 ? 47.174 28.053 -14.707 1.00 50.72 375 GLY A N 1
ATOM 2848 C CA . GLY A 1 375 ? 47.094 26.683 -15.249 1.00 50.72 375 GLY A CA 1
ATOM 2849 C C . GLY A 1 375 ? 47.123 25.519 -14.242 1.00 50.72 375 GLY A C 1
ATOM 2850 O O . GLY A 1 375 ? 47.592 24.443 -14.608 1.00 50.72 375 GLY A O 1
ATOM 2851 N N . ASP A 1 376 ? 46.616 25.698 -13.018 1.00 53.59 376 ASP A N 1
ATOM 2852 C CA . ASP A 1 376 ? 46.581 24.648 -11.989 1.00 53.59 376 ASP A CA 1
ATOM 2853 C C . ASP A 1 376 ? 45.159 24.143 -11.671 1.00 53.59 376 ASP A C 1
ATOM 2855 O O . ASP A 1 376 ? 44.212 24.921 -11.628 1.00 53.59 376 ASP A O 1
ATOM 2859 N N . THR A 1 377 ? 45.090 22.824 -11.431 1.00 54.03 377 THR A N 1
ATOM 2860 C CA . THR A 1 377 ? 44.103 21.961 -10.730 1.00 54.03 377 THR A CA 1
ATOM 2861 C C . THR A 1 377 ? 42.608 22.367 -10.709 1.00 54.03 377 THR A C 1
ATOM 2863 O O . THR A 1 377 ? 42.280 23.455 -10.243 1.00 54.03 377 THR A O 1
ATOM 2866 N N . PRO A 1 378 ? 41.659 21.473 -11.081 1.00 59.56 378 PRO A N 1
ATOM 2867 C CA . PRO A 1 378 ? 40.222 21.748 -10.951 1.00 59.56 378 PRO A CA 1
ATOM 2868 C C . PRO A 1 378 ? 39.847 22.147 -9.514 1.00 59.56 378 PRO A C 1
ATOM 2870 O O . PRO A 1 378 ? 40.266 21.503 -8.549 1.00 59.56 378 PRO A O 1
ATOM 2873 N N . THR A 1 379 ? 39.069 23.223 -9.373 1.00 68.56 379 THR A N 1
ATOM 2874 C CA . THR A 1 379 ? 38.658 23.759 -8.067 1.00 68.56 379 THR A CA 1
ATOM 2875 C C . THR A 1 379 ? 37.544 22.894 -7.483 1.00 68.56 379 THR A C 1
ATOM 2877 O O . THR A 1 379 ? 36.451 22.829 -8.038 1.00 68.56 379 THR A O 1
ATOM 2880 N N . LEU A 1 380 ? 37.805 22.238 -6.349 1.00 71.50 380 LEU A N 1
ATOM 2881 C CA . LEU A 1 380 ? 36.767 21.565 -5.569 1.00 71.50 380 LEU A CA 1
ATOM 2882 C C . LEU A 1 380 ? 36.041 22.603 -4.704 1.00 71.50 380 LEU A C 1
ATOM 2884 O O . LEU A 1 380 ? 36.673 23.278 -3.892 1.00 71.50 380 LEU A O 1
ATOM 2888 N N . GLY A 1 381 ? 34.725 22.720 -4.865 1.00 80.44 381 GLY A N 1
ATOM 2889 C CA . GLY A 1 381 ? 33.889 23.634 -4.090 1.00 80.44 381 GLY A CA 1
ATOM 2890 C C . GLY A 1 381 ? 32.532 23.030 -3.718 1.00 80.44 381 GLY A C 1
ATOM 2891 O O . GLY A 1 381 ? 32.279 21.856 -4.003 1.00 80.44 381 GLY A O 1
ATOM 2892 N N . PRO A 1 382 ? 31.673 23.808 -3.037 1.00 87.25 382 PRO A N 1
ATOM 2893 C CA . PRO A 1 382 ? 30.337 23.361 -2.657 1.00 87.25 382 PRO A CA 1
ATOM 2894 C C . PRO A 1 382 ? 29.467 23.050 -3.893 1.00 87.25 382 PRO A C 1
ATOM 2896 O O . PRO A 1 382 ? 29.651 23.680 -4.936 1.00 87.25 382 PRO A O 1
ATOM 2899 N N . PRO A 1 383 ? 28.519 22.096 -3.796 1.00 89.44 383 PRO A N 1
ATOM 2900 C CA . PRO A 1 383 ? 27.700 21.669 -4.933 1.00 89.44 383 PRO A CA 1
ATOM 2901 C C . PRO A 1 383 ? 26.720 22.759 -5.386 1.00 89.44 383 PRO A C 1
ATOM 2903 O O . PRO A 1 383 ? 26.183 23.492 -4.560 1.00 89.44 383 PRO A O 1
ATOM 2906 N N . LEU A 1 384 ? 26.438 22.841 -6.687 1.00 92.44 384 LEU A N 1
ATOM 2907 C CA . LEU A 1 384 ? 25.342 23.654 -7.223 1.00 92.44 384 LEU A CA 1
ATOM 2908 C C . LEU A 1 384 ? 24.103 22.758 -7.354 1.00 92.44 384 LEU A C 1
ATOM 2910 O O . LEU A 1 384 ? 24.000 21.960 -8.290 1.00 92.44 384 LEU A O 1
ATOM 2914 N N . TYR A 1 385 ? 23.192 22.837 -6.382 1.00 93.81 385 TYR A N 1
ATOM 2915 C CA . TYR A 1 385 ? 21.970 22.030 -6.372 1.00 93.81 385 TYR A CA 1
ATOM 2916 C C . TYR A 1 385 ? 21.060 22.438 -7.536 1.00 93.81 385 TYR A C 1
ATOM 2918 O O . TYR A 1 385 ? 20.966 23.622 -7.848 1.00 93.81 385 TYR A O 1
ATOM 2926 N N . GLY A 1 386 ? 20.428 21.470 -8.204 1.00 90.44 386 GLY A N 1
ATOM 2927 C CA . GLY A 1 386 ? 19.565 21.724 -9.369 1.00 90.44 386 GLY A CA 1
ATOM 2928 C C . GLY A 1 386 ? 20.277 21.943 -10.715 1.00 90.44 386 GLY A C 1
ATOM 2929 O O . GLY A 1 386 ? 19.598 22.052 -11.729 1.00 90.44 386 GLY A O 1
ATOM 2930 N N . GLN A 1 387 ? 21.619 21.937 -10.776 1.00 90.06 387 GLN A N 1
ATOM 2931 C CA . GLN A 1 387 ? 22.357 22.221 -12.025 1.00 90.06 387 GLN A CA 1
ATOM 2932 C C . GLN A 1 387 ? 22.054 21.249 -13.183 1.00 90.06 387 GLN A C 1
ATOM 2934 O O . GLN A 1 387 ? 22.077 21.655 -14.339 1.00 90.06 387 GLN A O 1
ATOM 2939 N N . TRP A 1 388 ? 21.787 19.964 -12.902 1.00 90.31 388 TRP A N 1
ATOM 2940 C CA . TRP A 1 388 ? 21.542 18.982 -13.965 1.00 90.31 388 TRP A CA 1
ATOM 2941 C C . TRP A 1 388 ? 20.137 19.058 -14.551 1.00 90.31 388 TRP A C 1
ATOM 2943 O O . TRP A 1 388 ? 20.095 19.221 -15.764 1.00 90.31 388 TRP A O 1
ATOM 2953 N N . PRO A 1 389 ? 19.029 19.013 -13.775 1.00 88.38 389 PRO A N 1
ATOM 2954 C CA . PRO A 1 389 ? 17.667 19.114 -14.318 1.00 88.38 389 PRO A CA 1
ATOM 2955 C C . PRO A 1 389 ? 17.453 20.274 -15.292 1.00 88.38 389 PRO A C 1
ATOM 2957 O O . PRO A 1 389 ? 16.885 20.068 -16.360 1.00 88.38 389 PRO A O 1
ATOM 2960 N N . VAL A 1 390 ? 17.984 21.456 -14.970 1.00 87.50 390 VAL A N 1
ATOM 2961 C CA . VAL A 1 390 ? 17.876 22.661 -15.817 1.00 87.50 390 VAL A CA 1
ATOM 2962 C C . VAL A 1 390 ? 18.965 22.716 -16.899 1.00 87.50 390 VAL A C 1
ATOM 2964 O O . VAL A 1 390 ? 18.877 23.485 -17.847 1.00 87.50 390 VAL A O 1
ATOM 2967 N N . ALA A 1 391 ? 20.012 21.897 -16.778 1.00 87.75 391 ALA A N 1
ATOM 2968 C CA . ALA A 1 391 ? 21.227 21.963 -17.590 1.00 87.75 391 ALA A CA 1
ATOM 2969 C C . ALA A 1 391 ? 21.918 23.345 -17.568 1.00 87.75 391 ALA A C 1
ATOM 2971 O O . ALA A 1 391 ? 22.611 23.711 -18.519 1.00 87.75 391 ALA A O 1
ATOM 2972 N N . GLU A 1 392 ? 21.773 24.087 -16.465 1.00 86.81 392 GLU A N 1
ATOM 2973 C CA . GLU A 1 392 ? 22.369 25.411 -16.277 1.00 86.81 392 GLU A CA 1
ATOM 2974 C C . GLU A 1 392 ? 23.697 25.313 -15.508 1.00 86.81 392 GLU A C 1
ATOM 2976 O O . GLU A 1 392 ? 23.718 24.896 -14.343 1.00 86.81 392 GLU A O 1
ATOM 2981 N N . PRO A 1 393 ? 24.834 25.696 -16.121 1.00 83.94 393 PRO A N 1
ATOM 2982 C CA . PRO A 1 393 ? 26.139 25.587 -15.480 1.00 83.94 393 PRO A CA 1
ATOM 2983 C C . PRO A 1 393 ? 26.407 26.686 -14.451 1.00 83.94 393 PRO A C 1
ATOM 2985 O O . PRO A 1 393 ? 27.338 26.548 -13.660 1.00 83.94 393 PRO A O 1
ATOM 2988 N N . LEU A 1 394 ? 25.646 27.779 -14.452 1.00 90.00 394 LEU A N 1
ATOM 2989 C CA . LEU A 1 394 ? 25.908 28.955 -13.626 1.00 90.00 394 LEU A CA 1
ATOM 2990 C C . LEU A 1 394 ? 24.644 29.370 -12.873 1.00 90.00 394 LEU A C 1
ATOM 2992 O O . LEU A 1 394 ? 23.536 29.276 -13.389 1.00 90.00 394 LEU A O 1
ATOM 2996 N N . VAL A 1 395 ? 24.812 29.907 -11.666 1.00 90.31 395 VAL A N 1
ATOM 2997 C CA . VAL A 1 395 ? 23.712 30.533 -10.926 1.00 90.31 395 VAL A CA 1
ATOM 2998 C C . VAL A 1 395 ? 23.256 31.801 -11.680 1.00 90.31 395 VAL A C 1
ATOM 3000 O O . VAL A 1 395 ? 24.107 32.647 -11.963 1.00 90.31 395 VAL A O 1
ATOM 3003 N N . PRO A 1 396 ? 21.958 32.008 -11.975 1.00 90.12 396 PRO A N 1
ATOM 3004 C CA . PRO A 1 396 ? 21.454 33.175 -12.722 1.00 90.12 396 PRO A CA 1
ATOM 3005 C C . PRO A 1 396 ? 21.649 34.510 -11.998 1.00 90.12 396 PRO A C 1
ATOM 3007 O O . PRO A 1 396 ? 21.524 34.562 -10.774 1.00 90.12 396 PRO A O 1
ATOM 3010 N N . ASP A 1 397 ? 21.992 35.591 -12.719 1.00 86.56 397 ASP A N 1
ATOM 3011 C CA . ASP A 1 397 ? 22.183 36.956 -12.168 1.00 86.56 397 ASP A CA 1
ATOM 3012 C C . ASP A 1 397 ? 20.933 37.477 -11.437 1.00 86.56 397 ASP A C 1
ATOM 3014 O O . ASP A 1 397 ? 19.840 36.933 -11.565 1.00 86.56 397 ASP A O 1
ATOM 3018 N N . SER A 1 398 ? 21.066 38.556 -10.659 1.00 79.81 398 SER A N 1
ATOM 3019 C CA . SER A 1 398 ? 19.903 39.214 -10.049 1.00 79.81 398 SER A CA 1
ATOM 3020 C C . SER A 1 398 ? 18.897 39.641 -11.133 1.00 79.81 398 SER A C 1
ATOM 3022 O O . SER A 1 398 ? 19.203 40.509 -11.948 1.00 79.81 398 SER A O 1
ATOM 3024 N N . GLY A 1 399 ? 17.704 39.035 -11.131 1.00 78.25 399 GLY A N 1
ATOM 3025 C CA . GLY A 1 399 ? 16.664 39.233 -12.153 1.00 78.25 399 GLY A CA 1
ATOM 3026 C C . GLY A 1 399 ? 16.753 38.292 -13.364 1.00 78.25 399 GLY A C 1
ATOM 3027 O O . GLY A 1 399 ? 15.929 38.405 -14.267 1.00 78.25 399 GLY A O 1
ATOM 3028 N N . GLY A 1 400 ? 17.736 37.387 -13.395 1.00 84.75 400 GLY A N 1
ATOM 3029 C CA . GLY A 1 400 ? 17.819 36.279 -14.345 1.00 84.75 400 GLY A CA 1
ATOM 3030 C C . GLY A 1 400 ? 16.988 35.069 -13.907 1.00 84.75 400 GLY A C 1
ATOM 3031 O O . GLY A 1 400 ? 16.608 34.948 -12.743 1.00 84.75 400 GLY A O 1
ATOM 3032 N N . GLN A 1 401 ? 16.731 34.181 -14.862 1.00 87.56 401 GLN A N 1
ATOM 3033 C CA . GLN A 1 401 ? 15.969 32.939 -14.721 1.00 87.56 401 GLN A CA 1
ATOM 3034 C C . GLN A 1 401 ? 16.917 31.724 -14.833 1.00 87.56 401 GLN A C 1
ATOM 3036 O O . GLN A 1 401 ? 17.924 31.858 -15.536 1.00 87.56 401 GLN A O 1
ATOM 3041 N N . PRO A 1 402 ? 16.651 30.581 -14.164 1.00 92.44 402 PRO A N 1
ATOM 3042 C CA . PRO A 1 402 ? 15.524 30.314 -13.257 1.00 92.44 402 PRO A CA 1
ATOM 3043 C C . PRO A 1 402 ? 15.628 31.008 -11.885 1.00 92.44 402 PRO A C 1
ATOM 3045 O O . PRO A 1 402 ? 16.697 31.042 -11.269 1.00 92.44 402 PRO A O 1
ATOM 3048 N N . VAL A 1 403 ? 14.512 31.541 -11.374 1.00 91.44 403 VAL A N 1
ATOM 3049 C CA . VAL A 1 403 ? 14.460 32.270 -10.089 1.00 91.44 403 VAL A CA 1
ATOM 3050 C C . VAL A 1 403 ? 14.723 31.338 -8.902 1.00 91.44 403 VAL A C 1
ATOM 3052 O O . VAL A 1 403 ? 15.619 31.621 -8.100 1.00 91.44 403 VAL A O 1
ATOM 3055 N N . TRP A 1 404 ? 14.018 30.207 -8.837 1.00 92.12 404 TRP A N 1
ATOM 3056 C CA . TRP A 1 404 ? 14.165 29.201 -7.781 1.00 92.12 404 TRP A CA 1
ATOM 3057 C C . TRP A 1 404 ? 15.602 28.658 -7.664 1.00 92.12 404 TRP A C 1
ATOM 3059 O O . TRP A 1 404 ? 16.096 28.441 -6.560 1.00 92.12 404 TRP A O 1
ATOM 3069 N N . LEU A 1 405 ? 16.331 28.506 -8.783 1.00 93.19 405 LEU A N 1
ATOM 3070 C CA . LEU A 1 405 ? 17.706 27.979 -8.790 1.00 93.19 405 LEU A CA 1
ATOM 3071 C C . LEU A 1 405 ? 18.671 28.913 -8.046 1.00 93.19 405 LEU A C 1
ATOM 3073 O O . LEU A 1 405 ? 19.598 28.464 -7.358 1.00 93.19 405 LEU A O 1
ATOM 3077 N N . ARG A 1 406 ? 18.442 30.224 -8.176 1.00 91.69 406 ARG A N 1
ATOM 3078 C CA . ARG A 1 406 ? 19.180 31.271 -7.465 1.00 91.69 406 ARG A CA 1
ATOM 3079 C C . ARG A 1 406 ? 18.834 31.276 -5.977 1.00 91.69 406 ARG A C 1
ATOM 3081 O O . ARG A 1 406 ? 19.749 31.355 -5.163 1.00 91.69 406 ARG A O 1
ATOM 3088 N N . GLU A 1 407 ? 17.555 31.183 -5.625 1.00 90.50 407 GLU A N 1
ATOM 3089 C CA . GLU A 1 407 ? 17.092 31.172 -4.229 1.00 90.50 407 GLU A CA 1
ATOM 3090 C C . GLU A 1 407 ? 17.616 29.952 -3.472 1.00 90.50 407 GLU A C 1
ATOM 3092 O O . GLU A 1 407 ? 18.289 30.112 -2.453 1.00 90.50 407 GLU A O 1
ATOM 3097 N N . LEU A 1 408 ? 17.438 28.759 -4.049 1.00 94.00 408 LEU A N 1
ATOM 3098 C CA . LEU A 1 408 ? 17.912 27.485 -3.509 1.00 94.00 408 LEU A CA 1
ATOM 3099 C C . LEU A 1 408 ? 19.401 27.510 -3.142 1.00 94.00 408 LEU A C 1
ATOM 3101 O O . LEU A 1 408 ? 19.822 26.946 -2.133 1.00 94.00 408 LEU A O 1
ATOM 3105 N N . ASN A 1 409 ? 20.226 28.123 -3.996 1.00 93.62 409 ASN A N 1
ATOM 3106 C CA . ASN A 1 409 ? 21.675 28.049 -3.857 1.00 93.62 409 ASN A CA 1
ATOM 3107 C C . ASN A 1 409 ? 22.300 29.219 -3.095 1.00 93.62 409 ASN A C 1
ATOM 3109 O O . ASN A 1 409 ? 23.377 29.015 -2.528 1.00 93.62 409 ASN A O 1
ATOM 3113 N N . LEU A 1 410 ? 21.696 30.413 -3.116 1.00 91.88 410 LEU A N 1
ATOM 3114 C CA . LEU A 1 410 ? 22.279 31.619 -2.517 1.00 91.88 410 LEU A CA 1
ATOM 3115 C C . LEU A 1 410 ? 21.726 31.949 -1.128 1.00 91.88 410 LEU A C 1
ATOM 3117 O O . LEU A 1 410 ? 22.398 32.668 -0.389 1.00 91.88 410 LEU A O 1
ATOM 3121 N N . ASP A 1 411 ? 20.550 31.436 -0.762 1.00 89.06 411 ASP A N 1
ATOM 3122 C CA . ASP A 1 411 ? 19.973 31.623 0.569 1.00 89.06 411 ASP A CA 1
ATOM 3123 C C . ASP A 1 411 ? 20.213 30.378 1.449 1.00 89.06 411 ASP A C 1
ATOM 3125 O O . ASP A 1 411 ? 19.785 29.276 1.089 1.00 89.06 411 ASP A O 1
ATOM 3129 N N . PRO A 1 412 ? 20.882 30.511 2.613 1.00 89.19 412 PRO A N 1
ATOM 3130 C CA . PRO A 1 412 ? 21.074 29.406 3.549 1.00 89.19 412 PRO A CA 1
ATOM 3131 C C . PRO A 1 412 ? 19.778 28.704 3.976 1.00 89.19 412 PRO A C 1
ATOM 3133 O O . PRO A 1 412 ? 19.822 27.499 4.220 1.00 89.19 412 PRO A O 1
ATOM 3136 N N . ARG A 1 413 ? 18.637 29.411 4.023 1.00 87.50 413 ARG A N 1
ATOM 3137 C CA . ARG A 1 413 ? 17.336 28.845 4.433 1.00 87.50 413 ARG A CA 1
ATOM 3138 C C . ARG A 1 413 ? 16.863 27.721 3.521 1.00 87.50 413 ARG A C 1
ATOM 3140 O O . ARG A 1 413 ? 16.270 26.770 4.006 1.00 87.50 413 ARG A O 1
ATOM 3147 N N . PHE A 1 414 ? 17.186 27.795 2.231 1.00 91.56 414 PHE A N 1
ATOM 3148 C CA . PHE A 1 414 ? 16.852 26.764 1.242 1.00 91.56 414 PHE A CA 1
ATOM 3149 C C . PHE A 1 414 ? 18.037 25.831 0.969 1.00 91.56 414 PHE A C 1
ATOM 3151 O O . PHE A 1 414 ? 17.876 24.636 0.721 1.00 91.56 414 PHE A O 1
ATOM 3158 N N . ARG A 1 415 ? 19.267 26.335 1.098 1.00 92.81 415 ARG A N 1
ATOM 3159 C CA . ARG A 1 415 ? 20.472 25.526 0.894 1.00 92.81 415 ARG A CA 1
ATOM 3160 C C . ARG A 1 415 ? 20.685 24.471 1.987 1.00 92.81 415 ARG A C 1
ATOM 3162 O O . ARG A 1 415 ? 21.242 23.410 1.697 1.00 92.81 415 ARG A O 1
ATOM 3169 N N . LEU A 1 416 ? 20.280 24.756 3.228 1.00 92.88 416 LEU A N 1
ATOM 3170 C CA . LEU A 1 416 ? 20.357 23.814 4.351 1.00 92.88 416 LEU A CA 1
ATOM 3171 C C . LEU A 1 416 ? 19.435 22.594 4.150 1.00 92.88 416 LEU A C 1
ATOM 3173 O O . LEU A 1 416 ? 19.974 21.486 4.188 1.00 92.88 416 LEU A O 1
ATOM 3177 N N . PRO A 1 417 ? 18.130 22.745 3.832 1.00 94.88 417 PRO A N 1
ATOM 3178 C CA . PRO A 1 417 ? 17.258 21.625 3.461 1.00 94.88 417 PRO A CA 1
ATOM 3179 C C . PRO A 1 417 ? 17.815 20.774 2.314 1.00 94.88 417 PRO A C 1
ATOM 3181 O O . PRO A 1 417 ? 17.878 19.550 2.430 1.00 94.88 417 PRO A O 1
ATOM 3184 N N . ALA A 1 418 ? 18.346 21.392 1.252 1.00 96.31 418 ALA A N 1
ATOM 3185 C CA . ALA A 1 418 ? 19.012 20.652 0.173 1.00 96.31 418 ALA A CA 1
ATOM 3186 C C . ALA A 1 418 ? 20.240 19.852 0.666 1.00 96.31 418 ALA A C 1
ATOM 3188 O O . ALA A 1 418 ? 20.526 18.738 0.211 1.00 96.31 418 ALA A O 1
ATOM 3189 N N . GLY A 1 419 ? 20.963 20.399 1.647 1.00 95.19 419 GLY A N 1
ATOM 3190 C CA . GLY A 1 419 ? 22.029 19.702 2.363 1.00 95.19 419 GLY A CA 1
ATOM 3191 C C . GLY A 1 419 ? 21.533 18.537 3.228 1.00 95.19 419 GLY A C 1
ATOM 3192 O O . GLY A 1 419 ? 22.203 17.504 3.272 1.00 95.19 419 GLY A O 1
ATOM 3193 N N . PHE A 1 420 ? 20.368 18.657 3.874 1.00 95.94 420 PHE A N 1
ATOM 3194 C CA . PHE A 1 420 ? 19.740 17.550 4.604 1.00 95.94 420 PHE A CA 1
ATOM 3195 C C . PHE A 1 420 ? 19.368 16.408 3.658 1.00 95.94 420 PHE A C 1
ATOM 3197 O O . PHE A 1 420 ? 19.708 15.262 3.946 1.00 95.94 420 PHE A O 1
ATOM 3204 N N . GLY A 1 421 ? 18.799 16.716 2.488 1.00 95.94 421 GLY A N 1
ATOM 3205 C CA . GLY A 1 421 ? 18.529 15.719 1.447 1.00 95.94 421 GLY A CA 1
ATOM 3206 C C . GLY A 1 421 ? 19.803 15.004 0.998 1.00 95.94 421 GLY A C 1
ATOM 3207 O O . GLY A 1 421 ? 19.899 13.781 1.022 1.00 95.94 421 GLY A O 1
ATOM 3208 N N . THR A 1 422 ? 20.864 15.764 0.727 1.00 96.12 422 THR A N 1
ATOM 3209 C CA . THR A 1 422 ? 22.182 15.189 0.409 1.00 96.12 422 THR A CA 1
ATOM 3210 C C . THR A 1 422 ? 22.685 14.237 1.505 1.00 96.12 422 THR A C 1
ATOM 3212 O O . THR A 1 422 ? 23.283 13.201 1.214 1.00 96.12 422 THR A O 1
ATOM 3215 N N . ARG A 1 423 ? 22.467 14.574 2.780 1.00 96.31 423 ARG A N 1
ATOM 3216 C CA . ARG A 1 423 ? 22.878 13.736 3.912 1.00 96.31 423 ARG A CA 1
ATOM 3217 C C . ARG A 1 423 ? 22.063 12.447 4.007 1.00 96.31 423 ARG A C 1
ATOM 3219 O O . ARG A 1 423 ? 22.668 11.417 4.276 1.00 96.31 423 ARG A O 1
ATOM 3226 N N . VAL A 1 424 ? 20.754 12.497 3.754 1.00 96.69 424 VAL A N 1
ATOM 3227 C CA . VAL A 1 424 ? 19.887 11.307 3.723 1.00 96.69 424 VAL A CA 1
ATOM 3228 C C . VAL A 1 424 ? 20.376 10.300 2.685 1.00 96.69 424 VAL A C 1
ATOM 3230 O O . VAL A 1 424 ? 20.590 9.141 3.027 1.00 96.69 424 VAL A O 1
ATOM 3233 N N . VAL A 1 425 ? 20.650 10.743 1.450 1.00 96.25 425 VAL A N 1
ATOM 3234 C CA . VAL A 1 425 ? 21.162 9.837 0.402 1.00 96.25 425 VAL A CA 1
ATOM 3235 C C . VAL A 1 425 ? 22.488 9.202 0.811 1.00 96.25 425 VAL A C 1
ATOM 3237 O O . VAL A 1 425 ? 22.697 8.019 0.574 1.00 96.25 425 VAL A O 1
ATOM 3240 N N . ARG A 1 426 ? 23.386 9.964 1.448 1.00 94.94 426 ARG A N 1
ATOM 3241 C CA . ARG A 1 426 ? 24.677 9.438 1.919 1.00 94.94 426 ARG A CA 1
ATOM 3242 C C . ARG A 1 426 ? 24.533 8.418 3.042 1.00 94.94 426 ARG A C 1
ATOM 3244 O O . ARG A 1 426 ? 25.310 7.473 3.083 1.00 94.94 426 ARG A O 1
ATOM 3251 N N . ASP A 1 427 ? 23.587 8.625 3.951 1.00 95.50 427 ASP A N 1
ATOM 3252 C CA . ASP A 1 427 ? 23.339 7.710 5.068 1.00 95.50 427 ASP A CA 1
ATOM 3253 C C . ASP A 1 427 ? 22.700 6.398 4.583 1.00 95.50 427 ASP A C 1
ATOM 3255 O O . ASP A 1 427 ? 23.116 5.311 4.977 1.00 95.50 427 ASP A O 1
ATOM 3259 N N . GLN A 1 428 ? 21.767 6.494 3.630 1.00 94.00 428 GLN A N 1
ATOM 3260 C CA . GLN A 1 428 ? 21.035 5.358 3.057 1.00 94.00 428 GLN A CA 1
ATOM 3261 C C . GLN A 1 428 ? 21.610 4.850 1.725 1.00 94.00 428 GLN A C 1
ATOM 3263 O O . GLN A 1 428 ? 20.946 4.104 1.001 1.00 94.00 428 GLN A O 1
ATOM 3268 N N . GLN A 1 429 ? 22.848 5.227 1.394 1.00 93.81 429 GLN A N 1
ATOM 3269 C CA . GLN A 1 429 ? 23.459 5.015 0.077 1.00 93.81 429 GLN A CA 1
ATOM 3270 C C . GLN A 1 429 ? 23.359 3.557 -0.391 1.00 93.81 429 GLN A C 1
ATOM 3272 O O . GLN A 1 429 ? 22.953 3.290 -1.520 1.00 93.81 429 GLN A O 1
ATOM 3277 N N . GLU A 1 430 ? 23.705 2.603 0.478 1.00 92.75 430 GLU A N 1
ATOM 3278 C CA . GLU A 1 430 ? 23.692 1.177 0.132 1.00 92.75 430 GLU A CA 1
ATOM 3279 C C . GLU A 1 430 ? 22.278 0.672 -0.188 1.00 92.75 430 GLU A C 1
ATOM 3281 O O . GLU A 1 430 ? 22.095 -0.069 -1.155 1.00 92.75 430 GLU A O 1
ATOM 3286 N N . HIS A 1 431 ? 21.277 1.102 0.585 1.00 93.31 431 HIS A N 1
ATOM 3287 C CA . HIS A 1 431 ? 19.887 0.683 0.413 1.00 93.31 431 HIS A CA 1
ATOM 3288 C C . HIS A 1 431 ? 19.267 1.277 -0.858 1.00 93.31 431 HIS A C 1
ATOM 3290 O O . HIS A 1 431 ? 18.699 0.545 -1.670 1.00 93.31 431 HIS A O 1
ATOM 3296 N N . LEU A 1 432 ? 19.450 2.583 -1.079 1.00 93.38 432 LEU A N 1
ATOM 3297 C CA . LEU A 1 432 ? 18.938 3.280 -2.261 1.00 93.38 432 LEU A CA 1
ATOM 3298 C C . LEU A 1 432 ? 19.568 2.746 -3.553 1.00 93.38 432 LEU A C 1
ATOM 3300 O O . LEU A 1 432 ? 18.871 2.537 -4.544 1.00 93.38 432 LEU A O 1
ATOM 3304 N N . LEU A 1 433 ? 20.877 2.466 -3.548 1.00 92.69 433 LEU A N 1
ATOM 3305 C CA . LEU A 1 433 ? 21.548 1.866 -4.704 1.00 92.69 433 LEU A CA 1
ATOM 3306 C C . LEU A 1 433 ? 21.078 0.434 -4.964 1.00 92.69 433 LEU A C 1
ATOM 3308 O O . LEU A 1 433 ? 20.921 0.060 -6.125 1.00 92.69 433 LEU A O 1
ATOM 3312 N N . ALA A 1 434 ? 20.864 -0.373 -3.921 1.00 90.81 434 ALA A N 1
ATOM 3313 C CA . ALA A 1 434 ? 20.335 -1.725 -4.080 1.00 90.81 434 ALA A CA 1
ATOM 3314 C C . ALA A 1 434 ? 18.942 -1.703 -4.730 1.00 90.81 434 ALA A C 1
ATOM 3316 O O . ALA A 1 434 ? 18.752 -2.361 -5.752 1.00 90.81 434 ALA A O 1
ATOM 3317 N N . SER A 1 435 ? 18.032 -0.872 -4.210 1.00 90.44 435 SER A N 1
ATOM 3318 C CA . SER A 1 435 ? 16.683 -0.688 -4.761 1.00 90.44 435 SER A CA 1
ATOM 3319 C C . SER A 1 435 ? 16.714 -0.182 -6.210 1.00 90.44 435 SER A C 1
ATOM 3321 O O . SER A 1 435 ? 16.074 -0.767 -7.083 1.00 90.44 435 SER A O 1
ATOM 3323 N N . ALA A 1 436 ? 17.562 0.805 -6.525 1.00 90.38 436 ALA A N 1
ATOM 3324 C CA . ALA A 1 436 ? 17.750 1.253 -7.906 1.00 90.38 436 ALA A CA 1
ATOM 3325 C C . ALA A 1 436 ? 18.202 0.108 -8.832 1.00 90.38 436 ALA A C 1
ATOM 3327 O O . ALA A 1 436 ? 17.712 -0.033 -9.950 1.00 90.38 436 ALA A O 1
ATOM 3328 N N . TRP A 1 437 ? 19.140 -0.737 -8.392 1.00 86.69 437 TRP A N 1
ATOM 3329 C CA . TRP A 1 437 ? 19.630 -1.845 -9.217 1.00 86.69 437 TRP A CA 1
ATOM 3330 C C . TRP A 1 437 ? 18.618 -2.974 -9.417 1.00 86.69 437 TRP A C 1
ATOM 3332 O O . TRP A 1 437 ? 18.689 -3.643 -10.452 1.00 86.69 437 TRP A O 1
ATOM 3342 N N . GLU A 1 438 ? 17.700 -3.185 -8.474 1.00 85.81 438 GLU A N 1
ATOM 3343 C CA . GLU A 1 438 ? 16.599 -4.142 -8.624 1.00 85.81 438 GLU A CA 1
ATOM 3344 C C . GLU A 1 438 ? 15.644 -3.726 -9.750 1.00 85.81 438 GLU A C 1
ATOM 3346 O O . GLU A 1 438 ? 15.252 -4.576 -10.551 1.00 85.81 438 GLU A O 1
ATOM 3351 N N . GLN A 1 439 ? 15.375 -2.423 -9.894 1.00 83.69 439 GLN A N 1
ATOM 3352 C CA . GLN A 1 439 ? 14.486 -1.884 -10.933 1.00 83.69 439 GLN A CA 1
ATOM 3353 C C . GLN A 1 439 ? 15.041 -2.074 -12.361 1.00 83.69 439 GLN A C 1
ATOM 3355 O O . GLN A 1 439 ? 14.293 -2.325 -13.299 1.00 83.69 439 GLN A O 1
ATOM 3360 N N . VAL A 1 440 ? 16.367 -2.049 -12.543 1.00 76.88 440 VAL A N 1
ATOM 3361 C CA . VAL A 1 440 ? 17.018 -2.098 -13.875 1.00 76.88 440 VAL A CA 1
ATOM 3362 C C . VAL A 1 440 ? 17.059 -3.494 -14.500 1.00 76.88 440 VAL A C 1
ATOM 3364 O O . VAL A 1 440 ? 17.226 -3.623 -15.717 1.00 76.88 440 VAL A O 1
ATOM 3367 N N . GLY A 1 441 ? 16.962 -4.562 -13.702 1.00 73.31 441 GLY A N 1
ATOM 3368 C CA . GLY A 1 441 ? 16.928 -5.950 -14.179 1.00 73.31 441 GLY A CA 1
ATOM 3369 C C . GLY A 1 441 ? 17.886 -6.261 -15.350 1.00 73.31 441 GLY A C 1
ATOM 3370 O O . GLY A 1 441 ? 19.113 -6.225 -15.221 1.00 73.31 441 GLY A O 1
ATOM 3371 N N . SER A 1 442 ? 17.318 -6.580 -16.523 1.00 72.62 442 SER A N 1
ATOM 3372 C CA . SER A 1 442 ? 18.058 -6.977 -17.739 1.00 72.62 442 SER A CA 1
ATOM 3373 C C . SER A 1 442 ? 18.580 -5.814 -18.606 1.00 72.62 442 SER A C 1
ATOM 3375 O O . SER A 1 442 ? 19.342 -6.042 -19.555 1.00 72.62 442 SER A O 1
ATOM 3377 N N . LEU A 1 443 ? 18.253 -4.560 -18.271 1.00 79.31 443 LEU A N 1
ATOM 3378 C CA . LEU A 1 443 ? 18.580 -3.380 -19.080 1.00 79.31 443 LEU A CA 1
ATOM 3379 C C . LEU A 1 443 ? 20.091 -3.190 -19.271 1.00 79.31 443 LEU A C 1
ATOM 3381 O O . LEU A 1 443 ? 20.548 -2.789 -20.340 1.00 79.31 443 LEU A O 1
ATOM 3385 N N . ARG A 1 444 ? 20.909 -3.544 -18.271 1.00 76.06 444 ARG A N 1
ATOM 3386 C CA . ARG A 1 444 ? 22.380 -3.526 -18.396 1.00 76.06 444 ARG A CA 1
ATOM 3387 C C . ARG A 1 444 ? 22.871 -4.413 -19.538 1.00 76.06 444 ARG A C 1
ATOM 3389 O O . ARG A 1 444 ? 23.750 -4.008 -20.300 1.00 76.06 444 ARG A O 1
ATOM 3396 N N . GLN A 1 445 ? 22.310 -5.614 -19.661 1.00 80.56 445 GLN A N 1
ATOM 3397 C CA . GLN A 1 445 ? 22.675 -6.554 -20.716 1.00 80.56 445 GLN A CA 1
ATOM 3398 C C . GLN A 1 445 ? 22.232 -6.021 -22.084 1.00 80.56 445 GLN A C 1
ATOM 3400 O O . GLN A 1 445 ? 23.002 -6.086 -23.044 1.00 80.56 445 GLN A O 1
ATOM 3405 N N . ALA A 1 446 ? 21.043 -5.417 -22.158 1.00 84.38 446 ALA A N 1
ATOM 3406 C CA . ALA A 1 446 ? 20.556 -4.758 -23.367 1.00 84.38 446 ALA A CA 1
ATOM 3407 C C . ALA A 1 446 ? 21.464 -3.586 -23.787 1.00 84.38 446 ALA A C 1
ATOM 3409 O O . ALA A 1 446 ? 21.936 -3.535 -24.925 1.00 84.38 446 ALA A O 1
ATOM 3410 N N . ASN A 1 447 ? 21.816 -2.705 -22.850 1.00 87.00 447 ASN A N 1
ATOM 3411 C CA . ASN A 1 447 ? 22.716 -1.573 -23.070 1.00 87.00 447 ASN A CA 1
ATOM 3412 C C . ASN A 1 447 ? 24.125 -1.999 -23.483 1.00 87.00 447 ASN A C 1
ATOM 3414 O O . ASN A 1 447 ? 24.748 -1.357 -24.330 1.00 87.00 447 ASN A O 1
ATOM 3418 N N . GLN A 1 448 ? 24.626 -3.112 -22.949 1.00 86.44 448 GLN A N 1
ATOM 3419 C CA . GLN A 1 448 ? 25.893 -3.683 -23.391 1.00 86.44 448 GLN A CA 1
ATOM 3420 C C . GLN A 1 448 ? 25.829 -4.136 -24.860 1.00 86.44 448 GLN A C 1
ATOM 3422 O O . GLN A 1 448 ? 26.756 -3.873 -25.630 1.00 86.44 448 GLN A O 1
ATOM 3427 N N . ILE A 1 449 ? 24.732 -4.778 -25.271 1.00 89.00 449 ILE A N 1
ATOM 3428 C CA . ILE A 1 449 ? 24.510 -5.189 -26.664 1.00 89.00 449 ILE A CA 1
ATOM 3429 C C . ILE A 1 449 ? 24.419 -3.959 -27.585 1.00 89.00 449 ILE A C 1
ATOM 3431 O O . ILE A 1 449 ? 25.044 -3.962 -28.649 1.00 89.00 449 ILE A O 1
ATOM 3435 N N . LEU A 1 450 ? 23.712 -2.903 -27.169 1.00 90.31 450 LEU A N 1
ATOM 3436 C CA . LEU A 1 450 ? 23.587 -1.642 -27.912 1.00 90.31 450 LEU A CA 1
ATOM 3437 C C . LEU A 1 450 ? 24.945 -0.949 -28.101 1.00 90.31 450 LEU A C 1
ATOM 3439 O O . LEU A 1 450 ? 25.309 -0.628 -29.233 1.00 90.31 450 LEU A O 1
ATOM 3443 N N . ARG A 1 451 ? 25.759 -0.839 -27.038 1.00 88.81 451 ARG A N 1
ATOM 3444 C CA . ARG A 1 451 ? 27.132 -0.294 -27.104 1.00 88.81 451 ARG A CA 1
ATOM 3445 C C . ARG A 1 451 ? 28.022 -1.078 -28.070 1.00 88.81 451 ARG A C 1
ATOM 3447 O O . ARG A 1 451 ? 28.755 -0.482 -28.858 1.00 88.81 451 ARG A O 1
ATOM 3454 N N . PHE A 1 452 ? 27.948 -2.411 -28.062 1.00 91.50 452 PHE A N 1
ATOM 3455 C CA . PHE A 1 452 ? 28.667 -3.226 -29.048 1.00 91.50 452 PHE A CA 1
ATOM 3456 C C . PHE A 1 452 ? 28.139 -3.025 -30.473 1.00 91.50 452 PHE A C 1
ATOM 3458 O O . PHE A 1 452 ? 28.925 -3.057 -31.421 1.00 91.50 452 PHE A O 1
ATOM 3465 N N . GLY A 1 453 ? 26.838 -2.776 -30.629 1.00 92.25 453 GLY A N 1
ATOM 3466 C CA . GLY A 1 453 ? 26.235 -2.348 -31.888 1.00 92.25 453 GLY A CA 1
ATOM 3467 C C . GLY A 1 453 ? 26.834 -1.036 -32.394 1.00 92.25 453 GLY A C 1
ATOM 3468 O O . GLY A 1 453 ? 27.313 -0.991 -33.526 1.00 92.25 453 GLY A O 1
ATOM 3469 N N . GLN A 1 454 ? 26.871 0.006 -31.556 1.00 91.44 454 GLN A N 1
ATOM 3470 C CA . GLN A 1 454 ? 27.472 1.305 -31.898 1.00 91.44 454 GLN A CA 1
ATOM 3471 C C . GLN A 1 454 ? 28.946 1.153 -32.282 1.00 91.44 454 GLN A C 1
ATOM 3473 O O . GLN A 1 454 ? 29.368 1.623 -33.339 1.00 91.44 454 GLN A O 1
ATOM 3478 N N . PHE A 1 455 ? 29.715 0.417 -31.472 1.00 92.56 455 PHE A N 1
ATOM 3479 C CA . PHE A 1 455 ? 31.121 0.140 -31.756 1.00 92.56 455 PHE A CA 1
ATOM 3480 C C . PHE A 1 455 ? 31.315 -0.625 -33.070 1.00 92.56 455 PHE A C 1
ATOM 3482 O O . PHE A 1 455 ? 32.300 -0.399 -33.759 1.00 92.56 455 PHE A O 1
ATOM 3489 N N . GLY A 1 456 ? 30.394 -1.519 -33.441 1.00 91.88 456 GLY A N 1
ATOM 3490 C CA . GLY A 1 456 ? 30.415 -2.194 -34.740 1.00 91.88 456 GLY A CA 1
ATOM 3491 C C . GLY A 1 456 ? 30.028 -1.278 -35.907 1.00 91.88 456 GLY A C 1
ATOM 3492 O O . GLY A 1 456 ? 30.547 -1.449 -37.014 1.00 91.88 456 GLY A O 1
ATOM 3493 N N . ARG A 1 457 ? 29.149 -0.295 -35.670 1.00 93.94 457 ARG A N 1
ATOM 3494 C CA . ARG A 1 457 ? 28.643 0.641 -36.685 1.00 93.94 457 ARG A CA 1
ATOM 3495 C C . ARG A 1 457 ? 29.706 1.598 -37.186 1.00 93.94 457 ARG A C 1
ATOM 3497 O O . ARG A 1 457 ? 29.879 1.693 -38.397 1.00 93.94 457 ARG A O 1
ATOM 3504 N N . GLU A 1 458 ? 30.435 2.260 -36.297 1.00 91.56 458 GLU A N 1
ATOM 3505 C CA . GLU A 1 458 ? 31.410 3.286 -36.695 1.00 91.56 458 GLU A CA 1
ATOM 3506 C C . GLU A 1 458 ? 32.542 2.781 -37.623 1.00 91.56 458 GLU A C 1
ATOM 3508 O O . GLU A 1 458 ? 32.761 3.394 -38.668 1.00 91.56 458 GLU A O 1
ATOM 3513 N N . PRO A 1 459 ? 33.229 1.648 -37.367 1.00 92.50 459 PRO A N 1
ATOM 3514 C CA . PRO A 1 459 ? 34.217 1.116 -38.306 1.00 92.50 459 PRO A CA 1
ATOM 3515 C C . PRO A 1 459 ? 33.568 0.579 -39.588 1.00 92.50 459 PRO A C 1
ATOM 3517 O O . PRO A 1 459 ? 34.152 0.697 -40.664 1.00 92.50 459 PRO A O 1
ATOM 3520 N N . SER A 1 460 ? 32.353 0.023 -39.504 1.00 93.19 460 SER A N 1
ATOM 3521 C CA . SER A 1 460 ? 31.618 -0.438 -40.689 1.00 93.19 460 SER A CA 1
ATOM 3522 C C . SER A 1 460 ? 31.199 0.728 -41.584 1.00 93.19 460 SER A C 1
ATOM 3524 O O . SER A 1 460 ? 31.160 0.566 -42.799 1.00 93.19 460 SER A O 1
ATOM 3526 N N . ARG A 1 461 ? 30.933 1.906 -41.003 1.00 92.00 461 ARG A N 1
ATOM 3527 C CA . ARG A 1 461 ? 30.619 3.142 -41.729 1.00 92.00 461 ARG A CA 1
ATOM 3528 C C . ARG A 1 461 ? 31.796 3.605 -42.578 1.00 92.00 461 ARG A C 1
ATOM 3530 O O . ARG A 1 461 ? 31.594 3.885 -43.747 1.00 92.00 461 ARG A O 1
ATOM 3537 N N . GLY A 1 462 ? 33.017 3.584 -42.040 1.00 91.00 462 GLY A N 1
ATOM 3538 C CA . GLY A 1 462 ? 34.212 3.893 -42.835 1.00 91.00 462 GLY A CA 1
ATOM 3539 C C . GLY A 1 462 ? 34.385 2.947 -44.031 1.00 91.00 462 GLY A C 1
ATOM 3540 O O . GLY A 1 462 ? 34.650 3.396 -45.138 1.00 91.00 462 GLY A O 1
ATOM 3541 N N . ILE A 1 463 ? 34.151 1.643 -43.833 1.00 90.00 463 ILE A N 1
ATOM 3542 C CA . ILE A 1 463 ? 34.203 0.650 -44.922 1.00 90.00 463 ILE A CA 1
ATOM 3543 C C . ILE A 1 463 ? 33.081 0.885 -45.947 1.00 90.00 463 ILE A C 1
ATOM 3545 O O . ILE A 1 463 ? 33.291 0.691 -47.141 1.00 90.00 463 ILE A O 1
ATOM 3549 N N . HIS A 1 464 ? 31.888 1.265 -45.490 1.00 92.94 464 HIS A N 1
ATOM 3550 C CA . HIS A 1 464 ? 30.749 1.582 -46.351 1.00 92.94 464 HIS A CA 1
ATOM 3551 C C . HIS A 1 464 ? 31.013 2.818 -47.214 1.00 92.94 464 HIS A C 1
ATOM 3553 O O . HIS A 1 464 ? 30.823 2.744 -48.426 1.00 92.94 464 HIS A O 1
ATOM 3559 N N . ASP A 1 465 ? 31.525 3.894 -46.613 1.00 91.38 465 ASP A N 1
ATOM 3560 C CA . ASP A 1 465 ? 31.887 5.129 -47.312 1.00 91.38 465 ASP A CA 1
ATOM 3561 C C . ASP A 1 465 ? 33.001 4.847 -48.353 1.00 91.38 465 ASP A C 1
ATOM 3563 O O . ASP A 1 465 ? 32.858 5.202 -49.524 1.00 91.38 465 ASP A O 1
ATOM 3567 N N . ASP A 1 466 ? 34.039 4.077 -47.985 1.00 90.19 466 ASP A N 1
ATOM 3568 C CA . ASP A 1 466 ? 35.102 3.632 -48.908 1.00 90.19 466 ASP A CA 1
ATOM 3569 C C . ASP A 1 466 ? 34.563 2.787 -50.081 1.00 90.19 466 ASP A C 1
ATOM 3571 O O . ASP A 1 466 ? 35.104 2.829 -51.189 1.00 90.19 466 ASP A O 1
ATOM 3575 N N . LEU A 1 467 ? 33.523 1.975 -49.850 1.00 89.06 467 LEU A N 1
ATOM 3576 C CA . LEU A 1 467 ? 32.866 1.193 -50.900 1.00 89.06 467 LEU A CA 1
ATOM 3577 C C . LEU A 1 467 ? 32.008 2.077 -51.809 1.00 89.06 467 LEU A C 1
ATOM 3579 O O . LEU A 1 467 ? 31.986 1.833 -53.014 1.00 89.06 467 LEU A O 1
ATOM 3583 N N . ALA A 1 468 ? 31.324 3.079 -51.254 1.00 88.00 468 ALA A N 1
ATOM 3584 C CA . ALA A 1 468 ? 30.482 4.015 -51.995 1.00 88.00 468 ALA A CA 1
ATOM 3585 C C . ALA A 1 468 ? 31.294 4.931 -52.930 1.00 88.00 468 ALA A C 1
ATOM 3587 O O . ALA A 1 468 ? 30.798 5.306 -53.991 1.00 88.00 468 ALA A O 1
ATOM 3588 N N . ASP A 1 469 ? 32.551 5.223 -52.579 1.00 89.00 469 ASP A N 1
ATOM 3589 C CA . ASP A 1 469 ? 33.488 6.009 -53.395 1.00 89.00 469 ASP A CA 1
ATOM 3590 C C . ASP A 1 469 ? 34.041 5.248 -54.619 1.00 89.00 469 ASP A C 1
ATOM 3592 O O . ASP A 1 469 ? 34.687 5.833 -55.498 1.00 89.00 469 ASP A O 1
ATOM 3596 N N . LEU A 1 470 ? 33.809 3.934 -54.710 1.00 88.44 470 LEU A N 1
ATOM 3597 C CA . LEU A 1 470 ? 34.235 3.131 -55.854 1.00 88.44 470 LEU A CA 1
ATOM 3598 C C . LEU A 1 470 ? 33.354 3.378 -57.080 1.00 88.44 470 LEU A C 1
ATOM 3600 O O . LEU A 1 470 ? 32.149 3.600 -56.990 1.00 88.44 470 LEU A O 1
ATOM 3604 N N . ASP A 1 471 ? 33.937 3.225 -58.271 1.00 88.06 471 ASP A N 1
ATOM 3605 C CA . ASP A 1 471 ? 33.139 3.207 -59.492 1.00 88.06 471 ASP A CA 1
ATOM 3606 C C . ASP A 1 471 ? 32.168 2.011 -59.498 1.00 88.06 471 ASP A C 1
ATOM 3608 O O . ASP A 1 471 ? 32.505 0.912 -59.048 1.00 88.06 471 ASP A O 1
ATOM 3612 N N . ALA A 1 472 ? 30.956 2.217 -60.027 1.00 87.94 472 ALA A N 1
ATOM 3613 C CA . ALA A 1 472 ? 29.877 1.231 -59.948 1.00 87.94 472 ALA A CA 1
ATOM 3614 C C . ALA A 1 472 ? 30.263 -0.186 -60.447 1.00 87.94 472 ALA A C 1
ATOM 3616 O O . ALA A 1 472 ? 29.901 -1.152 -59.773 1.00 87.94 472 ALA A O 1
ATOM 3617 N N . PRO A 1 473 ? 31.034 -0.361 -61.543 1.00 87.38 473 PRO A N 1
ATOM 3618 C CA . PRO A 1 473 ? 31.582 -1.665 -61.928 1.00 87.38 473 PRO A CA 1
ATOM 3619 C C . PRO A 1 473 ? 32.536 -2.304 -60.905 1.00 87.38 473 PRO A C 1
ATOM 3621 O O . PRO A 1 473 ? 32.440 -3.504 -60.632 1.00 87.38 473 PRO A O 1
ATOM 3624 N N . SER A 1 474 ? 33.460 -1.527 -60.332 1.00 87.06 474 SER A N 1
ATOM 3625 C CA . SER A 1 474 ? 34.377 -2.009 -59.292 1.00 87.06 474 SER A CA 1
ATOM 3626 C C . SER A 1 474 ? 33.635 -2.417 -58.022 1.00 87.06 474 SER A C 1
ATOM 3628 O O . SER A 1 474 ? 33.966 -3.452 -57.438 1.00 87.06 474 SER A O 1
ATOM 3630 N N . LEU A 1 475 ? 32.612 -1.650 -57.626 1.00 89.50 475 LEU A N 1
ATOM 3631 C CA . LEU A 1 475 ? 31.730 -1.964 -56.500 1.00 89.50 475 LEU A CA 1
ATOM 3632 C C . LEU A 1 475 ? 30.987 -3.280 -56.738 1.00 89.50 475 LEU A C 1
ATOM 3634 O O . LEU A 1 475 ? 31.028 -4.175 -55.891 1.00 89.50 475 LEU A O 1
ATOM 3638 N N . LEU A 1 476 ? 30.385 -3.445 -57.919 1.00 88.81 476 LEU A N 1
ATOM 3639 C CA . LEU A 1 476 ? 29.661 -4.659 -58.300 1.00 88.81 476 LEU A CA 1
ATOM 3640 C C . LEU A 1 476 ? 30.572 -5.898 -58.256 1.00 88.81 476 LEU A C 1
ATOM 3642 O O . LEU A 1 476 ? 30.173 -6.955 -57.773 1.00 88.81 476 LEU A O 1
ATOM 3646 N N . GLN A 1 477 ? 31.828 -5.773 -58.694 1.00 87.00 477 GLN A N 1
ATOM 3647 C CA . GLN A 1 477 ? 32.800 -6.869 -58.637 1.00 87.00 477 GLN A CA 1
ATOM 3648 C C . GLN A 1 477 ? 33.301 -7.155 -57.208 1.00 87.00 477 GLN A C 1
ATOM 3650 O O . GLN A 1 477 ? 33.546 -8.309 -56.854 1.00 87.00 477 GLN A O 1
ATOM 3655 N N . LEU A 1 478 ? 33.473 -6.126 -56.375 1.00 87.50 478 LEU A N 1
ATOM 3656 C CA . LEU A 1 478 ? 33.917 -6.271 -54.984 1.00 87.50 478 LEU A CA 1
ATOM 3657 C C . LEU A 1 478 ? 32.848 -6.886 -54.077 1.00 87.50 478 LEU A C 1
ATOM 3659 O O . LEU A 1 478 ? 33.178 -7.663 -53.183 1.00 87.50 478 LEU A O 1
ATOM 3663 N N . THR A 1 479 ? 31.580 -6.583 -54.345 1.00 89.50 479 THR A N 1
ATOM 3664 C CA . THR A 1 479 ? 30.418 -7.041 -53.569 1.00 89.50 479 THR A CA 1
ATOM 3665 C C . THR A 1 479 ? 29.823 -8.356 -54.084 1.00 89.50 479 THR A C 1
ATOM 3667 O O . THR A 1 479 ? 28.759 -8.769 -53.631 1.00 89.50 479 THR A O 1
ATOM 3670 N N . ALA A 1 480 ? 30.513 -9.072 -54.981 1.00 87.94 480 ALA A N 1
ATOM 3671 C CA . ALA A 1 480 ? 29.997 -10.267 -55.659 1.00 87.94 480 ALA A CA 1
ATOM 3672 C C . ALA A 1 480 ? 29.484 -11.386 -54.731 1.00 87.94 480 ALA A C 1
ATOM 3674 O O . ALA A 1 480 ? 28.597 -12.155 -55.114 1.00 87.94 480 ALA A O 1
ATOM 3675 N N . SER A 1 481 ? 30.023 -11.493 -53.513 1.00 87.00 481 SER A N 1
ATOM 3676 C CA . SER A 1 481 ? 29.575 -12.446 -52.487 1.00 87.00 481 SER A CA 1
ATOM 3677 C C . SER A 1 481 ? 28.260 -12.049 -51.805 1.00 87.00 481 SER A C 1
ATOM 3679 O O . SER A 1 481 ? 27.604 -12.911 -51.224 1.00 87.00 481 SER A O 1
ATOM 3681 N N . LEU A 1 482 ? 27.867 -10.775 -51.878 1.00 85.56 482 LEU A N 1
ATOM 3682 C CA . LEU A 1 482 ? 26.667 -10.225 -51.243 1.00 85.56 482 LEU A CA 1
ATOM 3683 C C . LEU A 1 482 ? 25.436 -10.297 -52.148 1.00 85.56 482 LEU A C 1
ATOM 3685 O O . LEU A 1 482 ? 24.318 -10.296 -51.650 1.00 85.56 482 LEU A O 1
ATOM 3689 N N . HIS A 1 483 ? 25.621 -10.424 -53.464 1.00 87.69 483 HIS A N 1
ATOM 3690 C CA . HIS A 1 483 ? 24.532 -10.323 -54.444 1.00 87.69 483 HIS A CA 1
ATOM 3691 C C . HIS A 1 483 ? 23.380 -11.308 -54.219 1.00 87.69 483 HIS A C 1
ATOM 3693 O O . HIS A 1 483 ? 22.244 -10.986 -54.532 1.00 87.69 483 HIS A O 1
ATOM 3699 N N . ALA A 1 484 ? 23.648 -12.494 -53.665 1.00 83.94 484 ALA A N 1
ATOM 3700 C CA . ALA A 1 484 ? 22.616 -13.499 -53.386 1.00 83.94 484 ALA A CA 1
ATOM 3701 C C . ALA A 1 484 ? 21.822 -13.235 -52.091 1.00 83.94 484 ALA A C 1
ATOM 3703 O O . ALA A 1 484 ? 20.887 -13.965 -51.797 1.00 83.94 484 ALA A O 1
ATOM 3704 N N . ARG A 1 485 ? 22.232 -12.243 -51.291 1.00 81.00 485 ARG A N 1
ATOM 3705 C CA . ARG A 1 485 ? 21.652 -11.912 -49.977 1.00 81.00 485 ARG A CA 1
ATOM 3706 C C . ARG A 1 485 ? 21.078 -10.500 -49.914 1.00 81.00 485 ARG A C 1
ATOM 3708 O O . ARG A 1 485 ? 20.510 -10.122 -48.898 1.00 81.00 485 ARG A O 1
ATOM 3715 N N . VAL A 1 486 ? 21.298 -9.710 -50.961 1.00 80.44 486 VAL A N 1
ATOM 3716 C CA . VAL A 1 486 ? 20.830 -8.334 -51.060 1.00 80.44 486 VAL A CA 1
ATOM 3717 C C . VAL A 1 486 ? 19.624 -8.320 -51.978 1.00 80.44 486 VAL A C 1
ATOM 3719 O O . VAL A 1 486 ? 19.765 -8.563 -53.178 1.00 80.44 486 VAL A O 1
ATOM 3722 N N . ASN A 1 487 ? 18.463 -8.039 -51.397 1.00 74.75 487 ASN A N 1
ATOM 3723 C CA . ASN A 1 487 ? 17.258 -7.736 -52.151 1.00 74.75 487 ASN A CA 1
ATOM 3724 C C . ASN A 1 487 ? 17.341 -6.296 -52.644 1.00 74.75 487 ASN A C 1
ATOM 3726 O O . ASN A 1 487 ? 17.771 -5.400 -51.915 1.00 74.75 487 ASN A O 1
ATOM 3730 N N . TRP A 1 488 ? 16.962 -6.101 -53.897 1.00 68.44 488 TRP A N 1
ATOM 3731 C CA . TRP A 1 488 ? 16.879 -4.800 -54.528 1.00 68.44 488 TRP A CA 1
ATOM 3732 C C . TRP A 1 488 ? 15.478 -4.641 -55.112 1.00 68.44 488 TRP A C 1
ATOM 3734 O O . TRP A 1 488 ? 15.023 -5.483 -55.891 1.00 68.44 488 TRP A O 1
ATOM 3744 N N . GLU A 1 489 ? 14.796 -3.580 -54.695 1.00 61.53 489 GLU A N 1
ATOM 3745 C CA . GLU A 1 489 ? 13.510 -3.166 -55.245 1.00 61.53 489 GLU A CA 1
ATOM 3746 C C . GLU A 1 489 ? 13.752 -2.141 -56.354 1.00 61.53 489 GLU A C 1
ATOM 3748 O O . GLU A 1 489 ? 14.473 -1.159 -56.173 1.00 61.53 489 GLU A O 1
ATOM 3753 N N . ASP A 1 490 ? 13.168 -2.412 -57.515 1.00 57.72 490 ASP A N 1
ATOM 3754 C CA . ASP A 1 490 ? 13.100 -1.484 -58.643 1.00 57.72 490 ASP A CA 1
ATOM 3755 C C . ASP A 1 490 ? 11.750 -0.748 -58.598 1.00 57.72 490 ASP A C 1
ATOM 3757 O O . ASP A 1 490 ? 10.805 -1.236 -57.972 1.00 57.72 490 ASP A O 1
ATOM 3761 N N . ASP A 1 491 ? 11.611 0.353 -59.338 1.00 53.88 491 ASP A N 1
ATOM 3762 C CA . ASP A 1 491 ? 10.401 1.199 -59.447 1.00 53.88 491 ASP A CA 1
ATOM 3763 C C . ASP A 1 491 ? 9.135 0.424 -59.918 1.00 53.88 491 ASP A C 1
ATOM 3765 O O . ASP A 1 491 ? 8.041 0.980 -60.001 1.00 53.88 491 ASP A O 1
ATOM 3769 N N . GLN A 1 492 ? 9.269 -0.872 -60.238 1.00 52.94 492 GLN A N 1
ATOM 3770 C CA . GLN A 1 492 ? 8.217 -1.798 -60.680 1.00 52.94 492 GLN A CA 1
ATOM 3771 C C . GLN A 1 492 ? 7.829 -2.885 -59.648 1.00 52.94 492 GLN A C 1
ATOM 3773 O O . GLN A 1 492 ? 7.144 -3.843 -60.000 1.00 52.94 492 GLN A O 1
ATOM 3778 N N . SER A 1 493 ? 8.184 -2.738 -58.365 1.00 49.97 493 SER A N 1
ATOM 3779 C CA . SER A 1 493 ? 7.614 -3.487 -57.214 1.00 49.97 493 SER A CA 1
ATOM 3780 C C . SER A 1 493 ? 7.840 -5.011 -57.112 1.00 49.97 493 SER A C 1
ATOM 3782 O O . SER A 1 493 ? 7.288 -5.640 -56.215 1.00 49.97 493 SER A O 1
ATOM 3784 N N . THR A 1 494 ? 8.680 -5.636 -57.944 1.00 57.41 494 THR A N 1
ATOM 3785 C CA . THR A 1 494 ? 9.108 -7.038 -57.731 1.00 57.41 494 THR A CA 1
ATOM 3786 C C . THR A 1 494 ? 10.456 -7.105 -57.012 1.00 57.41 494 THR A C 1
ATOM 3788 O O . THR A 1 494 ? 11.500 -6.808 -57.608 1.00 57.41 494 THR A O 1
ATOM 3791 N N . ALA A 1 495 ? 10.436 -7.516 -55.740 1.00 59.38 495 ALA A N 1
ATOM 3792 C CA . ALA A 1 495 ? 11.631 -7.760 -54.938 1.00 59.38 495 ALA A CA 1
ATOM 3793 C C . ALA A 1 495 ? 12.423 -8.952 -55.502 1.00 59.38 495 ALA A C 1
ATOM 3795 O O . ALA A 1 495 ? 11.944 -10.083 -55.526 1.00 59.38 495 ALA A O 1
ATOM 3796 N N . ALA A 1 496 ? 13.654 -8.707 -55.954 1.00 73.81 496 ALA A N 1
ATOM 3797 C CA . ALA A 1 496 ? 14.557 -9.751 -56.430 1.00 73.81 496 ALA A CA 1
ATOM 3798 C C . ALA A 1 496 ? 15.965 -9.546 -55.867 1.00 73.81 496 ALA A C 1
ATOM 3800 O O . ALA A 1 496 ? 16.380 -8.424 -55.569 1.00 73.81 496 ALA A O 1
ATOM 3801 N N . THR A 1 497 ? 16.737 -10.627 -55.738 1.00 84.38 497 THR A N 1
ATOM 3802 C CA . THR A 1 497 ? 18.137 -10.501 -55.310 1.00 84.38 497 THR A CA 1
ATOM 3803 C C . THR A 1 497 ? 18.975 -9.825 -56.398 1.00 84.38 497 THR A C 1
ATOM 3805 O O . THR A 1 497 ? 18.763 -10.044 -57.594 1.00 84.38 497 THR A O 1
ATOM 3808 N N . ALA A 1 498 ? 19.999 -9.060 -56.010 1.00 83.50 498 ALA A N 1
ATOM 3809 C CA . ALA A 1 498 ? 20.953 -8.491 -56.967 1.00 83.50 498 ALA A CA 1
ATOM 3810 C C . ALA A 1 498 ? 21.618 -9.581 -57.835 1.00 83.50 498 ALA A C 1
ATOM 3812 O O . ALA A 1 498 ? 21.964 -9.338 -58.988 1.00 83.50 498 ALA A O 1
ATOM 3813 N N . ARG A 1 499 ? 21.758 -10.808 -57.307 1.00 85.31 499 ARG A N 1
ATOM 3814 C CA . ARG A 1 499 ? 22.230 -11.983 -58.054 1.00 85.31 499 ARG A CA 1
ATOM 3815 C C . ARG A 1 499 ? 21.273 -12.343 -59.183 1.00 85.31 499 ARG A C 1
ATOM 3817 O O . ARG A 1 499 ? 21.748 -12.500 -60.300 1.00 85.31 499 ARG A O 1
ATOM 3824 N N . HIS A 1 500 ? 19.980 -12.446 -58.890 1.00 83.31 500 HIS A N 1
ATOM 3825 C CA . HIS A 1 500 ? 18.958 -12.781 -59.877 1.00 83.31 500 HIS A CA 1
ATOM 3826 C C . HIS A 1 500 ? 18.950 -11.773 -61.034 1.00 83.31 500 HIS A C 1
ATOM 3828 O O . HIS A 1 500 ? 19.028 -12.167 -62.188 1.00 83.31 500 HIS A O 1
ATOM 3834 N N . ARG A 1 501 ? 19.023 -10.471 -60.737 1.00 80.44 501 ARG A N 1
ATOM 3835 C CA . ARG A 1 501 ? 19.084 -9.426 -61.777 1.00 80.44 501 ARG A CA 1
ATOM 3836 C C . ARG A 1 501 ? 20.347 -9.488 -62.639 1.00 80.44 501 ARG A C 1
ATOM 3838 O O . ARG A 1 501 ? 20.297 -9.172 -63.821 1.00 80.44 501 ARG A O 1
ATOM 3845 N N . ILE A 1 502 ? 21.484 -9.884 -62.064 1.00 85.00 502 ILE A N 1
ATOM 3846 C CA . ILE A 1 502 ? 22.712 -10.116 -62.839 1.00 85.00 502 ILE A CA 1
ATOM 3847 C C . ILE A 1 502 ? 22.545 -11.345 -63.742 1.00 85.00 502 ILE A C 1
ATOM 3849 O O . ILE A 1 502 ? 22.977 -11.293 -64.891 1.00 85.00 502 ILE A O 1
ATOM 3853 N N . ASP A 1 503 ? 21.926 -12.417 -63.236 1.00 82.38 503 ASP A N 1
ATOM 3854 C CA . ASP A 1 503 ? 21.638 -13.645 -63.992 1.00 82.38 503 ASP A CA 1
ATOM 3855 C C . ASP A 1 503 ? 20.665 -13.400 -65.165 1.00 82.38 503 ASP A C 1
ATOM 3857 O O . ASP A 1 503 ? 20.813 -14.032 -66.205 1.00 82.38 503 ASP A O 1
ATOM 3861 N N . GLU A 1 504 ? 19.733 -12.451 -65.029 1.00 79.62 504 GLU A N 1
ATOM 3862 C CA . GLU A 1 504 ? 18.797 -12.016 -66.084 1.00 79.62 504 GLU A CA 1
ATOM 3863 C C . GLU A 1 504 ? 19.371 -10.955 -67.045 1.00 79.62 504 GLU A C 1
ATOM 3865 O O . GLU A 1 504 ? 18.661 -10.443 -67.910 1.00 79.62 504 GLU A O 1
ATOM 3870 N N . SER A 1 505 ? 20.645 -10.579 -66.895 1.00 82.12 505 SER A N 1
ATOM 3871 C CA . SER A 1 505 ? 21.281 -9.534 -67.705 1.00 82.12 505 SER A CA 1
ATOM 3872 C C . SER A 1 505 ? 22.326 -10.083 -68.672 1.00 82.12 505 SER A C 1
ATOM 3874 O O . SER A 1 505 ? 22.864 -11.174 -68.492 1.00 82.12 505 SER A O 1
ATOM 3876 N N . ARG A 1 506 ? 22.737 -9.262 -69.649 1.00 81.75 506 ARG A N 1
ATOM 3877 C CA . ARG A 1 506 ? 23.861 -9.603 -70.552 1.00 81.75 506 ARG A CA 1
ATOM 3878 C C . ARG A 1 506 ? 25.206 -9.777 -69.851 1.00 81.75 506 ARG A C 1
ATOM 3880 O O . ARG A 1 506 ? 26.142 -10.263 -70.484 1.00 81.75 506 ARG A O 1
ATOM 3887 N N . LEU A 1 507 ? 25.353 -9.333 -68.600 1.00 84.44 507 LEU A N 1
ATOM 3888 C CA . LEU A 1 507 ? 26.632 -9.322 -67.897 1.00 84.44 507 LEU A CA 1
ATOM 3889 C C . LEU A 1 507 ? 26.981 -10.726 -67.364 1.00 84.44 507 LEU A C 1
ATOM 3891 O O . LEU A 1 507 ? 26.379 -11.180 -66.390 1.00 84.44 507 LEU A O 1
ATOM 3895 N N . PRO A 1 508 ? 28.018 -11.412 -67.888 1.00 81.12 508 PRO A N 1
ATOM 3896 C CA . PRO A 1 508 ? 28.339 -12.755 -67.422 1.00 81.12 508 PRO A CA 1
ATOM 3897 C C . PRO A 1 508 ? 28.891 -12.734 -65.992 1.00 81.12 508 PRO A C 1
ATOM 3899 O O . PRO A 1 508 ? 29.887 -12.061 -65.703 1.00 81.12 508 PRO A O 1
ATOM 3902 N N . ARG A 1 509 ? 28.339 -13.563 -65.098 1.00 79.56 509 ARG A N 1
ATOM 3903 C CA . ARG A 1 509 ? 28.797 -13.691 -63.695 1.00 79.56 509 ARG A CA 1
ATOM 3904 C C . ARG A 1 509 ? 30.289 -13.931 -63.527 1.00 79.56 509 ARG A C 1
ATOM 3906 O O . ARG A 1 509 ? 30.884 -13.475 -62.550 1.00 79.56 509 ARG A O 1
ATOM 3913 N N . ALA A 1 510 ? 30.909 -14.637 -64.470 1.00 79.62 510 ALA A N 1
ATOM 3914 C CA . ALA A 1 510 ? 32.341 -14.916 -64.446 1.00 79.62 510 ALA A CA 1
ATOM 3915 C C . ALA A 1 510 ? 33.193 -13.632 -64.386 1.00 79.62 510 ALA A C 1
ATOM 3917 O O . ALA A 1 510 ? 34.252 -13.639 -63.753 1.00 79.62 510 ALA A O 1
ATOM 3918 N N . VAL A 1 511 ? 32.712 -12.523 -64.960 1.00 81.25 511 VAL A N 1
ATOM 3919 C CA . VAL A 1 511 ? 33.377 -11.204 -64.983 1.00 81.25 511 VAL A CA 1
ATOM 3920 C C . VAL A 1 511 ? 33.438 -10.575 -63.584 1.00 81.25 511 VAL A C 1
ATOM 3922 O O . VAL A 1 511 ? 34.377 -9.852 -63.245 1.00 81.25 511 VAL A O 1
ATOM 3925 N N . LEU A 1 512 ? 32.478 -10.905 -62.721 1.00 84.94 512 LEU A N 1
ATOM 3926 C CA . LEU A 1 512 ? 32.430 -10.445 -61.333 1.00 84.94 512 LEU A CA 1
ATOM 3927 C C . LEU A 1 512 ? 33.242 -11.348 -60.386 1.00 84.94 512 LEU A C 1
ATOM 3929 O O . LEU A 1 512 ? 33.372 -11.059 -59.200 1.00 84.94 512 LEU A O 1
ATOM 3933 N N . SER A 1 513 ? 33.817 -12.446 -60.891 1.00 82.75 513 SER A N 1
ATOM 3934 C CA . SER A 1 513 ? 34.542 -13.406 -60.058 1.00 82.75 513 SER A CA 1
ATOM 3935 C C . SER A 1 513 ? 35.899 -12.868 -59.562 1.00 82.75 513 SER A C 1
ATOM 3937 O O . SER A 1 513 ? 36.600 -12.142 -60.280 1.00 82.75 513 SER A O 1
ATOM 3939 N N . PRO A 1 514 ? 36.375 -13.316 -58.381 1.00 79.44 514 PRO A N 1
ATOM 3940 C CA . PRO A 1 514 ? 37.726 -13.002 -57.903 1.00 79.44 514 PRO A CA 1
ATOM 3941 C C . PRO A 1 514 ? 38.839 -13.455 -58.861 1.00 79.44 514 PRO A C 1
ATOM 3943 O O . PRO A 1 514 ? 39.928 -12.877 -58.890 1.00 79.44 514 PRO A O 1
ATOM 3946 N N . SER A 1 515 ? 38.592 -14.511 -59.641 1.00 79.38 515 SER A N 1
ATOM 3947 C CA . SER A 1 515 ? 39.531 -15.020 -60.645 1.00 79.38 515 SER A CA 1
ATOM 3948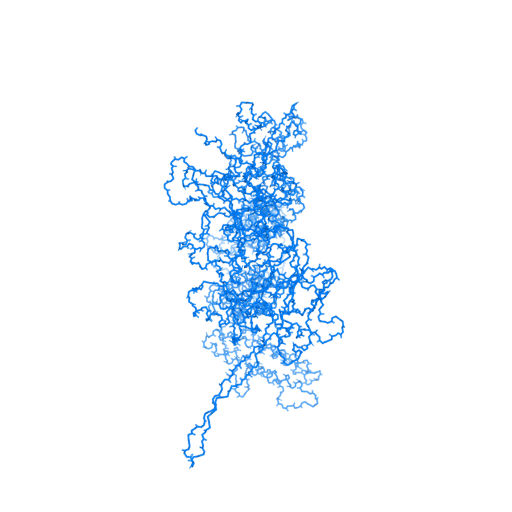 C C . SER A 1 515 ? 39.673 -14.052 -61.815 1.00 79.38 515 SER A C 1
ATOM 3950 O O . SER A 1 515 ? 40.802 -13.711 -62.166 1.00 79.38 515 SER A O 1
ATOM 3952 N N . PHE A 1 516 ? 38.563 -13.530 -62.343 1.00 79.44 516 PHE A N 1
ATOM 3953 C CA . PHE A 1 516 ? 38.592 -12.516 -63.396 1.00 79.44 516 PHE A CA 1
ATOM 3954 C C . PHE A 1 516 ? 39.267 -11.229 -62.913 1.00 79.44 516 PHE A C 1
ATOM 3956 O O . PHE A 1 516 ? 40.201 -10.765 -63.559 1.00 79.44 516 PHE A O 1
ATOM 3963 N N . ARG A 1 517 ? 38.918 -10.736 -61.715 1.00 80.12 517 ARG A N 1
ATOM 3964 C CA . ARG A 1 517 ? 39.567 -9.568 -61.087 1.00 80.12 517 ARG A CA 1
ATOM 3965 C C . ARG A 1 517 ? 41.087 -9.706 -60.966 1.00 80.12 517 ARG A C 1
ATOM 3967 O O . ARG A 1 517 ? 41.823 -8.743 -61.167 1.00 80.12 517 ARG A O 1
ATOM 3974 N N . ARG A 1 518 ? 41.585 -10.899 -60.616 1.00 77.19 518 ARG A N 1
ATOM 3975 C CA . ARG A 1 518 ? 43.034 -11.170 -60.542 1.00 77.19 518 ARG A CA 1
ATOM 3976 C C . ARG A 1 518 ? 43.699 -11.140 -61.918 1.00 77.19 518 ARG A C 1
ATOM 3978 O O . ARG A 1 518 ? 44.824 -10.654 -62.016 1.00 77.19 518 ARG A O 1
ATOM 3985 N N . LEU A 1 519 ? 43.020 -11.644 -62.949 1.00 73.69 519 LEU A N 1
ATOM 3986 C CA . LEU A 1 519 ? 43.514 -11.668 -64.330 1.00 73.69 519 LEU A CA 1
ATOM 3987 C C . LEU A 1 519 ? 43.545 -10.265 -64.957 1.00 73.69 519 LEU A C 1
ATOM 3989 O O . LEU A 1 519 ? 44.498 -9.936 -65.661 1.00 73.69 519 LEU A O 1
ATOM 3993 N N . THR A 1 520 ? 42.547 -9.430 -64.658 1.00 72.19 520 THR A N 1
ATOM 3994 C CA . THR A 1 520 ? 42.369 -8.085 -65.233 1.00 72.19 520 THR A CA 1
ATOM 3995 C C . THR A 1 520 ? 42.904 -6.953 -64.352 1.00 72.19 520 THR A C 1
ATOM 3997 O O . THR A 1 520 ? 42.755 -5.780 -64.685 1.00 72.19 520 THR A O 1
ATOM 4000 N N . ARG A 1 521 ? 43.588 -7.279 -63.245 1.00 74.38 521 ARG A N 1
ATOM 4001 C CA . ARG A 1 521 ? 44.202 -6.302 -62.335 1.00 74.38 521 ARG A CA 1
ATOM 4002 C C . ARG A 1 521 ? 45.151 -5.361 -63.084 1.00 74.38 521 ARG A C 1
ATOM 4004 O O . ARG A 1 521 ? 46.113 -5.812 -63.711 1.00 74.38 521 ARG A O 1
ATOM 4011 N N . THR A 1 522 ? 44.948 -4.057 -62.922 1.00 69.50 522 THR A N 1
ATOM 4012 C CA . THR A 1 522 ? 45.793 -2.993 -63.482 1.00 69.50 522 THR A CA 1
ATOM 4013 C C . THR A 1 522 ? 47.259 -3.191 -63.069 1.00 69.50 522 THR A C 1
ATOM 4015 O O . THR A 1 522 ? 47.560 -3.409 -61.893 1.00 69.50 522 THR A O 1
ATOM 4018 N N . GLY A 1 523 ? 48.186 -3.202 -64.036 1.00 67.75 523 GLY A N 1
ATOM 4019 C CA . GLY A 1 523 ? 49.611 -3.509 -63.807 1.00 67.75 523 GLY A CA 1
ATOM 4020 C C . GLY A 1 523 ? 49.958 -5.005 -63.654 1.00 67.75 523 GLY A C 1
ATOM 4021 O O . GLY A 1 523 ? 51.137 -5.370 -63.546 1.00 67.75 523 GLY A O 1
ATOM 4022 N N . GLY A 1 524 ? 48.966 -5.901 -63.694 1.00 71.62 524 GLY A N 1
ATOM 4023 C CA . GLY A 1 524 ? 49.158 -7.351 -63.765 1.00 71.62 524 GLY A CA 1
ATOM 4024 C C . GLY A 1 524 ? 49.935 -7.779 -65.016 1.00 71.62 524 GLY A C 1
ATOM 4025 O O . GLY A 1 524 ? 50.049 -7.036 -65.989 1.00 71.62 524 GLY A O 1
ATOM 4026 N N . SER A 1 525 ? 50.513 -8.984 -65.002 1.00 70.12 525 SER A N 1
ATOM 4027 C CA . SER A 1 525 ? 51.300 -9.504 -66.136 1.00 70.12 525 SER A CA 1
ATOM 4028 C C . SER A 1 525 ? 50.478 -9.674 -67.417 1.00 70.12 525 SER A C 1
ATOM 4030 O O . SER A 1 525 ? 51.050 -9.618 -68.502 1.00 70.12 525 SER A O 1
ATOM 4032 N N . ILE A 1 526 ? 49.164 -9.877 -67.286 1.00 66.75 526 ILE A N 1
ATOM 4033 C CA . ILE A 1 526 ? 48.208 -10.007 -68.389 1.00 66.75 526 ILE A CA 1
ATOM 4034 C C . ILE A 1 526 ? 47.760 -8.625 -68.872 1.00 66.75 526 ILE A C 1
ATOM 4036 O O . ILE A 1 526 ? 47.928 -8.332 -70.049 1.00 66.75 526 ILE A O 1
ATOM 4040 N N . ALA A 1 527 ? 47.308 -7.743 -67.974 1.00 67.69 527 ALA A N 1
ATOM 4041 C CA . ALA A 1 527 ? 46.918 -6.371 -68.317 1.00 67.69 527 ALA A CA 1
ATOM 4042 C C . ALA A 1 527 ? 48.040 -5.601 -69.049 1.00 67.69 527 ALA A C 1
ATOM 4044 O O . ALA A 1 527 ? 47.793 -5.016 -70.098 1.00 67.69 527 ALA A O 1
ATOM 4045 N N . ARG A 1 528 ? 49.300 -5.719 -68.594 1.00 67.44 528 ARG A N 1
ATOM 4046 C CA . ARG A 1 528 ? 50.479 -5.123 -69.266 1.00 67.44 528 ARG A CA 1
ATOM 4047 C C . ARG A 1 528 ? 50.751 -5.650 -70.678 1.00 67.44 528 ARG A C 1
ATOM 4049 O O . ARG A 1 528 ? 51.487 -5.023 -71.427 1.00 67.44 528 ARG A O 1
ATOM 4056 N N . ARG A 1 529 ? 50.229 -6.827 -71.035 1.00 65.06 529 ARG A N 1
ATOM 4057 C CA . ARG A 1 529 ? 50.356 -7.394 -72.391 1.00 65.06 529 ARG A CA 1
ATOM 4058 C C . ARG A 1 529 ? 49.233 -6.933 -73.321 1.00 65.06 529 ARG A C 1
ATOM 4060 O O . ARG A 1 529 ? 49.410 -7.015 -74.530 1.00 65.06 529 ARG A O 1
ATOM 4067 N N . PHE A 1 530 ? 48.117 -6.465 -72.759 1.00 61.84 530 PHE A N 1
ATOM 4068 C CA . PHE A 1 530 ? 46.992 -5.875 -73.488 1.00 61.84 530 PHE A CA 1
ATOM 4069 C C . PHE A 1 530 ? 47.094 -4.343 -73.617 1.00 61.84 530 PHE A C 1
ATOM 4071 O O . PHE A 1 530 ? 46.370 -3.769 -74.423 1.00 61.84 530 PHE A O 1
ATOM 4078 N N . GLU A 1 531 ? 48.010 -3.687 -72.891 1.00 60.91 531 GLU A N 1
ATOM 4079 C CA . GLU A 1 531 ? 48.379 -2.277 -73.099 1.00 60.91 531 GLU A CA 1
ATOM 4080 C C . GLU A 1 531 ? 48.996 -2.082 -74.499 1.00 60.91 531 GLU A C 1
ATOM 4082 O O . GLU A 1 531 ? 50.195 -2.267 -74.715 1.00 60.91 531 GLU A O 1
ATOM 4087 N N . THR A 1 532 ? 48.162 -1.712 -75.472 1.00 56.47 532 THR A N 1
ATOM 4088 C CA . THR A 1 532 ? 48.590 -1.218 -76.791 1.00 56.47 532 THR A CA 1
ATOM 4089 C C . THR A 1 532 ? 48.347 0.290 -76.875 1.00 56.47 532 THR A C 1
ATOM 4091 O O . THR A 1 532 ? 47.622 0.851 -76.058 1.00 56.47 532 THR A O 1
ATOM 4094 N N . ALA A 1 533 ? 48.985 0.966 -77.837 1.00 52.53 533 ALA A N 1
ATOM 4095 C CA . ALA A 1 533 ? 49.144 2.426 -77.868 1.00 52.53 533 ALA A CA 1
ATOM 4096 C C . ALA A 1 533 ? 47.847 3.275 -77.874 1.00 52.53 533 ALA A C 1
ATOM 4098 O O . ALA A 1 533 ? 47.965 4.482 -77.698 1.00 52.53 533 ALA A O 1
ATOM 4099 N N . ASP A 1 534 ? 46.657 2.677 -78.022 1.00 50.00 534 ASP A N 1
ATOM 4100 C CA . ASP A 1 534 ? 45.357 3.374 -78.028 1.00 50.00 534 ASP A CA 1
ATOM 4101 C C . ASP A 1 534 ? 44.269 2.729 -77.132 1.00 50.00 534 ASP A C 1
ATOM 4103 O O . ASP A 1 534 ? 43.127 3.186 -77.143 1.00 50.00 534 ASP A O 1
ATOM 4107 N N . ALA A 1 535 ? 44.569 1.694 -76.329 1.00 55.44 535 ALA A N 1
ATOM 4108 C CA . ALA A 1 535 ? 43.568 1.101 -75.429 1.00 55.44 535 ALA A CA 1
ATOM 4109 C C . ALA A 1 535 ? 44.184 0.459 -74.174 1.00 55.44 535 ALA A C 1
ATOM 4111 O O . ALA A 1 535 ? 44.949 -0.505 -74.252 1.00 55.44 535 ALA A O 1
ATOM 4112 N N . THR A 1 536 ? 43.797 0.959 -72.998 1.00 59.31 536 THR A N 1
ATOM 4113 C CA . THR A 1 536 ? 43.995 0.290 -71.705 1.00 59.31 536 THR A CA 1
ATOM 4114 C C . THR A 1 536 ? 42.708 -0.434 -71.334 1.00 59.31 536 THR A C 1
ATOM 4116 O O . THR A 1 536 ? 41.706 0.217 -71.052 1.00 59.31 536 THR A O 1
ATOM 4119 N N . LEU A 1 537 ? 42.712 -1.770 -71.318 1.00 62.34 537 LEU A N 1
ATOM 4120 C CA . LEU A 1 537 ? 41.555 -2.535 -70.850 1.00 62.34 537 LEU A CA 1
ATOM 4121 C C . LEU A 1 537 ? 41.490 -2.459 -69.316 1.00 62.34 537 LEU A C 1
ATOM 4123 O O . LEU A 1 537 ? 42.170 -3.217 -68.622 1.00 62.34 537 LEU A O 1
ATOM 4127 N N . SER A 1 538 ? 40.723 -1.506 -68.784 1.00 70.75 538 SER A N 1
ATOM 4128 C CA . SER A 1 538 ? 40.449 -1.425 -67.349 1.00 70.75 538 SER A CA 1
ATOM 4129 C C . SER A 1 538 ? 39.292 -2.360 -66.973 1.00 70.75 538 SER A C 1
ATOM 4131 O O . SER A 1 538 ? 38.437 -2.678 -67.800 1.00 70.75 538 SER A O 1
ATOM 4133 N N . VAL A 1 539 ? 39.255 -2.830 -65.721 1.00 72.69 539 VAL A N 1
ATOM 4134 C CA . VAL A 1 539 ? 38.155 -3.683 -65.229 1.00 72.69 539 VAL A CA 1
ATOM 4135 C C . VAL A 1 539 ? 36.787 -2.999 -65.375 1.00 72.69 539 VAL A C 1
ATOM 4137 O O . VAL A 1 539 ? 35.864 -3.659 -65.858 1.00 72.69 539 VAL A O 1
ATOM 4140 N N . PRO A 1 540 ? 36.643 -1.697 -65.053 1.00 79.00 540 PRO A N 1
ATOM 4141 C CA . PRO A 1 540 ? 35.392 -0.984 -65.288 1.00 79.00 540 PRO A CA 1
ATOM 4142 C C . PRO A 1 540 ? 34.983 -0.923 -66.761 1.00 79.00 540 PRO A C 1
ATOM 4144 O O . PRO A 1 540 ? 33.806 -1.098 -67.067 1.00 79.00 540 PRO A O 1
ATOM 4147 N N . ASP A 1 541 ? 35.936 -0.731 -67.678 1.00 77.75 541 ASP A N 1
ATOM 4148 C CA . ASP A 1 541 ? 35.645 -0.664 -69.117 1.00 77.75 541 ASP A CA 1
ATOM 4149 C C . ASP A 1 541 ? 35.277 -2.038 -69.687 1.00 77.75 541 ASP A C 1
ATOM 4151 O O . ASP A 1 541 ? 34.399 -2.135 -70.539 1.00 77.75 541 ASP A O 1
ATOM 4155 N N . ALA A 1 542 ? 35.880 -3.111 -69.165 1.00 77.00 542 ALA A N 1
ATOM 4156 C CA . ALA A 1 542 ? 35.524 -4.480 -69.523 1.00 77.00 542 ALA A CA 1
ATOM 4157 C C . ALA A 1 542 ? 34.103 -4.850 -69.065 1.00 77.00 542 ALA A C 1
ATOM 4159 O O . ALA A 1 542 ? 33.347 -5.435 -69.836 1.00 77.00 542 ALA A O 1
ATOM 4160 N N . ILE A 1 543 ? 33.725 -4.492 -67.831 1.00 83.62 543 ILE A N 1
ATOM 4161 C CA . ILE A 1 543 ? 32.372 -4.731 -67.300 1.00 83.62 543 ILE A CA 1
ATOM 4162 C C . ILE A 1 543 ? 31.338 -3.912 -68.080 1.00 83.62 543 ILE A C 1
ATOM 4164 O O . ILE A 1 543 ? 30.328 -4.469 -68.501 1.00 83.62 543 ILE A O 1
ATOM 4168 N N . ARG A 1 544 ? 31.592 -2.615 -68.318 1.00 83.69 544 ARG A N 1
ATOM 4169 C CA . ARG A 1 544 ? 30.683 -1.761 -69.103 1.00 83.69 544 ARG A CA 1
ATOM 4170 C C . ARG A 1 544 ? 30.534 -2.266 -70.530 1.00 83.69 544 ARG A C 1
ATOM 4172 O O . ARG A 1 544 ? 29.410 -2.412 -70.987 1.00 83.69 544 ARG A O 1
ATOM 4179 N N . GLY A 1 545 ? 31.647 -2.599 -71.181 1.00 77.94 545 GLY A N 1
ATOM 4180 C CA . GLY A 1 545 ? 31.620 -3.030 -72.569 1.00 77.94 545 GLY A CA 1
ATOM 4181 C C . GLY A 1 545 ? 30.963 -4.392 -72.787 1.00 77.94 545 GLY A C 1
ATOM 4182 O O . GLY A 1 545 ? 30.320 -4.613 -73.808 1.00 77.94 545 GLY A O 1
ATOM 4183 N N . LEU A 1 546 ? 31.100 -5.320 -71.834 1.00 80.19 546 LEU A N 1
ATOM 4184 C CA . LEU A 1 546 ? 30.383 -6.600 -71.880 1.00 80.19 546 LEU A CA 1
ATOM 4185 C C . LEU A 1 546 ? 28.888 -6.418 -71.589 1.00 80.19 546 LEU A C 1
ATOM 4187 O O . LEU A 1 546 ? 28.065 -7.122 -72.162 1.00 80.19 546 LEU A O 1
ATOM 4191 N N . ASN A 1 547 ? 28.539 -5.459 -70.730 1.00 85.00 547 ASN A N 1
ATOM 4192 C CA . ASN A 1 547 ? 27.156 -5.152 -70.388 1.00 85.00 547 ASN A CA 1
ATOM 4193 C C . ASN A 1 547 ? 26.402 -4.426 -71.519 1.00 85.00 547 ASN A C 1
ATOM 4195 O O . ASN A 1 547 ? 25.258 -4.765 -71.809 1.00 85.00 547 ASN A O 1
ATOM 4199 N N . ASP A 1 548 ? 27.036 -3.449 -72.178 1.00 80.50 548 ASP A N 1
ATOM 4200 C CA . ASP A 1 548 ? 26.448 -2.684 -73.290 1.00 80.50 548 ASP A CA 1
ATOM 4201 C C . ASP A 1 548 ? 26.603 -3.369 -74.666 1.00 80.50 548 ASP A C 1
ATOM 4203 O O . ASP A 1 548 ? 25.977 -2.957 -75.646 1.00 80.50 548 ASP A O 1
ATOM 4207 N N . GLY A 1 549 ? 27.387 -4.451 -74.733 1.00 71.56 549 GLY A N 1
ATOM 4208 C CA . GLY A 1 549 ? 27.627 -5.247 -75.937 1.00 71.56 549 GLY A CA 1
ATOM 4209 C C . GLY A 1 549 ? 28.703 -4.693 -76.880 1.00 71.56 549 GLY A C 1
ATOM 4210 O O . GLY A 1 549 ? 28.877 -5.232 -77.974 1.00 71.56 549 GLY A O 1
ATOM 4211 N N . SER A 1 550 ? 29.435 -3.640 -76.494 1.00 74.25 550 SER A N 1
ATOM 4212 C CA . SER A 1 550 ? 30.572 -3.100 -77.260 1.00 74.25 550 SER A CA 1
ATOM 4213 C C . SER A 1 550 ? 31.820 -3.994 -77.211 1.00 74.25 550 SER A C 1
ATOM 4215 O O . SER A 1 550 ? 32.619 -3.994 -78.149 1.00 74.25 550 SER A O 1
ATOM 4217 N N . LEU A 1 551 ? 31.962 -4.803 -76.158 1.00 69.12 551 LEU A N 1
ATOM 4218 C CA . LEU A 1 551 ? 32.912 -5.908 -76.055 1.00 69.12 551 LEU A CA 1
ATOM 4219 C C . LEU A 1 551 ? 32.144 -7.221 -76.220 1.00 69.12 551 LEU A C 1
ATOM 4221 O O . LEU A 1 551 ? 31.288 -7.564 -75.414 1.00 69.12 551 LEU A O 1
ATOM 4225 N N . THR A 1 552 ? 32.469 -7.977 -77.266 1.00 60.78 552 THR A N 1
ATOM 4226 C CA . THR A 1 552 ? 31.937 -9.328 -77.492 1.00 60.78 552 THR A CA 1
ATOM 4227 C C . THR A 1 552 ? 33.022 -10.361 -77.200 1.00 60.78 552 THR A C 1
ATOM 4229 O O . THR A 1 552 ? 34.213 -10.093 -77.375 1.00 60.78 552 THR A O 1
ATOM 4232 N N . LEU A 1 553 ? 32.632 -11.553 -76.736 1.00 57.47 553 LEU A N 1
ATOM 4233 C CA . LEU A 1 553 ? 33.545 -12.691 -76.601 1.00 57.47 553 LEU A CA 1
ATOM 4234 C C . LEU A 1 553 ? 33.960 -13.146 -78.011 1.00 57.47 553 LEU A C 1
ATOM 4236 O O . LEU A 1 553 ? 33.267 -13.928 -78.656 1.00 57.47 553 LEU A O 1
ATOM 4240 N N . GLY A 1 554 ? 35.047 -12.578 -78.531 1.00 50.12 554 GLY A N 1
ATOM 4241 C CA . GLY A 1 554 ? 35.529 -12.857 -79.880 1.00 50.12 554 GLY A CA 1
ATOM 4242 C C . GLY A 1 554 ? 36.131 -14.257 -80.013 1.00 50.12 554 GLY A C 1
ATOM 4243 O O . GLY A 1 554 ? 36.896 -14.702 -79.163 1.00 50.12 554 GLY A O 1
ATOM 4244 N N . THR A 1 555 ? 35.856 -14.917 -81.138 1.00 42.62 555 THR A N 1
ATOM 4245 C CA . THR A 1 555 ? 36.484 -16.176 -81.586 1.00 42.62 555 THR A CA 1
ATOM 4246 C C . THR A 1 555 ? 37.914 -15.984 -82.119 1.00 42.62 555 THR A C 1
ATOM 4248 O O . THR A 1 555 ? 38.403 -16.807 -82.894 1.00 42.62 555 THR A O 1
ATOM 4251 N N . GLU A 1 556 ? 38.583 -14.878 -81.790 1.00 47.12 556 GLU A N 1
ATOM 4252 C CA . GLU A 1 556 ? 39.932 -14.601 -82.286 1.00 47.12 556 GLU A CA 1
ATOM 4253 C C . GLU A 1 556 ? 41.006 -15.227 -81.392 1.00 47.12 556 GLU A C 1
ATOM 4255 O O . GLU A 1 556 ? 40.887 -15.292 -80.170 1.00 47.12 556 GLU A O 1
ATOM 4260 N N . SER A 1 557 ? 42.061 -15.726 -82.040 1.00 51.38 557 SER A N 1
ATOM 4261 C CA . SER A 1 557 ? 43.162 -16.443 -81.398 1.00 51.38 557 SER A CA 1
ATOM 4262 C C . SER A 1 557 ? 43.821 -15.622 -80.280 1.00 51.38 557 SER A C 1
ATOM 4264 O O . SER A 1 557 ? 43.974 -14.406 -80.424 1.00 51.38 557 SER A O 1
ATOM 4266 N N . PRO A 1 558 ? 44.280 -16.270 -79.191 1.00 53.12 558 PRO A N 1
ATOM 4267 C CA . PRO A 1 558 ? 44.930 -15.572 -78.091 1.00 53.12 558 PRO A CA 1
ATOM 4268 C C . PRO A 1 558 ? 46.180 -14.811 -78.577 1.00 53.12 558 PRO A C 1
ATOM 4270 O O . PRO A 1 558 ? 46.890 -15.289 -79.470 1.00 53.12 558 PRO A O 1
ATOM 4273 N N . PRO A 1 559 ? 46.491 -13.639 -77.989 1.00 54.38 559 PRO A N 1
ATOM 4274 C CA . PRO A 1 559 ? 47.658 -12.853 -78.370 1.00 54.38 559 PRO A CA 1
ATOM 4275 C C . PRO A 1 559 ? 48.960 -13.655 -78.230 1.00 54.38 559 PRO A C 1
ATOM 4277 O O . PRO A 1 559 ? 49.123 -14.495 -77.340 1.00 54.38 559 PRO A O 1
ATOM 4280 N N . SER A 1 560 ? 49.917 -13.382 -79.121 1.00 48.72 560 SER A N 1
ATOM 4281 C CA . SER A 1 560 ? 51.164 -14.143 -79.237 1.00 48.72 560 SER A CA 1
ATOM 4282 C C . SER A 1 560 ? 51.912 -14.250 -77.900 1.00 48.72 560 SER A C 1
ATOM 4284 O O . SER A 1 560 ? 52.276 -13.236 -77.303 1.00 48.72 560 SER A O 1
ATOM 4286 N N . GLY A 1 561 ? 52.185 -15.482 -77.455 1.00 54.53 561 GLY A N 1
ATOM 4287 C CA . GLY A 1 561 ? 52.906 -15.765 -76.207 1.00 54.53 561 GLY A CA 1
ATOM 4288 C C . GLY A 1 561 ? 52.021 -16.105 -75.000 1.00 54.53 561 GLY A C 1
ATOM 4289 O O . GLY A 1 561 ? 52.546 -16.225 -73.887 1.00 54.53 561 GLY A O 1
ATOM 4290 N N . MET A 1 562 ? 50.710 -16.272 -75.194 1.00 49.91 562 MET A N 1
ATOM 4291 C CA . MET A 1 562 ? 49.830 -16.973 -74.256 1.00 49.91 562 MET A CA 1
ATOM 4292 C C . MET A 1 562 ? 49.541 -18.387 -74.759 1.00 49.91 562 MET A C 1
ATOM 4294 O O . MET A 1 562 ? 49.058 -18.567 -75.871 1.00 49.91 562 MET A O 1
ATOM 4298 N N . ALA A 1 563 ? 49.841 -19.385 -73.929 1.00 45.56 563 ALA A N 1
ATOM 4299 C CA . ALA A 1 563 ? 49.295 -20.723 -74.094 1.00 45.56 563 ALA A CA 1
ATOM 4300 C C . ALA A 1 563 ? 47.989 -20.778 -73.298 1.00 45.56 563 ALA A C 1
ATOM 4302 O O . ALA A 1 563 ? 48.005 -20.574 -72.082 1.00 45.56 563 ALA A O 1
ATOM 4303 N N . THR A 1 564 ? 46.871 -21.026 -73.970 1.00 46.38 564 THR A N 1
ATOM 4304 C CA . THR A 1 564 ? 45.690 -21.567 -73.300 1.00 46.38 564 THR A CA 1
ATOM 4305 C C . THR A 1 564 ? 46.049 -22.978 -72.839 1.00 46.38 564 THR A C 1
ATOM 4307 O O . THR A 1 564 ? 46.715 -23.721 -73.564 1.00 46.38 564 THR A O 1
ATOM 4310 N N . LEU A 1 565 ? 45.688 -23.345 -71.606 1.00 39.03 565 LEU A N 1
ATOM 4311 C CA . LEU A 1 565 ? 45.664 -24.759 -71.249 1.00 39.03 565 LEU A CA 1
ATOM 4312 C C . LEU A 1 565 ? 44.566 -25.381 -72.117 1.00 39.03 565 LEU A C 1
ATOM 4314 O O . LEU A 1 565 ? 43.395 -25.289 -71.768 1.00 39.03 565 LEU A O 1
ATOM 4318 N N . ASP A 1 566 ? 44.952 -25.972 -73.247 1.00 40.34 566 ASP A N 1
ATOM 4319 C CA . ASP A 1 566 ? 44.147 -26.965 -73.957 1.00 40.34 566 ASP A CA 1
ATOM 4320 C C . ASP A 1 566 ? 43.996 -28.170 -73.014 1.00 40.34 566 ASP A C 1
ATOM 4322 O O . ASP A 1 566 ? 44.719 -29.170 -73.092 1.00 40.34 566 ASP A O 1
ATOM 4326 N N . LEU A 1 567 ? 43.080 -28.049 -72.050 1.00 38.78 567 LEU A N 1
ATOM 4327 C CA . LEU A 1 567 ? 42.451 -29.203 -71.434 1.00 38.78 567 LEU A CA 1
ATOM 4328 C C . LEU A 1 567 ? 41.639 -29.848 -72.551 1.00 38.78 567 LEU A C 1
ATOM 4330 O O . LEU A 1 567 ? 40.539 -29.437 -72.877 1.00 38.78 567 LEU A O 1
ATOM 4334 N N . THR A 1 568 ? 42.263 -30.832 -73.184 1.00 39.97 568 THR A N 1
ATOM 4335 C CA . THR A 1 568 ? 41.728 -31.691 -74.241 1.00 39.97 568 THR A CA 1
ATOM 4336 C C . THR A 1 568 ? 40.664 -32.642 -73.688 1.00 39.97 568 THR A C 1
ATOM 4338 O O . THR A 1 568 ? 40.773 -33.864 -73.756 1.00 39.97 568 THR A O 1
ATOM 4341 N N . VAL A 1 569 ? 39.609 -32.057 -73.137 1.00 40.53 569 VAL A N 1
ATOM 4342 C CA . VAL A 1 569 ? 38.258 -32.605 -73.117 1.00 40.53 569 VAL A CA 1
ATOM 4343 C C . VAL A 1 569 ? 37.448 -31.519 -73.805 1.00 40.53 569 VAL A C 1
ATOM 4345 O O . VAL A 1 569 ? 37.524 -30.385 -73.352 1.00 40.53 569 VAL A O 1
ATOM 4348 N N . ASP A 1 570 ? 36.754 -31.819 -74.907 1.00 43.00 570 ASP A N 1
ATOM 4349 C CA . ASP A 1 570 ? 35.847 -30.859 -75.555 1.00 43.00 570 ASP A CA 1
ATOM 4350 C C . ASP A 1 570 ? 35.052 -30.128 -74.460 1.00 43.00 570 ASP A C 1
ATOM 4352 O O . ASP A 1 570 ? 34.276 -30.778 -73.750 1.00 43.00 570 ASP A O 1
ATOM 4356 N N . ASP A 1 571 ? 35.296 -28.824 -74.273 1.00 46.91 571 ASP A N 1
ATOM 4357 C CA . ASP A 1 571 ? 34.677 -28.019 -73.207 1.00 46.91 571 ASP A CA 1
ATOM 4358 C C . ASP A 1 571 ? 33.150 -28.017 -73.378 1.00 46.91 571 ASP A C 1
ATOM 4360 O O . ASP A 1 571 ? 32.413 -28.093 -72.398 1.00 46.91 571 ASP A O 1
ATOM 4364 N N . ASP A 1 572 ? 32.672 -28.112 -74.624 1.00 49.88 572 ASP A N 1
ATOM 4365 C CA . ASP A 1 572 ? 31.264 -28.354 -74.935 1.00 49.88 572 ASP A CA 1
ATOM 4366 C C . ASP A 1 572 ? 30.775 -29.722 -74.447 1.00 49.88 572 ASP A C 1
ATOM 4368 O O . ASP A 1 572 ? 29.613 -29.837 -74.084 1.00 49.88 572 ASP A O 1
ATOM 4372 N N . SER A 1 573 ? 31.611 -30.764 -74.382 1.00 49.91 573 SER A N 1
ATOM 4373 C CA . SER A 1 573 ? 31.198 -32.099 -73.919 1.00 49.91 573 SER A CA 1
ATOM 4374 C C . SER A 1 573 ? 31.208 -32.237 -72.399 1.00 49.91 573 SER A C 1
ATOM 4376 O O . SER A 1 573 ? 30.334 -32.916 -71.869 1.00 49.91 573 SER A O 1
ATOM 4378 N N . LEU A 1 574 ? 32.140 -31.591 -71.683 1.00 49.88 574 LEU A N 1
ATOM 4379 C CA . LEU A 1 574 ? 32.148 -31.591 -70.217 1.00 49.88 574 LEU A CA 1
ATOM 4380 C C . LEU A 1 574 ? 31.086 -30.630 -69.685 1.00 49.88 574 LEU A C 1
ATOM 4382 O O . LEU A 1 574 ? 30.326 -31.023 -68.805 1.00 49.88 574 LEU A O 1
ATOM 4386 N N . ALA A 1 575 ? 30.971 -29.425 -70.254 1.00 52.31 575 ALA A N 1
ATOM 4387 C CA . ALA A 1 575 ? 29.886 -28.505 -69.933 1.00 52.31 575 ALA A CA 1
ATOM 4388 C C . ALA A 1 575 ? 28.531 -29.094 -70.341 1.00 52.31 575 ALA A C 1
ATOM 4390 O O . ALA A 1 575 ? 27.616 -29.051 -69.529 1.00 52.31 575 ALA A O 1
ATOM 4391 N N . SER A 1 576 ? 28.395 -29.750 -71.505 1.00 56.50 576 SER A N 1
ATOM 4392 C CA . SER A 1 576 ? 27.150 -30.456 -71.861 1.00 56.50 576 SER A CA 1
ATOM 4393 C C . SER A 1 576 ? 26.913 -31.721 -71.043 1.00 56.50 576 SER A C 1
ATOM 4395 O O . SER A 1 576 ? 25.758 -32.024 -70.794 1.00 56.50 576 SER A O 1
ATOM 4397 N N . MET A 1 577 ? 27.928 -32.465 -70.586 1.00 61.34 577 MET A N 1
ATOM 4398 C CA . MET A 1 577 ? 27.729 -33.602 -69.669 1.00 61.34 577 MET A CA 1
ATOM 4399 C C . MET A 1 577 ? 27.336 -33.132 -68.276 1.00 61.34 577 MET A C 1
ATOM 4401 O O . MET A 1 577 ? 26.454 -33.726 -67.665 1.00 61.34 577 MET A O 1
ATOM 4405 N N . LEU A 1 578 ? 27.979 -32.084 -67.763 1.00 58.97 578 LEU A N 1
ATOM 4406 C CA . LEU A 1 578 ? 27.635 -31.475 -66.483 1.00 58.97 578 LEU A CA 1
ATOM 4407 C C . LEU A 1 578 ? 26.268 -30.804 -66.572 1.00 58.97 578 LEU A C 1
ATOM 4409 O O . LEU A 1 578 ? 25.497 -30.956 -65.637 1.00 58.97 578 LEU A O 1
ATOM 4413 N N . CYS A 1 579 ? 25.913 -30.180 -67.701 1.00 61.12 579 CYS A N 1
ATOM 4414 C CA . CYS A 1 579 ? 24.574 -29.644 -67.923 1.00 61.12 579 CYS A CA 1
ATOM 4415 C C . CYS A 1 579 ? 23.518 -30.703 -68.172 1.00 61.12 579 CYS A C 1
ATOM 4417 O O . CYS A 1 579 ? 22.407 -30.553 -67.686 1.00 61.12 579 CYS A O 1
ATOM 4419 N N . ALA A 1 580 ? 23.819 -31.765 -68.911 1.00 64.75 580 ALA A N 1
ATOM 4420 C CA . ALA A 1 580 ? 22.893 -32.870 -69.110 1.00 64.75 580 ALA A CA 1
ATOM 4421 C C . ALA A 1 580 ? 22.660 -33.604 -67.788 1.00 64.75 580 ALA A C 1
ATOM 4423 O O . ALA A 1 580 ? 21.519 -33.897 -67.469 1.00 64.75 580 ALA A O 1
ATOM 4424 N N . ASN A 1 581 ? 23.703 -33.820 -66.979 1.00 65.19 581 ASN A N 1
ATOM 4425 C CA . ASN A 1 581 ? 23.561 -34.391 -65.640 1.00 65.19 581 ASN A CA 1
ATOM 4426 C C . ASN A 1 581 ? 22.888 -33.422 -64.663 1.00 65.19 581 ASN A C 1
ATOM 4428 O O . ASN A 1 581 ? 22.059 -33.861 -63.878 1.00 65.19 581 ASN A O 1
ATOM 4432 N N . ALA A 1 582 ? 23.193 -32.122 -64.703 1.00 64.19 582 ALA A N 1
ATOM 4433 C CA . ALA A 1 582 ? 22.537 -31.127 -63.856 1.00 64.19 582 ALA A CA 1
ATOM 4434 C C . ALA A 1 582 ? 21.065 -30.963 -64.243 1.00 64.19 582 ALA A C 1
ATOM 4436 O O . ALA A 1 582 ? 20.225 -31.034 -63.364 1.00 64.19 582 ALA A O 1
ATOM 4437 N N . ARG A 1 583 ? 20.725 -30.851 -65.535 1.00 64.31 583 ARG A N 1
ATOM 4438 C CA . ARG A 1 583 ? 19.335 -30.820 -66.024 1.00 64.31 583 ARG A CA 1
ATOM 4439 C C . ARG A 1 583 ? 18.608 -32.137 -65.786 1.00 64.31 583 ARG A C 1
ATOM 4441 O O . ARG A 1 583 ? 17.441 -32.089 -65.447 1.00 64.31 583 ARG A O 1
ATOM 4448 N N . ALA A 1 584 ? 19.263 -33.293 -65.902 1.00 67.25 584 ALA A N 1
ATOM 4449 C CA . ALA A 1 584 ? 18.655 -34.578 -65.551 1.00 67.25 584 ALA A CA 1
ATOM 4450 C C . ALA A 1 584 ? 18.411 -34.699 -64.040 1.00 67.25 584 ALA A C 1
ATOM 4452 O O . ALA A 1 584 ? 17.391 -35.241 -63.635 1.00 67.25 584 ALA A O 1
ATOM 4453 N N . ARG A 1 585 ? 19.306 -34.161 -63.200 1.00 65.81 585 ARG A N 1
ATOM 4454 C CA . ARG A 1 585 ? 19.119 -34.124 -61.743 1.00 65.81 585 ARG A CA 1
ATOM 4455 C C . ARG A 1 585 ? 18.062 -33.107 -61.327 1.00 65.81 585 ARG A C 1
ATOM 4457 O O . ARG A 1 585 ? 17.202 -33.479 -60.545 1.00 65.81 585 ARG A O 1
ATOM 4464 N N . VAL A 1 586 ? 18.068 -31.897 -61.889 1.00 65.25 586 VAL A N 1
ATOM 4465 C CA . VAL A 1 586 ? 17.016 -30.883 -61.701 1.00 65.25 586 VAL A CA 1
ATOM 4466 C C . VAL A 1 586 ? 15.677 -31.437 -62.169 1.00 65.25 586 VAL A C 1
ATOM 4468 O O . VAL A 1 586 ? 14.757 -31.457 -61.372 1.00 65.25 586 VAL A O 1
ATOM 4471 N N . ALA A 1 587 ? 15.587 -32.012 -63.370 1.00 63.72 587 ALA A N 1
ATOM 4472 C CA . ALA A 1 587 ? 14.367 -32.662 -63.846 1.00 63.72 587 ALA A CA 1
ATOM 4473 C C . ALA A 1 587 ? 13.939 -33.816 -62.927 1.00 63.72 587 ALA A C 1
ATOM 4475 O O . ALA A 1 587 ? 12.770 -33.894 -62.600 1.00 63.72 587 ALA A O 1
ATOM 4476 N N . SER A 1 588 ? 14.861 -34.647 -62.420 1.00 67.12 588 SER A N 1
ATOM 4477 C CA . SER A 1 588 ? 14.524 -35.719 -61.462 1.00 67.12 588 SER A CA 1
ATOM 4478 C C . SER A 1 588 ? 14.101 -35.212 -60.077 1.00 67.12 588 SER A C 1
ATOM 4480 O O . SER A 1 588 ? 13.467 -35.938 -59.319 1.00 67.12 588 SER A O 1
ATOM 4482 N N . VAL A 1 589 ? 14.530 -34.009 -59.685 1.00 67.31 589 VAL A N 1
ATOM 4483 C CA . VAL A 1 589 ? 14.164 -33.371 -58.412 1.00 67.31 589 VAL A CA 1
ATOM 4484 C C . VAL A 1 589 ? 12.851 -32.630 -58.581 1.00 67.31 589 VAL A C 1
ATOM 4486 O O . VAL A 1 589 ? 12.013 -32.738 -57.707 1.00 67.31 589 VAL A O 1
ATOM 4489 N N . GLU A 1 590 ? 12.638 -31.947 -59.703 1.00 64.00 590 GLU A N 1
ATOM 4490 C CA . GLU A 1 590 ? 11.366 -31.332 -60.085 1.00 64.00 590 GLU A CA 1
ATOM 4491 C C . GLU A 1 590 ? 10.279 -32.384 -60.320 1.00 64.00 590 GLU A C 1
ATOM 4493 O O . GLU A 1 590 ? 9.144 -32.164 -59.930 1.00 64.00 590 GLU A O 1
ATOM 4498 N N . GLU A 1 591 ? 10.607 -33.541 -60.895 1.00 67.44 591 GLU A N 1
ATOM 4499 C CA . GLU A 1 591 ? 9.697 -34.684 -61.036 1.00 67.44 591 GLU A CA 1
ATOM 4500 C C . GLU A 1 591 ? 9.357 -35.262 -59.656 1.00 67.44 591 GLU A C 1
ATOM 4502 O O . GLU A 1 591 ? 8.185 -35.346 -59.312 1.00 67.44 591 GLU A O 1
ATOM 4507 N N . ARG A 1 592 ? 10.356 -35.481 -58.785 1.00 66.38 592 ARG A N 1
ATOM 4508 C CA . ARG A 1 592 ? 10.112 -35.868 -57.383 1.00 66.38 592 ARG A CA 1
ATOM 4509 C C . ARG A 1 592 ? 9.378 -34.803 -56.560 1.00 66.38 592 ARG A C 1
ATOM 4511 O O . ARG A 1 592 ? 8.652 -35.173 -55.654 1.00 66.38 592 ARG A O 1
ATOM 4518 N N . ARG A 1 593 ? 9.559 -33.508 -56.839 1.00 70.19 593 ARG A N 1
ATOM 4519 C CA . ARG A 1 593 ? 8.837 -32.387 -56.201 1.00 70.19 593 ARG A CA 1
ATOM 4520 C C . ARG A 1 593 ? 7.419 -32.236 -56.719 1.00 70.19 593 ARG A C 1
ATOM 4522 O O . ARG A 1 593 ? 6.580 -31.773 -55.976 1.00 70.19 593 ARG A O 1
ATOM 4529 N N . ARG A 1 594 ? 7.159 -32.600 -57.975 1.00 63.81 594 ARG A N 1
ATOM 4530 C CA . ARG A 1 594 ? 5.797 -32.705 -58.510 1.00 63.81 594 ARG A CA 1
ATOM 4531 C C . ARG A 1 594 ? 5.075 -33.929 -57.948 1.00 63.81 594 ARG A C 1
ATOM 4533 O O . ARG A 1 594 ? 3.870 -33.882 -57.778 1.00 63.81 594 ARG A O 1
ATOM 4540 N N . GLU A 1 595 ? 5.806 -35.003 -57.651 1.00 60.38 595 GLU A N 1
ATOM 4541 C CA . GLU A 1 595 ? 5.272 -36.215 -57.009 1.00 60.38 595 GLU A CA 1
ATOM 4542 C C . GLU A 1 595 ? 5.152 -36.102 -55.476 1.00 60.38 595 GLU A C 1
ATOM 4544 O O . GLU A 1 595 ? 4.396 -36.850 -54.850 1.00 60.38 595 GLU A O 1
ATOM 4549 N N . TRP A 1 596 ? 5.917 -35.201 -54.857 1.00 69.12 596 TRP A N 1
ATOM 4550 C CA . TRP A 1 596 ? 5.869 -34.913 -53.429 1.00 69.12 596 TRP A CA 1
ATOM 4551 C C . TRP A 1 596 ? 4.930 -33.739 -53.196 1.00 69.12 596 TRP A C 1
ATOM 4553 O O . TRP A 1 596 ? 5.095 -32.681 -53.785 1.00 69.12 596 TRP A O 1
ATOM 4563 N N . SER A 1 597 ? 3.988 -33.875 -52.279 1.00 64.56 597 SER A N 1
ATOM 4564 C CA . SER A 1 597 ? 3.381 -32.700 -51.669 1.00 64.56 597 SER A CA 1
ATOM 4565 C C . SER A 1 597 ? 3.178 -32.959 -50.185 1.00 64.56 597 SER A C 1
ATOM 4567 O O . SER A 1 597 ? 3.315 -34.102 -49.723 1.00 64.56 597 SER A O 1
ATOM 4569 N N . LEU A 1 598 ? 2.901 -31.889 -49.438 1.00 66.88 598 LEU A N 1
ATOM 4570 C CA . LEU A 1 598 ? 2.698 -31.955 -47.993 1.00 66.88 598 LEU A CA 1
ATOM 4571 C C . LEU A 1 598 ? 1.632 -32.999 -47.636 1.00 66.88 598 LEU A C 1
ATOM 4573 O O . LEU A 1 598 ? 1.815 -33.804 -46.725 1.00 66.88 598 LEU A O 1
ATOM 4577 N N . THR A 1 599 ? 0.590 -33.033 -48.463 1.00 63.38 599 THR A N 1
ATOM 4578 C CA . THR A 1 599 ? -0.577 -33.911 -48.402 1.00 63.38 599 THR A CA 1
ATOM 4579 C C . THR A 1 599 ? -0.630 -34.921 -49.568 1.00 63.38 599 THR A C 1
ATOM 4581 O O . THR A 1 599 ? -1.447 -35.817 -49.549 1.00 63.38 599 THR A O 1
ATOM 4584 N N . ARG A 1 600 ? 0.297 -34.891 -50.538 1.00 54.25 600 ARG A N 1
ATOM 4585 C CA . ARG A 1 600 ? 0.277 -35.594 -51.853 1.00 54.25 600 ARG A CA 1
ATOM 4586 C C . ARG A 1 600 ? -0.913 -35.173 -52.748 1.00 54.25 600 ARG A C 1
ATOM 4588 O O . ARG A 1 600 ? -2.043 -35.488 -52.408 1.00 54.25 600 ARG A O 1
ATOM 4595 N N . ASP A 1 601 ? -0.691 -34.515 -53.901 1.00 49.50 601 ASP A N 1
ATOM 4596 C CA . ASP A 1 601 ? -1.810 -33.950 -54.687 1.00 49.50 601 ASP A CA 1
ATOM 4597 C C . ASP A 1 601 ? -1.895 -34.381 -56.167 1.00 49.50 601 ASP A C 1
ATOM 4599 O O . ASP A 1 601 ? -0.957 -34.223 -56.945 1.00 49.50 601 ASP A O 1
ATOM 4603 N N . GLU A 1 602 ? -3.063 -34.940 -56.499 1.00 42.75 602 GLU A N 1
ATOM 4604 C CA . GLU A 1 602 ? -3.859 -34.739 -57.729 1.00 42.75 602 GLU A CA 1
ATOM 4605 C C . GLU A 1 602 ? -5.229 -35.453 -57.589 1.00 42.75 602 GLU A C 1
ATOM 4607 O O . GLU A 1 602 ? -6.170 -35.139 -58.311 1.00 42.75 602 GLU A O 1
ATOM 4612 N N . TYR A 1 603 ? -5.373 -36.368 -56.619 1.00 44.31 603 TYR A N 1
ATOM 4613 C CA . TYR A 1 603 ? -6.639 -36.905 -56.101 1.00 44.31 603 TYR A CA 1
ATOM 4614 C C . TYR A 1 603 ? -6.431 -37.313 -54.634 1.00 44.31 603 TYR A C 1
ATOM 4616 O O . TYR A 1 603 ? -6.072 -38.455 -54.349 1.00 44.31 603 TYR A O 1
ATOM 4624 N N . TRP A 1 604 ? -6.638 -36.391 -53.693 1.00 55.09 604 TRP A N 1
ATOM 4625 C CA . TRP A 1 604 ? -6.890 -36.770 -52.302 1.00 55.09 604 TRP A CA 1
ATOM 4626 C C . TRP A 1 604 ? -8.290 -37.400 -52.249 1.00 55.09 604 TRP A C 1
ATOM 4628 O O . TRP A 1 604 ? -9.292 -36.714 -52.068 1.00 55.09 604 TRP A O 1
ATOM 4638 N N . ASP A 1 605 ? -8.385 -38.698 -52.539 1.00 64.88 605 ASP A N 1
ATOM 4639 C CA . ASP A 1 605 ? -9.590 -39.467 -52.237 1.00 64.88 605 ASP A CA 1
ATOM 4640 C C . ASP A 1 605 ? -9.500 -39.835 -50.758 1.00 64.88 605 ASP A C 1
ATOM 4642 O O . ASP A 1 605 ? -8.801 -40.785 -50.397 1.00 64.88 605 ASP A O 1
ATOM 4646 N N . ASP A 1 606 ? -10.178 -39.068 -49.898 1.00 69.31 606 ASP A N 1
ATOM 4647 C CA . ASP A 1 606 ? -10.349 -39.407 -48.479 1.00 69.31 606 ASP A CA 1
ATOM 4648 C C . ASP A 1 606 ? -10.757 -40.880 -48.321 1.00 69.31 606 ASP A C 1
ATOM 4650 O O . ASP A 1 606 ? -10.292 -41.574 -47.419 1.00 69.31 606 ASP A O 1
ATOM 4654 N N . GLY A 1 607 ? -11.536 -41.408 -49.272 1.00 71.81 607 GLY A N 1
ATOM 4655 C CA . GLY A 1 607 ? -11.895 -42.817 -49.337 1.00 71.81 607 GLY A CA 1
ATOM 4656 C C . GLY A 1 607 ? -10.703 -43.763 -49.492 1.00 71.81 607 GLY A C 1
ATOM 4657 O O . GLY A 1 607 ? -10.708 -44.821 -48.867 1.00 71.81 607 GLY A O 1
ATOM 4658 N N . GLN A 1 608 ? -9.673 -43.409 -50.266 1.00 77.50 608 GLN A N 1
ATOM 4659 C CA . GLN A 1 608 ? -8.487 -44.248 -50.459 1.00 77.50 608 GLN A CA 1
ATOM 4660 C C . GLN A 1 608 ? -7.582 -44.250 -49.222 1.00 77.50 608 GLN A C 1
ATOM 4662 O O . GLN A 1 608 ? -7.141 -45.323 -48.818 1.00 77.50 608 GLN A O 1
ATOM 4667 N N . LEU A 1 609 ? -7.320 -43.095 -48.597 1.00 77.62 609 LEU A N 1
ATOM 4668 C CA . LEU A 1 609 ? -6.508 -43.049 -47.372 1.00 77.62 609 LEU A CA 1
ATOM 4669 C C . LEU A 1 609 ? -7.202 -43.790 -46.225 1.00 77.62 609 LEU A C 1
ATOM 4671 O O . LEU A 1 609 ? -6.561 -44.576 -45.529 1.00 77.62 609 LEU A O 1
ATOM 4675 N N . LEU A 1 610 ? -8.514 -43.588 -46.064 1.00 83.56 610 LEU A N 1
ATOM 4676 C CA . LEU A 1 610 ? -9.309 -44.334 -45.091 1.00 83.56 610 LEU A CA 1
ATOM 4677 C C . LEU A 1 610 ? -9.275 -45.832 -45.390 1.00 83.56 610 LEU A C 1
ATOM 4679 O O . LEU A 1 610 ? -9.110 -46.633 -44.477 1.00 83.56 610 LEU A O 1
ATOM 4683 N N . GLN A 1 611 ? -9.361 -46.227 -46.661 1.00 82.88 611 GLN A N 1
ATOM 4684 C CA . GLN A 1 611 ? -9.257 -47.631 -47.047 1.00 82.88 611 GLN A CA 1
ATOM 4685 C C . GLN A 1 611 ? -7.863 -48.214 -46.769 1.00 82.88 611 GLN A C 1
ATOM 4687 O O . GLN A 1 611 ? -7.775 -49.352 -46.314 1.00 82.88 611 GLN A O 1
ATOM 4692 N N . GLU A 1 612 ? -6.790 -47.454 -46.994 1.00 83.62 612 GLU A N 1
ATOM 4693 C CA . GLU A 1 612 ? -5.426 -47.857 -46.636 1.00 83.62 612 GLU A CA 1
ATOM 4694 C C . GLU A 1 612 ? -5.265 -47.990 -45.114 1.00 83.62 612 GLU A C 1
ATOM 4696 O O . GLU A 1 612 ? -4.682 -48.967 -44.654 1.00 83.62 612 GLU A O 1
ATOM 4701 N N . LEU A 1 613 ? -5.823 -47.068 -44.323 1.00 87.56 613 LEU A N 1
ATOM 4702 C CA . LEU A 1 613 ? -5.835 -47.150 -42.856 1.00 87.56 613 LEU A CA 1
ATOM 4703 C C . LEU A 1 613 ? -6.609 -48.375 -42.359 1.00 87.56 613 LEU A C 1
ATOM 4705 O O . LEU A 1 613 ? -6.111 -49.112 -41.509 1.00 87.56 613 LEU A O 1
ATOM 4709 N N . VAL A 1 614 ? -7.790 -48.635 -42.928 1.00 89.19 614 VAL A N 1
ATOM 4710 C CA . VAL A 1 614 ? -8.586 -49.837 -42.637 1.00 89.19 614 VAL A CA 1
ATOM 4711 C C . VAL A 1 614 ? -7.796 -51.094 -42.988 1.00 89.19 614 VAL A C 1
ATOM 4713 O O . VAL A 1 614 ? -7.754 -52.026 -42.191 1.00 89.19 614 VAL A O 1
ATOM 4716 N N . GLU A 1 615 ? -7.151 -51.135 -44.156 1.00 88.56 615 GLU A N 1
ATOM 4717 C CA . GLU A 1 615 ? -6.374 -52.294 -44.594 1.00 88.56 615 GLU A CA 1
ATOM 4718 C C . GLU A 1 615 ? -5.191 -52.564 -43.659 1.00 88.56 615 GLU A C 1
ATOM 4720 O O . GLU A 1 615 ? -5.047 -53.699 -43.205 1.00 88.56 615 GLU A O 1
ATOM 4725 N N . ARG A 1 616 ? -4.410 -51.532 -43.302 1.00 89.44 616 ARG A N 1
ATOM 4726 C CA . ARG A 1 616 ? -3.263 -51.661 -42.384 1.00 89.44 616 ARG A CA 1
ATOM 4727 C C . ARG A 1 616 ? -3.699 -52.075 -40.985 1.00 89.44 616 ARG A C 1
ATOM 4729 O O . ARG A 1 616 ? -3.145 -53.010 -40.419 1.00 89.44 616 ARG A O 1
ATOM 4736 N N . CYS A 1 617 ? -4.746 -51.455 -40.450 1.00 89.69 617 CYS A N 1
ATOM 4737 C CA . CYS A 1 617 ? -5.297 -51.842 -39.155 1.00 89.69 617 CYS A CA 1
ATOM 4738 C C . CYS A 1 617 ? -5.819 -53.292 -39.165 1.00 89.69 617 CYS A C 1
ATOM 4740 O O . CYS A 1 617 ? -5.578 -54.058 -38.233 1.00 89.69 617 CYS A O 1
ATOM 4742 N N . GLN A 1 618 ? -6.461 -53.735 -40.250 1.00 88.12 618 GLN A N 1
ATOM 4743 C CA . GLN A 1 618 ? -6.893 -55.127 -40.378 1.00 88.12 618 GLN A CA 1
ATOM 4744 C C . GLN A 1 618 ? -5.720 -56.103 -40.550 1.00 88.12 618 GLN A C 1
ATOM 4746 O O . GLN A 1 618 ? -5.827 -57.250 -40.116 1.00 88.12 618 GLN A O 1
ATOM 4751 N N . GLU A 1 619 ? -4.610 -55.693 -41.167 1.00 87.38 619 GLU A N 1
ATOM 4752 C CA . GLU A 1 619 ? -3.375 -56.489 -41.221 1.00 87.38 619 GLU A CA 1
ATOM 4753 C C . GLU A 1 619 ? -2.830 -56.756 -39.812 1.00 87.38 619 GLU A C 1
ATOM 4755 O O . GLU A 1 619 ? -2.593 -57.922 -39.481 1.00 87.38 619 GLU A O 1
ATOM 4760 N N . VAL A 1 620 ? -2.821 -55.743 -38.936 1.00 86.06 620 VAL A N 1
ATOM 4761 C CA . VAL A 1 620 ? -2.489 -55.901 -37.507 1.00 86.06 620 VAL A CA 1
ATOM 4762 C C . VAL A 1 620 ? -3.424 -56.922 -36.837 1.00 86.06 620 VAL A C 1
ATOM 4764 O O . VAL A 1 620 ? -2.967 -57.893 -36.228 1.00 86.06 620 VAL A O 1
ATOM 4767 N N . VAL A 1 621 ? -4.745 -56.802 -37.020 1.00 86.38 621 VAL A N 1
ATOM 4768 C CA . VAL A 1 621 ? -5.743 -57.736 -36.445 1.00 86.38 621 VAL A CA 1
ATOM 4769 C C . VAL A 1 621 ? -5.574 -59.179 -36.946 1.00 86.38 621 VAL A C 1
ATOM 4771 O O . VAL A 1 621 ? -5.833 -60.133 -36.194 1.00 86.38 621 VAL A O 1
ATOM 4774 N N . ARG A 1 622 ? -5.149 -59.361 -38.206 1.00 84.69 622 ARG A N 1
ATOM 4775 C CA . ARG A 1 622 ? -4.887 -60.674 -38.829 1.00 84.69 622 ARG A CA 1
ATOM 4776 C C . ARG A 1 622 ? -3.570 -61.288 -38.376 1.00 84.69 622 ARG A C 1
ATOM 4778 O O . ARG A 1 622 ? -3.492 -62.515 -38.284 1.00 84.69 622 ARG A O 1
ATOM 4785 N N . ALA A 1 623 ? -2.561 -60.464 -38.101 1.00 81.25 623 ALA A N 1
ATOM 4786 C CA . ALA A 1 623 ? -1.301 -60.915 -37.526 1.00 81.25 623 ALA A CA 1
ATOM 4787 C C . ALA A 1 623 ? -1.523 -61.501 -36.118 1.00 81.25 623 ALA A C 1
ATOM 4789 O O . ALA A 1 623 ? -0.867 -62.471 -35.734 1.00 81.25 623 ALA A O 1
ATOM 4790 N N . LEU A 1 624 ? -2.507 -60.988 -35.368 1.00 81.75 624 LEU A N 1
ATOM 4791 C CA . LEU A 1 624 ? -2.812 -61.463 -34.020 1.00 81.75 624 LEU A CA 1
ATOM 4792 C C . LEU A 1 624 ? -3.383 -62.901 -33.986 1.00 81.75 624 LEU A C 1
ATOM 4794 O O . LEU A 1 624 ? -4.330 -63.220 -34.716 1.00 81.75 624 LEU A O 1
ATOM 4798 N N . PRO A 1 625 ? -2.923 -63.767 -33.057 1.00 73.25 625 PRO A N 1
ATOM 4799 C CA . PRO A 1 625 ? -3.432 -65.131 -32.904 1.00 73.25 625 PRO A CA 1
ATOM 4800 C C . PRO A 1 625 ? -4.949 -65.188 -32.661 1.00 73.25 625 PRO A C 1
ATOM 4802 O O . PRO A 1 625 ? -5.501 -64.408 -31.884 1.00 73.25 625 PRO A O 1
ATOM 4805 N N . SER A 1 626 ? -5.637 -66.159 -33.276 1.00 65.44 626 SER A N 1
ATOM 4806 C CA . SER A 1 626 ? -7.089 -66.336 -33.125 1.00 65.44 626 SER A CA 1
ATOM 4807 C C . SER A 1 626 ? -7.490 -66.610 -31.669 1.00 65.44 626 SER A C 1
ATOM 4809 O O . SER A 1 626 ? -6.956 -67.541 -31.051 1.00 65.44 626 SER A O 1
ATOM 4811 N N . SER A 1 627 ? -8.483 -65.869 -31.160 1.00 54.84 627 SER A N 1
ATOM 4812 C CA . SER A 1 627 ? -9.042 -66.047 -29.813 1.00 54.84 627 SER A CA 1
ATOM 4813 C C . SER A 1 627 ? -9.514 -67.498 -29.612 1.00 54.84 627 SER A C 1
ATOM 4815 O O . SER A 1 627 ? -10.479 -67.959 -30.228 1.00 54.84 627 SER A O 1
ATOM 4817 N N . GLY A 1 628 ? -8.768 -68.268 -28.809 1.00 52.25 628 GLY A N 1
ATOM 4818 C CA . GLY A 1 628 ? -9.054 -69.681 -28.518 1.00 52.25 628 GLY A CA 1
ATOM 4819 C C . GLY A 1 628 ? -7.857 -70.639 -28.556 1.00 52.25 628 GLY A C 1
ATOM 4820 O O . GLY A 1 628 ? -7.974 -71.772 -28.071 1.00 52.25 628 GLY A O 1
ATOM 4821 N N . ALA A 1 629 ? -6.694 -70.220 -29.064 1.00 47.56 629 ALA A N 1
ATOM 4822 C CA . ALA A 1 629 ? -5.472 -71.022 -29.001 1.00 47.56 629 ALA A CA 1
ATOM 4823 C C . ALA A 1 629 ? -4.878 -70.995 -27.578 1.00 47.56 629 ALA A C 1
ATOM 4825 O O . ALA A 1 629 ? -4.026 -70.176 -27.265 1.00 47.56 629 ALA A O 1
ATOM 4826 N N . ARG A 1 630 ? -5.334 -71.886 -26.681 1.00 44.78 630 ARG A N 1
ATOM 4827 C CA . ARG A 1 630 ? -4.789 -72.005 -25.310 1.00 44.78 630 ARG A CA 1
ATOM 4828 C C . ARG A 1 630 ? -3.256 -72.169 -25.332 1.00 44.78 630 ARG A C 1
ATOM 4830 O O . ARG A 1 630 ? -2.803 -73.241 -25.747 1.00 44.78 630 ARG A O 1
ATOM 4837 N N . PRO A 1 631 ? -2.464 -71.232 -24.775 1.00 49.38 631 PRO A N 1
ATOM 4838 C CA . PRO A 1 631 ? -1.037 -71.450 -24.584 1.00 49.38 631 PRO A CA 1
ATOM 4839 C C . PRO A 1 631 ? -0.826 -72.563 -23.553 1.00 49.38 631 PRO A C 1
ATOM 4841 O O . PRO A 1 631 ? -1.434 -72.575 -22.473 1.00 49.38 631 PRO A O 1
ATOM 4844 N N . SER A 1 632 ? 0.031 -73.535 -23.859 1.00 51.16 632 SER A N 1
ATOM 4845 C CA . SER A 1 632 ? 0.408 -74.578 -22.909 1.00 51.16 632 SER A CA 1
ATOM 4846 C C . SER A 1 632 ? 1.221 -73.979 -21.753 1.00 51.16 632 SER A C 1
ATOM 4848 O O . SER A 1 632 ? 2.421 -73.798 -21.879 1.00 51.16 632 SER A O 1
ATOM 4850 N N . ARG A 1 633 ? 0.547 -73.750 -20.612 1.00 44.28 633 ARG A N 1
ATOM 4851 C CA . ARG A 1 633 ? 1.056 -73.267 -19.304 1.00 44.28 633 ARG A CA 1
ATOM 4852 C C . ARG A 1 633 ? 1.563 -71.812 -19.275 1.00 44.28 633 ARG A C 1
ATOM 4854 O O . ARG A 1 633 ? 2.662 -71.523 -19.710 1.00 44.28 633 ARG A O 1
ATOM 4861 N N . GLY A 1 634 ? 0.808 -70.942 -18.592 1.00 53.22 634 GLY A N 1
ATOM 4862 C CA . GLY A 1 634 ? 1.293 -69.654 -18.059 1.00 53.22 634 GLY A CA 1
ATOM 4863 C C . GLY A 1 634 ? 0.926 -68.385 -18.842 1.00 53.22 634 GLY A C 1
ATOM 4864 O O . GLY A 1 634 ? 1.135 -67.298 -18.321 1.00 53.22 634 GLY A O 1
ATOM 4865 N N . GLY A 1 635 ? 0.329 -68.493 -20.033 1.00 53.84 635 GLY A N 1
ATOM 4866 C CA . GLY A 1 635 ? 0.084 -67.365 -20.951 1.00 53.84 635 GLY A CA 1
ATOM 4867 C C . GLY A 1 635 ? -1.199 -66.549 -20.732 1.00 53.84 635 GLY A C 1
ATOM 4868 O O . GLY A 1 635 ? -1.829 -66.172 -21.710 1.00 53.84 635 GLY A O 1
ATOM 4869 N N . GLY A 1 636 ? -1.624 -66.301 -19.487 1.00 66.12 636 GLY A N 1
ATOM 4870 C CA . GLY A 1 636 ? -2.828 -65.490 -19.222 1.00 66.12 636 GLY A CA 1
ATOM 4871 C C . GLY A 1 636 ? -2.662 -64.019 -19.624 1.00 66.12 636 GLY A C 1
ATOM 4872 O O . GLY A 1 636 ? -3.539 -63.461 -20.266 1.00 66.12 636 GLY A O 1
ATOM 4873 N N . ARG A 1 637 ? -1.501 -63.427 -19.307 1.00 75.25 637 ARG A N 1
ATOM 4874 C CA . ARG A 1 637 ? -1.177 -62.026 -19.628 1.00 75.25 637 ARG A CA 1
ATOM 4875 C C . ARG A 1 637 ? -0.946 -61.793 -21.123 1.00 75.25 637 ARG A C 1
ATOM 4877 O O . ARG A 1 637 ? -1.405 -60.797 -21.647 1.00 75.25 637 ARG A O 1
ATOM 4884 N N . LEU A 1 638 ? -0.275 -62.722 -21.806 1.00 73.94 638 LEU A N 1
ATOM 4885 C CA . LEU A 1 638 ? -0.080 -62.652 -23.260 1.00 73.94 638 LEU A CA 1
ATOM 4886 C C . LEU A 1 638 ? -1.413 -62.717 -24.007 1.00 73.94 638 LEU A C 1
ATOM 4888 O O . LEU A 1 638 ? -1.628 -61.942 -24.924 1.00 73.94 638 LEU A O 1
ATOM 4892 N N . GLN A 1 639 ? -2.318 -63.610 -23.591 1.00 78.12 639 GLN A N 1
ATOM 4893 C CA . GLN A 1 639 ? -3.649 -63.666 -24.191 1.00 78.12 639 GLN A CA 1
ATOM 4894 C C . GLN A 1 639 ? -4.440 -62.384 -23.919 1.00 78.12 639 GLN A C 1
ATOM 4896 O O . GLN A 1 639 ? -5.101 -61.902 -24.825 1.00 78.12 639 GLN A O 1
ATOM 4901 N N . GLN A 1 640 ? -4.331 -61.826 -22.710 1.00 82.19 640 GLN A N 1
ATOM 4902 C CA . GLN A 1 640 ? -4.967 -60.559 -22.364 1.00 82.19 640 GLN A CA 1
ATOM 4903 C C . GLN A 1 640 ? -4.456 -59.406 -23.241 1.00 82.19 640 GLN A C 1
ATOM 4905 O O . GLN A 1 640 ? -5.270 -58.750 -23.861 1.00 82.19 640 GLN A O 1
ATOM 4910 N N . LEU A 1 641 ? -3.138 -59.249 -23.413 1.00 83.31 641 LEU A N 1
ATOM 4911 C CA . LEU A 1 641 ? -2.565 -58.228 -24.306 1.00 83.31 641 LEU A CA 1
ATOM 4912 C C . LEU A 1 641 ? -2.998 -58.400 -25.772 1.00 83.31 641 LEU A C 1
ATOM 4914 O O . LEU A 1 641 ? -3.241 -57.416 -26.457 1.00 83.31 641 LEU A O 1
ATOM 4918 N N . VAL A 1 642 ? -3.111 -59.643 -26.259 1.00 84.69 642 VAL A N 1
ATOM 4919 C CA . VAL A 1 642 ? -3.636 -59.921 -27.610 1.00 84.69 642 VAL A CA 1
ATOM 4920 C C . VAL A 1 642 ? -5.111 -59.538 -27.726 1.00 84.69 642 VAL A C 1
ATOM 4922 O O . VAL A 1 642 ? -5.518 -59.027 -28.765 1.00 84.69 642 VAL A O 1
ATOM 4925 N N . ASP A 1 643 ? -5.913 -59.833 -26.703 1.00 85.44 643 ASP A N 1
ATOM 4926 C CA . ASP A 1 643 ? -7.341 -59.515 -26.689 1.00 85.44 643 ASP A CA 1
ATOM 4927 C C . ASP A 1 643 ? -7.560 -57.991 -26.568 1.00 85.44 643 ASP A C 1
ATOM 4929 O O . ASP A 1 643 ? -8.403 -57.453 -27.281 1.00 85.44 643 ASP A O 1
ATOM 4933 N N . ASP A 1 644 ? -6.758 -57.304 -25.748 1.00 89.62 644 ASP A N 1
ATOM 4934 C CA . ASP A 1 644 ? -6.782 -55.848 -25.562 1.00 89.62 644 ASP A CA 1
ATOM 4935 C C . ASP A 1 644 ? -6.368 -55.135 -26.864 1.00 89.62 644 ASP A C 1
ATOM 4937 O O . ASP A 1 644 ? -7.144 -54.356 -27.406 1.00 89.62 644 ASP A O 1
ATOM 4941 N N . LEU A 1 645 ? -5.221 -55.491 -27.460 1.00 88.88 645 LEU A N 1
ATOM 4942 C CA . LEU A 1 645 ? -4.773 -54.913 -28.737 1.00 88.88 645 LEU A CA 1
ATOM 4943 C C . LEU A 1 645 ? -5.771 -55.176 -29.874 1.00 88.88 645 LEU A C 1
ATOM 4945 O O . LEU A 1 645 ? -6.025 -54.308 -30.706 1.00 88.88 645 LEU A O 1
ATOM 4949 N N . ARG A 1 646 ? -6.374 -56.371 -29.906 1.00 89.88 646 ARG A N 1
ATOM 4950 C CA . ARG A 1 646 ? -7.436 -56.680 -30.871 1.00 89.88 646 ARG A CA 1
ATOM 4951 C C . ARG A 1 646 ? -8.643 -55.764 -30.677 1.00 89.88 646 ARG A C 1
ATOM 4953 O O . ARG A 1 646 ? -9.190 -55.318 -31.676 1.00 89.88 646 ARG A O 1
ATOM 4960 N N . SER A 1 647 ? -9.045 -55.502 -29.434 1.00 90.56 647 SER A N 1
ATOM 4961 C CA . SER A 1 647 ? -10.158 -54.603 -29.117 1.00 90.56 647 SER A CA 1
ATOM 4962 C C . SER A 1 647 ? -9.897 -53.185 -29.626 1.00 90.56 647 SER A C 1
ATOM 4964 O O . SER A 1 647 ? -10.768 -52.611 -30.274 1.00 90.56 647 SER A O 1
ATOM 4966 N N . GLU A 1 648 ? -8.695 -52.652 -29.396 1.00 92.06 648 GLU A N 1
ATOM 4967 C CA . GLU A 1 648 ? -8.307 -51.314 -29.864 1.00 92.06 648 GLU A CA 1
ATOM 4968 C C . GLU A 1 648 ? -8.321 -51.221 -31.396 1.00 92.06 648 GLU A C 1
ATOM 4970 O O . GLU A 1 648 ? -8.945 -50.334 -31.977 1.00 92.06 648 GLU A O 1
ATOM 4975 N N . CYS A 1 649 ? -7.713 -52.190 -32.089 1.00 89.38 649 CYS A N 1
ATOM 4976 C CA . CYS A 1 649 ? -7.735 -52.203 -33.551 1.00 89.38 649 CYS A CA 1
ATOM 4977 C C . CYS A 1 649 ? -9.152 -52.414 -34.117 1.00 89.38 649 CYS A C 1
ATOM 4979 O O . CYS A 1 649 ? -9.508 -51.807 -35.126 1.00 89.38 649 CYS A O 1
ATOM 4981 N N . GLU A 1 650 ? -9.993 -53.235 -33.482 1.00 89.31 650 GLU A N 1
ATOM 4982 C CA . GLU A 1 650 ? -11.392 -53.405 -33.897 1.00 89.31 650 GLU A CA 1
ATOM 4983 C C . GLU A 1 650 ? -12.221 -52.123 -33.689 1.00 89.31 650 GLU A C 1
ATOM 4985 O O . GLU A 1 650 ? -13.119 -51.869 -34.491 1.00 89.31 650 GLU A O 1
ATOM 4990 N N . ALA A 1 651 ? -11.900 -51.276 -32.704 1.00 91.00 651 ALA A N 1
ATOM 4991 C CA . ALA A 1 651 ? -12.504 -49.945 -32.569 1.00 91.00 651 ALA A CA 1
ATOM 4992 C C . ALA A 1 651 ? -12.096 -49.006 -33.723 1.00 91.00 651 ALA A C 1
ATOM 4994 O O . ALA A 1 651 ? -12.931 -48.282 -34.271 1.00 91.00 651 ALA A O 1
ATOM 4995 N N . ILE A 1 652 ? -10.833 -49.078 -34.159 1.00 90.75 652 ILE A N 1
ATOM 4996 C CA . ILE A 1 652 ? -10.303 -48.275 -35.271 1.00 90.75 652 ILE A CA 1
ATOM 4997 C C . ILE A 1 652 ? -10.929 -48.702 -36.612 1.00 90.75 652 ILE A C 1
ATOM 4999 O O . ILE A 1 652 ? -11.535 -47.883 -37.308 1.00 90.75 652 ILE A O 1
ATOM 5003 N N . CYS A 1 653 ? -10.810 -49.980 -36.992 1.00 90.00 653 CYS A N 1
ATOM 5004 C CA . CYS A 1 653 ? -11.129 -50.464 -38.346 1.00 90.00 653 CYS A CA 1
ATOM 5005 C C . CYS A 1 653 ? -12.259 -51.501 -38.442 1.00 90.00 653 CYS A C 1
ATOM 5007 O O . CYS A 1 653 ? -12.485 -52.056 -39.523 1.00 90.00 653 CYS A O 1
ATOM 5009 N N . GLY A 1 654 ? -12.974 -51.766 -37.348 1.00 84.88 654 GLY A N 1
ATOM 5010 C CA . GLY A 1 654 ? -14.077 -52.722 -37.306 1.00 84.88 654 GLY A CA 1
ATOM 5011 C C . GLY A 1 654 ? -13.613 -54.177 -37.377 1.00 84.88 654 GLY A C 1
ATOM 5012 O O . GLY A 1 654 ? -12.474 -54.497 -37.728 1.00 84.88 654 GLY A O 1
ATOM 5013 N N . ASN A 1 655 ? -14.514 -55.105 -37.056 1.00 79.88 655 ASN A N 1
ATOM 5014 C CA . ASN A 1 655 ? -14.217 -56.534 -37.157 1.00 79.88 655 ASN A CA 1
ATOM 5015 C C . ASN A 1 655 ? -14.494 -57.078 -38.576 1.00 79.88 655 ASN A C 1
ATOM 5017 O O . ASN A 1 655 ? -15.332 -56.568 -39.321 1.00 79.88 655 ASN A O 1
ATOM 5021 N N . GLU A 1 656 ? -13.837 -58.183 -38.954 1.00 66.19 656 GLU A N 1
ATOM 5022 C CA . GLU A 1 656 ? -13.969 -58.774 -40.302 1.00 66.19 656 GLU A CA 1
ATOM 5023 C C . GLU A 1 656 ? -15.399 -59.253 -40.658 1.00 66.19 656 GLU A C 1
ATOM 5025 O O . GLU A 1 656 ? -15.658 -59.603 -41.812 1.00 66.19 656 GLU A O 1
ATOM 5030 N N . ARG A 1 657 ? -16.332 -59.330 -39.694 1.00 69.56 657 ARG A N 1
ATOM 5031 C CA . ARG A 1 657 ? -17.705 -59.830 -39.909 1.00 69.56 657 ARG A CA 1
ATOM 5032 C C . ARG A 1 657 ? -18.739 -58.728 -40.107 1.00 69.56 657 ARG A C 1
ATOM 5034 O O . ARG A 1 657 ? -19.671 -58.940 -40.880 1.00 69.56 657 ARG A O 1
ATOM 5041 N N . GLU A 1 658 ? -18.606 -57.627 -39.381 1.00 67.25 658 GLU A N 1
ATOM 5042 C CA . GLU A 1 658 ? -19.531 -56.489 -39.365 1.00 67.25 658 GLU A CA 1
ATOM 5043 C C . GLU A 1 658 ? -19.091 -55.399 -40.354 1.00 67.25 658 GLU A C 1
ATOM 5045 O O . GLU A 1 658 ? -19.932 -54.665 -40.859 1.00 67.25 658 GLU A O 1
ATOM 5050 N N . GLY A 1 659 ? -17.815 -55.400 -40.761 1.00 74.62 659 GLY A N 1
ATOM 5051 C CA . GLY A 1 659 ? -17.247 -54.378 -41.636 1.00 74.62 659 GLY A CA 1
ATOM 5052 C C . GLY A 1 659 ? -16.746 -53.173 -40.840 1.00 74.62 659 GLY A C 1
ATOM 5053 O O . GLY A 1 659 ? -16.913 -53.100 -39.629 1.00 74.62 659 GLY A O 1
ATOM 5054 N N . TRP A 1 660 ? -16.095 -52.237 -41.527 1.00 85.00 660 TRP A N 1
ATOM 5055 C CA . TRP A 1 660 ? -15.507 -51.035 -40.919 1.00 85.00 660 TRP A CA 1
ATOM 5056 C C . TRP A 1 660 ? -16.467 -49.835 -40.895 1.00 85.00 660 TRP A C 1
ATOM 5058 O O . TRP A 1 660 ? -16.093 -48.749 -40.478 1.00 85.00 660 TRP A O 1
ATOM 5068 N N . GLU A 1 661 ? -17.698 -50.008 -41.390 1.00 84.44 661 GLU A N 1
ATOM 5069 C CA . GLU A 1 661 ? -18.681 -48.920 -41.492 1.00 84.44 661 GLU A CA 1
ATOM 5070 C C . GLU A 1 661 ? -19.162 -48.434 -40.113 1.00 84.44 661 GLU A C 1
ATOM 5072 O O . GLU A 1 661 ? -19.459 -47.255 -39.986 1.00 84.44 661 GLU A O 1
ATOM 5077 N N . ASP A 1 662 ? -19.164 -49.306 -39.096 1.00 83.06 662 ASP A N 1
ATOM 5078 C CA . ASP A 1 662 ? -19.532 -48.994 -37.702 1.00 83.06 662 ASP A CA 1
ATOM 5079 C C . ASP A 1 662 ? -18.294 -48.750 -36.792 1.00 83.06 662 ASP A C 1
ATOM 5081 O O . ASP A 1 662 ? -18.384 -48.898 -35.573 1.00 83.06 662 ASP A O 1
ATOM 5085 N N . SER A 1 663 ? -17.115 -48.458 -37.362 1.00 90.31 663 SER A N 1
ATOM 5086 C CA . SER A 1 663 ? -15.871 -48.170 -36.616 1.00 90.31 663 SER A CA 1
ATOM 5087 C C . SER A 1 663 ? -15.499 -46.685 -36.667 1.00 90.31 663 SER A C 1
ATOM 5089 O O . SER A 1 663 ? -16.076 -45.933 -37.451 1.00 90.31 663 SER A O 1
ATOM 5091 N N . LEU A 1 664 ? -14.477 -46.257 -35.916 1.00 91.00 664 LEU A N 1
ATOM 5092 C CA . LEU A 1 664 ? -14.030 -44.853 -35.918 1.00 91.00 664 LEU A CA 1
ATOM 5093 C C . LEU A 1 664 ? -13.597 -44.360 -37.308 1.00 91.00 664 LEU A C 1
ATOM 5095 O O . LEU A 1 664 ? -13.881 -43.228 -37.690 1.00 91.00 664 LEU A O 1
ATOM 5099 N N . LEU A 1 665 ? -12.958 -45.210 -38.119 1.00 90.31 665 LEU A N 1
ATOM 5100 C CA . LEU A 1 665 ? -12.666 -44.868 -39.517 1.00 90.31 665 LEU A CA 1
ATOM 5101 C C . LEU A 1 665 ? -13.945 -44.734 -40.369 1.00 90.31 665 LEU A C 1
ATOM 5103 O O . LEU A 1 665 ? -13.972 -43.926 -41.301 1.00 90.31 665 LEU A O 1
ATOM 5107 N N . GLY A 1 666 ? -15.005 -45.488 -40.058 1.00 87.31 666 GLY A N 1
ATOM 5108 C CA . GLY A 1 666 ? -16.333 -45.352 -40.668 1.00 87.31 666 GLY A CA 1
ATOM 5109 C C . GLY A 1 666 ? -17.038 -44.048 -40.276 1.00 87.31 666 GLY A C 1
ATOM 5110 O O . GLY A 1 666 ? -17.590 -43.357 -41.140 1.00 87.31 666 GLY A O 1
ATOM 5111 N N . ASP A 1 667 ? -16.931 -43.653 -39.009 1.00 90.44 667 ASP A N 1
ATOM 5112 C CA . ASP A 1 667 ? -17.420 -42.365 -38.507 1.00 90.44 667 ASP A CA 1
ATOM 5113 C C . ASP A 1 667 ? -16.672 -41.201 -39.163 1.00 90.44 667 ASP A C 1
ATOM 5115 O O . ASP A 1 667 ? -17.297 -40.266 -39.669 1.00 90.44 667 ASP A O 1
ATOM 5119 N N . LEU A 1 668 ? -15.343 -41.300 -39.275 1.00 90.00 668 LEU A N 1
ATOM 5120 C CA . LEU A 1 668 ? -14.514 -40.304 -39.954 1.00 90.00 668 LEU A CA 1
ATOM 5121 C C . LEU A 1 668 ? -14.906 -40.154 -41.427 1.00 90.00 668 LEU A C 1
ATOM 5123 O O . LEU A 1 668 ? -15.018 -39.039 -41.935 1.00 90.00 668 LEU A O 1
ATOM 5127 N N . ARG A 1 669 ? -15.174 -41.270 -42.118 1.00 88.94 669 ARG A N 1
ATOM 5128 C CA . ARG A 1 669 ? -15.677 -41.251 -43.499 1.00 88.94 669 ARG A CA 1
ATOM 5129 C C . ARG A 1 669 ? -16.988 -40.478 -43.610 1.00 88.94 669 ARG A C 1
ATOM 5131 O O . ARG A 1 669 ? -17.178 -39.731 -44.569 1.00 88.94 669 ARG A O 1
ATOM 5138 N N . THR A 1 670 ? -17.897 -40.700 -42.666 1.00 89.31 670 THR A N 1
ATOM 5139 C CA . THR A 1 670 ? -19.200 -40.032 -42.632 1.00 89.31 670 THR A CA 1
ATOM 5140 C C . THR A 1 670 ? -19.020 -38.537 -42.379 1.00 89.31 670 THR A C 1
ATOM 5142 O O . THR A 1 670 ? -19.544 -37.730 -43.140 1.00 89.31 670 THR A O 1
ATOM 5145 N N . ALA A 1 671 ? -18.187 -38.169 -41.402 1.00 88.69 671 ALA A N 1
ATOM 5146 C CA . ALA A 1 671 ? -17.877 -36.782 -41.067 1.00 88.69 671 ALA A CA 1
ATOM 5147 C C . ALA A 1 671 ? -17.234 -36.012 -42.235 1.00 88.69 671 ALA A C 1
ATOM 5149 O O . ALA A 1 671 ? -17.611 -34.871 -42.501 1.00 88.69 671 ALA A O 1
ATOM 5150 N N . ILE A 1 672 ? -16.313 -36.649 -42.969 1.00 85.56 672 ILE A N 1
ATOM 5151 C CA . ILE A 1 672 ? -15.717 -36.095 -44.193 1.00 85.56 672 ILE A CA 1
ATOM 5152 C C . ILE A 1 672 ? -16.775 -35.919 -45.288 1.00 85.56 672 ILE A C 1
ATOM 5154 O O . ILE A 1 672 ? -16.821 -34.876 -45.935 1.00 85.56 672 ILE A O 1
ATOM 5158 N N . GLY A 1 673 ? -17.646 -36.914 -45.491 1.00 84.94 673 GLY A N 1
ATOM 5159 C CA . GLY A 1 673 ? -18.721 -36.846 -46.486 1.00 84.94 673 GLY A CA 1
ATOM 5160 C C . GLY A 1 673 ? -19.766 -35.762 -46.200 1.00 84.94 673 GLY A C 1
ATOM 5161 O O . GLY A 1 673 ? -20.321 -35.195 -47.141 1.00 84.94 673 GLY A O 1
ATOM 5162 N N . ASP A 1 674 ? -19.998 -35.466 -44.922 1.00 86.94 674 ASP A N 1
ATOM 5163 C CA . ASP A 1 674 ? -20.887 -34.402 -44.451 1.00 86.94 674 ASP A CA 1
ATOM 5164 C C . ASP A 1 674 ? -20.187 -33.027 -44.353 1.00 86.94 674 ASP A C 1
ATOM 5166 O O . ASP A 1 674 ? -20.830 -32.046 -43.976 1.00 86.94 674 ASP A O 1
ATOM 5170 N N . GLU A 1 675 ? -18.891 -32.940 -44.690 1.00 82.62 675 GLU A N 1
ATOM 5171 C CA . GLU A 1 675 ? -18.047 -31.733 -44.593 1.00 82.62 675 GLU A CA 1
ATOM 5172 C C . GLU A 1 675 ? -18.033 -31.100 -43.180 1.00 82.62 675 GLU A C 1
ATOM 5174 O O . GLU A 1 675 ? -17.853 -29.893 -43.008 1.00 82.62 675 GLU A O 1
ATOM 5179 N N . SER A 1 676 ? -18.210 -31.918 -42.135 1.00 86.81 676 SER A N 1
ATOM 5180 C CA . SER A 1 676 ? -18.289 -31.458 -40.744 1.00 86.81 676 SER A CA 1
ATOM 5181 C C . SER A 1 676 ? -16.911 -31.437 -40.081 1.00 86.81 676 SER A C 1
ATOM 5183 O O . SER A 1 676 ? -16.520 -32.388 -39.405 1.00 86.81 676 SER A O 1
ATOM 5185 N N . LEU A 1 677 ? -16.173 -30.332 -40.234 1.00 84.31 677 LEU A N 1
ATOM 5186 C CA . LEU A 1 677 ? -14.852 -30.144 -39.608 1.00 84.31 677 LEU A CA 1
ATOM 5187 C C . LEU A 1 677 ? -14.810 -30.441 -38.095 1.00 84.31 677 LEU A C 1
ATOM 5189 O O . LEU A 1 677 ? -13.878 -31.128 -37.675 1.00 84.31 677 LEU A O 1
ATOM 5193 N N . PRO A 1 678 ? -15.787 -30.010 -37.269 1.00 83.81 678 PRO A N 1
ATOM 5194 C CA . PRO A 1 678 ? -15.781 -30.335 -35.843 1.00 83.81 678 PRO A CA 1
ATOM 5195 C C . PRO A 1 678 ? -15.861 -31.841 -35.570 1.00 83.81 678 PRO A C 1
ATOM 5197 O O . PRO A 1 678 ? -15.171 -32.348 -34.691 1.00 83.81 678 PRO A O 1
ATOM 5200 N N . GLU A 1 679 ? -16.670 -32.566 -36.347 1.00 86.06 679 GLU A N 1
ATOM 5201 C CA . GLU A 1 679 ? -16.829 -34.013 -36.183 1.00 86.06 679 GLU A CA 1
ATOM 5202 C C . GLU A 1 679 ? -15.600 -34.772 -36.702 1.00 86.06 679 GLU A C 1
ATOM 5204 O O . GLU A 1 679 ? -15.168 -35.741 -36.088 1.00 86.06 679 GLU A O 1
ATOM 5209 N N . ILE A 1 680 ? -14.979 -34.286 -37.783 1.00 88.12 680 ILE A N 1
ATOM 5210 C CA . ILE A 1 680 ? -13.713 -34.815 -38.311 1.00 88.12 680 ILE A CA 1
ATOM 5211 C C . ILE A 1 680 ? -12.616 -34.719 -37.250 1.00 88.12 680 ILE A C 1
ATOM 5213 O O . ILE A 1 680 ? -11.958 -35.713 -36.954 1.00 88.12 680 ILE A O 1
ATOM 5217 N N . VAL A 1 681 ? -12.436 -33.538 -36.656 1.00 89.38 681 VAL A N 1
ATOM 5218 C CA . VAL A 1 681 ? -11.453 -33.311 -35.589 1.00 89.38 681 VAL A CA 1
ATOM 5219 C C . VAL A 1 681 ? -11.731 -34.223 -34.398 1.00 89.38 681 VAL A C 1
ATOM 5221 O O . VAL A 1 681 ? -10.819 -34.916 -33.954 1.00 89.38 681 VAL A O 1
ATOM 5224 N N . ARG A 1 682 ? -12.986 -34.282 -33.927 1.00 92.12 682 ARG A N 1
ATOM 5225 C CA . ARG A 1 682 ? -13.388 -35.130 -32.795 1.00 92.12 682 ARG A CA 1
ATOM 5226 C C . ARG A 1 682 ? -12.991 -36.590 -33.016 1.00 92.12 682 ARG A C 1
ATOM 5228 O O . ARG A 1 682 ? -12.391 -37.201 -32.139 1.00 92.12 682 ARG A O 1
ATOM 5235 N N . VAL A 1 683 ? -13.309 -37.137 -34.191 1.00 91.00 683 VAL A N 1
ATOM 5236 C CA . VAL A 1 683 ? -13.006 -38.535 -34.522 1.00 91.00 683 VAL A CA 1
ATOM 5237 C C . VAL A 1 683 ? -11.501 -38.757 -34.706 1.00 91.00 683 VAL A C 1
ATOM 5239 O O . VAL A 1 683 ? -11.003 -39.813 -34.333 1.00 91.00 683 VAL A O 1
ATOM 5242 N N . ILE A 1 684 ? -10.748 -37.790 -35.243 1.00 91.06 684 ILE A N 1
ATOM 5243 C CA . ILE A 1 684 ? -9.285 -37.914 -35.381 1.00 91.06 684 ILE A CA 1
ATOM 5244 C C . ILE A 1 684 ? -8.587 -37.927 -34.018 1.00 91.06 684 ILE A C 1
ATOM 5246 O O . ILE A 1 684 ? -7.658 -38.712 -33.845 1.00 91.06 684 ILE A O 1
ATOM 5250 N N . VAL A 1 685 ? -9.029 -37.104 -33.064 1.00 88.69 685 VAL A N 1
ATOM 5251 C CA . VAL A 1 685 ? -8.498 -37.118 -31.690 1.00 88.69 685 VAL A CA 1
ATOM 5252 C C . VAL A 1 685 ? -8.790 -38.467 -31.025 1.00 88.69 685 VAL A C 1
ATOM 5254 O O . VAL A 1 685 ? -7.879 -39.107 -30.516 1.00 88.69 685 VAL A O 1
ATOM 5257 N N . GLU A 1 686 ? -10.019 -38.977 -31.149 1.00 91.12 686 GLU A N 1
ATOM 5258 C CA . GLU A 1 686 ? -10.384 -40.307 -30.634 1.00 91.12 686 GLU A CA 1
ATOM 5259 C C . GLU A 1 686 ? -9.554 -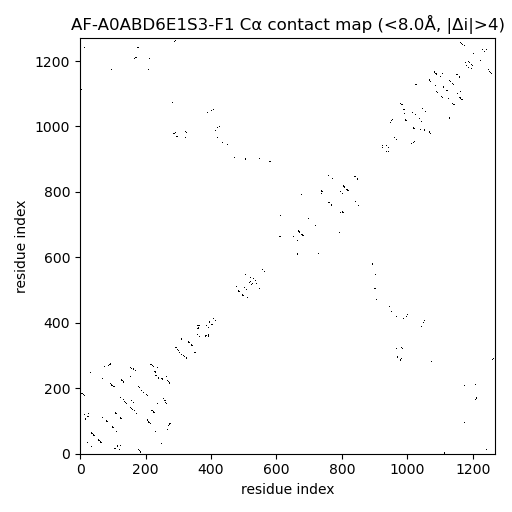41.425 -31.299 1.00 91.12 686 GLU A C 1
ATOM 5261 O O . GLU A 1 686 ? -9.049 -42.330 -30.637 1.00 91.12 686 GLU A O 1
ATOM 5266 N N . LEU A 1 687 ? -9.322 -41.337 -32.613 1.00 90.81 687 LEU A N 1
ATOM 5267 C CA . LEU A 1 687 ? -8.423 -42.246 -33.328 1.00 90.81 687 LEU A CA 1
ATOM 5268 C C . LEU A 1 687 ? -6.973 -42.142 -32.841 1.00 90.81 687 LEU A C 1
ATOM 5270 O O . LEU A 1 687 ? -6.299 -43.169 -32.787 1.00 90.81 687 LEU A O 1
ATOM 5274 N N . GLN A 1 688 ? -6.487 -40.944 -32.503 1.00 89.44 688 GLN A N 1
ATOM 5275 C CA . GLN A 1 688 ? -5.129 -40.742 -31.994 1.00 89.44 688 GLN A CA 1
ATOM 5276 C C . GLN A 1 688 ? -4.915 -41.526 -30.698 1.00 89.44 688 GLN A C 1
ATOM 5278 O O . GLN A 1 688 ? -3.906 -42.225 -30.588 1.00 89.44 688 GLN A O 1
ATOM 5283 N N . ASP A 1 689 ? -5.882 -41.485 -29.783 1.00 89.50 689 ASP A N 1
ATOM 5284 C CA . ASP A 1 689 ? -5.825 -42.214 -28.513 1.00 89.50 689 ASP A CA 1
ATOM 5285 C C . ASP A 1 689 ? -5.779 -43.727 -28.738 1.00 89.50 689 ASP A C 1
ATOM 5287 O O . ASP A 1 689 ? -4.883 -44.417 -28.245 1.00 89.50 689 ASP A O 1
ATOM 5291 N N . HIS A 1 690 ? -6.697 -44.252 -29.554 1.00 90.44 690 HIS A N 1
ATOM 5292 C CA . HIS A 1 690 ? -6.746 -45.682 -29.860 1.00 90.44 690 HIS A CA 1
ATOM 5293 C C . HIS A 1 690 ? -5.481 -46.170 -30.586 1.00 90.44 690 HIS A C 1
ATOM 5295 O O . HIS A 1 690 ? -4.980 -47.261 -30.301 1.00 90.44 690 HIS A O 1
ATOM 5301 N N . VAL A 1 691 ? -4.927 -45.372 -31.507 1.00 89.19 691 VAL A N 1
ATOM 5302 C CA . VAL A 1 691 ? -3.670 -45.697 -32.202 1.00 89.19 691 VAL A CA 1
ATOM 5303 C C . VAL A 1 691 ? -2.492 -45.682 -31.226 1.00 89.19 691 VAL A C 1
ATOM 5305 O O . VAL A 1 691 ? -1.677 -46.604 -31.259 1.00 89.19 691 VAL A O 1
ATOM 5308 N N . ALA A 1 692 ? -2.412 -44.697 -30.329 1.00 87.75 692 ALA A N 1
ATOM 5309 C CA . ALA A 1 692 ? -1.350 -44.617 -29.328 1.00 87.75 692 ALA A CA 1
ATOM 5310 C C . ALA A 1 692 ? -1.369 -45.826 -28.377 1.00 87.75 692 ALA A C 1
ATOM 5312 O O . ALA A 1 692 ? -0.336 -46.475 -28.182 1.00 87.75 692 ALA A O 1
ATOM 5313 N N . VAL A 1 693 ? -2.547 -46.192 -27.859 1.00 88.75 693 VAL A N 1
ATOM 5314 C CA . VAL A 1 693 ? -2.716 -47.375 -26.998 1.00 88.75 693 VAL A CA 1
ATOM 5315 C C . VAL A 1 693 ? -2.385 -48.659 -27.763 1.00 88.75 693 VAL A C 1
ATOM 5317 O O . VAL A 1 693 ? -1.709 -49.541 -27.231 1.00 88.75 693 VAL A O 1
ATOM 5320 N N . ALA A 1 694 ? -2.792 -48.773 -29.030 1.00 85.75 694 ALA A N 1
ATOM 5321 C CA . ALA A 1 694 ? -2.456 -49.929 -29.857 1.00 85.75 694 ALA A CA 1
ATOM 5322 C C . ALA A 1 694 ? -0.935 -50.080 -30.063 1.00 85.75 694 ALA A C 1
ATOM 5324 O O . ALA A 1 694 ? -0.414 -51.199 -30.002 1.00 85.75 694 ALA A O 1
ATOM 5325 N N . LEU A 1 695 ? -0.202 -48.980 -30.259 1.00 87.12 695 LEU A N 1
ATOM 5326 C CA . LEU A 1 695 ? 1.262 -48.993 -30.371 1.00 87.12 695 LEU A CA 1
ATOM 5327 C C . LEU A 1 695 ? 1.930 -49.410 -29.051 1.00 87.12 695 LEU A C 1
ATOM 5329 O O . LEU A 1 695 ? 2.821 -50.264 -29.057 1.00 87.12 695 LEU A O 1
ATOM 5333 N N . GLU A 1 696 ? 1.461 -48.889 -27.914 1.00 89.19 696 GLU A N 1
ATOM 5334 C CA . GLU A 1 696 ? 1.972 -49.269 -26.589 1.00 89.19 696 GLU A CA 1
ATOM 5335 C C . GLU A 1 696 ? 1.734 -50.758 -26.294 1.00 89.19 696 GLU A C 1
ATOM 5337 O O . GLU A 1 696 ? 2.665 -51.492 -25.944 1.00 89.19 696 GLU A O 1
ATOM 5342 N N . LEU A 1 697 ? 0.506 -51.239 -26.509 1.00 86.56 697 LEU A N 1
ATOM 5343 C CA . LEU A 1 697 ? 0.152 -52.649 -26.338 1.00 86.56 697 LEU A CA 1
ATOM 5344 C C . LEU A 1 697 ? 0.936 -53.555 -27.292 1.00 86.56 697 LEU A C 1
ATOM 5346 O O . LEU A 1 697 ? 1.289 -54.676 -26.917 1.00 86.56 697 LEU A O 1
ATOM 5350 N N . THR A 1 698 ? 1.248 -53.080 -28.500 1.00 85.12 698 THR A N 1
ATOM 5351 C CA . THR A 1 698 ? 2.112 -53.790 -29.450 1.00 85.12 698 THR A CA 1
ATOM 5352 C C . THR A 1 698 ? 3.520 -53.957 -28.886 1.00 85.12 698 THR A C 1
ATOM 5354 O O . THR A 1 698 ? 4.038 -55.074 -28.873 1.00 85.12 698 THR A O 1
ATOM 5357 N N . GLU A 1 699 ? 4.131 -52.897 -28.355 1.00 84.81 699 GLU A N 1
ATOM 5358 C CA . GLU A 1 699 ? 5.464 -52.969 -27.744 1.00 84.81 699 GLU A CA 1
ATOM 5359 C C . GLU A 1 699 ? 5.483 -53.844 -26.478 1.00 84.81 699 GLU A C 1
ATOM 5361 O O . GLU A 1 699 ? 6.398 -54.661 -26.290 1.00 84.81 699 GLU A O 1
ATOM 5366 N N . GLU A 1 700 ? 4.446 -53.771 -25.637 1.00 84.88 700 GLU A N 1
ATOM 5367 C CA . GLU A 1 700 ? 4.283 -54.672 -24.491 1.00 84.88 700 GLU A CA 1
ATOM 5368 C C . GLU A 1 700 ? 4.152 -56.136 -24.923 1.00 84.88 700 GLU A C 1
ATOM 5370 O O . GLU A 1 700 ? 4.779 -57.026 -24.332 1.00 84.88 700 GLU A O 1
ATOM 5375 N N . LEU A 1 701 ? 3.364 -56.400 -25.967 1.00 80.44 701 LEU A N 1
ATOM 5376 C CA . LEU A 1 701 ? 3.159 -57.735 -26.513 1.00 80.44 701 LEU A CA 1
ATOM 5377 C C . LEU A 1 701 ? 4.455 -58.292 -27.114 1.00 80.44 701 LEU A C 1
ATOM 5379 O O . LEU A 1 701 ? 4.825 -59.433 -26.823 1.00 80.44 701 LEU A O 1
ATOM 5383 N N . VAL A 1 702 ? 5.167 -57.481 -27.902 1.00 77.69 702 VAL A N 1
ATOM 5384 C CA . VAL A 1 702 ? 6.471 -57.809 -28.496 1.00 77.69 702 VAL A CA 1
ATOM 5385 C C . VAL A 1 702 ? 7.501 -58.114 -27.408 1.00 77.69 702 VAL A C 1
ATOM 5387 O O . VAL A 1 702 ? 8.289 -59.048 -27.556 1.00 77.69 702 VAL A O 1
ATOM 5390 N N . THR A 1 703 ? 7.466 -57.385 -26.293 1.00 79.69 703 THR A N 1
ATOM 5391 C CA . THR A 1 703 ? 8.362 -57.604 -25.148 1.00 79.69 703 THR A CA 1
ATOM 5392 C C . THR A 1 703 ? 7.987 -58.854 -24.342 1.00 79.69 703 THR A C 1
ATOM 5394 O O . THR A 1 703 ? 8.862 -59.577 -23.858 1.00 79.69 703 THR A O 1
ATOM 5397 N N . ALA A 1 704 ? 6.691 -59.137 -24.186 1.00 73.81 704 ALA A N 1
ATOM 5398 C CA . ALA A 1 704 ? 6.190 -60.290 -23.439 1.00 73.81 704 ALA A CA 1
ATOM 5399 C C . ALA A 1 704 ? 6.336 -61.618 -24.207 1.00 73.81 704 ALA A C 1
ATOM 5401 O O . ALA A 1 704 ? 6.476 -62.681 -23.588 1.00 73.81 704 ALA A O 1
ATOM 5402 N N . ALA A 1 705 ? 6.308 -61.578 -25.540 1.00 65.88 705 ALA A N 1
ATOM 5403 C CA . ALA A 1 705 ? 6.582 -62.712 -26.413 1.00 65.88 705 ALA A CA 1
ATOM 5404 C C . ALA A 1 705 ? 8.105 -62.948 -26.491 1.00 65.88 705 ALA A C 1
ATOM 5406 O O . ALA A 1 705 ? 8.788 -62.377 -27.332 1.00 65.88 705 ALA A O 1
ATOM 5407 N N . GLY A 1 706 ? 8.657 -63.763 -25.583 1.00 62.03 706 GLY A N 1
ATOM 5408 C CA . GLY A 1 706 ? 10.102 -64.052 -25.516 1.00 62.03 706 GLY A CA 1
ATOM 5409 C C . GLY A 1 706 ? 10.730 -64.615 -26.811 1.00 62.03 706 GLY A C 1
ATOM 5410 O O . GLY A 1 706 ? 10.029 -64.912 -27.775 1.00 62.03 706 GLY A O 1
ATOM 5411 N N . GLU A 1 707 ? 12.061 -64.792 -26.812 1.00 57.78 707 GLU A N 1
ATOM 5412 C CA . GLU A 1 707 ? 12.927 -65.196 -27.950 1.00 57.78 707 GLU A CA 1
ATOM 5413 C C . GLU A 1 707 ? 12.721 -66.643 -28.488 1.00 57.78 707 GLU A C 1
ATOM 5415 O O . GLU A 1 707 ? 13.689 -67.346 -28.775 1.00 57.78 707 GLU A O 1
ATOM 5420 N N . GLU A 1 708 ? 11.493 -67.154 -28.600 1.00 59.03 708 GLU A N 1
ATOM 5421 C CA . GLU A 1 708 ? 11.245 -68.413 -29.327 1.00 59.03 708 GLU A CA 1
ATOM 5422 C C . GLU A 1 708 ? 11.183 -68.149 -30.852 1.00 59.03 708 GLU A C 1
ATOM 5424 O O . GLU A 1 708 ? 10.580 -67.173 -31.288 1.00 59.03 708 GLU A O 1
ATOM 5429 N N . ASP A 1 709 ? 11.794 -69.017 -31.676 1.00 52.06 709 ASP A N 1
ATOM 5430 C CA . ASP A 1 709 ? 11.907 -68.849 -33.148 1.00 52.06 709 ASP A CA 1
ATOM 5431 C C . ASP A 1 709 ? 10.548 -68.586 -33.845 1.00 52.06 709 ASP A C 1
ATOM 5433 O O . ASP A 1 709 ? 10.475 -67.847 -34.825 1.00 52.06 709 ASP A O 1
ATOM 5437 N N . ASP A 1 710 ? 9.450 -69.163 -33.337 1.00 54.47 710 ASP A N 1
ATOM 5438 C CA . ASP A 1 710 ? 8.114 -69.035 -33.940 1.00 54.47 710 ASP A CA 1
ATOM 5439 C C . ASP A 1 710 ? 7.423 -67.683 -33.623 1.00 54.47 710 ASP A C 1
ATOM 5441 O O . ASP A 1 710 ? 6.449 -67.329 -34.290 1.00 54.47 710 ASP A O 1
ATOM 5445 N N . THR A 1 711 ? 7.906 -66.902 -32.641 1.00 61.19 711 THR A N 1
ATOM 5446 C CA . THR A 1 711 ? 7.368 -65.565 -32.294 1.00 61.19 711 THR A CA 1
ATOM 5447 C C . THR A 1 711 ? 8.182 -64.414 -32.888 1.00 61.19 711 THR A C 1
ATOM 5449 O O . THR A 1 711 ? 7.713 -63.280 -32.878 1.00 61.19 711 THR A O 1
ATOM 5452 N N . GLU A 1 712 ? 9.385 -64.661 -33.418 1.00 65.56 712 GLU A N 1
ATOM 5453 C CA . GLU A 1 712 ? 10.235 -63.631 -34.040 1.00 65.56 712 GLU A CA 1
ATOM 5454 C C . GLU A 1 712 ? 9.606 -63.045 -35.306 1.00 65.56 712 GLU A C 1
ATOM 5456 O O . GLU A 1 712 ? 9.478 -61.829 -35.421 1.00 65.56 712 GLU A O 1
ATOM 5461 N N . VAL A 1 713 ? 9.109 -63.907 -36.198 1.00 63.41 713 VAL A N 1
ATOM 5462 C CA . VAL A 1 713 ? 8.423 -63.485 -37.431 1.00 63.41 713 VAL A CA 1
ATOM 5463 C C . VAL A 1 713 ? 7.162 -62.682 -37.112 1.00 63.41 713 VAL A C 1
ATOM 5465 O O . VAL A 1 713 ? 6.873 -61.694 -37.779 1.00 63.41 713 VAL A O 1
ATOM 5468 N N . LEU A 1 714 ? 6.425 -63.075 -36.068 1.00 68.88 714 LEU A N 1
ATOM 5469 C CA . LEU A 1 714 ? 5.241 -62.346 -35.615 1.00 68.88 714 LEU A CA 1
ATOM 5470 C C . LEU A 1 714 ? 5.609 -60.962 -35.060 1.00 68.88 714 LEU A C 1
ATOM 5472 O O . LEU A 1 714 ? 4.911 -60.004 -35.358 1.00 68.88 714 LEU A O 1
ATOM 5476 N N . ARG A 1 715 ? 6.701 -60.845 -34.292 1.00 73.38 715 ARG A N 1
ATOM 5477 C CA . ARG A 1 715 ? 7.183 -59.563 -33.748 1.00 73.38 715 ARG A CA 1
ATOM 5478 C C . ARG A 1 715 ? 7.608 -58.593 -34.849 1.00 73.38 715 ARG A C 1
ATOM 5480 O O . ARG A 1 715 ? 7.277 -57.418 -34.765 1.00 73.38 715 ARG A O 1
ATOM 5487 N N . GLU A 1 716 ? 8.333 -59.078 -35.856 1.00 76.62 716 GLU A N 1
ATOM 5488 C CA . GLU A 1 716 ? 8.784 -58.248 -36.980 1.00 76.62 716 GLU A CA 1
ATOM 5489 C C . GLU A 1 716 ? 7.604 -57.809 -37.853 1.00 76.62 716 GLU A C 1
ATOM 5491 O O . GLU A 1 716 ? 7.484 -56.626 -38.147 1.00 76.62 716 GLU A O 1
ATOM 5496 N N . THR A 1 717 ? 6.682 -58.731 -38.158 1.00 81.00 717 THR A N 1
ATOM 5497 C CA . THR A 1 717 ? 5.477 -58.430 -38.952 1.00 81.00 717 THR A CA 1
ATOM 5498 C C . THR A 1 717 ? 4.552 -57.455 -38.221 1.00 81.00 717 THR A C 1
ATOM 5500 O O . THR A 1 717 ? 4.122 -56.470 -38.801 1.00 81.00 717 THR A O 1
ATOM 5503 N N . LEU A 1 718 ? 4.279 -57.686 -36.930 1.00 82.19 718 LEU A N 1
ATOM 5504 C CA . LEU A 1 718 ? 3.387 -56.831 -36.145 1.00 82.19 718 LEU A CA 1
ATOM 5505 C C . LEU A 1 718 ? 3.962 -55.420 -35.969 1.00 82.19 718 LEU A C 1
ATOM 5507 O O . LEU A 1 718 ? 3.220 -54.452 -36.075 1.00 82.19 718 LEU A O 1
ATOM 5511 N N . ARG A 1 719 ? 5.277 -55.296 -35.732 1.00 81.38 719 ARG A N 1
ATOM 5512 C CA . ARG A 1 719 ? 5.930 -53.983 -35.654 1.00 81.38 719 ARG A CA 1
ATOM 5513 C C . ARG A 1 719 ? 5.899 -53.274 -37.006 1.00 81.38 719 ARG A C 1
ATOM 5515 O O . ARG A 1 719 ? 5.540 -52.109 -37.051 1.00 81.38 719 ARG A O 1
ATOM 5522 N N . GLU A 1 720 ? 6.201 -53.974 -38.100 1.00 84.12 720 GLU A N 1
ATOM 5523 C CA . GLU A 1 720 ? 6.137 -53.393 -39.446 1.00 84.12 720 GLU A CA 1
ATOM 5524 C C . GLU A 1 720 ? 4.719 -52.916 -39.805 1.00 84.12 720 GLU A C 1
ATOM 5526 O O . GLU A 1 720 ? 4.560 -51.801 -40.300 1.00 84.12 720 GLU A O 1
ATOM 5531 N N . ASP A 1 721 ? 3.687 -53.713 -39.524 1.00 83.94 721 ASP A N 1
ATOM 5532 C CA . ASP A 1 721 ? 2.295 -53.352 -39.814 1.00 83.94 721 ASP A CA 1
ATOM 5533 C C . ASP A 1 721 ? 1.812 -52.181 -38.934 1.00 83.94 721 ASP A C 1
ATOM 5535 O O . ASP A 1 721 ? 1.138 -51.275 -39.433 1.00 83.94 721 ASP A O 1
ATOM 5539 N N . CYS A 1 722 ? 2.201 -52.146 -37.653 1.00 82.88 722 CYS A N 1
ATOM 5540 C CA . CYS A 1 722 ? 1.899 -51.035 -36.744 1.00 82.88 722 CYS A CA 1
ATOM 5541 C C . CYS A 1 722 ? 2.645 -49.744 -37.118 1.00 82.88 722 CYS A C 1
ATOM 5543 O O . CYS A 1 722 ? 2.021 -48.686 -37.159 1.00 82.88 722 CYS A O 1
ATOM 5545 N N . ASP A 1 723 ? 3.928 -49.817 -37.482 1.00 82.62 723 ASP A N 1
ATOM 5546 C CA . ASP A 1 723 ? 4.701 -48.663 -37.965 1.00 82.62 723 ASP A CA 1
ATOM 5547 C C . ASP A 1 723 ? 4.082 -48.098 -39.259 1.00 82.62 723 ASP A C 1
ATOM 5549 O O . ASP A 1 723 ? 4.028 -46.885 -39.485 1.00 82.62 723 ASP A O 1
ATOM 5553 N N . GLN A 1 724 ? 3.580 -48.973 -40.138 1.00 82.88 724 GLN A N 1
ATOM 5554 C CA . GLN A 1 724 ? 2.879 -48.554 -41.352 1.00 82.88 724 GLN A CA 1
ATOM 5555 C C . GLN A 1 724 ? 1.509 -47.932 -41.055 1.00 82.88 724 GLN A C 1
ATOM 5557 O O . GLN A 1 724 ? 1.125 -46.977 -41.739 1.00 82.88 724 GLN A O 1
ATOM 5562 N N . LEU A 1 725 ? 0.785 -48.439 -40.052 1.00 85.62 725 LEU A N 1
ATOM 5563 C CA . LEU A 1 725 ? -0.459 -47.844 -39.565 1.00 85.62 725 LEU A CA 1
ATOM 5564 C C . LEU A 1 725 ? -0.205 -46.442 -38.993 1.00 85.62 725 LEU A C 1
ATOM 5566 O O . LEU A 1 725 ? -0.860 -45.493 -39.421 1.00 85.62 725 LEU A O 1
ATOM 5570 N N . GLU A 1 726 ? 0.789 -46.293 -38.115 1.00 85.69 726 GLU A N 1
ATOM 5571 C CA . GLU A 1 726 ? 1.203 -45.009 -37.535 1.00 85.69 726 GLU A CA 1
ATOM 5572 C C . GLU A 1 726 ? 1.634 -44.020 -38.627 1.00 85.69 726 GLU A C 1
ATOM 5574 O O . GLU A 1 726 ? 1.174 -42.881 -38.670 1.00 85.69 726 GLU A O 1
ATOM 5579 N N . SER A 1 727 ? 2.445 -44.466 -39.592 1.00 82.81 727 SER A N 1
ATOM 5580 C CA . SER A 1 727 ? 2.874 -43.636 -40.722 1.00 82.81 727 SER A CA 1
ATOM 5581 C C . SER A 1 727 ? 1.696 -43.132 -41.563 1.00 82.81 727 SER A C 1
ATOM 5583 O O . SER A 1 727 ? 1.692 -41.977 -42.000 1.00 82.81 727 SER A O 1
ATOM 5585 N N . ARG A 1 728 ? 0.682 -43.974 -41.803 1.00 85.19 728 ARG A N 1
ATOM 5586 C CA . ARG A 1 728 ? -0.536 -43.568 -42.522 1.00 85.19 728 ARG A CA 1
ATOM 5587 C C . ARG A 1 728 ? -1.407 -42.641 -41.685 1.00 85.19 728 ARG A C 1
ATOM 5589 O O . ARG A 1 728 ? -1.958 -41.689 -42.234 1.00 85.19 728 ARG A O 1
ATOM 5596 N N . PHE A 1 729 ? -1.471 -42.860 -40.378 1.00 86.44 729 PHE A N 1
ATOM 5597 C CA . PHE A 1 729 ? -2.184 -41.987 -39.456 1.00 86.44 729 PHE A CA 1
ATOM 5598 C C . PHE A 1 729 ? -1.526 -40.601 -39.351 1.00 86.44 729 PHE A C 1
ATOM 5600 O O . PHE A 1 729 ? -2.208 -39.582 -39.386 1.00 86.44 729 PHE A O 1
ATOM 5607 N N . HIS A 1 730 ? -0.195 -40.520 -39.372 1.00 84.69 730 HIS A N 1
ATOM 5608 C CA . HIS A 1 730 ? 0.518 -39.242 -39.429 1.00 84.69 730 HIS A CA 1
ATOM 5609 C C . HIS A 1 730 ? 0.176 -38.419 -40.677 1.00 84.69 730 HIS A C 1
ATOM 5611 O O . HIS A 1 730 ? 0.107 -37.197 -40.590 1.00 84.69 730 HIS A O 1
ATOM 5617 N N . LEU A 1 731 ? -0.098 -39.050 -41.824 1.00 80.19 731 LEU A N 1
ATOM 5618 C CA . LEU A 1 731 ? -0.568 -38.323 -43.012 1.00 80.19 731 LEU A CA 1
ATOM 5619 C C . LEU A 1 731 ? -1.968 -37.730 -42.816 1.00 80.19 731 LEU A C 1
ATOM 5621 O O . LEU A 1 731 ? -2.245 -36.649 -43.334 1.00 80.19 731 LEU A O 1
ATOM 5625 N N . LEU A 1 732 ? -2.824 -38.403 -42.045 1.00 83.31 732 LEU A N 1
ATOM 5626 C CA . LEU A 1 732 ? -4.134 -37.886 -41.657 1.00 83.31 732 LEU A CA 1
ATOM 5627 C C . LEU A 1 732 ? -3.995 -36.676 -40.716 1.00 83.31 732 LEU A C 1
ATOM 5629 O O . LEU A 1 732 ? -4.644 -35.656 -40.935 1.00 83.31 732 LEU A O 1
ATOM 5633 N N . ILE A 1 733 ? -3.084 -36.743 -39.738 1.00 86.06 733 ILE A N 1
ATOM 5634 C CA . ILE A 1 733 ? -2.776 -35.611 -38.847 1.00 86.06 733 ILE A CA 1
ATOM 5635 C C . ILE A 1 733 ? -2.193 -34.432 -39.630 1.00 86.06 733 ILE A C 1
ATOM 5637 O O . ILE A 1 733 ? -2.596 -33.297 -39.412 1.00 86.06 733 ILE A O 1
ATOM 5641 N N . VAL A 1 734 ? -1.282 -34.674 -40.577 1.00 83.19 734 VAL A N 1
ATOM 5642 C CA . VAL A 1 734 ? -0.726 -33.613 -41.435 1.00 83.19 734 VAL A CA 1
ATOM 5643 C C . VAL A 1 734 ? -1.822 -32.959 -42.279 1.00 83.19 734 VAL A C 1
ATOM 5645 O O . VAL A 1 734 ? -1.823 -31.739 -42.435 1.00 83.19 734 VAL A O 1
ATOM 5648 N N . ARG A 1 735 ? -2.777 -33.744 -42.794 1.00 81.50 735 ARG A N 1
ATOM 5649 C CA . ARG A 1 735 ? -3.898 -33.234 -43.594 1.00 81.50 735 ARG A CA 1
ATOM 5650 C C . ARG A 1 735 ? -4.784 -32.276 -42.813 1.00 81.50 735 ARG A C 1
ATOM 5652 O O . ARG A 1 735 ? -5.126 -31.220 -43.336 1.00 81.50 735 ARG A O 1
ATOM 5659 N N . PHE A 1 736 ? -5.168 -32.662 -41.603 1.00 85.44 736 PHE A N 1
ATOM 5660 C CA . PHE A 1 736 ? -6.053 -31.874 -40.746 1.00 85.44 736 PHE A CA 1
ATOM 5661 C C . PHE A 1 736 ? -5.275 -31.062 -39.707 1.00 85.44 736 PHE A C 1
ATOM 5663 O O . PHE A 1 736 ? -5.856 -30.587 -38.737 1.00 85.44 736 PHE A O 1
ATOM 5670 N N . GLY A 1 737 ? -3.968 -30.867 -39.920 1.00 86.94 737 GLY A N 1
ATOM 5671 C CA . GLY A 1 737 ? -3.056 -30.297 -38.932 1.00 86.94 737 GLY A CA 1
ATOM 5672 C C . GLY A 1 737 ? -3.504 -28.926 -38.449 1.00 86.94 737 GLY A C 1
ATOM 5673 O O . GLY A 1 737 ? -3.596 -28.714 -37.250 1.00 86.94 737 GLY A O 1
ATOM 5674 N N . ALA A 1 738 ? -3.885 -28.023 -39.355 1.00 86.69 738 ALA A N 1
ATOM 5675 C CA . ALA A 1 738 ? -4.390 -26.707 -38.964 1.00 86.69 738 ALA A CA 1
ATOM 5676 C C . ALA A 1 738 ? -5.696 -26.782 -38.145 1.00 86.69 738 ALA A C 1
ATOM 5678 O O . ALA A 1 738 ? -5.849 -26.045 -37.175 1.00 86.69 738 ALA A O 1
ATOM 5679 N N . ALA A 1 739 ? -6.604 -27.706 -38.477 1.00 87.62 739 ALA A N 1
ATOM 5680 C CA . ALA A 1 739 ? -7.855 -27.910 -37.742 1.00 87.62 739 ALA A CA 1
ATOM 5681 C C . ALA A 1 739 ? -7.633 -28.525 -36.351 1.00 87.62 739 ALA A C 1
ATOM 5683 O O . ALA A 1 739 ? -8.283 -28.122 -35.390 1.00 87.62 739 ALA A O 1
ATOM 5684 N N . LEU A 1 740 ? -6.684 -29.454 -36.228 1.00 90.31 740 LEU A N 1
ATOM 5685 C CA . LEU A 1 740 ? -6.275 -30.032 -34.946 1.00 90.31 740 LEU A CA 1
ATOM 5686 C C . LEU A 1 740 ? -5.563 -28.990 -34.070 1.00 90.31 740 LEU A C 1
ATOM 5688 O O . LEU A 1 740 ? -5.853 -28.879 -32.885 1.00 90.31 740 LEU A O 1
ATOM 5692 N N . LEU A 1 741 ? -4.695 -28.158 -34.654 1.00 92.00 741 LEU A N 1
ATOM 5693 C CA . LEU A 1 741 ? -4.073 -27.033 -33.945 1.00 92.00 741 LEU A CA 1
ATOM 5694 C C . LEU A 1 741 ? -5.128 -26.025 -33.459 1.00 92.00 741 LEU A C 1
ATOM 5696 O O . LEU A 1 741 ? -5.049 -25.549 -32.328 1.00 92.00 741 LEU A O 1
ATOM 5700 N N . ALA A 1 742 ? -6.144 -25.730 -34.276 1.00 90.44 742 ALA A N 1
ATOM 5701 C CA . ALA A 1 742 ? -7.265 -24.883 -33.872 1.00 90.44 742 ALA A CA 1
ATOM 5702 C C . ALA A 1 742 ? -8.077 -25.505 -32.721 1.00 90.44 742 ALA A C 1
ATOM 5704 O O . ALA A 1 742 ? -8.460 -24.791 -31.799 1.00 90.44 742 ALA A O 1
ATOM 5705 N N . HIS A 1 743 ? -8.286 -26.825 -32.731 1.00 91.69 743 HIS A N 1
ATOM 5706 C CA . HIS A 1 743 ? -8.953 -27.547 -31.646 1.00 91.69 743 HIS A CA 1
ATOM 5707 C C . HIS A 1 743 ? -8.211 -27.431 -30.314 1.00 91.69 743 HIS A C 1
ATOM 5709 O O . HIS A 1 743 ? -8.790 -26.936 -29.351 1.00 91.69 743 HIS A O 1
ATOM 5715 N N . HIS A 1 744 ? -6.926 -27.791 -30.282 1.00 92.00 744 HIS A N 1
ATOM 5716 C CA . HIS A 1 744 ? -6.117 -27.702 -29.061 1.00 92.00 744 HIS A CA 1
ATOM 5717 C C . HIS A 1 744 ? -5.929 -26.257 -28.587 1.00 92.00 744 HIS A C 1
ATOM 5719 O O . HIS A 1 744 ? -5.806 -25.984 -27.397 1.00 92.00 744 HIS A O 1
ATOM 5725 N N . CYS A 1 745 ? -5.977 -25.284 -29.498 1.00 90.62 745 CYS A N 1
ATOM 5726 C CA . CYS A 1 745 ? -5.982 -23.884 -29.098 1.00 90.62 745 CYS A CA 1
ATOM 5727 C C . CYS A 1 745 ? -7.285 -23.445 -28.414 1.00 90.62 745 CYS A C 1
ATOM 5729 O O . CYS A 1 745 ? -7.247 -22.666 -27.460 1.00 90.62 745 CYS A O 1
ATOM 5731 N N . LEU A 1 746 ? -8.438 -23.925 -28.890 1.00 89.88 746 LEU A N 1
ATOM 5732 C CA . LEU A 1 746 ? -9.720 -23.686 -28.224 1.00 89.88 746 LEU A CA 1
ATOM 5733 C C . LEU A 1 746 ? -9.767 -24.406 -26.870 1.00 89.88 746 LEU A C 1
ATOM 5735 O O . LEU A 1 746 ? -10.131 -23.773 -25.883 1.00 89.88 746 LEU A O 1
ATOM 5739 N N . GLY A 1 747 ? -9.280 -25.650 -26.796 1.00 90.38 747 GLY A N 1
ATOM 5740 C CA . GLY A 1 747 ? -9.102 -26.378 -25.534 1.00 90.38 747 GLY A CA 1
ATOM 5741 C C . GLY A 1 747 ? -8.216 -25.618 -24.543 1.00 90.38 747 GLY A C 1
ATOM 5742 O O . GLY A 1 747 ? -8.590 -25.419 -23.391 1.00 90.38 747 GLY A O 1
ATOM 5743 N N . ALA A 1 748 ? -7.096 -25.053 -25.006 1.00 91.69 748 ALA A N 1
ATOM 5744 C CA . ALA A 1 748 ? -6.248 -24.191 -24.183 1.00 91.69 748 ALA A CA 1
ATOM 5745 C C . ALA A 1 748 ? -6.984 -22.933 -23.676 1.00 91.69 748 ALA A C 1
ATOM 5747 O O . ALA A 1 748 ? -6.784 -22.524 -22.532 1.00 91.69 748 ALA A O 1
ATOM 5748 N N . ARG A 1 749 ? -7.859 -22.316 -24.484 1.00 91.19 749 ARG A N 1
ATOM 5749 C CA . ARG A 1 749 ? -8.687 -21.173 -24.050 1.00 91.19 749 ARG A CA 1
ATOM 5750 C C . ARG A 1 749 ? -9.729 -21.578 -23.007 1.00 91.19 749 ARG A C 1
ATOM 5752 O O . ARG A 1 749 ? -9.912 -20.839 -22.040 1.00 91.19 749 ARG A O 1
ATOM 5759 N N . ASP A 1 750 ? -10.349 -22.743 -23.151 1.00 91.38 750 ASP A N 1
ATOM 5760 C CA . ASP A 1 750 ? -11.292 -23.280 -22.164 1.00 91.38 750 ASP A CA 1
ATOM 5761 C C . ASP A 1 750 ? -10.585 -23.608 -20.839 1.00 91.38 750 ASP A C 1
ATOM 5763 O O . ASP A 1 750 ? -11.046 -23.210 -19.765 1.00 91.38 750 ASP A O 1
ATOM 5767 N N . SER A 1 751 ? -9.402 -24.223 -20.903 1.00 92.56 751 SER A N 1
ATOM 5768 C CA . SER A 1 751 ? -8.554 -24.468 -19.732 1.00 92.56 751 SER A CA 1
ATOM 5769 C C . SER A 1 751 ? -8.100 -23.162 -19.068 1.00 92.56 751 SER A C 1
ATOM 5771 O O . SER A 1 751 ? -8.078 -23.069 -17.842 1.00 92.56 751 SER A O 1
ATOM 5773 N N . LEU A 1 752 ? -7.814 -22.102 -19.836 1.00 92.81 752 LEU A N 1
ATOM 5774 C CA . LEU A 1 752 ? -7.516 -20.770 -19.287 1.00 92.81 752 LEU A CA 1
ATOM 5775 C C . LEU A 1 752 ? -8.711 -20.141 -18.563 1.00 92.81 752 LEU A C 1
ATOM 5777 O O . LEU A 1 752 ? -8.518 -19.488 -17.535 1.00 92.81 752 LEU A O 1
ATOM 5781 N N . LEU A 1 753 ? -9.934 -20.339 -19.062 1.00 91.31 753 LEU A N 1
ATOM 5782 C CA . LEU A 1 753 ? -11.148 -19.912 -18.359 1.00 91.31 753 LEU A CA 1
ATOM 5783 C C . LEU A 1 753 ? -11.308 -20.675 -17.040 1.00 91.31 753 LEU A C 1
ATOM 5785 O O . LEU A 1 753 ? -11.533 -20.049 -16.007 1.00 91.31 753 LEU A O 1
ATOM 5789 N N . ALA A 1 754 ? -11.076 -21.989 -17.036 1.00 90.94 754 ALA A N 1
ATOM 5790 C CA . ALA A 1 754 ? -11.087 -22.786 -15.810 1.00 90.94 754 ALA A CA 1
ATOM 5791 C C . ALA A 1 754 ? -10.004 -22.339 -14.805 1.00 90.94 754 ALA A C 1
ATOM 5793 O O . ALA A 1 754 ? -10.262 -22.281 -13.600 1.00 90.94 754 ALA A O 1
ATOM 5794 N N . VAL A 1 755 ? -8.811 -21.958 -15.284 1.00 91.69 755 VAL A N 1
ATOM 5795 C CA . VAL A 1 755 ? -7.760 -21.358 -14.443 1.00 91.69 755 VAL A CA 1
ATOM 5796 C C . VAL A 1 755 ? -8.234 -20.034 -13.839 1.00 91.69 755 VAL A C 1
ATOM 5798 O O . VAL A 1 755 ? -8.005 -19.813 -12.652 1.00 91.69 755 VAL A O 1
ATOM 5801 N N . ARG A 1 756 ? -8.908 -19.165 -14.607 1.00 92.56 756 ARG A N 1
ATOM 5802 C CA . ARG A 1 756 ? -9.464 -17.896 -14.098 1.00 92.56 756 ARG A CA 1
ATOM 5803 C C . ARG A 1 756 ? -10.551 -18.118 -13.048 1.00 92.56 756 ARG A C 1
ATOM 5805 O O . ARG A 1 756 ? -10.479 -17.509 -11.985 1.00 92.56 756 ARG A O 1
ATOM 5812 N N . ASP A 1 757 ? -11.488 -19.027 -13.294 1.00 90.38 757 ASP A N 1
ATOM 5813 C CA . ASP A 1 757 ? -12.563 -19.356 -12.348 1.00 90.38 757 ASP A CA 1
ATOM 5814 C C . ASP A 1 757 ? -12.011 -19.927 -11.029 1.00 90.38 757 ASP A C 1
ATOM 5816 O O . ASP A 1 757 ? -12.508 -19.631 -9.937 1.00 90.38 757 ASP A O 1
ATOM 5820 N N . ALA A 1 758 ? -10.954 -20.741 -11.109 1.00 85.69 758 ALA A N 1
ATOM 5821 C CA . ALA A 1 758 ? -10.249 -21.242 -9.933 1.00 85.69 758 ALA A CA 1
ATOM 5822 C C . ALA A 1 758 ? -9.435 -20.137 -9.231 1.00 85.69 758 ALA A C 1
ATOM 5824 O O . ALA A 1 758 ? -9.348 -20.125 -8.003 1.00 85.69 758 ALA A O 1
ATOM 5825 N N . LEU A 1 759 ? -8.883 -19.180 -9.986 1.00 86.00 759 LEU A N 1
ATOM 5826 C CA . LEU A 1 759 ? -8.137 -18.036 -9.459 1.00 86.00 759 LEU A CA 1
ATOM 5827 C C . LEU A 1 759 ? -9.038 -17.045 -8.707 1.00 86.00 759 LEU A C 1
ATOM 5829 O O . LEU A 1 759 ? -8.619 -16.512 -7.680 1.00 86.00 759 LEU A O 1
ATOM 5833 N N . GLU A 1 760 ? -10.283 -16.835 -9.148 1.00 85.69 760 GLU A N 1
ATOM 5834 C CA . GLU A 1 760 ? -11.255 -15.976 -8.448 1.00 85.69 760 GLU A CA 1
ATOM 5835 C C . GLU A 1 760 ? -11.526 -16.444 -7.010 1.00 85.69 760 GLU A C 1
ATOM 5837 O O . GLU A 1 760 ? -11.729 -15.627 -6.109 1.00 85.69 760 GLU A O 1
ATOM 5842 N N . GLN A 1 761 ? -11.451 -17.754 -6.757 1.00 79.94 761 GLN A N 1
ATOM 5843 C CA . GLN A 1 761 ? -11.591 -18.333 -5.415 1.00 79.94 761 GLN A CA 1
ATOM 5844 C C . GLN A 1 761 ? -10.387 -18.026 -4.504 1.00 79.94 761 GLN A C 1
ATOM 5846 O O . GLN A 1 761 ? -10.438 -18.294 -3.305 1.00 79.94 761 GLN A O 1
ATOM 5851 N N . CYS A 1 762 ? -9.310 -17.459 -5.054 1.00 78.50 762 CYS A N 1
ATOM 5852 C CA . CYS A 1 762 ? -8.069 -17.096 -4.369 1.00 78.50 762 CYS A CA 1
ATOM 5853 C C . CYS A 1 762 ? -7.803 -15.576 -4.375 1.00 78.50 762 CYS A C 1
ATOM 5855 O O . CYS A 1 762 ? -6.664 -15.158 -4.177 1.00 78.50 762 CYS A O 1
ATOM 5857 N N . ARG A 1 763 ? -8.833 -14.736 -4.571 1.00 82.31 763 ARG A N 1
ATOM 5858 C CA . ARG A 1 763 ? -8.705 -13.266 -4.690 1.00 82.31 763 ARG A CA 1
ATOM 5859 C C . ARG A 1 763 ? -8.052 -12.565 -3.490 1.00 82.31 763 ARG A C 1
ATOM 5861 O O . ARG A 1 763 ? -7.519 -11.474 -3.639 1.00 82.31 763 ARG A O 1
ATOM 5868 N N . GLU A 1 764 ? -8.092 -13.178 -2.312 1.00 76.81 764 GLU A N 1
ATOM 5869 C CA . GLU A 1 764 ? -7.492 -12.632 -1.085 1.00 76.81 764 GLU A CA 1
ATOM 5870 C C . GLU A 1 764 ? -5.965 -12.856 -0.995 1.00 76.81 764 GLU A C 1
ATOM 5872 O O . GLU A 1 764 ? -5.340 -12.406 -0.037 1.00 76.81 764 GLU A O 1
ATOM 5877 N N . ALA A 1 765 ? -5.347 -13.553 -1.959 1.00 70.94 765 ALA A N 1
ATOM 5878 C CA . ALA A 1 765 ? -3.909 -13.825 -1.969 1.00 70.94 765 ALA A CA 1
ATOM 5879 C C . ALA A 1 765 ? -3.078 -12.630 -2.480 1.00 70.94 765 ALA A C 1
ATOM 5881 O O . ALA A 1 765 ? -3.412 -12.022 -3.495 1.00 70.94 765 ALA A O 1
ATOM 5882 N N . GLU A 1 766 ? -1.936 -12.355 -1.838 1.00 76.62 766 GLU A N 1
ATOM 5883 C CA . GLU A 1 766 ? -1.023 -11.252 -2.201 1.00 76.62 766 GLU A CA 1
ATOM 5884 C C . GLU A 1 766 ? -0.482 -11.363 -3.641 1.00 76.62 766 GLU A C 1
ATOM 5886 O O . GLU A 1 766 ? -0.260 -10.348 -4.296 1.00 76.62 766 GLU A O 1
ATOM 5891 N N . SER A 1 767 ? -0.311 -12.583 -4.172 1.00 80.00 767 SER A N 1
ATOM 5892 C CA . SER A 1 767 ? 0.180 -12.811 -5.542 1.00 80.00 767 SER A CA 1
ATOM 5893 C C . SER A 1 767 ? -0.908 -12.875 -6.627 1.00 80.00 767 SER A C 1
ATOM 5895 O O . SER A 1 767 ? -0.595 -13.143 -7.794 1.00 80.00 767 SER A O 1
ATOM 5897 N N . TYR A 1 768 ? -2.176 -12.617 -6.277 1.00 83.69 768 TYR A N 1
ATOM 5898 C CA . TYR A 1 768 ? -3.321 -12.709 -7.193 1.00 83.69 768 TYR A CA 1
ATOM 5899 C C . TYR A 1 768 ? -3.135 -11.856 -8.457 1.00 83.69 768 TYR A C 1
ATOM 5901 O O . TYR A 1 768 ? -3.323 -12.353 -9.570 1.00 83.69 768 TYR A O 1
ATOM 5909 N N . GLU A 1 769 ? -2.705 -10.598 -8.321 1.00 84.81 769 GLU A N 1
ATOM 5910 C CA . GLU A 1 769 ? -2.506 -9.698 -9.467 1.00 84.81 769 GLU A CA 1
ATOM 5911 C C . GLU A 1 769 ? -1.381 -10.167 -10.397 1.00 84.81 769 GLU A C 1
ATOM 5913 O O . GLU A 1 769 ? -1.514 -10.124 -11.622 1.00 84.81 769 GLU A O 1
ATOM 5918 N N . ASP A 1 770 ? -0.282 -10.667 -9.830 1.00 83.25 770 ASP A N 1
ATOM 5919 C CA . ASP A 1 770 ? 0.858 -11.161 -10.600 1.00 83.25 770 ASP A CA 1
ATOM 5920 C C . ASP A 1 770 ? 0.503 -12.408 -11.407 1.00 83.25 770 ASP A C 1
ATOM 5922 O O . ASP A 1 770 ? 0.935 -12.562 -12.552 1.00 83.25 770 ASP A O 1
ATOM 5926 N N . VAL A 1 771 ? -0.282 -13.314 -10.828 1.00 86.38 771 VAL A N 1
ATOM 5927 C CA . VAL A 1 771 ? -0.764 -14.509 -11.527 1.00 86.38 771 VAL A CA 1
ATOM 5928 C C . VAL A 1 771 ? -1.771 -14.127 -12.601 1.00 86.38 771 VAL A C 1
ATOM 5930 O O . VAL A 1 771 ? -1.631 -14.588 -13.733 1.00 86.38 771 VAL A O 1
ATOM 5933 N N . THR A 1 772 ? -2.726 -13.253 -12.272 1.00 90.62 772 THR A N 1
ATOM 5934 C CA . THR A 1 772 ? -3.739 -12.758 -13.214 1.00 90.62 772 THR A CA 1
ATOM 5935 C C . THR A 1 772 ? -3.069 -12.151 -14.444 1.00 90.62 772 THR A C 1
ATOM 5937 O O . THR A 1 772 ? -3.370 -12.548 -15.564 1.00 90.62 772 THR A O 1
ATOM 5940 N N . ARG A 1 773 ? -2.036 -11.317 -14.252 1.00 91.12 773 ARG A N 1
ATOM 5941 C CA . ARG A 1 773 ? -1.259 -10.726 -15.354 1.00 91.12 773 ARG A CA 1
ATOM 5942 C C . ARG A 1 773 ? -0.612 -11.773 -16.267 1.00 91.12 773 ARG A C 1
ATOM 5944 O O . ARG A 1 773 ? -0.565 -11.593 -17.483 1.00 91.12 773 ARG A O 1
ATOM 5951 N N . HIS A 1 774 ? -0.076 -12.859 -15.706 1.00 92.44 774 HIS A N 1
ATOM 5952 C CA . HIS A 1 774 ? 0.505 -13.932 -16.516 1.00 92.44 774 HIS A CA 1
ATOM 5953 C C . HIS A 1 774 ? -0.566 -14.713 -17.286 1.00 92.44 774 HIS A C 1
ATOM 5955 O O . HIS A 1 774 ? -0.332 -15.042 -18.447 1.00 92.44 774 HIS A O 1
ATOM 5961 N N . VAL A 1 775 ? -1.720 -14.982 -16.668 1.00 92.25 775 VAL A N 1
ATOM 5962 C CA . VAL A 1 775 ? -2.866 -15.646 -17.311 1.00 92.25 775 VAL A CA 1
ATOM 5963 C C . VAL A 1 775 ? -3.410 -14.788 -18.456 1.00 92.25 775 VAL A C 1
ATOM 5965 O O . VAL A 1 775 ? -3.574 -15.293 -19.564 1.00 92.25 775 VAL A O 1
ATOM 5968 N N . ASP A 1 776 ? -3.580 -13.483 -18.238 1.00 92.56 776 ASP A N 1
ATOM 5969 C CA . ASP A 1 776 ? -4.017 -12.529 -19.264 1.00 92.56 776 ASP A CA 1
ATOM 5970 C C . ASP A 1 776 ? -3.054 -12.489 -20.450 1.00 92.56 776 ASP A C 1
ATOM 5972 O O . ASP A 1 776 ? -3.474 -12.469 -21.607 1.00 92.56 776 ASP A O 1
ATOM 5976 N N . ARG A 1 777 ? -1.746 -12.561 -20.180 1.00 93.19 777 ARG A N 1
ATOM 5977 C CA . ARG A 1 777 ? -0.744 -12.593 -21.244 1.00 93.19 777 ARG A CA 1
ATOM 5978 C C . ARG A 1 777 ? -0.779 -13.884 -22.064 1.00 93.19 777 ARG A C 1
ATOM 5980 O O . ARG A 1 777 ? -0.465 -13.841 -23.252 1.00 93.19 777 ARG A O 1
ATOM 5987 N N . ILE A 1 778 ? -1.104 -15.024 -21.454 1.00 93.06 778 ILE A N 1
ATOM 5988 C CA . ILE A 1 778 ? -1.294 -16.280 -22.197 1.00 93.06 778 ILE A CA 1
ATOM 5989 C C . ILE A 1 778 ? -2.548 -16.168 -23.073 1.00 93.06 778 ILE A C 1
ATOM 5991 O O . ILE A 1 778 ? -2.492 -16.486 -24.255 1.00 93.06 778 ILE A O 1
ATOM 5995 N N . ASP A 1 779 ? -3.641 -15.647 -22.521 1.00 91.25 779 ASP A N 1
ATOM 5996 C CA . ASP A 1 779 ? -4.912 -15.435 -23.220 1.00 91.25 779 ASP A CA 1
ATOM 5997 C C . ASP A 1 779 ? -4.768 -14.487 -24.434 1.00 91.25 779 ASP A C 1
ATOM 5999 O O . ASP A 1 779 ? -5.285 -14.775 -25.511 1.00 91.25 779 ASP A O 1
ATOM 6003 N N . GLU A 1 780 ? -3.981 -13.409 -24.328 1.00 90.69 780 GLU A N 1
ATOM 6004 C CA . GLU A 1 780 ? -3.591 -12.573 -25.481 1.00 90.69 780 GLU A CA 1
ATOM 6005 C C . GLU A 1 780 ? -2.875 -13.372 -26.581 1.00 90.69 780 GLU A C 1
ATOM 6007 O O . GLU A 1 780 ? -3.254 -13.288 -27.748 1.00 90.69 780 GLU A O 1
ATOM 6012 N N . LEU A 1 781 ? -1.871 -14.178 -26.218 1.00 91.00 781 LEU A N 1
ATOM 6013 C CA . LEU A 1 781 ? -1.114 -14.989 -27.178 1.00 91.00 781 LEU A CA 1
ATOM 6014 C C . LEU A 1 781 ? -1.999 -16.044 -27.858 1.00 91.00 781 LEU A C 1
ATOM 6016 O O . LEU A 1 781 ? -1.867 -16.271 -29.059 1.00 91.00 781 LEU A O 1
ATOM 6020 N N . CYS A 1 782 ? -2.924 -16.660 -27.118 1.00 88.62 782 CYS A N 1
ATOM 6021 C CA . CYS A 1 782 ? -3.905 -17.590 -27.675 1.00 88.62 782 CYS A CA 1
ATOM 6022 C C . CYS A 1 782 ? -4.849 -16.891 -28.666 1.00 88.62 782 CYS A C 1
ATOM 6024 O O . CYS A 1 782 ? -5.114 -17.432 -29.741 1.00 88.62 782 CYS A O 1
ATOM 6026 N N . ARG A 1 783 ? -5.312 -15.669 -28.362 1.00 87.06 783 ARG A N 1
ATOM 6027 C CA . ARG A 1 783 ? -6.127 -14.873 -29.300 1.00 87.06 783 ARG A CA 1
ATOM 6028 C C . ARG A 1 783 ? -5.360 -14.457 -30.553 1.00 87.06 783 ARG A C 1
ATOM 6030 O O . ARG A 1 783 ? -5.955 -14.417 -31.625 1.00 87.06 783 ARG A O 1
ATOM 6037 N N . ASP A 1 784 ? -4.068 -14.163 -30.453 1.00 87.00 784 ASP A N 1
ATOM 6038 C CA . ASP A 1 784 ? -3.260 -13.803 -31.625 1.00 87.00 784 ASP A CA 1
ATOM 6039 C C . ASP A 1 784 ? -3.125 -14.968 -32.615 1.00 87.00 784 ASP A C 1
ATOM 6041 O O . ASP A 1 784 ? -3.159 -14.754 -33.830 1.00 87.00 784 ASP A O 1
ATOM 6045 N N . VAL A 1 785 ? -3.019 -16.199 -32.103 1.00 87.06 785 VAL A N 1
ATOM 6046 C CA . VAL A 1 785 ? -2.909 -17.412 -32.927 1.00 87.06 785 VAL A CA 1
ATOM 6047 C C . VAL A 1 785 ? -4.269 -17.846 -33.485 1.00 87.06 785 VAL A C 1
ATOM 6049 O O . VAL A 1 785 ? -4.353 -18.209 -34.658 1.00 87.06 785 VAL A O 1
ATOM 6052 N N . CYS A 1 786 ? -5.326 -17.797 -32.668 1.00 80.12 786 CYS A N 1
ATOM 6053 C CA . CYS A 1 786 ? -6.595 -18.486 -32.948 1.00 80.12 786 CYS A CA 1
ATOM 6054 C C . CYS A 1 786 ? -7.787 -17.543 -33.158 1.00 80.12 786 CYS A C 1
ATOM 6056 O O . CYS A 1 786 ? -8.864 -17.977 -33.550 1.00 80.12 786 CYS A O 1
ATOM 6058 N N . GLY A 1 787 ? -7.618 -16.243 -32.925 1.00 81.81 787 GLY A N 1
ATOM 6059 C CA . GLY A 1 787 ? -8.692 -15.260 -33.037 1.00 81.81 787 GLY A CA 1
ATOM 6060 C C . GLY A 1 787 ? -9.765 -15.392 -31.950 1.00 81.81 787 GLY A C 1
ATOM 6061 O O . GLY A 1 787 ? -9.574 -16.036 -30.918 1.00 81.81 787 GLY A O 1
ATOM 6062 N N . GLU A 1 788 ? -10.908 -14.742 -32.181 1.00 81.50 788 GLU A N 1
ATOM 6063 C CA . GLU A 1 788 ? -12.060 -14.738 -31.263 1.00 81.50 788 GLU A CA 1
ATOM 6064 C C . GLU A 1 788 ? -13.081 -15.849 -31.556 1.00 81.50 788 GLU A C 1
ATOM 6066 O O . GLU A 1 788 ? -14.102 -15.922 -30.878 1.00 81.50 788 GLU A O 1
ATOM 6071 N N . GLY A 1 789 ? -12.814 -16.719 -32.536 1.00 79.06 789 GLY A N 1
ATOM 6072 C CA . GLY A 1 789 ? -13.703 -17.826 -32.893 1.00 79.06 789 GLY A CA 1
ATOM 6073 C C . GLY A 1 789 ? -13.984 -18.758 -31.711 1.00 79.06 789 GLY A C 1
ATOM 6074 O O . GLY A 1 789 ? -13.116 -18.957 -30.856 1.00 79.06 789 GLY A O 1
ATOM 6075 N N . GLU A 1 790 ? -15.199 -19.307 -31.656 1.00 82.81 790 GLU A N 1
ATOM 6076 C CA . GLU A 1 790 ? -15.626 -20.271 -30.626 1.00 82.81 790 GLU A CA 1
ATOM 6077 C C . GLU A 1 790 ? -15.625 -21.711 -31.158 1.00 82.81 790 GLU A C 1
ATOM 6079 O O . GLU A 1 790 ? -15.619 -22.666 -30.386 1.00 82.81 790 GLU A O 1
ATOM 6084 N N . THR A 1 791 ? -15.608 -21.887 -32.482 1.00 86.00 791 THR A N 1
ATOM 6085 C CA . THR A 1 791 ? -15.530 -23.198 -33.131 1.00 86.00 791 THR A CA 1
ATOM 6086 C C . THR A 1 791 ? -14.284 -23.314 -34.005 1.00 86.00 791 THR A C 1
ATOM 6088 O O . THR A 1 791 ? -13.739 -22.314 -34.467 1.00 86.00 791 THR A O 1
ATOM 6091 N N . VAL A 1 792 ? -13.838 -24.547 -34.273 1.00 84.12 792 VAL A N 1
ATOM 6092 C CA . VAL A 1 792 ? -12.692 -24.822 -35.165 1.00 84.12 792 VAL A CA 1
ATOM 6093 C C . VAL A 1 792 ? -12.872 -24.148 -36.529 1.00 84.12 792 VAL A C 1
ATOM 6095 O O . VAL A 1 792 ? -11.918 -23.607 -37.078 1.00 84.12 792 VAL A O 1
ATOM 6098 N N . THR A 1 793 ? -14.098 -24.137 -37.056 1.00 84.94 793 THR A N 1
ATOM 6099 C CA . THR A 1 793 ? -14.420 -23.475 -38.324 1.00 84.94 793 THR A CA 1
ATOM 6100 C C . THR A 1 793 ? -14.214 -21.964 -38.236 1.00 84.94 793 THR A C 1
ATOM 6102 O O . THR A 1 793 ? -13.557 -21.400 -39.101 1.00 84.94 793 THR A O 1
ATOM 6105 N N . ASP A 1 794 ? -14.683 -21.317 -37.163 1.00 85.06 794 ASP A N 1
ATOM 6106 C CA . ASP A 1 794 ? -14.517 -19.867 -36.982 1.00 85.06 794 ASP A CA 1
ATOM 6107 C C . ASP A 1 794 ? -13.039 -19.461 -36.896 1.00 85.06 794 ASP A C 1
ATOM 6109 O O . ASP A 1 794 ? -12.654 -18.404 -37.390 1.00 85.06 794 ASP A O 1
ATOM 6113 N N . VAL A 1 795 ? -12.206 -20.301 -36.271 1.00 85.06 795 VAL A N 1
ATOM 6114 C CA . VAL A 1 795 ? -10.757 -20.076 -36.154 1.00 85.06 795 VAL A CA 1
ATOM 6115 C C . VAL A 1 795 ? -10.068 -20.171 -37.516 1.00 85.06 795 VAL A C 1
ATOM 6117 O O . VAL A 1 795 ? -9.191 -19.364 -37.815 1.00 85.06 795 VAL A O 1
ATOM 6120 N N . LEU A 1 796 ? -10.456 -21.146 -38.341 1.00 84.19 796 LEU A N 1
ATOM 6121 C CA . LEU A 1 796 ? -9.871 -21.354 -39.669 1.00 84.19 796 LEU A CA 1
ATOM 6122 C C . LEU A 1 796 ? -10.408 -20.388 -40.734 1.00 84.19 796 LEU A C 1
ATOM 6124 O O . LEU A 1 796 ? -9.745 -20.203 -41.750 1.00 84.19 796 LEU A O 1
ATOM 6128 N N . ASP A 1 797 ? -11.572 -19.779 -40.504 1.00 81.88 797 ASP A N 1
ATOM 6129 C CA . ASP A 1 797 ? -12.147 -18.738 -41.364 1.00 81.88 797 ASP A CA 1
ATOM 6130 C C . ASP A 1 797 ? -11.683 -17.320 -40.974 1.00 81.88 797 ASP A C 1
ATOM 6132 O O . ASP A 1 797 ? -11.870 -16.366 -41.732 1.00 81.88 797 ASP A O 1
ATOM 6136 N N . ALA A 1 798 ? -11.102 -17.146 -39.785 1.00 74.94 798 ALA A N 1
ATOM 6137 C CA . ALA A 1 798 ? -10.555 -15.870 -39.345 1.00 74.94 798 ALA A CA 1
ATOM 6138 C C . ALA A 1 798 ? -9.166 -15.649 -39.963 1.00 74.94 798 ALA A C 1
ATOM 6140 O O . ALA A 1 798 ? -8.276 -16.447 -39.704 1.00 74.94 798 ALA A O 1
ATOM 6141 N N . ASP A 1 799 ? -8.963 -14.546 -40.703 1.00 69.75 799 ASP A N 1
ATOM 6142 C CA . ASP A 1 799 ? -7.673 -14.121 -41.295 1.00 69.75 799 ASP A CA 1
ATOM 6143 C C . ASP A 1 799 ? -6.558 -13.986 -40.225 1.00 69.75 799 ASP A C 1
ATOM 6145 O O . ASP A 1 799 ? -6.265 -12.898 -39.715 1.00 69.75 799 ASP A O 1
ATOM 6149 N N . ARG A 1 800 ? -5.983 -15.119 -39.815 1.00 81.44 800 ARG A N 1
ATOM 6150 C CA . ARG A 1 800 ? -5.036 -15.301 -38.706 1.00 81.44 800 ARG A CA 1
ATOM 6151 C C . ARG A 1 800 ? -4.078 -16.450 -39.009 1.00 81.44 800 ARG A C 1
ATOM 6153 O O . ARG A 1 800 ? -4.239 -17.180 -39.981 1.00 81.44 800 ARG A O 1
ATOM 6160 N N . VAL A 1 801 ? -3.102 -16.642 -38.122 1.00 85.38 801 VAL A N 1
ATOM 6161 C CA . VAL A 1 801 ? -1.959 -17.551 -38.310 1.00 85.38 801 VAL A CA 1
ATOM 6162 C C . VAL A 1 801 ? -2.378 -18.985 -38.662 1.00 85.38 801 VAL A C 1
ATOM 6164 O O . VAL A 1 801 ? -1.768 -19.605 -39.531 1.00 85.38 801 VAL A O 1
ATOM 6167 N N . LEU A 1 802 ? -3.417 -19.531 -38.017 1.00 87.56 802 LEU A N 1
ATOM 6168 C CA . LEU A 1 802 ? -3.889 -20.891 -38.316 1.00 87.56 802 LEU A CA 1
ATOM 6169 C C . LEU A 1 802 ? -4.686 -20.989 -39.625 1.00 87.56 802 LEU A C 1
ATOM 6171 O O . LEU A 1 802 ? -4.625 -22.032 -40.276 1.00 87.56 802 LEU A O 1
ATOM 6175 N N . ALA A 1 803 ? -5.380 -19.926 -40.036 1.00 83.06 803 ALA A N 1
ATOM 6176 C CA . ALA A 1 803 ? -6.050 -19.862 -41.333 1.00 83.06 803 ALA A CA 1
ATOM 6177 C C . ALA A 1 803 ? -5.032 -19.765 -42.479 1.00 83.06 803 ALA A C 1
ATOM 6179 O O . ALA A 1 803 ? -5.106 -20.547 -43.424 1.00 83.06 803 ALA A O 1
ATOM 6180 N N . GLU A 1 804 ? -4.017 -18.904 -42.341 1.00 84.25 804 GLU A N 1
ATOM 6181 C CA . GLU A 1 804 ? -2.896 -18.799 -43.288 1.00 84.25 804 GLU A CA 1
ATOM 6182 C C . GLU A 1 804 ? -2.149 -20.134 -43.407 1.00 84.25 804 GLU A C 1
ATOM 6184 O O . GLU A 1 804 ? -1.918 -20.629 -44.507 1.00 84.25 804 GLU A O 1
ATOM 6189 N N . LEU A 1 805 ? -1.859 -20.792 -42.276 1.00 87.44 805 LEU A N 1
ATOM 6190 C CA . LEU A 1 805 ? -1.256 -22.125 -42.274 1.00 87.44 805 LEU A CA 1
ATOM 6191 C C . LEU A 1 805 ? -2.129 -23.157 -43.003 1.00 87.44 805 LEU A C 1
ATOM 6193 O O . LEU A 1 805 ? -1.602 -24.015 -43.709 1.00 87.44 805 LEU A O 1
ATOM 6197 N N . ASN A 1 806 ? -3.450 -23.108 -42.819 1.00 86.00 806 ASN A N 1
ATOM 6198 C CA . ASN A 1 806 ? -4.383 -24.017 -43.480 1.00 86.00 806 ASN A CA 1
ATOM 6199 C C . ASN A 1 806 ? -4.382 -23.820 -45.003 1.00 86.00 806 ASN A C 1
ATOM 6201 O O . ASN A 1 806 ? -4.353 -24.803 -45.749 1.00 86.00 806 ASN A O 1
ATOM 6205 N N . GLU A 1 807 ? -4.369 -22.567 -45.464 1.00 82.56 807 GLU A N 1
ATOM 6206 C CA . GLU A 1 807 ? -4.243 -22.234 -46.884 1.00 82.56 807 GLU A CA 1
ATOM 6207 C C . GLU A 1 807 ? -2.885 -22.669 -47.443 1.00 82.56 807 GLU A C 1
ATOM 6209 O O . GLU A 1 807 ? -2.850 -23.373 -48.449 1.00 82.56 807 GLU A O 1
ATOM 6214 N N . ASP A 1 808 ? -1.783 -22.382 -46.750 1.00 83.25 808 ASP A N 1
ATOM 6215 C CA . ASP A 1 808 ? -0.427 -22.748 -47.173 1.00 83.25 808 ASP A CA 1
ATOM 6216 C C . ASP A 1 808 ? -0.218 -24.269 -47.243 1.00 83.25 808 ASP A C 1
ATOM 6218 O O . ASP A 1 808 ? 0.423 -24.781 -48.167 1.00 83.25 808 ASP A O 1
ATOM 6222 N N . ILE A 1 809 ? -0.774 -25.021 -46.284 1.00 79.00 809 ILE A N 1
ATOM 6223 C CA . ILE A 1 809 ? -0.766 -26.492 -46.300 1.00 79.00 809 ILE A CA 1
ATOM 6224 C C . ILE A 1 809 ? -1.560 -27.011 -47.500 1.00 79.00 809 ILE A C 1
ATOM 6226 O O . ILE A 1 809 ? -1.129 -27.968 -48.153 1.00 79.00 809 ILE A O 1
ATOM 6230 N N . ARG A 1 810 ? -2.711 -26.397 -47.793 1.00 73.56 810 ARG A N 1
ATOM 6231 C CA . ARG A 1 810 ? -3.568 -26.787 -48.916 1.00 73.56 810 ARG A CA 1
ATOM 6232 C C . ARG A 1 810 ? -2.926 -26.460 -50.262 1.00 73.56 810 ARG A C 1
ATOM 6234 O O . ARG A 1 810 ? -2.998 -27.279 -51.173 1.00 73.56 810 ARG A O 1
ATOM 6241 N N . ASP A 1 811 ? -2.290 -25.303 -50.364 1.00 73.31 811 ASP A N 1
ATOM 6242 C CA . ASP A 1 811 ? -1.651 -24.802 -51.579 1.00 73.31 811 ASP A CA 1
ATOM 6243 C C . ASP A 1 811 ? -0.236 -25.394 -51.767 1.00 73.31 811 ASP A C 1
ATOM 6245 O O . ASP A 1 811 ? 0.356 -25.301 -52.845 1.00 73.31 811 ASP A O 1
ATOM 6249 N N . GLY A 1 812 ? 0.288 -26.079 -50.743 1.00 71.38 812 GLY A N 1
ATOM 6250 C CA . GLY A 1 812 ? 1.563 -26.787 -50.777 1.00 71.38 812 GLY A CA 1
ATOM 6251 C C . GLY A 1 812 ? 2.784 -25.868 -50.700 1.00 71.38 812 GLY A C 1
ATOM 6252 O O . GLY A 1 812 ? 3.861 -26.262 -51.163 1.00 71.38 812 GLY A O 1
ATOM 6253 N N . ASP A 1 813 ? 2.648 -24.668 -50.124 1.00 79.00 813 ASP A N 1
ATOM 6254 C CA . ASP A 1 813 ? 3.748 -23.711 -49.967 1.00 79.00 813 ASP A CA 1
ATOM 6255 C C . ASP A 1 813 ? 4.668 -24.106 -48.802 1.00 79.00 813 ASP A C 1
ATOM 6257 O O . ASP A 1 813 ? 4.568 -23.649 -47.666 1.00 79.00 813 ASP A O 1
ATOM 6261 N N . VAL A 1 814 ? 5.620 -24.984 -49.107 1.00 79.38 814 VAL A N 1
ATOM 6262 C CA . VAL A 1 814 ? 6.591 -25.534 -48.151 1.00 79.38 814 VAL A CA 1
ATOM 6263 C C . VAL A 1 814 ? 7.382 -24.456 -47.398 1.00 79.38 814 VAL A C 1
ATOM 6265 O O . VAL A 1 814 ? 7.767 -24.678 -46.246 1.00 79.38 814 VAL A O 1
ATOM 6268 N N . ASP A 1 815 ? 7.678 -23.319 -48.030 1.00 76.75 815 ASP A N 1
ATOM 6269 C CA . ASP A 1 815 ? 8.507 -22.276 -47.422 1.00 76.75 815 ASP A CA 1
ATOM 6270 C C . ASP A 1 815 ? 7.679 -21.354 -46.517 1.00 76.75 815 ASP A C 1
ATOM 6272 O O . ASP A 1 815 ? 8.164 -20.980 -45.437 1.00 76.75 815 ASP A O 1
ATOM 6276 N N . SER A 1 816 ? 6.429 -21.067 -46.898 1.00 79.88 816 SER A N 1
ATOM 6277 C CA . SER A 1 816 ? 5.474 -20.369 -46.032 1.00 79.88 816 SER A CA 1
ATOM 6278 C C . SER A 1 816 ? 5.129 -21.215 -44.803 1.00 79.88 816 SER A C 1
ATOM 6280 O O . SER A 1 816 ? 5.393 -20.788 -43.677 1.00 79.88 816 SER A O 1
ATOM 6282 N N . VAL A 1 817 ? 4.767 -22.496 -44.989 1.00 83.12 817 VAL A N 1
ATOM 6283 C CA . VAL A 1 817 ? 4.494 -23.431 -43.878 1.00 83.12 817 VAL A CA 1
ATOM 6284 C C . VAL A 1 817 ? 5.678 -23.501 -42.898 1.00 83.12 817 VAL A C 1
ATOM 6286 O O . VAL A 1 817 ? 5.496 -23.406 -41.686 1.00 83.12 817 VAL A O 1
ATOM 6289 N N . ARG A 1 818 ? 6.928 -23.608 -43.375 1.00 84.44 818 ARG A N 1
ATOM 6290 C CA . ARG A 1 818 ? 8.117 -23.622 -42.489 1.00 84.44 818 ARG A CA 1
ATOM 6291 C C . ARG A 1 818 ? 8.312 -22.332 -41.696 1.00 84.44 818 ARG A C 1
ATOM 6293 O O . ARG A 1 818 ? 8.977 -22.356 -40.655 1.00 84.44 818 ARG A O 1
ATOM 6300 N N . THR A 1 819 ? 7.849 -21.207 -42.221 1.00 81.69 819 THR A N 1
ATOM 6301 C CA . THR A 1 819 ? 7.942 -19.912 -41.546 1.00 81.69 819 THR A CA 1
ATOM 6302 C C . THR A 1 819 ? 6.897 -19.840 -40.445 1.00 81.69 819 THR A C 1
ATOM 6304 O O . THR A 1 819 ? 7.269 -19.645 -39.287 1.00 81.69 819 THR A O 1
ATOM 6307 N N . THR A 1 820 ? 5.650 -20.166 -40.772 1.00 85.62 820 THR A N 1
ATOM 6308 C CA . THR A 1 820 ? 4.521 -20.177 -39.838 1.00 85.62 820 THR A CA 1
ATOM 6309 C C . THR A 1 820 ? 4.734 -21.162 -38.684 1.00 85.62 820 THR A C 1
ATOM 6311 O O . THR A 1 820 ? 4.586 -20.796 -37.518 1.00 85.62 820 THR A O 1
ATOM 6314 N N . LEU A 1 821 ? 5.221 -22.383 -38.952 1.00 88.56 821 LEU A N 1
ATOM 6315 C CA . LEU A 1 821 ? 5.544 -23.359 -37.894 1.00 88.56 821 LEU A CA 1
ATOM 6316 C C . LEU A 1 821 ? 6.624 -22.852 -36.920 1.00 88.56 821 LEU A C 1
ATOM 6318 O O . LEU A 1 821 ? 6.576 -23.137 -35.720 1.00 88.56 821 LEU A O 1
ATOM 6322 N N . ARG A 1 822 ? 7.594 -22.064 -37.405 1.00 83.88 822 ARG A N 1
ATOM 6323 C CA . ARG A 1 822 ? 8.644 -21.481 -36.555 1.00 83.88 822 ARG A CA 1
ATOM 6324 C C . ARG A 1 822 ? 8.086 -20.405 -35.628 1.00 83.88 822 ARG A C 1
ATOM 6326 O O . ARG A 1 822 ? 8.558 -20.292 -34.496 1.00 83.88 822 ARG A O 1
ATOM 6333 N N . GLU A 1 823 ? 7.140 -19.610 -36.110 1.00 84.75 823 GLU A N 1
ATOM 6334 C CA . GLU A 1 823 ? 6.471 -18.570 -35.326 1.00 84.75 823 GLU A CA 1
ATOM 6335 C C . GLU A 1 823 ? 5.577 -19.192 -34.252 1.00 84.75 823 GLU A C 1
ATOM 6337 O O . GLU A 1 823 ? 5.737 -18.872 -33.073 1.00 84.75 823 GLU A O 1
ATOM 6342 N N . LEU A 1 824 ? 4.761 -20.187 -34.618 1.00 90.69 824 LEU A N 1
ATOM 6343 C CA . LEU A 1 824 ? 3.931 -20.943 -33.674 1.00 90.69 824 LEU A CA 1
ATOM 6344 C C . LEU A 1 824 ? 4.762 -21.587 -32.556 1.00 90.69 824 LEU A C 1
ATOM 6346 O O . LEU A 1 824 ? 4.402 -21.504 -31.382 1.00 90.69 824 LEU A O 1
ATOM 6350 N N . ARG A 1 825 ? 5.934 -22.147 -32.877 1.00 89.69 825 ARG A N 1
ATOM 6351 C CA . ARG A 1 825 ? 6.832 -22.708 -31.857 1.00 89.69 825 ARG A CA 1
ATOM 6352 C C . ARG A 1 825 ? 7.370 -21.655 -30.886 1.00 89.69 825 ARG A C 1
ATOM 6354 O O . ARG A 1 825 ? 7.508 -21.939 -29.699 1.00 89.69 825 ARG A O 1
ATOM 6361 N N . GLN A 1 826 ? 7.677 -20.444 -31.353 1.00 83.94 826 GLN A N 1
ATOM 6362 C CA . GLN A 1 826 ? 8.116 -19.365 -30.457 1.00 83.94 826 GLN A CA 1
ATOM 6363 C C . GLN A 1 826 ? 7.003 -18.942 -29.496 1.00 83.94 826 GLN A C 1
ATOM 6365 O O . GLN A 1 826 ? 7.284 -18.672 -28.326 1.00 83.94 826 GLN A O 1
ATOM 6370 N N . VAL A 1 827 ? 5.756 -18.923 -29.974 1.00 89.88 827 VAL A N 1
ATOM 6371 C CA . VAL A 1 827 ? 4.585 -18.649 -29.135 1.00 89.88 827 VAL A CA 1
ATOM 6372 C C . VAL A 1 827 ? 4.417 -19.739 -28.073 1.00 89.88 827 VAL A C 1
ATOM 6374 O O . VAL A 1 827 ? 4.332 -19.408 -26.892 1.00 89.88 827 VAL A O 1
ATOM 6377 N N . LEU A 1 828 ? 4.486 -21.023 -28.442 1.00 91.44 828 LEU A N 1
ATOM 6378 C CA . LEU A 1 828 ? 4.391 -22.136 -27.483 1.00 91.44 828 LEU A CA 1
ATOM 6379 C C . LEU A 1 828 ? 5.474 -22.091 -26.402 1.00 91.44 828 LEU A C 1
ATOM 6381 O O . LEU A 1 828 ? 5.175 -22.249 -25.221 1.00 91.44 828 LEU A O 1
ATOM 6385 N N . GLU A 1 829 ? 6.728 -21.826 -26.771 1.00 87.62 829 GLU A N 1
ATOM 6386 C CA . GLU A 1 829 ? 7.815 -21.695 -25.792 1.00 87.62 829 GLU A CA 1
ATOM 6387 C C . GLU A 1 829 ? 7.576 -20.522 -24.828 1.00 87.62 829 GLU A C 1
ATOM 6389 O O . GLU A 1 829 ? 7.897 -20.597 -23.636 1.00 87.62 829 GLU A O 1
ATOM 6394 N N . ARG A 1 830 ? 6.956 -19.437 -25.312 1.00 89.50 830 ARG A N 1
ATOM 6395 C CA . ARG A 1 830 ? 6.568 -18.305 -24.466 1.00 89.50 830 ARG A CA 1
ATOM 6396 C C . ARG A 1 830 ? 5.438 -18.674 -23.507 1.00 89.50 830 ARG A C 1
ATOM 6398 O O . ARG A 1 830 ? 5.525 -18.311 -22.333 1.00 89.50 830 ARG A O 1
ATOM 6405 N N . VAL A 1 831 ? 4.427 -19.400 -23.978 1.00 91.19 831 VAL A N 1
ATOM 6406 C CA . VAL A 1 831 ? 3.304 -19.882 -23.160 1.00 91.19 831 VAL A CA 1
ATOM 6407 C C . VAL A 1 831 ? 3.794 -20.863 -22.091 1.00 91.19 831 VAL A C 1
ATOM 6409 O O . VAL A 1 831 ? 3.539 -20.643 -20.909 1.00 91.19 831 VAL A O 1
ATOM 6412 N N . ARG A 1 832 ? 4.615 -21.860 -22.452 1.00 91.00 832 ARG A N 1
ATOM 6413 C CA . ARG A 1 832 ? 5.227 -22.806 -21.497 1.00 91.00 832 ARG A CA 1
ATOM 6414 C C . ARG A 1 832 ? 6.046 -22.103 -20.413 1.00 91.00 832 ARG A C 1
ATOM 6416 O O . ARG A 1 832 ? 5.967 -22.460 -19.235 1.00 91.00 832 ARG A O 1
ATOM 6423 N N . TYR A 1 833 ? 6.802 -21.065 -20.777 1.00 88.38 833 TYR A N 1
ATOM 6424 C CA . TYR A 1 833 ? 7.526 -20.244 -19.803 1.00 88.38 833 TYR A CA 1
ATOM 6425 C C . TYR A 1 833 ? 6.581 -19.534 -18.817 1.00 88.38 833 TYR A C 1
ATOM 6427 O O . TYR A 1 833 ? 6.863 -19.503 -17.616 1.00 88.38 833 TYR A O 1
ATOM 6435 N N . LEU A 1 834 ? 5.462 -18.984 -19.299 1.00 92.38 834 LEU A N 1
ATOM 6436 C CA . LEU A 1 834 ? 4.460 -18.320 -18.458 1.00 92.38 834 LEU A CA 1
ATOM 6437 C C . LEU A 1 834 ? 3.749 -19.317 -17.530 1.00 92.38 834 LEU A C 1
ATOM 6439 O O . LEU A 1 834 ? 3.658 -19.052 -16.333 1.00 92.38 834 LEU A O 1
ATOM 6443 N N . ILE A 1 835 ? 3.370 -20.499 -18.027 1.00 91.69 835 ILE A N 1
ATOM 6444 C CA . ILE A 1 835 ? 2.825 -21.600 -17.211 1.00 91.69 835 ILE A CA 1
ATOM 6445 C C . ILE A 1 835 ? 3.815 -21.987 -16.102 1.00 91.69 835 ILE A C 1
ATOM 6447 O O . ILE A 1 835 ? 3.447 -22.091 -14.929 1.00 91.69 835 ILE A O 1
ATOM 6451 N N . SER A 1 836 ? 5.105 -22.125 -16.432 1.00 89.94 836 SER A N 1
ATOM 6452 C CA . SER A 1 836 ? 6.146 -22.408 -15.437 1.00 89.94 836 SER A CA 1
ATOM 6453 C C . SER A 1 836 ? 6.273 -21.300 -14.386 1.00 89.94 836 SER A C 1
ATOM 6455 O O . SER A 1 836 ? 6.550 -21.605 -13.221 1.00 89.94 836 SER A O 1
ATOM 6457 N N . ARG A 1 837 ? 6.085 -20.028 -14.765 1.00 90.88 837 ARG A N 1
ATOM 6458 C CA . ARG A 1 837 ? 6.101 -18.897 -13.827 1.00 90.88 837 ARG A CA 1
ATOM 6459 C C . ARG A 1 837 ? 4.907 -18.929 -12.891 1.00 90.88 837 ARG A C 1
ATOM 6461 O O . ARG A 1 837 ? 5.130 -18.865 -11.682 1.00 90.88 837 ARG A O 1
ATOM 6468 N N . ILE A 1 838 ? 3.702 -19.131 -13.419 1.00 89.88 838 ILE A N 1
ATOM 6469 C CA . ILE A 1 838 ? 2.485 -19.276 -12.613 1.00 89.88 838 ILE A CA 1
ATOM 6470 C C . ILE A 1 838 ? 2.662 -20.418 -11.607 1.00 89.88 838 ILE A C 1
ATOM 6472 O O . ILE A 1 838 ? 2.494 -20.202 -10.408 1.00 89.88 838 ILE A O 1
ATOM 6476 N N . ARG A 1 839 ? 3.123 -21.596 -12.055 1.00 88.75 839 ARG A N 1
ATOM 6477 C CA . ARG A 1 839 ? 3.378 -22.750 -11.173 1.00 88.75 839 ARG A CA 1
ATOM 6478 C C . ARG A 1 839 ? 4.387 -22.415 -10.069 1.00 88.75 839 ARG A C 1
ATOM 6480 O O . ARG A 1 839 ? 4.199 -22.803 -8.917 1.00 88.75 839 ARG A O 1
ATOM 6487 N N . SER A 1 840 ? 5.447 -21.670 -10.394 1.00 84.00 840 SER A N 1
ATOM 6488 C CA . SER A 1 840 ? 6.460 -21.263 -9.413 1.00 84.00 840 SER A CA 1
ATOM 6489 C C . SER A 1 840 ? 5.913 -20.303 -8.352 1.00 84.00 840 SER A C 1
ATOM 6491 O O . SER A 1 840 ? 6.238 -20.467 -7.176 1.00 84.00 840 SER A O 1
ATOM 6493 N N . THR A 1 841 ? 5.053 -19.359 -8.739 1.00 83.56 841 THR A N 1
ATOM 6494 C CA . THR A 1 841 ? 4.418 -18.397 -7.829 1.00 83.56 841 THR A CA 1
ATOM 6495 C C . THR A 1 841 ? 3.373 -19.098 -6.959 1.00 83.56 841 THR A C 1
ATOM 6497 O O . THR A 1 841 ? 3.484 -19.064 -5.735 1.00 83.56 841 THR A O 1
ATOM 6500 N N . ALA A 1 842 ? 2.473 -19.875 -7.570 1.00 79.19 842 ALA A N 1
ATOM 6501 C CA . ALA A 1 842 ? 1.429 -20.636 -6.880 1.00 79.19 842 ALA A CA 1
ATOM 6502 C C . ALA A 1 842 ? 1.982 -21.666 -5.877 1.00 79.19 842 ALA A C 1
ATOM 6504 O O . ALA A 1 842 ? 1.384 -21.925 -4.830 1.00 79.19 842 ALA A O 1
ATOM 6505 N N . SER A 1 843 ? 3.163 -22.235 -6.155 1.00 78.06 843 SER A N 1
ATOM 6506 C CA . SER A 1 843 ? 3.815 -23.193 -5.250 1.00 78.06 843 SER A CA 1
ATOM 6507 C C . SER A 1 843 ? 4.254 -22.600 -3.913 1.00 78.06 843 SER A C 1
ATOM 6509 O O . SER A 1 843 ? 4.318 -23.319 -2.915 1.00 78.06 843 SER A O 1
ATOM 6511 N N . ARG A 1 844 ? 4.555 -21.298 -3.874 1.00 71.56 844 ARG A N 1
ATOM 6512 C CA . ARG A 1 844 ? 5.045 -20.618 -2.666 1.00 71.56 844 ARG A CA 1
ATOM 6513 C C . ARG A 1 844 ? 3.927 -20.360 -1.663 1.00 71.56 844 ARG A C 1
ATOM 6515 O O . ARG A 1 844 ? 4.178 -20.385 -0.462 1.00 71.56 844 ARG A O 1
ATOM 6522 N N . GLU A 1 845 ? 2.705 -20.203 -2.156 1.00 69.06 845 GLU A N 1
ATOM 6523 C CA . GLU A 1 845 ? 1.529 -19.818 -1.370 1.00 69.06 845 GLU A CA 1
ATOM 6524 C C . GLU A 1 845 ? 0.507 -20.955 -1.191 1.00 69.06 845 GLU A C 1
ATOM 6526 O O . GLU A 1 845 ? -0.546 -20.757 -0.596 1.00 69.06 845 GLU A O 1
ATOM 6531 N N . LYS A 1 846 ? 0.842 -22.178 -1.630 1.00 71.62 846 LYS A N 1
ATOM 6532 C CA . LYS A 1 846 ? 0.072 -23.422 -1.408 1.00 71.62 846 LYS A CA 1
ATOM 6533 C C . LYS A 1 846 ? -1.334 -23.485 -2.025 1.00 71.62 846 LYS A C 1
ATOM 6535 O O . LYS A 1 846 ? -2.103 -24.363 -1.650 1.00 71.62 846 LYS A O 1
ATOM 6540 N N . TRP A 1 847 ? -1.660 -22.650 -3.005 1.00 77.38 847 TRP A N 1
ATOM 6541 C CA . TRP A 1 847 ? -2.908 -22.771 -3.778 1.00 77.38 847 TRP A CA 1
ATOM 6542 C C . TRP A 1 847 ? -2.705 -23.452 -5.144 1.00 77.38 847 TRP A C 1
ATOM 6544 O O . TRP A 1 847 ? -3.628 -23.525 -5.951 1.00 77.38 847 TRP A O 1
ATOM 6554 N N . LEU A 1 848 ? -1.534 -24.065 -5.374 1.00 75.62 848 LEU A N 1
ATOM 6555 C CA . LEU A 1 848 ? -1.343 -25.025 -6.470 1.00 75.62 848 LEU A CA 1
ATOM 6556 C C . LEU A 1 848 ? -2.391 -26.142 -6.470 1.00 75.62 848 LEU A C 1
ATOM 6558 O O . LEU A 1 848 ? -2.723 -26.639 -7.534 1.00 75.62 848 LEU A O 1
ATOM 6562 N N . ASP A 1 849 ? -2.933 -26.515 -5.313 1.00 80.50 849 ASP A N 1
ATOM 6563 C CA . ASP A 1 849 ? -3.993 -27.523 -5.240 1.00 80.50 849 ASP A CA 1
ATOM 6564 C C . ASP A 1 849 ? -5.321 -27.020 -5.845 1.00 80.50 849 ASP A C 1
ATOM 6566 O O . ASP A 1 849 ? -6.137 -27.833 -6.271 1.00 80.50 849 ASP A O 1
ATOM 6570 N N . ALA A 1 850 ? -5.536 -25.697 -5.901 1.00 81.50 850 ALA A N 1
ATOM 6571 C CA . ALA A 1 850 ? -6.748 -25.081 -6.443 1.00 81.50 850 ALA A CA 1
ATOM 6572 C C . ALA A 1 850 ? -6.680 -24.896 -7.967 1.00 81.50 850 ALA A C 1
ATOM 6574 O O . ALA A 1 850 ? -7.616 -25.272 -8.664 1.00 81.50 850 ALA A O 1
ATOM 6575 N N . ILE A 1 851 ? -5.571 -24.358 -8.490 1.00 87.50 851 ILE A N 1
ATOM 6576 C CA . ILE A 1 851 ? -5.422 -24.094 -9.937 1.00 87.50 851 ILE A CA 1
ATOM 6577 C C . ILE A 1 851 ? -4.614 -25.155 -10.694 1.00 87.50 851 ILE A C 1
ATOM 6579 O O . ILE A 1 851 ? -4.564 -25.135 -11.920 1.00 87.50 851 ILE A O 1
ATOM 6583 N N . GLY A 1 852 ? -3.930 -26.048 -9.976 1.00 85.88 852 GLY A N 1
ATOM 6584 C CA . GLY A 1 852 ? -3.013 -27.041 -10.536 1.00 85.88 852 GLY A CA 1
ATOM 6585 C C . GLY A 1 852 ? -3.649 -27.940 -11.590 1.00 85.88 852 GLY A C 1
ATOM 6586 O O . GLY A 1 852 ? -3.064 -28.029 -12.661 1.00 85.88 852 GLY A O 1
ATOM 6587 N N . PRO A 1 853 ? -4.840 -28.526 -11.349 1.00 90.69 853 PRO A N 1
ATOM 6588 C CA . PRO A 1 853 ? -5.510 -29.361 -12.344 1.00 90.69 853 PRO A CA 1
ATOM 6589 C C . PRO A 1 853 ? -5.762 -28.621 -13.665 1.00 90.69 853 PRO A C 1
ATOM 6591 O O . PRO A 1 853 ? -5.304 -29.071 -14.702 1.00 90.69 853 PRO A O 1
ATOM 6594 N N . ALA A 1 854 ? -6.357 -27.424 -13.621 1.00 89.75 854 ALA A N 1
ATOM 6595 C CA . ALA A 1 854 ? -6.627 -26.639 -14.830 1.00 89.75 854 ALA A CA 1
ATOM 6596 C C . ALA A 1 854 ? -5.339 -26.159 -15.538 1.00 89.75 854 ALA A C 1
ATOM 6598 O O . ALA A 1 854 ? -5.310 -25.985 -16.754 1.00 89.75 854 ALA A O 1
ATOM 6599 N N . LEU A 1 855 ? -4.248 -25.950 -14.789 1.00 91.06 855 LEU A N 1
ATOM 6600 C CA . LEU A 1 855 ? -2.926 -25.681 -15.363 1.00 91.06 855 LEU A CA 1
ATOM 6601 C C . LEU A 1 855 ? -2.271 -26.914 -15.991 1.00 91.06 855 LEU A C 1
ATOM 6603 O O . LEU A 1 855 ? -1.475 -26.754 -16.917 1.00 91.06 855 LEU A O 1
ATOM 6607 N N . ASP A 1 856 ? -2.506 -28.100 -15.432 1.00 91.56 856 ASP A N 1
ATOM 6608 C CA . ASP A 1 856 ? -2.042 -29.363 -16.000 1.00 91.56 856 ASP A CA 1
ATOM 6609 C C . ASP A 1 856 ? -2.789 -29.613 -17.322 1.00 91.56 856 ASP A C 1
ATOM 6611 O O . ASP A 1 856 ? -2.123 -29.823 -18.332 1.00 91.56 856 ASP A O 1
ATOM 6615 N N . ASP A 1 857 ? -4.115 -29.416 -17.345 1.00 91.62 857 ASP A N 1
ATOM 6616 C CA . ASP A 1 857 ? -4.954 -29.502 -18.552 1.00 91.62 857 ASP A CA 1
ATOM 6617 C C . ASP A 1 857 ? -4.482 -28.512 -19.639 1.00 91.62 857 ASP A C 1
ATOM 6619 O O . ASP A 1 857 ? -4.283 -28.874 -20.796 1.00 91.62 857 ASP A O 1
ATOM 6623 N N . LEU A 1 858 ? -4.202 -27.252 -19.275 1.00 93.75 858 LEU A N 1
ATOM 6624 C CA . LEU A 1 858 ? -3.623 -26.267 -20.202 1.00 93.75 858 LEU A CA 1
ATOM 6625 C C . LEU A 1 858 ? -2.244 -26.696 -20.740 1.00 93.75 858 LEU A C 1
ATOM 6627 O O . LEU A 1 858 ? -1.892 -26.396 -21.884 1.00 93.75 858 LEU A O 1
ATOM 6631 N N . GLY A 1 859 ? -1.433 -27.341 -19.900 1.00 91.50 859 GLY A N 1
ATOM 6632 C CA . GLY A 1 859 ? -0.129 -27.870 -20.288 1.00 91.50 859 GLY A CA 1
ATOM 6633 C C . GLY A 1 859 ? -0.247 -29.008 -21.299 1.00 91.50 859 GLY A C 1
ATOM 6634 O O . GLY A 1 859 ? 0.490 -29.008 -22.283 1.00 91.50 859 GLY A O 1
ATOM 6635 N N . GLU A 1 860 ? -1.197 -29.917 -21.084 1.00 92.38 860 GLU A N 1
ATOM 6636 C CA . GLU A 1 860 ? -1.497 -31.042 -21.972 1.00 92.38 860 GLU A CA 1
ATOM 6637 C C . GLU A 1 860 ? -1.931 -30.558 -23.362 1.00 92.38 860 GLU A C 1
ATOM 6639 O O . GLU A 1 860 ? -1.349 -30.972 -24.365 1.00 92.38 860 GLU A O 1
ATOM 6644 N N . GLU A 1 861 ? -2.826 -29.566 -23.431 1.00 92.81 861 GLU A N 1
ATOM 6645 C CA . GLU A 1 861 ? -3.232 -28.943 -24.701 1.00 92.81 861 GLU A CA 1
ATOM 6646 C C . GLU A 1 861 ? -2.045 -28.318 -25.457 1.00 92.81 861 GLU A C 1
ATOM 6648 O O . GLU A 1 861 ? -1.922 -28.434 -26.680 1.00 92.81 861 GLU A O 1
ATOM 6653 N N . CYS A 1 862 ? -1.115 -27.676 -24.739 1.00 92.88 862 CYS A N 1
ATOM 6654 C CA . CYS A 1 862 ? 0.098 -27.115 -25.344 1.00 92.88 862 CYS A CA 1
ATOM 6655 C C . CYS A 1 862 ? 1.057 -28.198 -25.866 1.00 92.88 862 CYS A C 1
ATOM 6657 O O . CYS A 1 862 ? 1.788 -27.962 -26.836 1.00 92.88 862 CYS A O 1
ATOM 6659 N N . ASP A 1 863 ? 1.101 -29.354 -25.209 1.00 91.56 863 ASP A N 1
ATOM 6660 C CA . ASP A 1 863 ? 1.957 -30.474 -25.587 1.00 91.56 863 ASP A CA 1
ATOM 6661 C C . ASP A 1 863 ? 1.409 -31.202 -26.820 1.00 91.56 863 ASP A C 1
ATOM 6663 O O . ASP A 1 863 ? 2.178 -31.459 -27.751 1.00 91.56 863 ASP A O 1
ATOM 6667 N N . GLU A 1 864 ? 0.093 -31.410 -26.900 1.00 89.88 864 GLU A N 1
ATOM 6668 C CA . GLU A 1 864 ? -0.570 -31.926 -28.105 1.00 89.88 864 GLU A CA 1
ATOM 6669 C C . GLU A 1 864 ? -0.404 -30.976 -29.297 1.00 89.88 864 GLU A C 1
ATOM 6671 O O . GLU A 1 864 ? -0.011 -31.389 -30.396 1.00 89.88 864 GLU A O 1
ATOM 6676 N N . PHE A 1 865 ? -0.567 -29.667 -29.073 1.00 92.44 865 PHE A N 1
ATOM 6677 C CA . PHE A 1 865 ? -0.288 -28.660 -30.096 1.00 92.44 865 PHE A CA 1
ATOM 6678 C C . PHE A 1 865 ? 1.162 -28.777 -30.604 1.00 92.44 865 PHE A C 1
ATOM 6680 O O . PHE A 1 865 ? 1.413 -28.770 -31.813 1.00 92.44 865 PHE A O 1
ATOM 6687 N N . ALA A 1 866 ? 2.140 -28.925 -29.702 1.00 91.31 866 ALA A N 1
ATOM 6688 C CA . ALA A 1 866 ? 3.543 -29.090 -30.077 1.00 91.31 866 ALA A CA 1
ATOM 6689 C C . ALA A 1 866 ? 3.802 -30.393 -30.855 1.00 91.31 866 ALA A C 1
ATOM 6691 O O . ALA A 1 866 ? 4.557 -30.371 -31.833 1.00 91.31 866 ALA A O 1
ATOM 6692 N N . ALA A 1 867 ? 3.161 -31.500 -30.469 1.00 88.56 867 ALA A N 1
ATOM 6693 C CA . ALA A 1 867 ? 3.283 -32.787 -31.148 1.00 88.56 867 ALA A CA 1
ATOM 6694 C C . ALA A 1 867 ? 2.798 -32.709 -32.606 1.00 88.56 867 ALA A C 1
ATOM 6696 O O . ALA A 1 867 ? 3.450 -33.231 -33.516 1.00 88.56 867 ALA A O 1
ATOM 6697 N N . ILE A 1 868 ? 1.702 -31.989 -32.864 1.00 89.25 868 ILE A N 1
ATOM 6698 C CA . ILE A 1 868 ? 1.206 -31.759 -34.228 1.00 89.25 868 ILE A CA 1
ATOM 6699 C C . ILE A 1 868 ? 2.213 -30.940 -35.051 1.00 89.25 868 ILE A C 1
ATOM 6701 O O . ILE A 1 868 ? 2.493 -31.296 -36.201 1.00 89.25 868 ILE A O 1
ATOM 6705 N N . LEU A 1 869 ? 2.822 -29.894 -34.473 1.00 90.75 869 LEU A N 1
ATOM 6706 C CA . LEU A 1 869 ? 3.874 -29.127 -35.159 1.00 90.75 869 LEU A CA 1
ATOM 6707 C C . LEU A 1 869 ? 5.081 -30.004 -35.518 1.00 90.75 869 LEU A C 1
ATOM 6709 O O . LEU A 1 869 ? 5.616 -29.895 -36.621 1.00 90.75 869 LEU A O 1
ATOM 6713 N N . GLU A 1 870 ? 5.516 -30.881 -34.611 1.00 88.88 870 GLU A N 1
ATOM 6714 C CA . GLU A 1 870 ? 6.632 -31.799 -34.864 1.00 88.88 870 GLU A CA 1
ATOM 6715 C C . GLU A 1 870 ? 6.327 -32.789 -35.992 1.00 88.88 870 GLU A C 1
ATOM 6717 O O . GLU A 1 870 ? 7.184 -33.024 -36.847 1.00 88.88 870 GLU A O 1
ATOM 6722 N N . ARG A 1 871 ? 5.096 -33.313 -36.059 1.00 87.12 871 ARG A N 1
ATOM 6723 C CA . ARG A 1 871 ? 4.648 -34.190 -37.155 1.00 87.12 871 ARG A CA 1
ATOM 6724 C C . ARG A 1 871 ? 4.651 -33.456 -38.504 1.00 87.12 871 ARG A C 1
ATOM 6726 O O . ARG A 1 871 ? 5.139 -34.003 -39.498 1.00 87.12 871 ARG A O 1
ATOM 6733 N N . LEU A 1 872 ? 4.191 -32.200 -38.542 1.00 85.19 872 LEU A N 1
ATOM 6734 C CA . LEU A 1 872 ? 4.246 -31.347 -39.740 1.00 85.19 872 LEU A CA 1
ATOM 6735 C C . LEU A 1 872 ? 5.693 -31.077 -40.185 1.00 85.19 872 LEU A C 1
ATOM 6737 O O . LEU A 1 872 ? 6.021 -31.201 -41.367 1.00 85.19 872 LEU A O 1
ATOM 6741 N N . GLU A 1 873 ? 6.591 -30.771 -39.248 1.00 85.75 873 GLU A N 1
ATOM 6742 C CA . GLU A 1 873 ? 8.013 -30.565 -39.538 1.00 85.75 873 GLU A CA 1
ATOM 6743 C C . GLU A 1 873 ? 8.731 -31.835 -39.995 1.00 85.75 873 GLU A C 1
ATOM 6745 O O . GLU A 1 873 ? 9.546 -31.783 -40.922 1.00 85.75 873 GLU A O 1
ATOM 6750 N N . GLY A 1 874 ? 8.414 -32.976 -39.383 1.00 83.06 874 GLY A N 1
ATOM 6751 C CA . GLY A 1 874 ? 8.917 -34.282 -39.796 1.00 83.06 874 GLY A CA 1
ATOM 6752 C C . GLY A 1 874 ? 8.564 -34.562 -41.253 1.00 83.06 874 GLY A C 1
ATOM 6753 O O . GLY A 1 874 ? 9.436 -34.919 -42.048 1.00 83.06 874 GLY A O 1
ATOM 6754 N N . ARG A 1 875 ? 7.319 -34.274 -41.649 1.00 82.81 875 ARG A N 1
ATOM 6755 C CA . ARG A 1 875 ? 6.893 -34.403 -43.044 1.00 82.81 875 ARG A CA 1
ATOM 6756 C C . ARG A 1 875 ? 7.610 -33.419 -43.969 1.00 82.81 875 ARG A C 1
ATOM 6758 O O . ARG A 1 875 ? 8.063 -33.804 -45.047 1.00 82.81 875 ARG A O 1
ATOM 6765 N N . LEU A 1 876 ? 7.781 -32.168 -43.545 1.00 81.06 876 LEU A N 1
ATOM 6766 C CA . LEU A 1 876 ? 8.536 -31.147 -44.285 1.00 81.06 876 LEU A CA 1
ATOM 6767 C C . LEU A 1 876 ? 10.019 -31.497 -44.473 1.00 81.06 876 LEU A C 1
ATOM 6769 O O . LEU A 1 876 ? 10.645 -31.001 -45.419 1.00 81.06 876 LEU A O 1
ATOM 6773 N N . ALA A 1 877 ? 10.598 -32.310 -43.586 1.00 79.31 877 ALA A N 1
ATOM 6774 C CA . ALA A 1 877 ? 11.981 -32.769 -43.684 1.00 79.31 877 ALA A CA 1
ATOM 6775 C C . ALA A 1 877 ? 12.183 -33.806 -44.803 1.00 79.31 877 ALA A C 1
ATOM 6777 O O . ALA A 1 877 ? 13.288 -33.928 -45.333 1.00 79.31 877 ALA A O 1
ATOM 6778 N N . GLU A 1 878 ? 11.122 -34.500 -45.222 1.00 75.81 878 GLU A N 1
ATOM 6779 C CA . GLU A 1 878 ? 11.141 -35.448 -46.344 1.00 75.81 878 GLU A CA 1
ATOM 6780 C C . GLU A 1 878 ? 11.057 -34.761 -47.719 1.00 75.81 878 GLU A C 1
ATOM 6782 O O . GLU A 1 878 ? 11.125 -35.433 -48.753 1.00 75.81 878 GLU A O 1
ATOM 6787 N N . TYR A 1 879 ? 10.919 -33.429 -47.752 1.00 77.31 879 TYR A N 1
ATOM 6788 C CA . TYR A 1 879 ? 10.881 -32.651 -48.988 1.00 77.31 879 TYR A CA 1
ATOM 6789 C C . TYR A 1 879 ? 12.112 -32.937 -49.865 1.00 77.31 879 TYR A C 1
ATOM 6791 O O . TYR A 1 879 ? 13.241 -32.833 -49.377 1.00 77.31 879 TYR A O 1
ATOM 6799 N N . PRO A 1 880 ? 11.960 -33.262 -51.165 1.00 72.69 880 PRO A N 1
ATOM 6800 C CA . PRO A 1 880 ? 13.095 -33.570 -52.022 1.00 72.69 880 PRO A CA 1
ATOM 6801 C C . PRO A 1 880 ? 13.989 -32.340 -52.221 1.00 72.69 880 PRO A C 1
ATOM 6803 O O . PRO A 1 880 ? 13.651 -31.401 -52.951 1.00 72.69 880 PRO A O 1
ATOM 6806 N N . VAL A 1 881 ? 15.174 -32.367 -51.609 1.00 64.56 881 VAL A N 1
ATOM 6807 C CA . VAL A 1 881 ? 16.216 -31.349 -51.795 1.00 64.56 881 VAL A CA 1
ATOM 6808 C C . VAL A 1 881 ? 17.460 -31.993 -52.407 1.00 64.56 881 VAL A C 1
ATOM 6810 O O . VAL A 1 881 ? 17.996 -32.967 -51.882 1.00 64.56 881 VAL A O 1
ATOM 6813 N N . ASP A 1 882 ? 17.943 -31.463 -53.534 1.00 65.44 882 ASP A N 1
ATOM 6814 C CA . ASP A 1 882 ? 19.267 -31.804 -54.074 1.00 65.44 882 ASP A CA 1
ATOM 6815 C C . ASP A 1 882 ? 20.128 -30.544 -54.057 1.00 65.44 882 ASP A C 1
ATOM 6817 O O . ASP A 1 882 ? 20.173 -29.766 -55.011 1.00 65.44 882 ASP A O 1
ATOM 6821 N N . HIS A 1 883 ? 20.845 -30.371 -52.949 1.00 59.53 883 HIS A N 1
ATOM 6822 C CA . HIS A 1 883 ? 21.722 -29.226 -52.727 1.00 59.53 883 HIS A CA 1
ATOM 6823 C C . HIS A 1 883 ? 22.783 -29.052 -53.828 1.00 59.53 883 HIS A C 1
ATOM 6825 O O . HIS A 1 883 ? 23.259 -27.940 -54.053 1.00 59.53 883 HIS A O 1
ATOM 6831 N N . VAL A 1 884 ? 23.159 -30.128 -54.534 1.00 56.84 884 VAL A N 1
ATOM 6832 C CA . VAL A 1 884 ? 24.122 -30.079 -55.644 1.00 56.84 884 VAL A CA 1
ATOM 6833 C C . VAL A 1 884 ? 23.445 -29.538 -56.905 1.00 56.84 884 VAL A C 1
ATOM 6835 O O . VAL A 1 884 ? 24.023 -28.686 -57.578 1.00 56.84 884 VAL A O 1
ATOM 6838 N N . ALA A 1 885 ? 22.226 -29.984 -57.216 1.00 59.28 885 ALA A N 1
ATOM 6839 C CA . ALA A 1 885 ? 21.450 -29.489 -58.355 1.00 59.28 885 ALA A CA 1
ATOM 6840 C C . ALA A 1 885 ? 21.011 -28.024 -58.173 1.00 59.28 885 ALA A C 1
ATOM 6842 O O . ALA A 1 885 ? 21.132 -27.235 -59.108 1.00 59.28 885 ALA A O 1
ATOM 6843 N N . GLU A 1 886 ? 20.587 -27.638 -56.969 1.00 57.78 886 GLU A N 1
ATOM 6844 C CA . GLU A 1 886 ? 20.122 -26.277 -56.659 1.00 57.78 886 GLU A CA 1
ATOM 6845 C C . GLU A 1 886 ? 21.246 -25.239 -56.646 1.00 57.78 886 GLU A C 1
ATOM 6847 O O . GLU A 1 886 ? 21.048 -24.100 -57.065 1.00 57.78 886 GLU A O 1
ATOM 6852 N N . GLN A 1 887 ? 22.451 -25.620 -56.209 1.00 57.94 887 GLN A N 1
ATOM 6853 C CA . GLN A 1 887 ? 23.589 -24.697 -56.174 1.00 57.94 887 GLN A CA 1
ATOM 6854 C C . GLN A 1 887 ? 24.391 -24.661 -57.483 1.00 57.94 887 GLN A C 1
ATOM 6856 O O . GLN A 1 887 ? 24.935 -23.608 -57.827 1.00 57.94 887 GLN A O 1
ATOM 6861 N N . LEU A 1 888 ? 24.491 -25.777 -58.222 1.00 52.59 888 LEU A N 1
ATOM 6862 C CA . LEU A 1 888 ? 25.266 -25.844 -59.473 1.00 52.59 888 LEU A CA 1
ATOM 6863 C C . LEU A 1 888 ? 24.422 -25.652 -60.739 1.00 52.59 888 LEU A C 1
ATOM 6865 O O . LEU A 1 888 ? 24.954 -25.147 -61.726 1.00 52.59 888 LEU A O 1
ATOM 6869 N N . GLY A 1 889 ? 23.138 -26.021 -60.738 1.00 51.97 889 GLY A N 1
ATOM 6870 C CA . GLY A 1 889 ? 22.257 -25.973 -61.914 1.00 51.97 889 GLY A CA 1
ATOM 6871 C C . GLY A 1 889 ? 22.192 -24.597 -62.593 1.00 51.97 889 GLY A C 1
ATOM 6872 O O . GLY A 1 889 ? 22.496 -24.516 -63.786 1.00 51.97 889 GLY A O 1
ATOM 6873 N N . PRO A 1 890 ? 21.921 -23.506 -61.852 1.00 51.44 890 PRO A N 1
ATOM 6874 C CA . PRO A 1 890 ? 21.891 -22.151 -62.412 1.00 51.44 890 PRO A CA 1
ATOM 6875 C C . PRO A 1 890 ? 23.280 -21.631 -62.808 1.00 51.44 890 PRO A C 1
ATOM 6877 O O . PRO A 1 890 ? 23.415 -20.773 -63.672 1.00 51.44 890 PRO A O 1
ATOM 6880 N N . GLY A 1 891 ? 24.339 -22.133 -62.162 1.00 52.69 891 GLY A N 1
ATOM 6881 C CA . GLY A 1 891 ? 25.716 -21.697 -62.408 1.00 52.69 891 GLY A CA 1
ATOM 6882 C C . GLY A 1 891 ? 26.376 -22.340 -63.631 1.00 52.69 891 GLY A C 1
ATOM 6883 O O . GLY A 1 891 ? 27.361 -21.797 -64.128 1.00 52.69 891 GLY A O 1
ATOM 6884 N N . VAL A 1 892 ? 25.864 -23.487 -64.095 1.00 53.59 892 VAL A N 1
ATOM 6885 C CA . VAL A 1 892 ? 26.437 -24.269 -65.206 1.00 53.59 892 VAL A CA 1
ATOM 6886 C C . VAL A 1 892 ? 25.526 -24.268 -66.442 1.00 53.59 892 VAL A C 1
ATOM 6888 O O . VAL A 1 892 ? 26.044 -24.298 -67.556 1.00 53.59 892 VAL A O 1
ATOM 6891 N N . CYS A 1 893 ? 24.199 -24.173 -66.282 1.00 55.16 893 CYS A N 1
ATOM 6892 C CA . CYS A 1 893 ? 23.237 -24.195 -67.389 1.00 55.16 893 CYS A CA 1
ATOM 6893 C C . CYS A 1 893 ? 22.440 -22.898 -67.485 1.00 55.16 893 CYS A C 1
ATOM 6895 O O . CYS A 1 893 ? 21.398 -22.765 -66.852 1.00 55.16 893 CYS A O 1
ATOM 6897 N N . GLY A 1 894 ? 22.876 -21.976 -68.343 1.00 54.31 894 GLY A N 1
ATOM 6898 C CA . GLY A 1 894 ? 22.021 -20.859 -68.747 1.00 54.31 894 GLY A CA 1
ATOM 6899 C C . GLY A 1 894 ? 20.762 -21.349 -69.492 1.00 54.31 894 GLY A C 1
ATOM 6900 O O . GLY A 1 894 ? 20.803 -22.417 -70.133 1.00 54.31 894 GLY A O 1
ATOM 6901 N N . PRO A 1 895 ? 19.638 -20.611 -69.422 1.00 45.72 895 PRO A N 1
ATOM 6902 C CA . PRO A 1 895 ? 18.479 -20.866 -70.275 1.00 45.72 895 PRO A CA 1
ATOM 6903 C C . PRO A 1 895 ? 18.873 -20.739 -71.762 1.00 45.72 895 PRO A C 1
ATOM 6905 O O . PRO A 1 895 ? 19.783 -19.975 -72.094 1.00 45.72 895 PRO A O 1
ATOM 6908 N N . PRO A 1 896 ? 18.258 -21.505 -72.688 1.00 43.53 896 PRO A N 1
ATOM 6909 C CA . PRO A 1 896 ? 18.498 -21.297 -74.113 1.00 43.53 896 PRO A CA 1
ATOM 6910 C C . PRO A 1 896 ? 18.033 -19.879 -74.495 1.00 43.53 896 PRO A C 1
ATOM 6912 O O . PRO A 1 896 ? 16.911 -19.511 -74.150 1.00 43.53 896 PRO A O 1
ATOM 6915 N N . PRO A 1 897 ? 18.860 -19.078 -75.191 1.00 44.41 897 PRO A N 1
ATOM 6916 C CA . PRO A 1 897 ? 18.553 -17.674 -75.433 1.00 44.41 897 PRO A CA 1
ATOM 6917 C C . PRO A 1 897 ? 17.368 -17.561 -76.393 1.00 44.41 897 PRO A C 1
ATOM 6919 O O . PRO A 1 897 ? 17.470 -17.964 -77.555 1.00 44.41 897 PRO A O 1
ATOM 6922 N N . THR A 1 898 ? 16.246 -17.015 -75.922 1.00 46.56 898 THR A N 1
ATOM 6923 C CA . THR A 1 898 ? 15.102 -16.677 -76.783 1.00 46.56 898 THR A CA 1
ATOM 6924 C C . THR A 1 898 ? 15.076 -15.213 -77.210 1.00 46.56 898 THR A C 1
ATOM 6926 O O . THR A 1 898 ? 14.443 -14.921 -78.213 1.00 46.56 898 THR A O 1
ATOM 6929 N N . GLU A 1 899 ? 15.837 -14.325 -76.573 1.00 50.09 899 GLU A N 1
ATOM 6930 C CA . GLU A 1 899 ? 16.127 -12.953 -77.018 1.00 50.09 899 GLU A CA 1
ATOM 6931 C C . GLU A 1 899 ? 17.380 -12.459 -76.265 1.00 50.09 899 GLU A C 1
ATOM 6933 O O . GLU A 1 899 ? 17.697 -13.020 -75.218 1.00 50.09 899 GLU A O 1
ATOM 6938 N N . PRO A 1 900 ? 18.167 -11.493 -76.777 1.00 56.25 900 PRO A N 1
ATOM 6939 C CA . PRO A 1 900 ? 19.346 -11.031 -76.056 1.00 56.25 900 PRO A CA 1
ATOM 6940 C C . PRO A 1 900 ? 18.899 -10.255 -74.812 1.00 56.25 900 PRO A C 1
ATOM 6942 O O . PRO A 1 900 ? 18.402 -9.134 -74.963 1.00 56.25 900 PRO A O 1
ATOM 6945 N N . ASP A 1 901 ? 19.123 -10.842 -73.630 1.00 61.41 901 ASP A N 1
ATOM 6946 C CA . ASP A 1 901 ? 18.824 -10.305 -72.289 1.00 61.41 901 ASP A CA 1
ATOM 6947 C C . ASP A 1 901 ? 19.091 -8.796 -72.200 1.00 61.41 901 ASP A C 1
ATOM 6949 O O . ASP A 1 901 ? 19.966 -8.300 -72.898 1.00 61.41 901 ASP A O 1
ATOM 6953 N N . PRO A 1 902 ? 18.369 -7.989 -71.423 1.00 76.62 902 PRO A N 1
ATOM 6954 C CA . PRO A 1 902 ? 18.649 -6.557 -71.343 1.00 76.62 902 PRO A CA 1
ATOM 6955 C C . PRO A 1 902 ? 20.039 -6.263 -70.724 1.00 76.62 902 PRO A C 1
ATOM 6957 O O . PRO A 1 902 ? 20.568 -7.063 -69.945 1.00 76.62 902 PRO A O 1
ATOM 6960 N N . PRO A 1 903 ? 20.683 -5.126 -71.066 1.00 81.12 903 PRO A N 1
ATOM 6961 C CA . PRO A 1 903 ? 21.857 -4.663 -70.326 1.00 81.12 903 PRO A CA 1
ATOM 6962 C C . PRO A 1 903 ? 21.471 -4.375 -68.866 1.00 81.12 903 PRO A C 1
ATOM 6964 O O . PRO A 1 903 ? 20.408 -3.814 -68.605 1.00 81.12 903 PRO A O 1
ATOM 6967 N N . LEU A 1 904 ? 22.343 -4.719 -67.917 1.00 85.81 904 LEU A N 1
ATOM 6968 C CA . LEU A 1 904 ? 22.162 -4.412 -66.498 1.00 85.81 904 LEU A CA 1
ATOM 6969 C C . LEU A 1 904 ? 22.311 -2.904 -66.267 1.00 85.81 904 LEU A C 1
ATOM 6971 O O . LEU A 1 904 ? 23.304 -2.312 -66.700 1.00 85.81 904 LEU A O 1
ATOM 6975 N N . ASP A 1 905 ? 21.408 -2.275 -65.517 1.00 86.56 905 ASP A N 1
ATOM 6976 C CA . ASP A 1 905 ? 21.687 -0.942 -64.980 1.00 86.56 905 ASP A CA 1
ATOM 6977 C C . ASP A 1 905 ? 22.688 -1.064 -63.820 1.00 86.56 905 ASP A C 1
ATOM 6979 O O . ASP A 1 905 ? 22.335 -1.212 -62.650 1.00 86.56 905 ASP A O 1
ATOM 6983 N N . ILE A 1 906 ? 23.979 -1.041 -64.165 1.00 86.56 906 ILE A N 1
ATOM 6984 C CA . ILE A 1 906 ? 25.081 -1.161 -63.202 1.00 86.56 906 ILE A CA 1
ATOM 6985 C C . ILE A 1 906 ? 25.010 -0.041 -62.150 1.00 86.56 906 ILE A C 1
ATOM 6987 O O . ILE A 1 906 ? 25.406 -0.259 -61.008 1.00 86.56 906 ILE A O 1
ATOM 6991 N N . GLY A 1 907 ? 24.520 1.149 -62.515 1.00 84.75 907 GLY A N 1
ATOM 6992 C CA . GLY A 1 907 ? 24.383 2.270 -61.588 1.00 84.75 907 GLY A CA 1
ATOM 6993 C C . GLY A 1 907 ? 23.295 2.010 -60.552 1.00 84.75 907 GLY A C 1
ATOM 6994 O O . GLY A 1 907 ? 23.562 2.115 -59.355 1.00 84.75 907 GLY A O 1
ATOM 6995 N N . ALA A 1 908 ? 22.106 1.609 -61.007 1.00 83.94 908 ALA A N 1
ATOM 6996 C CA . ALA A 1 908 ? 20.974 1.306 -60.135 1.00 83.94 908 ALA A CA 1
ATOM 6997 C C . ALA A 1 908 ? 21.256 0.112 -59.210 1.00 83.94 908 ALA A C 1
ATOM 6999 O O . ALA A 1 908 ? 21.032 0.205 -58.004 1.00 83.94 908 ALA A O 1
ATOM 7000 N N . VAL A 1 909 ? 21.836 -0.973 -59.736 1.00 85.44 909 VAL A N 1
ATOM 7001 C CA . VAL A 1 909 ? 22.147 -2.176 -58.944 1.00 85.44 909 VAL A CA 1
ATOM 7002 C C . VAL A 1 909 ? 23.253 -1.908 -57.926 1.00 85.44 909 VAL A C 1
ATOM 7004 O O . VAL A 1 909 ? 23.130 -2.310 -56.770 1.00 85.44 909 VAL A O 1
ATOM 7007 N N . SER A 1 910 ? 24.318 -1.195 -58.306 1.00 87.31 910 SER A N 1
ATOM 7008 C CA . SER A 1 910 ? 25.364 -0.812 -57.350 1.00 87.31 910 SER A CA 1
ATOM 7009 C C . SER A 1 910 ? 24.837 0.159 -56.292 1.00 87.31 910 SER A C 1
ATOM 7011 O O . SER A 1 910 ? 25.162 -0.010 -55.121 1.00 87.31 910 SER A O 1
ATOM 7013 N N . GLY A 1 911 ? 23.977 1.115 -56.662 1.00 85.38 911 GLY A N 1
ATOM 7014 C CA . GLY A 1 911 ? 23.297 2.002 -55.712 1.00 85.38 911 GLY A CA 1
ATOM 7015 C C . GLY A 1 911 ? 22.402 1.240 -54.729 1.00 85.38 911 GLY A C 1
ATOM 7016 O O . GLY A 1 911 ? 22.476 1.469 -53.523 1.00 85.38 911 GLY A O 1
ATOM 7017 N N . GLY A 1 912 ? 21.635 0.270 -55.230 1.00 85.00 912 GLY A N 1
ATOM 7018 C CA . GLY A 1 912 ? 20.807 -0.629 -54.431 1.00 85.00 912 GLY A CA 1
ATOM 7019 C C . GLY A 1 912 ? 21.608 -1.480 -53.450 1.00 85.00 912 GLY A C 1
ATOM 7020 O O . GLY A 1 912 ? 21.250 -1.577 -52.278 1.00 85.00 912 GLY A O 1
ATOM 7021 N N . ILE A 1 913 ? 22.738 -2.041 -53.895 1.00 87.56 913 ILE A N 1
ATOM 7022 C CA . ILE A 1 913 ? 23.640 -2.804 -53.025 1.00 87.56 913 ILE A CA 1
ATOM 7023 C C . ILE A 1 913 ? 24.219 -1.914 -51.930 1.00 87.56 913 ILE A C 1
ATOM 7025 O O . ILE A 1 913 ? 24.185 -2.309 -50.767 1.00 87.56 913 ILE A O 1
ATOM 7029 N N . THR A 1 914 ? 24.708 -0.721 -52.274 1.00 89.25 914 THR A N 1
ATOM 7030 C CA . THR A 1 914 ? 25.257 0.236 -51.302 1.00 89.25 914 THR A CA 1
ATOM 7031 C C . THR A 1 914 ? 24.217 0.650 -50.264 1.00 89.25 914 THR A C 1
ATOM 7033 O O . THR A 1 914 ? 24.540 0.711 -49.079 1.00 89.25 914 THR A O 1
ATOM 7036 N N . ALA A 1 915 ? 22.966 0.880 -50.671 1.00 87.44 915 ALA A N 1
ATOM 7037 C CA . ALA A 1 915 ? 21.875 1.193 -49.749 1.00 87.44 915 ALA A CA 1
ATOM 7038 C C . ALA A 1 915 ? 21.539 0.008 -48.824 1.00 87.44 915 ALA A C 1
ATOM 7040 O O . ALA A 1 915 ? 21.400 0.177 -47.613 1.00 87.44 915 ALA A O 1
ATOM 7041 N N . ALA A 1 916 ? 21.471 -1.209 -49.371 1.00 86.88 916 ALA A N 1
ATOM 7042 C CA . ALA A 1 916 ? 21.114 -2.407 -48.616 1.00 86.88 916 ALA A CA 1
ATOM 7043 C C . ALA A 1 916 ? 22.165 -2.823 -47.573 1.00 86.88 916 ALA A C 1
ATOM 7045 O O . ALA A 1 916 ? 21.824 -3.493 -46.597 1.00 86.88 916 ALA A O 1
ATOM 7046 N N . ILE A 1 917 ? 23.432 -2.442 -47.767 1.00 89.44 917 ILE A N 1
ATOM 7047 C CA . ILE A 1 917 ? 24.534 -2.747 -46.841 1.00 89.44 917 ILE A CA 1
ATOM 7048 C C . ILE A 1 917 ? 24.880 -1.580 -45.907 1.00 89.44 917 ILE A C 1
ATOM 7050 O O . ILE A 1 917 ? 25.894 -1.660 -45.214 1.00 89.44 917 ILE A O 1
ATOM 7054 N N . ASP A 1 918 ? 24.073 -0.510 -45.870 1.00 90.69 918 ASP A N 1
ATOM 7055 C CA . ASP A 1 918 ? 24.340 0.639 -44.999 1.00 90.69 918 ASP A CA 1
ATOM 7056 C C . ASP A 1 918 ? 24.370 0.190 -43.518 1.00 90.69 918 ASP A C 1
ATOM 7058 O O . ASP A 1 918 ? 23.367 -0.310 -42.989 1.00 90.69 918 ASP A O 1
ATOM 7062 N N . PRO A 1 919 ? 25.507 0.336 -42.810 1.00 91.44 919 PRO A N 1
ATOM 7063 C CA . PRO A 1 919 ? 25.620 -0.028 -41.399 1.00 91.44 919 PRO A CA 1
ATOM 7064 C C . PRO A 1 919 ? 24.678 0.774 -40.495 1.00 91.44 919 PRO A C 1
ATOM 7066 O O . PRO A 1 919 ? 24.332 0.291 -39.416 1.00 91.44 919 PRO A O 1
ATOM 7069 N N . ARG A 1 920 ? 24.215 1.958 -40.927 1.00 88.44 920 ARG A N 1
ATOM 7070 C CA . ARG A 1 920 ? 23.219 2.764 -40.203 1.00 88.44 920 ARG A CA 1
ATOM 7071 C C . ARG A 1 920 ? 21.855 2.085 -40.125 1.00 88.44 920 ARG A C 1
ATOM 7073 O O . ARG A 1 920 ? 21.122 2.379 -39.194 1.00 88.44 920 ARG A O 1
ATOM 7080 N N . SER A 1 921 ? 21.524 1.175 -41.044 1.00 88.06 921 SER A N 1
ATOM 7081 C CA . SER A 1 921 ? 20.249 0.439 -41.047 1.00 88.06 921 SER A CA 1
ATOM 7082 C C . SER A 1 921 ? 20.422 -1.044 -40.701 1.00 88.06 921 SER A C 1
ATOM 7084 O O . SER A 1 921 ? 19.632 -1.619 -39.951 1.00 88.06 921 SER A O 1
ATOM 7086 N N . THR A 1 922 ? 21.489 -1.677 -41.196 1.00 89.56 922 THR A N 1
ATOM 7087 C CA . THR A 1 922 ? 21.708 -3.125 -41.050 1.00 89.56 922 THR A CA 1
ATOM 7088 C C . THR A 1 922 ? 22.111 -3.542 -39.636 1.00 89.56 922 THR A C 1
ATOM 7090 O O . THR A 1 922 ? 21.683 -4.599 -39.166 1.00 89.56 922 THR A O 1
ATOM 7093 N N . ILE A 1 923 ? 22.899 -2.724 -38.930 1.00 91.69 923 ILE A N 1
ATOM 7094 C CA . ILE A 1 923 ? 23.341 -3.036 -37.564 1.00 91.69 923 ILE A CA 1
ATOM 7095 C C . ILE A 1 923 ? 22.208 -2.845 -36.552 1.00 91.69 923 ILE A C 1
ATOM 7097 O O . ILE A 1 923 ? 21.977 -3.793 -35.802 1.00 91.69 923 ILE A O 1
ATOM 7101 N N . PRO A 1 924 ? 21.442 -1.733 -36.543 1.00 91.25 924 PRO A N 1
ATOM 7102 C CA . PRO A 1 924 ? 20.260 -1.627 -35.688 1.00 91.25 924 PRO A CA 1
ATOM 7103 C C . PRO A 1 924 ? 19.267 -2.770 -35.884 1.00 91.25 924 PRO A C 1
ATOM 7105 O O . PRO A 1 924 ? 18.859 -3.381 -34.903 1.00 91.25 924 PRO A O 1
ATOM 7108 N N . ARG A 1 925 ? 18.969 -3.156 -37.133 1.00 87.06 925 ARG A N 1
ATOM 7109 C CA . ARG A 1 925 ? 18.080 -4.294 -37.430 1.00 87.06 925 ARG A CA 1
ATOM 7110 C C . ARG A 1 925 ? 18.599 -5.608 -36.837 1.00 87.06 925 ARG A C 1
ATOM 7112 O O . ARG A 1 925 ? 17.844 -6.383 -36.258 1.00 87.06 925 ARG A O 1
ATOM 7119 N N . ARG A 1 926 ? 19.911 -5.855 -36.932 1.00 88.56 926 ARG A N 1
ATOM 7120 C CA . ARG A 1 926 ? 20.547 -7.036 -36.326 1.00 88.56 926 ARG A CA 1
ATOM 7121 C C . ARG A 1 926 ? 20.500 -7.000 -34.798 1.00 88.56 926 ARG A C 1
ATOM 7123 O O . ARG A 1 926 ? 20.337 -8.048 -34.180 1.00 88.56 926 ARG A O 1
ATOM 7130 N N . ILE A 1 927 ? 20.709 -5.832 -34.192 1.00 91.06 927 ILE A N 1
ATOM 7131 C CA . ILE A 1 927 ? 20.683 -5.670 -32.735 1.00 91.06 927 ILE A CA 1
ATOM 7132 C C . ILE A 1 927 ? 19.254 -5.804 -32.197 1.00 91.06 927 ILE A C 1
ATOM 7134 O O . ILE A 1 927 ? 19.067 -6.522 -31.221 1.00 91.06 927 ILE A O 1
ATOM 7138 N N . SER A 1 928 ? 18.261 -5.240 -32.885 1.00 88.12 928 SER A N 1
ATOM 7139 C CA . SER A 1 928 ? 16.829 -5.416 -32.605 1.00 88.12 928 SER A CA 1
ATOM 7140 C C . SER A 1 928 ? 16.450 -6.901 -32.502 1.00 88.12 928 SER A C 1
ATOM 7142 O O . SER A 1 928 ? 15.936 -7.336 -31.472 1.00 88.12 928 SER A O 1
ATOM 7144 N N . GLY A 1 929 ? 16.847 -7.729 -33.478 1.00 83.56 929 GLY A N 1
ATOM 7145 C CA . GLY A 1 929 ? 16.617 -9.179 -33.419 1.00 83.56 929 GLY A CA 1
ATOM 7146 C C . GLY A 1 929 ? 17.304 -9.890 -32.239 1.00 83.56 929 GLY A C 1
ATOM 7147 O O . GLY A 1 929 ? 16.809 -10.904 -31.759 1.00 83.56 929 GLY A O 1
ATOM 7148 N N . ARG A 1 930 ? 18.423 -9.362 -31.717 1.00 86.81 930 ARG A N 1
ATOM 7149 C CA . ARG A 1 930 ? 19.082 -9.902 -30.507 1.00 86.81 930 ARG A CA 1
ATOM 7150 C C . ARG A 1 930 ? 18.418 -9.462 -29.206 1.00 86.81 930 ARG A C 1
ATOM 7152 O O . ARG A 1 930 ? 18.658 -10.096 -28.184 1.00 86.81 930 ARG A O 1
ATOM 7159 N N . LEU A 1 931 ? 17.634 -8.390 -29.246 1.00 83.69 931 LEU A N 1
ATOM 7160 C CA . LEU A 1 931 ? 16.856 -7.871 -28.125 1.00 83.69 931 LEU A CA 1
ATOM 7161 C C . LEU A 1 931 ? 15.399 -8.365 -28.172 1.00 83.69 931 LEU A C 1
ATOM 7163 O O . LEU A 1 931 ? 14.526 -7.722 -27.611 1.00 83.69 931 LEU A O 1
ATOM 7167 N N . GLY A 1 932 ? 15.122 -9.488 -28.846 1.00 80.25 932 GLY A N 1
ATOM 7168 C CA . GLY A 1 932 ? 13.773 -10.063 -28.912 1.00 80.25 932 GLY A CA 1
ATOM 7169 C C . GLY A 1 932 ? 12.820 -9.341 -29.868 1.00 80.25 932 GLY A C 1
ATOM 7170 O O . GLY A 1 932 ? 11.615 -9.428 -29.684 1.00 80.25 932 GLY A O 1
ATOM 7171 N N . GLY A 1 933 ? 13.342 -8.622 -30.869 1.00 78.44 933 GLY A N 1
ATOM 7172 C CA . GLY A 1 933 ? 12.524 -7.953 -31.888 1.00 78.44 933 GLY A CA 1
ATOM 7173 C C . GLY A 1 933 ? 12.078 -6.535 -31.527 1.00 78.44 933 GLY A C 1
ATOM 7174 O O . GLY A 1 933 ? 11.254 -5.971 -32.236 1.00 78.44 933 GLY A O 1
ATOM 7175 N N . VAL A 1 934 ? 12.633 -5.935 -30.465 1.00 80.12 934 VAL A N 1
ATOM 7176 C CA . VAL A 1 934 ? 12.345 -4.542 -30.072 1.00 80.12 934 VAL A CA 1
ATOM 7177 C C . VAL A 1 934 ? 12.610 -3.594 -31.240 1.00 80.12 934 VAL A C 1
ATOM 7179 O O . VAL A 1 934 ? 13.709 -3.600 -31.806 1.00 80.12 934 VAL A O 1
ATOM 7182 N N . ASP A 1 935 ? 11.630 -2.760 -31.587 1.00 81.31 935 ASP A N 1
ATOM 7183 C CA . ASP A 1 935 ? 11.808 -1.750 -32.623 1.00 81.31 935 ASP A CA 1
ATOM 7184 C C . ASP A 1 935 ? 12.741 -0.636 -32.133 1.00 81.31 935 ASP A C 1
ATOM 7186 O O . ASP A 1 935 ? 12.391 0.206 -31.309 1.00 81.31 935 ASP A O 1
ATOM 7190 N N . LEU A 1 936 ? 13.965 -0.644 -32.657 1.00 82.19 936 LEU A N 1
ATOM 7191 C CA . LEU A 1 936 ? 14.971 0.373 -32.372 1.00 82.19 936 LEU A CA 1
ATOM 7192 C C . LEU A 1 936 ? 14.873 1.574 -33.322 1.00 82.19 936 LEU A C 1
ATOM 7194 O O . LEU A 1 936 ? 15.523 2.588 -33.085 1.00 82.19 936 LEU A O 1
ATOM 7198 N N . THR A 1 937 ? 14.113 1.471 -34.415 1.00 75.81 937 THR A N 1
ATOM 7199 C CA . THR A 1 937 ? 14.115 2.471 -35.494 1.00 75.81 937 THR A CA 1
ATOM 7200 C C . THR A 1 937 ? 13.304 3.725 -35.174 1.00 75.81 937 THR A C 1
ATOM 7202 O O . THR A 1 937 ? 13.536 4.764 -35.785 1.00 75.81 937 THR A O 1
ATOM 7205 N N . SER A 1 938 ? 12.431 3.658 -34.168 1.00 76.19 938 SER A N 1
ATOM 7206 C CA . SER A 1 938 ? 11.680 4.792 -33.613 1.00 76.19 938 SER A CA 1
ATOM 7207 C C . SER A 1 938 ? 12.548 5.797 -32.837 1.00 76.19 938 SER A C 1
ATOM 7209 O O . SER A 1 938 ? 12.105 6.908 -32.545 1.00 76.19 938 SER A O 1
ATOM 7211 N N . ARG A 1 939 ? 13.792 5.433 -32.502 1.00 77.44 939 ARG A N 1
ATOM 7212 C CA . ARG A 1 939 ? 14.710 6.238 -31.682 1.00 77.44 939 ARG A CA 1
ATOM 7213 C C . ARG A 1 939 ? 15.572 7.161 -32.546 1.00 77.44 939 ARG A C 1
ATOM 7215 O O . ARG A 1 939 ? 15.957 6.798 -33.655 1.00 77.44 939 ARG A O 1
ATOM 7222 N N . ALA A 1 940 ? 15.945 8.326 -32.003 1.00 80.12 940 ALA A N 1
ATOM 7223 C CA . ALA A 1 940 ? 16.802 9.300 -32.693 1.00 80.12 940 ALA A CA 1
ATOM 7224 C C . ALA A 1 940 ? 18.156 8.696 -33.125 1.00 80.12 940 ALA A C 1
ATOM 7226 O O . ALA A 1 940 ? 18.569 8.858 -34.274 1.00 80.12 940 ALA A O 1
ATOM 7227 N N . ASP A 1 941 ? 18.809 7.942 -32.235 1.00 83.81 941 ASP A N 1
ATOM 7228 C CA . ASP A 1 941 ? 19.813 6.942 -32.602 1.00 83.81 941 ASP A CA 1
ATOM 7229 C C . ASP A 1 941 ? 19.343 5.562 -32.118 1.00 83.81 941 ASP A C 1
ATOM 7231 O O . ASP A 1 941 ? 19.236 5.284 -30.924 1.00 83.81 941 ASP A O 1
ATOM 7235 N N . ALA A 1 942 ? 19.087 4.670 -33.074 1.00 85.50 942 ALA A N 1
ATOM 7236 C CA . ALA A 1 942 ? 18.599 3.317 -32.830 1.00 85.50 942 ALA A CA 1
ATOM 7237 C C . ALA A 1 942 ? 19.501 2.470 -31.915 1.00 85.50 942 ALA A C 1
ATOM 7239 O O . ALA A 1 942 ? 19.042 1.524 -31.277 1.00 85.50 942 ALA A O 1
ATOM 7240 N N . LEU A 1 943 ? 20.796 2.785 -31.849 1.00 88.50 943 LEU A N 1
ATOM 7241 C CA . LEU A 1 943 ? 21.761 2.067 -31.016 1.00 88.50 943 LEU A CA 1
ATOM 7242 C C . LEU A 1 943 ? 22.133 2.834 -29.748 1.00 88.50 943 LEU A C 1
ATOM 7244 O O . LEU A 1 943 ? 23.021 2.389 -29.020 1.00 88.50 943 LEU A O 1
ATOM 7248 N N . GLU A 1 944 ? 21.501 3.979 -29.491 1.00 85.69 944 GLU A N 1
ATOM 7249 C CA . GLU A 1 944 ? 21.716 4.731 -28.263 1.00 85.69 944 GLU A CA 1
ATOM 7250 C C . GLU A 1 944 ? 21.377 3.887 -27.040 1.00 85.69 944 GLU A C 1
ATOM 7252 O O . GLU A 1 944 ? 20.504 3.013 -27.061 1.00 85.69 944 GLU A O 1
ATOM 7257 N N . GLN A 1 945 ? 22.093 4.143 -25.954 1.00 82.56 945 GLN A N 1
ATOM 7258 C CA . GLN A 1 945 ? 21.827 3.488 -24.691 1.00 82.56 945 GLN A CA 1
ATOM 7259 C C . GLN A 1 945 ? 20.379 3.759 -24.260 1.00 82.56 945 GLN A C 1
ATOM 7261 O O . GLN A 1 945 ? 19.879 4.867 -24.423 1.00 82.56 945 GLN A O 1
ATOM 7266 N N . ILE A 1 946 ? 19.679 2.744 -23.767 1.00 80.62 946 ILE A N 1
ATOM 7267 C CA . ILE A 1 946 ? 18.394 2.931 -23.098 1.00 80.62 946 ILE A CA 1
ATOM 7268 C C . ILE A 1 946 ? 18.704 3.495 -21.716 1.00 80.62 946 ILE A C 1
ATOM 7270 O O . ILE A 1 946 ? 19.470 2.901 -20.949 1.00 80.62 946 ILE A O 1
ATOM 7274 N N . ILE A 1 947 ? 18.166 4.674 -21.453 1.00 77.69 947 ILE A N 1
ATOM 7275 C CA . ILE A 1 947 ? 18.326 5.381 -20.194 1.00 77.69 947 ILE A CA 1
ATOM 7276 C C . ILE A 1 947 ? 17.010 5.234 -19.443 1.00 77.69 947 ILE A C 1
ATOM 7278 O O . ILE A 1 947 ? 15.960 5.539 -20.000 1.00 77.69 947 ILE A O 1
ATOM 7282 N N . GLU A 1 948 ? 17.087 4.767 -18.206 1.00 76.00 948 GLU A N 1
ATOM 7283 C CA . GLU A 1 948 ? 15.940 4.598 -17.318 1.00 76.00 948 GLU A CA 1
ATOM 7284 C C . GLU A 1 948 ? 16.336 5.144 -15.948 1.00 76.00 948 GLU A C 1
ATOM 7286 O O . GLU A 1 948 ? 17.464 4.923 -15.495 1.00 76.00 948 GLU A O 1
ATOM 7291 N N . SER A 1 949 ? 15.451 5.914 -15.324 1.00 82.00 949 SER A N 1
ATOM 7292 C CA . SER A 1 949 ? 15.674 6.464 -13.989 1.00 82.00 949 SER A CA 1
ATOM 7293 C C . SER A 1 949 ? 15.014 5.552 -12.964 1.00 82.00 949 SER A C 1
ATOM 7295 O O . SER A 1 949 ? 13.897 5.112 -13.216 1.00 82.00 949 SER A O 1
ATOM 7297 N N . PRO A 1 950 ? 15.659 5.263 -11.821 1.00 89.19 950 PRO A N 1
ATOM 7298 C CA . PRO A 1 950 ? 14.957 4.624 -10.726 1.00 89.19 950 PRO A CA 1
ATOM 7299 C C . PRO A 1 950 ? 13.938 5.601 -10.133 1.00 89.19 950 PRO A C 1
ATOM 7301 O O . PRO A 1 950 ? 14.203 6.808 -10.053 1.00 89.19 950 PRO A O 1
ATOM 7304 N N . GLU A 1 951 ? 12.813 5.062 -9.684 1.00 86.81 951 GLU A N 1
ATOM 7305 C CA . GLU A 1 951 ? 11.789 5.793 -8.944 1.00 86.81 951 GLU A CA 1
ATOM 7306 C C . GLU A 1 951 ? 11.693 5.237 -7.526 1.00 86.81 951 GLU A C 1
ATOM 7308 O O . GLU A 1 951 ? 11.677 4.022 -7.307 1.00 86.81 951 GLU A O 1
ATOM 7313 N N . PHE A 1 952 ? 11.655 6.131 -6.541 1.00 90.75 952 PHE A N 1
ATOM 7314 C CA . PHE A 1 952 ? 11.550 5.759 -5.136 1.00 90.75 952 PHE A CA 1
ATOM 7315 C C . PHE A 1 952 ? 10.193 6.189 -4.588 1.00 90.75 952 PHE A C 1
ATOM 7317 O O . PHE A 1 952 ? 9.872 7.374 -4.545 1.00 90.75 952 PHE A O 1
ATOM 7324 N N . THR A 1 953 ? 9.404 5.209 -4.150 1.00 88.94 953 THR A N 1
ATOM 7325 C CA . THR A 1 953 ? 8.046 5.419 -3.626 1.00 88.94 953 THR A CA 1
ATOM 7326 C C . THR A 1 953 ? 8.006 5.684 -2.121 1.00 88.94 953 THR A C 1
ATOM 7328 O O . THR A 1 953 ? 6.926 5.930 -1.587 1.00 88.94 953 THR A O 1
ATOM 7331 N N . GLN A 1 954 ? 9.151 5.605 -1.433 1.00 90.88 954 GLN A N 1
ATOM 7332 C CA . GLN A 1 954 ? 9.251 5.881 -0.003 1.00 90.88 954 GLN A CA 1
ATOM 7333 C C . GLN A 1 954 ? 8.966 7.369 0.277 1.00 90.88 954 GLN A C 1
ATOM 7335 O O . GLN A 1 954 ? 9.580 8.223 -0.365 1.00 90.88 954 GLN A O 1
ATOM 7340 N N . PRO A 1 955 ? 8.104 7.692 1.257 1.00 94.12 955 PRO A N 1
ATOM 7341 C CA . PRO A 1 955 ? 7.933 9.056 1.748 1.00 94.12 955 PRO A CA 1
ATOM 7342 C C . PRO A 1 955 ? 9.224 9.607 2.365 1.00 94.12 955 PRO A C 1
ATOM 7344 O O . PRO A 1 955 ? 9.745 9.078 3.348 1.00 94.12 955 PRO A O 1
ATOM 7347 N N . MET A 1 956 ? 9.750 10.695 1.807 1.00 95.31 956 MET A N 1
ATOM 7348 C CA . MET A 1 956 ? 11.068 11.202 2.194 1.00 95.31 956 MET A CA 1
ATOM 7349 C C . MET A 1 956 ? 11.096 12.033 3.490 1.00 95.31 956 MET A C 1
ATOM 7351 O O . MET A 1 956 ? 12.178 12.417 3.938 1.00 95.31 956 MET A O 1
ATOM 7355 N N . TYR A 1 957 ? 9.958 12.260 4.154 1.00 95.38 957 TYR A N 1
ATOM 7356 C CA . TYR A 1 957 ? 9.952 12.819 5.509 1.00 95.38 957 TYR A CA 1
ATOM 7357 C C . TYR A 1 957 ? 10.486 11.821 6.558 1.00 95.38 957 TYR A C 1
ATOM 7359 O O . TYR A 1 957 ? 11.082 12.263 7.542 1.00 95.38 957 TYR A O 1
ATOM 7367 N N . GLU A 1 958 ? 10.325 10.500 6.363 1.00 94.75 958 GLU A N 1
ATOM 7368 C CA . GLU A 1 958 ? 10.762 9.493 7.351 1.00 94.75 958 GLU A CA 1
ATOM 7369 C C . GLU A 1 958 ? 12.291 9.481 7.490 1.00 94.75 958 GLU A C 1
ATOM 7371 O O . GLU A 1 958 ? 12.779 9.669 8.604 1.00 94.75 958 GLU A O 1
ATOM 7376 N N . PRO A 1 959 ? 13.088 9.391 6.401 1.00 95.06 959 PRO A N 1
ATOM 7377 C CA . PRO A 1 959 ? 14.543 9.474 6.512 1.00 95.06 959 PRO A CA 1
ATOM 7378 C C . PRO A 1 959 ? 15.043 10.804 7.093 1.00 95.06 959 PRO A C 1
ATOM 7380 O O . PRO A 1 959 ? 16.096 10.853 7.731 1.00 95.06 959 PRO A O 1
ATOM 7383 N N . LEU A 1 960 ? 14.313 11.904 6.866 1.00 95.44 960 LEU A N 1
ATOM 7384 C CA . LEU A 1 960 ? 14.638 13.205 7.452 1.00 95.44 960 LEU A CA 1
ATOM 7385 C C . LEU A 1 960 ? 14.394 13.216 8.968 1.00 95.44 960 LEU A C 1
ATOM 7387 O O . LEU A 1 960 ? 15.261 13.675 9.715 1.00 95.44 960 LEU A O 1
ATOM 7391 N N . ARG A 1 961 ? 13.250 12.684 9.413 1.00 93.94 961 ARG A N 1
ATOM 7392 C CA . ARG A 1 961 ? 12.922 12.481 10.830 1.00 93.94 961 ARG A CA 1
ATOM 7393 C C . ARG A 1 961 ? 13.964 11.596 11.509 1.00 93.94 961 ARG A C 1
ATOM 7395 O O . ARG A 1 961 ? 14.459 11.962 12.571 1.00 93.94 961 ARG A O 1
ATOM 7402 N N . ASP A 1 962 ? 14.322 10.479 10.882 1.00 93.44 962 ASP A N 1
ATOM 7403 C CA . ASP A 1 962 ? 15.252 9.493 11.441 1.00 93.44 962 ASP A CA 1
ATOM 7404 C C . ASP A 1 962 ? 16.673 10.068 11.608 1.00 93.44 962 ASP A C 1
ATOM 7406 O O . ASP A 1 962 ? 17.404 9.677 12.521 1.00 93.44 962 ASP A O 1
ATOM 7410 N N . LEU A 1 963 ? 17.069 11.043 10.774 1.00 92.25 963 LEU A N 1
ATOM 7411 C CA . LEU A 1 963 ? 18.292 11.820 11.005 1.00 92.25 963 LEU A CA 1
ATOM 7412 C C . LEU A 1 963 ? 18.181 12.708 12.248 1.00 92.25 963 LEU A C 1
ATOM 7414 O O . LEU A 1 963 ? 19.137 12.795 13.023 1.00 92.25 963 LEU A O 1
ATOM 7418 N N . SER A 1 964 ? 17.075 13.444 12.367 1.00 92.00 964 SER A N 1
ATOM 7419 C CA . SER A 1 964 ? 16.733 14.276 13.520 1.00 92.00 964 SER A CA 1
ATOM 7420 C C . SER A 1 964 ? 15.334 14.867 13.344 1.00 92.00 964 SER A C 1
ATOM 7422 O O . SER A 1 964 ? 15.097 15.617 12.399 1.00 92.00 964 SER A O 1
ATOM 7424 N N . GLU A 1 965 ? 14.455 14.679 14.325 1.00 92.44 965 GLU A N 1
ATOM 7425 C CA . GLU A 1 965 ? 13.109 15.279 14.335 1.00 92.44 965 GLU A CA 1
ATOM 7426 C C . GLU A 1 965 ? 13.151 16.814 14.257 1.00 92.44 965 GLU A C 1
ATOM 7428 O O . GLU A 1 965 ? 12.350 17.433 13.562 1.00 92.44 965 GLU A O 1
ATOM 7433 N N . GLU A 1 966 ? 14.176 17.424 14.863 1.00 90.50 966 GLU A N 1
ATOM 7434 C CA . GLU A 1 966 ? 14.465 18.866 14.788 1.00 90.50 966 GLU A CA 1
ATOM 7435 C C . GLU A 1 966 ? 14.737 19.391 13.364 1.00 90.50 966 GLU A C 1
ATOM 7437 O O . GLU A 1 966 ? 14.736 20.603 13.158 1.00 90.50 966 GLU A O 1
ATOM 7442 N N . TYR A 1 967 ? 15.025 18.527 12.381 1.00 91.00 967 TYR A N 1
ATOM 7443 C CA . TYR A 1 967 ? 15.155 18.946 10.979 1.00 91.00 967 TYR A CA 1
ATOM 7444 C C . TYR A 1 967 ? 13.804 19.047 10.272 1.00 91.00 967 TYR A C 1
ATOM 7446 O O . TYR A 1 967 ? 13.680 19.831 9.333 1.00 91.00 967 TYR A O 1
ATOM 7454 N N . LEU A 1 968 ? 12.807 18.275 10.715 1.00 92.94 968 LEU A N 1
ATOM 7455 C CA . LEU A 1 968 ? 11.445 18.346 10.194 1.00 92.94 968 LEU A CA 1
ATOM 7456 C C . LEU A 1 968 ? 10.659 19.467 10.884 1.00 92.94 968 LEU A C 1
ATOM 7458 O O . LEU A 1 968 ? 10.066 20.307 10.209 1.00 92.94 968 LEU A O 1
ATOM 7462 N N . LEU A 1 969 ? 10.695 19.482 12.220 1.00 93.50 969 LEU A N 1
ATOM 7463 C CA . LEU A 1 969 ? 10.004 20.440 13.076 1.00 93.50 969 LEU A CA 1
ATOM 7464 C C . LEU A 1 969 ? 10.981 20.961 14.145 1.00 93.50 969 LEU A C 1
ATOM 7466 O O . LEU A 1 969 ? 11.105 20.372 15.221 1.00 93.50 969 LEU A O 1
ATOM 7470 N N . PRO A 1 970 ? 11.717 22.048 13.863 1.00 91.00 970 PRO A N 1
ATOM 7471 C CA . PRO A 1 970 ? 12.561 22.676 14.869 1.00 91.00 970 PRO A CA 1
ATOM 7472 C C . PRO A 1 970 ? 11.782 23.035 16.143 1.00 91.00 970 PRO A C 1
ATOM 7474 O O . PRO A 1 970 ? 10.641 23.498 16.070 1.00 91.00 970 PRO A O 1
ATOM 7477 N N . SER A 1 971 ? 12.411 22.840 17.305 1.00 88.12 971 SER A N 1
ATOM 7478 C CA . SER A 1 971 ? 11.798 23.064 18.626 1.00 88.12 971 SER A CA 1
ATOM 7479 C C . SER A 1 971 ? 10.636 22.115 18.966 1.00 88.12 971 SER A C 1
ATOM 7481 O O . SER A 1 971 ? 9.848 22.407 19.862 1.00 88.12 971 SER A O 1
ATOM 7483 N N . VAL A 1 972 ? 10.553 20.941 18.324 1.00 89.06 972 VAL A N 1
ATOM 7484 C CA . VAL A 1 972 ? 9.572 19.879 18.646 1.00 89.06 972 VAL A CA 1
ATOM 7485 C C . VAL A 1 972 ? 9.559 19.513 20.141 1.00 89.06 972 VAL A C 1
ATOM 7487 O O . VAL A 1 972 ? 8.508 19.246 20.720 1.00 89.06 972 VAL A O 1
ATOM 7490 N N . GLY A 1 973 ? 10.708 19.586 20.820 1.00 86.06 973 GLY A N 1
ATOM 7491 C CA . GLY A 1 973 ? 10.798 19.323 22.259 1.00 86.06 973 GLY A CA 1
ATOM 7492 C C . GLY A 1 973 ? 10.036 20.312 23.158 1.00 86.06 973 GLY A C 1
ATOM 7493 O O . GLY A 1 973 ? 9.837 20.011 24.335 1.00 86.06 973 GLY A O 1
ATOM 7494 N N . GLU A 1 974 ? 9.613 21.469 22.638 1.00 87.38 974 GLU A N 1
ATOM 7495 C CA . GLU A 1 974 ? 8.904 22.518 23.389 1.00 87.38 974 GLU A CA 1
ATOM 7496 C C . GLU A 1 974 ? 7.377 22.328 23.417 1.00 87.38 974 GLU A C 1
ATOM 7498 O O . GLU A 1 974 ? 6.691 23.011 24.179 1.00 87.38 974 GLU A O 1
ATOM 7503 N N . ILE A 1 975 ? 6.839 21.388 22.632 1.00 90.00 975 ILE A N 1
ATOM 7504 C CA . ILE A 1 975 ? 5.400 21.087 22.596 1.00 90.00 975 ILE A CA 1
ATOM 7505 C C . ILE A 1 975 ? 4.976 20.489 23.953 1.00 90.00 975 ILE A C 1
ATOM 7507 O O . ILE A 1 975 ? 5.587 19.515 24.384 1.00 90.00 975 ILE A O 1
ATOM 7511 N N . PRO A 1 976 ? 3.964 21.007 24.665 1.00 90.75 976 PRO A N 1
ATOM 7512 C CA . PRO A 1 976 ? 3.504 20.415 25.926 1.00 90.75 976 PRO A CA 1
ATOM 7513 C C . PRO A 1 976 ? 2.945 18.989 25.756 1.00 90.75 976 PRO A C 1
ATOM 7515 O O . PRO A 1 976 ? 2.428 18.649 24.702 1.00 90.75 976 PRO A O 1
ATOM 7518 N N . MET A 1 977 ? 3.030 18.146 26.793 1.00 91.19 977 MET A N 1
ATOM 7519 C CA . MET A 1 977 ? 2.309 16.859 26.811 1.00 91.19 977 MET A CA 1
ATOM 7520 C C . MET A 1 977 ? 0.796 17.093 26.841 1.00 91.19 977 MET A C 1
ATOM 7522 O O . MET A 1 977 ? 0.352 18.063 27.452 1.00 91.19 977 MET A O 1
ATOM 7526 N N . ASP A 1 978 ? 0.031 16.161 26.268 1.00 91.50 978 ASP A N 1
ATOM 7527 C CA . ASP A 1 978 ? -1.432 16.224 26.176 1.00 91.50 978 ASP A CA 1
ATOM 7528 C C . ASP A 1 978 ? -1.925 17.518 25.503 1.00 91.50 978 ASP A C 1
ATOM 7530 O O . ASP A 1 978 ? -2.856 18.163 25.983 1.00 91.50 978 ASP A O 1
ATOM 7534 N N . SER A 1 979 ? -1.308 17.911 24.386 1.00 92.62 979 SER A N 1
ATOM 7535 C CA . SER A 1 979 ? -1.699 19.103 23.630 1.00 92.62 979 SER A CA 1
ATOM 7536 C C . SER A 1 979 ? -2.174 18.773 22.218 1.00 92.62 979 SER A C 1
ATOM 7538 O O . SER A 1 979 ? -1.792 17.770 21.607 1.00 92.62 979 SER A O 1
ATOM 7540 N N . VAL A 1 980 ? -3.023 19.652 21.692 1.00 94.06 980 VAL A N 1
ATOM 7541 C CA . VAL A 1 980 ? -3.409 19.686 20.283 1.00 94.06 980 VAL A CA 1
ATOM 7542 C C . VAL A 1 980 ? -3.177 21.093 19.745 1.00 94.06 980 VAL A C 1
ATOM 7544 O O . VAL A 1 980 ? -3.525 22.074 20.396 1.00 94.06 980 VAL A O 1
ATOM 7547 N N . GLY A 1 981 ? -2.556 21.196 18.578 1.00 91.81 981 GLY A N 1
ATOM 7548 C CA . GLY A 1 981 ? -2.200 22.474 17.975 1.00 91.81 981 GLY A CA 1
ATOM 7549 C C . GLY A 1 981 ? -2.223 22.406 16.457 1.00 91.81 981 GLY A C 1
ATOM 7550 O O . GLY A 1 981 ? -2.354 21.334 15.868 1.00 91.81 981 GLY A O 1
ATOM 7551 N N . VAL A 1 982 ? -2.090 23.564 15.819 1.00 92.38 982 VAL A N 1
ATOM 7552 C CA . VAL A 1 982 ? -2.140 23.691 14.362 1.00 92.38 982 VAL A CA 1
ATOM 7553 C C . VAL A 1 982 ? -0.858 24.331 13.835 1.00 92.38 982 VAL A C 1
ATOM 7555 O O . VAL A 1 982 ? -0.371 25.318 14.384 1.00 92.38 982 VAL A O 1
ATOM 7558 N N . LEU A 1 983 ? -0.329 23.757 12.758 1.00 92.12 983 LEU A N 1
ATOM 7559 C CA . LEU A 1 983 ? 0.833 24.217 11.999 1.00 92.12 983 LEU A CA 1
ATOM 7560 C C . LEU A 1 983 ? 0.480 24.319 10.510 1.00 92.12 983 LEU A C 1
ATOM 7562 O O . LEU A 1 983 ? -0.625 23.971 10.103 1.00 92.12 983 LEU A O 1
ATOM 7566 N N . GLU A 1 984 ? 1.427 24.765 9.695 1.00 91.56 984 GLU A N 1
ATOM 7567 C CA . GLU A 1 984 ? 1.341 24.721 8.235 1.00 91.56 984 GLU A CA 1
ATOM 7568 C C . GLU A 1 984 ? 2.540 23.992 7.623 1.00 91.56 984 GLU A C 1
ATOM 7570 O O . GLU A 1 984 ? 3.617 23.888 8.228 1.00 91.56 984 GLU A O 1
ATOM 7575 N N . THR A 1 985 ? 2.353 23.491 6.403 1.00 92.69 985 THR A N 1
ATOM 7576 C CA . THR A 1 985 ? 3.447 22.969 5.583 1.00 92.69 985 THR A CA 1
ATOM 7577 C C . THR A 1 985 ? 4.311 24.098 5.022 1.00 92.69 985 THR A C 1
ATOM 7579 O O . THR A 1 985 ? 3.858 25.218 4.801 1.00 92.69 985 THR A O 1
ATOM 7582 N N . ASN A 1 986 ? 5.581 23.793 4.756 1.00 92.00 986 ASN A N 1
ATOM 7583 C CA . ASN A 1 986 ? 6.515 24.696 4.090 1.00 92.00 986 ASN A CA 1
ATOM 7584 C C . ASN A 1 986 ? 6.927 24.130 2.715 1.00 92.00 986 ASN A C 1
ATOM 7586 O O . ASN A 1 986 ? 7.928 23.407 2.632 1.00 92.00 986 ASN A O 1
ATOM 7590 N N . PRO A 1 987 ? 6.192 24.443 1.627 1.00 91.38 987 PRO A N 1
ATOM 7591 C CA . PRO A 1 987 ? 6.498 23.933 0.288 1.00 91.38 987 PRO A CA 1
ATOM 7592 C C . PRO A 1 987 ? 7.925 24.252 -0.176 1.00 91.38 987 PRO A C 1
ATOM 7594 O O . PRO A 1 987 ? 8.599 23.390 -0.735 1.00 91.38 987 PRO A O 1
ATOM 7597 N N . ALA A 1 988 ? 8.445 25.444 0.140 1.00 91.62 988 ALA A N 1
ATOM 7598 C CA . ALA A 1 988 ? 9.805 25.837 -0.233 1.00 91.62 988 ALA A CA 1
ATOM 7599 C C . ALA A 1 988 ? 10.880 24.964 0.444 1.00 91.62 988 ALA A C 1
ATOM 7601 O O . ALA A 1 988 ? 11.904 24.644 -0.167 1.00 91.62 988 ALA A O 1
ATOM 7602 N N . PHE A 1 989 ? 10.652 24.544 1.695 1.00 94.25 989 PHE A N 1
ATOM 7603 C CA . PHE A 1 989 ? 11.521 23.577 2.372 1.00 94.25 989 PHE A CA 1
ATOM 7604 C C . PHE A 1 989 ? 11.492 22.224 1.661 1.00 94.25 989 PHE A C 1
ATOM 7606 O O . PHE A 1 989 ? 12.554 21.654 1.388 1.00 94.25 989 PHE A O 1
ATOM 7613 N N . VAL A 1 990 ? 10.289 21.721 1.362 1.00 94.88 990 VAL A N 1
ATOM 7614 C CA . VAL A 1 990 ? 10.085 20.423 0.706 1.00 94.88 990 VAL A CA 1
ATOM 7615 C C . VAL A 1 990 ? 10.779 20.417 -0.654 1.00 94.88 990 VAL A C 1
ATOM 7617 O O . VAL A 1 990 ? 11.639 19.574 -0.897 1.00 94.88 990 VAL A O 1
ATOM 7620 N N . GLU A 1 991 ? 10.515 21.410 -1.499 1.00 95.00 991 GLU A N 1
ATOM 7621 C CA . GLU A 1 991 ? 11.162 21.568 -2.802 1.00 95.00 991 GLU A CA 1
ATOM 7622 C C . GLU A 1 991 ? 12.696 21.582 -2.698 1.00 95.00 991 GLU A C 1
ATOM 7624 O O . GLU A 1 991 ? 13.377 20.820 -3.391 1.00 95.00 991 GLU A O 1
ATOM 7629 N N . ALA A 1 992 ? 13.264 22.394 -1.796 1.00 96.06 992 ALA A N 1
ATOM 7630 C CA . ALA A 1 992 ? 14.712 22.452 -1.592 1.00 96.06 992 ALA A CA 1
ATOM 7631 C C . ALA A 1 992 ? 15.305 21.099 -1.177 1.00 96.06 992 ALA A C 1
ATOM 7633 O O . ALA A 1 992 ? 16.335 20.668 -1.712 1.00 96.06 992 ALA A O 1
ATOM 7634 N N . TYR A 1 993 ? 14.664 20.435 -0.216 1.00 97.12 993 TYR A N 1
ATOM 7635 C CA . TYR A 1 993 ? 15.078 19.136 0.296 1.00 97.12 993 TYR A CA 1
ATOM 7636 C C . TYR A 1 993 ? 15.057 18.062 -0.803 1.00 97.12 993 TYR A C 1
ATOM 7638 O O . TYR A 1 993 ? 16.056 17.357 -0.992 1.00 97.12 993 TYR A O 1
ATOM 7646 N N . MET A 1 994 ? 13.985 18.006 -1.599 1.00 96.44 994 MET A N 1
ATOM 7647 C CA . MET A 1 994 ? 13.815 17.040 -2.690 1.00 96.44 994 MET A CA 1
ATOM 7648 C C . MET A 1 994 ? 14.797 17.273 -3.851 1.00 96.44 994 MET A C 1
ATOM 7650 O O . MET A 1 994 ? 15.337 16.311 -4.415 1.00 96.44 994 MET A O 1
ATOM 7654 N N . VAL A 1 995 ? 15.121 18.534 -4.172 1.00 96.19 995 VAL A N 1
ATOM 7655 C CA . VAL A 1 995 ? 16.186 18.857 -5.142 1.00 96.19 995 VAL A CA 1
ATOM 7656 C C . VAL A 1 995 ? 17.553 18.402 -4.621 1.00 96.19 995 VAL A C 1
ATOM 7658 O O . VAL A 1 995 ? 18.357 17.868 -5.388 1.00 96.19 995 VAL A O 1
ATOM 7661 N N . GLY A 1 996 ? 17.823 18.575 -3.325 1.00 95.88 996 GLY A N 1
ATOM 7662 C CA . GLY A 1 996 ? 19.046 18.100 -2.676 1.00 95.88 996 GLY A CA 1
ATOM 7663 C C . GLY A 1 996 ? 19.203 16.578 -2.704 1.00 95.88 996 GLY A C 1
ATOM 7664 O O . GLY A 1 996 ? 20.262 16.079 -3.095 1.00 95.88 996 GLY A O 1
ATOM 7665 N N . LEU A 1 997 ? 18.138 15.847 -2.352 1.00 95.69 997 LEU A N 1
ATOM 7666 C CA . LEU A 1 997 ? 18.052 14.385 -2.465 1.00 95.69 997 LEU A CA 1
ATOM 7667 C C . LEU A 1 997 ? 18.358 13.924 -3.893 1.00 95.69 997 LEU A C 1
ATOM 7669 O O . LEU A 1 997 ? 19.267 13.125 -4.123 1.00 95.69 997 LEU A O 1
ATOM 7673 N N . SER A 1 998 ? 17.628 14.472 -4.869 1.00 94.75 998 SER A N 1
ATOM 7674 C CA . SER A 1 998 ? 17.775 14.076 -6.270 1.00 94.75 998 SER A CA 1
ATOM 7675 C C . SER A 1 998 ? 19.163 14.414 -6.819 1.00 94.75 998 SER A C 1
ATOM 7677 O O . SER A 1 998 ? 19.732 13.645 -7.595 1.00 94.75 998 SER A O 1
ATOM 7679 N N . HIS A 1 999 ? 19.752 15.532 -6.383 1.00 94.00 999 HIS A N 1
ATOM 7680 C CA . HIS A 1 999 ? 21.116 15.894 -6.748 1.00 94.00 999 HIS A CA 1
ATOM 7681 C C . HIS A 1 999 ? 22.127 14.860 -6.243 1.00 94.00 999 HIS A C 1
ATOM 7683 O O . HIS A 1 999 ? 22.925 14.355 -7.029 1.00 94.00 999 HIS A O 1
ATOM 7689 N N . GLU A 1 1000 ? 22.122 14.513 -4.957 1.00 94.88 1000 GLU A N 1
ATOM 7690 C CA . GLU A 1 1000 ? 23.104 13.545 -4.458 1.00 94.88 1000 GLU A CA 1
ATOM 7691 C C . GLU A 1 1000 ? 22.871 12.147 -5.042 1.00 94.88 1000 GLU A C 1
ATOM 7693 O O . GLU A 1 1000 ? 23.832 11.499 -5.453 1.00 94.88 1000 GLU A O 1
ATOM 7698 N N . MET A 1 1001 ? 21.616 11.723 -5.207 1.00 94.50 1001 MET A N 1
ATOM 7699 C CA . MET A 1 1001 ? 21.316 10.433 -5.833 1.00 94.50 1001 MET A CA 1
ATOM 7700 C C . MET A 1 1001 ? 21.799 10.373 -7.282 1.00 94.50 1001 MET A C 1
ATOM 7702 O O . MET A 1 1001 ? 22.426 9.395 -7.680 1.00 94.50 1001 MET A O 1
ATOM 7706 N N . GLY A 1 1002 ? 21.625 11.447 -8.057 1.00 92.25 1002 GLY A N 1
ATOM 7707 C CA . GLY A 1 1002 ? 22.199 11.544 -9.399 1.00 92.25 1002 GLY A CA 1
ATOM 7708 C C . GLY A 1 1002 ? 23.727 11.402 -9.403 1.00 92.25 1002 GLY A C 1
ATOM 7709 O O . GLY A 1 1002 ? 24.286 10.760 -10.295 1.00 92.25 1002 GLY A O 1
ATOM 7710 N N . ARG A 1 1003 ? 24.427 11.942 -8.393 1.00 90.56 1003 ARG A N 1
ATOM 7711 C CA . ARG A 1 1003 ? 25.887 11.765 -8.248 1.00 90.56 1003 ARG A CA 1
ATOM 7712 C C . ARG A 1 1003 ? 26.259 10.328 -7.952 1.00 90.56 1003 ARG A C 1
ATOM 7714 O O . ARG A 1 1003 ? 27.189 9.828 -8.582 1.00 90.56 1003 ARG A O 1
ATOM 7721 N N . GLU A 1 1004 ? 25.546 9.691 -7.034 1.00 93.19 1004 GLU A N 1
ATOM 7722 C CA . GLU A 1 1004 ? 25.788 8.303 -6.649 1.00 93.19 1004 GLU A CA 1
ATOM 7723 C C . GLU A 1 1004 ? 25.527 7.354 -7.818 1.00 93.19 1004 GLU A C 1
ATOM 7725 O O . GLU A 1 1004 ? 26.397 6.569 -8.196 1.00 93.19 1004 GLU A O 1
ATOM 7730 N N . LEU A 1 1005 ? 24.390 7.502 -8.499 1.00 91.75 1005 LEU A N 1
ATOM 7731 C CA . LEU A 1 1005 ? 24.069 6.737 -9.703 1.00 91.75 1005 LEU A CA 1
ATOM 7732 C C . LEU A 1 1005 ? 25.145 6.920 -10.781 1.00 91.75 1005 LEU A C 1
ATOM 7734 O O . LEU A 1 1005 ? 25.625 5.937 -11.349 1.00 91.75 1005 LEU A O 1
ATOM 7738 N N . ARG A 1 1006 ? 25.606 8.157 -11.014 1.00 88.38 1006 ARG A N 1
ATOM 7739 C CA . ARG A 1 1006 ? 26.704 8.426 -11.955 1.00 88.38 1006 ARG A CA 1
ATOM 7740 C C . ARG A 1 1006 ? 28.006 7.748 -11.537 1.00 88.38 1006 ARG A C 1
ATOM 7742 O O . ARG A 1 1006 ? 28.692 7.179 -12.384 1.00 88.38 1006 ARG A O 1
ATOM 7749 N N . TRP A 1 1007 ? 28.366 7.848 -10.260 1.00 89.62 1007 TRP A N 1
ATOM 7750 C CA . TRP A 1 1007 ? 29.585 7.263 -9.705 1.00 89.62 1007 TRP A CA 1
ATOM 7751 C C . TRP A 1 1007 ? 29.587 5.736 -9.830 1.00 89.62 1007 TRP A C 1
ATOM 7753 O O . TRP A 1 1007 ? 30.609 5.143 -10.170 1.00 89.62 1007 TRP A O 1
ATOM 7763 N N . HIS A 1 1008 ? 28.423 5.114 -9.648 1.00 88.31 1008 HIS A N 1
ATOM 7764 C CA . HIS A 1 1008 ? 28.210 3.676 -9.781 1.00 88.31 1008 HIS A CA 1
ATOM 7765 C C . HIS A 1 1008 ? 27.924 3.210 -11.223 1.00 88.31 1008 HIS A C 1
ATOM 7767 O O . HIS A 1 1008 ? 27.536 2.059 -11.428 1.00 88.31 1008 HIS A O 1
ATOM 7773 N N . GLU A 1 1009 ? 28.138 4.073 -12.223 1.00 85.44 1009 GLU A N 1
ATOM 7774 C CA . GLU A 1 1009 ? 27.908 3.800 -13.651 1.00 85.44 1009 GLU A CA 1
ATOM 7775 C C . GLU A 1 1009 ? 26.476 3.326 -13.972 1.00 85.44 1009 GLU A C 1
ATOM 7777 O O . GLU A 1 1009 ? 26.242 2.554 -14.911 1.00 85.44 1009 GLU A O 1
ATOM 7782 N N . TYR A 1 1010 ? 25.498 3.790 -13.193 1.00 85.88 1010 TYR A N 1
ATOM 7783 C CA . TYR A 1 1010 ? 24.089 3.526 -13.431 1.00 85.88 1010 TYR A CA 1
ATOM 7784 C C . TYR A 1 1010 ? 23.602 4.242 -14.702 1.00 85.88 1010 TYR A C 1
ATOM 7786 O O . TYR A 1 1010 ? 23.934 5.411 -14.919 1.00 85.88 1010 TYR A O 1
ATOM 7794 N N . PRO A 1 1011 ? 22.833 3.559 -15.571 1.00 79.00 1011 PRO A N 1
ATOM 7795 C CA . PRO A 1 1011 ? 22.416 4.080 -16.870 1.00 79.00 1011 PRO A CA 1
ATOM 7796 C C . PRO A 1 1011 ? 21.247 5.084 -16.774 1.00 79.00 1011 PRO A C 1
ATOM 7798 O O . PRO A 1 1011 ? 20.192 4.836 -17.347 1.00 79.00 1011 PRO A O 1
ATOM 7801 N N . THR A 1 1012 ? 21.440 6.213 -16.085 1.00 81.69 1012 THR A N 1
ATOM 7802 C CA . THR A 1 1012 ? 20.425 7.272 -15.908 1.00 81.69 1012 THR A CA 1
ATOM 7803 C C . THR A 1 1012 ? 20.861 8.611 -16.517 1.00 81.69 1012 THR A C 1
ATOM 7805 O O . THR A 1 1012 ? 22.055 8.886 -16.665 1.00 81.69 1012 THR A O 1
ATOM 7808 N N . ASP A 1 1013 ? 19.886 9.458 -16.848 1.00 83.06 1013 ASP A N 1
ATOM 7809 C CA . ASP A 1 1013 ? 20.093 10.875 -17.150 1.00 83.06 1013 ASP A CA 1
ATOM 7810 C C . ASP A 1 1013 ? 20.041 11.667 -15.833 1.00 83.06 1013 ASP A C 1
ATOM 7812 O O . ASP A 1 1013 ? 19.176 11.470 -14.985 1.00 83.06 1013 ASP A O 1
ATOM 7816 N N . LEU A 1 1014 ? 20.991 12.576 -15.635 1.00 84.81 1014 LEU A N 1
ATOM 7817 C CA . LEU A 1 1014 ? 21.090 13.362 -14.403 1.00 84.81 1014 LEU A CA 1
ATOM 7818 C C . LEU A 1 1014 ? 20.000 14.433 -14.285 1.00 84.81 1014 LEU A C 1
ATOM 7820 O O . LEU A 1 1014 ? 19.916 15.090 -13.250 1.00 84.81 1014 LEU A O 1
ATOM 7824 N N . ARG A 1 1015 ? 19.194 14.621 -15.336 1.00 87.50 1015 ARG A N 1
ATOM 7825 C CA . ARG A 1 1015 ? 18.050 15.536 -15.352 1.00 87.50 1015 ARG A CA 1
ATOM 7826 C C . ARG A 1 1015 ? 16.813 15.005 -14.635 1.00 87.50 1015 ARG A C 1
ATOM 7828 O O . ARG A 1 1015 ? 15.912 15.791 -14.349 1.00 87.50 1015 ARG A O 1
ATOM 7835 N N . TRP A 1 1016 ? 16.760 13.703 -14.365 1.00 87.25 1016 TRP A N 1
ATOM 7836 C CA . TRP A 1 1016 ? 15.617 13.082 -13.708 1.00 87.25 1016 TRP A CA 1
ATOM 7837 C C . TRP A 1 1016 ? 15.484 13.494 -12.242 1.00 87.25 1016 TRP A C 1
ATOM 7839 O O . TRP A 1 1016 ? 16.458 13.825 -11.560 1.00 87.25 1016 TRP A O 1
ATOM 7849 N N . THR A 1 1017 ? 14.243 13.451 -11.766 1.00 91.94 1017 THR A N 1
ATOM 7850 C CA . THR A 1 1017 ? 13.880 13.644 -10.364 1.00 91.94 1017 THR A CA 1
ATOM 7851 C C . THR A 1 1017 ? 13.594 12.274 -9.771 1.00 91.94 1017 THR A C 1
ATOM 7853 O O . THR A 1 1017 ? 12.602 11.652 -10.123 1.00 91.94 1017 THR A O 1
ATOM 7856 N N . TYR A 1 1018 ? 14.496 11.793 -8.916 1.00 92.56 1018 TYR A N 1
ATOM 7857 C CA . TYR A 1 1018 ? 14.454 10.422 -8.390 1.00 92.56 1018 TYR A CA 1
ATOM 7858 C C . TYR A 1 1018 ? 13.457 10.261 -7.236 1.00 92.56 1018 TYR A C 1
ATOM 7860 O O . TYR A 1 1018 ? 12.911 9.182 -7.029 1.00 92.56 1018 TYR A O 1
ATOM 7868 N N . PHE A 1 1019 ? 13.230 11.340 -6.485 1.00 94.69 1019 PHE A N 1
ATOM 7869 C CA . PHE A 1 1019 ? 12.304 11.382 -5.359 1.00 94.69 1019 PHE A CA 1
ATOM 7870 C C . PHE A 1 1019 ? 11.269 12.464 -5.627 1.00 94.69 1019 PHE A C 1
ATOM 7872 O O . PHE A 1 1019 ? 11.643 13.617 -5.854 1.00 94.69 1019 PHE A O 1
ATOM 7879 N N . ARG A 1 1020 ? 9.987 12.099 -5.577 1.00 92.75 1020 ARG A N 1
ATOM 7880 C CA . ARG A 1 1020 ? 8.861 13.033 -5.740 1.00 92.75 1020 ARG A CA 1
ATOM 7881 C C . ARG A 1 1020 ? 7.912 13.064 -4.543 1.00 92.75 1020 ARG A C 1
ATOM 7883 O O . ARG A 1 1020 ? 7.134 14.001 -4.428 1.00 92.75 1020 ARG A O 1
ATOM 7890 N N . ARG A 1 1021 ? 8.026 12.096 -3.628 1.00 93.38 1021 ARG A N 1
ATOM 7891 C CA . ARG A 1 1021 ? 7.143 11.922 -2.467 1.00 93.38 1021 ARG A CA 1
ATOM 7892 C C . ARG A 1 1021 ? 7.863 12.316 -1.192 1.00 93.38 1021 ARG A C 1
ATOM 7894 O O . ARG A 1 1021 ? 8.844 11.686 -0.803 1.00 93.38 1021 ARG A O 1
ATOM 7901 N N . PHE A 1 1022 ? 7.398 13.373 -0.557 1.00 94.44 1022 PHE A N 1
ATOM 7902 C CA . PHE A 1 1022 ? 7.869 13.818 0.740 1.00 94.44 1022 PHE A CA 1
ATOM 7903 C C . PHE A 1 1022 ? 6.962 13.300 1.855 1.00 94.44 1022 PHE A C 1
ATOM 7905 O O . PHE A 1 1022 ? 7.468 12.664 2.776 1.00 94.44 1022 PHE A O 1
ATOM 7912 N N . TRP A 1 1023 ? 5.651 13.517 1.760 1.00 93.81 1023 TRP A N 1
ATOM 7913 C CA . TRP A 1 1023 ? 4.674 13.122 2.771 1.00 93.81 1023 TRP A CA 1
ATOM 7914 C C . TRP A 1 1023 ? 4.156 11.695 2.554 1.00 93.81 1023 TRP A C 1
ATOM 7916 O O . TRP A 1 1023 ? 4.108 11.201 1.428 1.00 93.81 1023 TRP A O 1
ATOM 7926 N N . ASP A 1 1024 ? 3.738 11.019 3.631 1.00 91.81 1024 ASP A N 1
ATOM 7927 C CA . ASP A 1 1024 ? 3.027 9.745 3.500 1.00 91.81 1024 ASP A CA 1
ATOM 7928 C C . ASP A 1 1024 ? 1.533 9.984 3.282 1.00 91.81 1024 ASP A C 1
ATOM 7930 O O 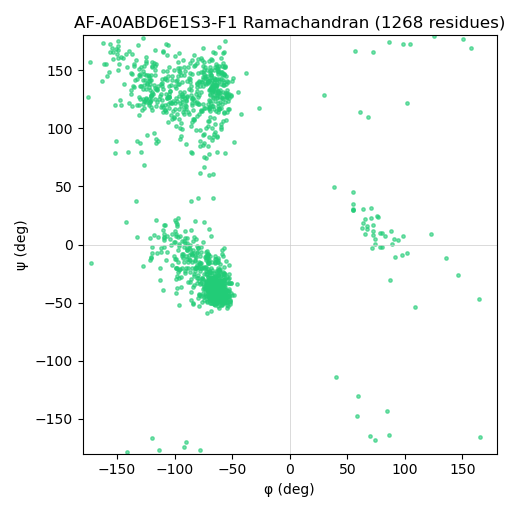. ASP A 1 1024 ? 0.791 10.347 4.199 1.00 91.81 1024 ASP A O 1
ATOM 7934 N N . ARG A 1 1025 ? 1.118 9.781 2.032 1.00 88.50 1025 ARG A N 1
ATOM 7935 C CA . ARG A 1 1025 ? -0.268 9.890 1.566 1.00 88.50 1025 ARG A CA 1
ATOM 7936 C C . ARG A 1 1025 ? -0.965 8.528 1.457 1.00 88.50 1025 ARG A C 1
ATOM 7938 O O . ARG A 1 1025 ? -2.064 8.445 0.921 1.00 88.50 1025 ARG A O 1
ATOM 7945 N N . ARG A 1 1026 ? -0.340 7.434 1.914 1.00 80.38 1026 ARG A N 1
ATOM 7946 C CA . ARG A 1 1026 ? -0.948 6.093 1.862 1.00 80.38 1026 ARG A CA 1
ATOM 7947 C C . ARG A 1 1026 ? -2.094 5.989 2.872 1.00 80.38 1026 ARG A C 1
ATOM 7949 O O . ARG A 1 1026 ? -1.983 6.467 3.998 1.00 80.38 1026 ARG A O 1
ATOM 7956 N N . GLY A 1 1027 ? -3.179 5.317 2.486 1.00 72.56 1027 GLY A N 1
ATOM 7957 C CA . GLY A 1 1027 ? -4.333 5.077 3.364 1.00 72.56 1027 GLY A CA 1
ATOM 7958 C C . GLY A 1 1027 ? -5.198 6.311 3.643 1.00 72.56 1027 GLY A C 1
ATOM 7959 O O . GLY A 1 1027 ? -5.964 6.309 4.607 1.00 72.56 1027 GLY A O 1
ATOM 7960 N N . THR A 1 1028 ? -5.069 7.365 2.834 1.00 79.75 1028 THR A N 1
ATOM 7961 C CA . THR A 1 1028 ? -5.950 8.539 2.875 1.00 79.75 1028 THR A CA 1
ATOM 7962 C C . THR A 1 1028 ? -7.290 8.225 2.206 1.00 79.75 1028 THR A C 1
ATOM 7964 O O . THR A 1 1028 ? -7.434 7.236 1.485 1.00 79.75 1028 THR A O 1
ATOM 7967 N N . VAL A 1 1029 ? -8.313 9.025 2.516 1.00 71.62 1029 VAL A N 1
ATOM 7968 C CA . VAL A 1 1029 ? -9.687 8.808 2.045 1.00 71.62 1029 VAL A CA 1
ATOM 7969 C C . VAL A 1 1029 ? -10.178 10.088 1.362 1.00 71.62 1029 VAL A C 1
ATOM 7971 O O . VAL A 1 1029 ? -10.311 11.101 2.048 1.00 71.62 1029 VAL A O 1
ATOM 7974 N N . PRO A 1 1030 ? -10.494 10.069 0.052 1.00 74.56 1030 PRO A N 1
ATOM 7975 C CA . PRO A 1 1030 ? -10.406 8.933 -0.878 1.00 74.56 1030 PRO A CA 1
ATOM 7976 C C . PRO A 1 1030 ? -8.958 8.491 -1.151 1.00 74.56 1030 PRO A C 1
ATOM 7978 O O . PRO A 1 1030 ? -8.033 9.272 -0.954 1.00 74.56 1030 PRO A O 1
ATOM 7981 N N . GLU A 1 1031 ? -8.774 7.246 -1.608 1.00 74.31 1031 GLU A N 1
ATOM 7982 C CA . GLU A 1 1031 ? -7.441 6.773 -1.995 1.00 74.31 1031 GLU A CA 1
ATOM 7983 C C . GLU A 1 1031 ? -6.918 7.590 -3.189 1.00 74.31 1031 GLU A C 1
ATOM 7985 O O . GLU A 1 1031 ? -7.631 7.715 -4.192 1.00 74.31 1031 GLU A O 1
ATOM 7990 N N . PRO A 1 1032 ? -5.696 8.139 -3.097 1.00 77.00 1032 PRO A N 1
ATOM 7991 C CA . PRO A 1 1032 ? -5.126 8.984 -4.130 1.00 77.00 1032 PRO A CA 1
ATOM 7992 C C . PRO A 1 1032 ? -4.719 8.137 -5.335 1.00 77.00 1032 PRO A C 1
ATOM 7994 O O . PRO A 1 1032 ? -4.244 7.004 -5.209 1.00 77.00 1032 PRO A O 1
ATOM 7997 N N . THR A 1 1033 ? -4.876 8.705 -6.524 1.00 78.44 1033 THR A N 1
ATOM 7998 C CA . THR A 1 1033 ? -4.314 8.163 -7.763 1.00 78.44 1033 THR A CA 1
ATOM 7999 C C . THR A 1 1033 ? -2.781 8.198 -7.732 1.00 78.44 1033 THR A C 1
ATOM 8001 O O . THR A 1 1033 ? -2.170 8.868 -6.901 1.00 78.44 1033 THR A O 1
ATOM 8004 N N . ALA A 1 1034 ? -2.128 7.465 -8.642 1.00 72.44 1034 ALA A N 1
ATOM 8005 C CA . ALA A 1 1034 ? -0.664 7.389 -8.683 1.00 72.44 1034 ALA A CA 1
ATOM 8006 C C . ALA A 1 1034 ? 0.012 8.767 -8.830 1.00 72.44 1034 ALA A C 1
ATOM 8008 O O . ALA A 1 1034 ? 1.077 8.971 -8.247 1.00 72.44 1034 ALA A O 1
ATOM 8009 N N . ASP A 1 1035 ? -0.630 9.689 -9.551 1.00 68.44 1035 ASP A N 1
ATOM 8010 C CA . ASP A 1 1035 ? -0.134 11.045 -9.800 1.00 68.44 1035 ASP A CA 1
ATOM 8011 C C . ASP A 1 1035 ? -0.353 11.962 -8.574 1.00 68.44 1035 ASP A C 1
ATOM 8013 O O . ASP A 1 1035 ? 0.504 12.774 -8.234 1.00 68.44 1035 ASP A O 1
ATOM 8017 N N . GLU A 1 1036 ? -1.439 11.765 -7.813 1.00 75.00 1036 GLU A N 1
ATOM 8018 C CA . GLU A 1 1036 ? -1.753 12.522 -6.582 1.00 75.00 1036 GLU A CA 1
ATOM 8019 C C . GLU A 1 1036 ? -0.855 12.161 -5.379 1.00 75.00 1036 GLU A C 1
ATOM 8021 O O . GLU A 1 1036 ? -0.891 12.828 -4.336 1.00 75.00 1036 GLU A O 1
ATOM 8026 N N . LEU A 1 1037 ? -0.049 11.100 -5.503 1.00 82.44 1037 LEU A N 1
ATOM 8027 C CA . LEU A 1 1037 ? 0.921 10.684 -4.488 1.00 82.44 1037 LEU A CA 1
ATOM 8028 C C . LEU A 1 1037 ? 2.193 11.543 -4.476 1.00 82.44 1037 LEU A C 1
ATOM 8030 O O . LEU A 1 1037 ? 2.912 11.525 -3.477 1.00 82.44 1037 LEU A O 1
ATOM 8034 N N . ASP A 1 1038 ? 2.492 12.252 -5.564 1.00 87.94 1038 ASP A N 1
ATOM 8035 C CA . ASP A 1 1038 ? 3.727 13.018 -5.711 1.00 87.94 1038 ASP A CA 1
ATOM 8036 C C . ASP A 1 1038 ? 3.557 14.453 -5.175 1.00 87.94 1038 ASP A C 1
ATOM 8038 O O . ASP A 1 1038 ? 2.644 15.182 -5.550 1.00 87.94 1038 ASP A O 1
ATOM 8042 N N . ASP A 1 1039 ? 4.460 14.885 -4.288 1.00 88.75 1039 ASP A N 1
ATOM 8043 C CA . ASP A 1 1039 ? 4.433 16.225 -3.678 1.00 88.75 1039 ASP A CA 1
ATOM 8044 C C . ASP A 1 1039 ? 5.121 17.288 -4.544 1.00 88.75 1039 ASP A C 1
ATOM 8046 O O . ASP A 1 1039 ? 4.886 18.481 -4.359 1.00 88.75 1039 ASP A O 1
ATOM 8050 N N . ILE A 1 1040 ? 5.992 16.875 -5.472 1.00 90.56 1040 ILE A N 1
ATOM 8051 C CA . ILE A 1 1040 ? 6.643 17.776 -6.427 1.00 90.56 1040 ILE A CA 1
ATOM 8052 C C . ILE A 1 1040 ? 6.549 17.259 -7.862 1.00 90.56 1040 ILE A C 1
ATOM 8054 O O . ILE A 1 1040 ? 6.679 16.064 -8.149 1.00 90.56 1040 ILE A O 1
ATOM 8058 N N . ASN A 1 1041 ? 6.433 18.200 -8.794 1.00 90.75 1041 ASN A N 1
ATOM 8059 C CA . ASN A 1 1041 ? 6.610 17.934 -10.218 1.00 90.75 1041 ASN A CA 1
ATOM 8060 C C . ASN A 1 1041 ? 8.082 17.641 -10.543 1.00 90.75 1041 ASN A C 1
ATOM 8062 O O . ASN A 1 1041 ? 8.970 18.082 -9.799 1.00 90.75 1041 ASN A O 1
ATOM 8066 N N . PRO A 1 1042 ? 8.387 16.946 -11.655 1.00 91.31 1042 PRO A N 1
ATOM 8067 C CA . PRO A 1 1042 ? 9.765 16.729 -12.064 1.00 91.31 1042 PRO A CA 1
ATOM 8068 C C . PRO A 1 1042 ? 10.501 18.068 -12.201 1.00 91.31 1042 PRO A C 1
ATOM 8070 O O . PRO A 1 1042 ? 10.053 18.980 -12.885 1.00 91.31 1042 PRO A O 1
ATOM 8073 N N . VAL A 1 1043 ? 11.669 18.197 -11.576 1.00 92.12 1043 VAL A N 1
ATOM 8074 C CA . VAL A 1 1043 ? 12.397 19.477 -11.449 1.00 92.12 1043 VAL A CA 1
ATOM 8075 C C . VAL A 1 1043 ? 12.751 20.086 -12.814 1.00 92.12 1043 VAL A C 1
ATOM 8077 O O . VAL A 1 1043 ? 12.852 21.300 -12.954 1.00 92.12 1043 VAL A O 1
ATOM 8080 N N . HIS A 1 1044 ? 12.910 19.262 -13.853 1.00 89.88 1044 HIS A N 1
ATOM 8081 C CA . HIS A 1 1044 ? 13.183 19.727 -15.217 1.00 89.88 1044 HIS A CA 1
ATOM 8082 C C . HIS A 1 1044 ? 11.966 20.368 -15.918 1.00 89.88 1044 HIS A C 1
ATOM 8084 O O . HIS A 1 1044 ? 12.135 20.956 -16.986 1.00 89.88 1044 HIS A O 1
ATOM 8090 N N . THR A 1 1045 ? 10.757 20.246 -15.355 1.00 90.50 1045 THR A N 1
ATOM 8091 C CA . THR A 1 1045 ? 9.525 20.880 -15.858 1.00 90.50 1045 THR A CA 1
ATOM 8092 C C . THR A 1 1045 ? 9.114 22.105 -15.042 1.00 90.50 1045 THR A C 1
ATOM 8094 O O . THR A 1 1045 ? 8.093 22.722 -15.350 1.00 90.50 1045 THR A O 1
ATOM 8097 N N . TRP A 1 1046 ? 9.875 22.459 -14.001 1.00 91.56 1046 TRP A N 1
ATOM 8098 C CA . TRP A 1 1046 ? 9.589 23.620 -13.163 1.00 91.56 1046 TRP A CA 1
ATOM 8099 C C . TRP A 1 1046 ? 9.653 24.916 -13.961 1.00 91.56 1046 TRP A C 1
ATOM 8101 O O . TRP A 1 1046 ? 10.410 25.058 -14.924 1.00 91.56 1046 TRP A O 1
ATOM 8111 N N . ARG A 1 1047 ? 8.852 25.891 -13.539 1.00 90.94 1047 ARG A N 1
ATOM 8112 C CA . ARG A 1 1047 ? 8.799 27.191 -14.195 1.00 90.94 1047 ARG A CA 1
ATOM 8113 C C . ARG A 1 1047 ? 9.967 28.060 -13.760 1.00 90.94 1047 ARG A C 1
ATOM 8115 O O . ARG A 1 1047 ? 10.162 28.332 -12.576 1.00 90.94 1047 ARG A O 1
ATOM 8122 N N . ASP A 1 1048 ? 10.697 28.569 -14.744 1.00 90.88 1048 ASP A N 1
ATOM 8123 C CA . ASP A 1 1048 ? 11.876 29.398 -14.508 1.00 90.88 1048 ASP A CA 1
ATOM 8124 C C . ASP A 1 1048 ? 11.553 30.786 -13.931 1.00 90.88 1048 ASP A C 1
ATOM 8126 O O . ASP A 1 1048 ? 12.413 31.427 -13.322 1.00 90.88 1048 ASP A O 1
ATOM 8130 N N . ASP A 1 1049 ? 10.327 31.275 -14.125 1.00 89.12 1049 ASP A N 1
ATOM 8131 C CA . ASP A 1 1049 ? 9.852 32.575 -13.644 1.00 89.12 1049 ASP A CA 1
ATOM 8132 C C . ASP A 1 1049 ? 9.278 32.551 -12.220 1.00 89.12 1049 ASP A C 1
ATOM 8134 O O . ASP A 1 1049 ? 8.918 33.608 -11.702 1.00 89.12 1049 ASP A O 1
ATOM 8138 N N . VAL A 1 1050 ? 9.218 31.373 -11.597 1.00 89.62 1050 VAL A N 1
ATOM 8139 C CA . VAL A 1 1050 ? 8.565 31.127 -10.308 1.00 89.62 1050 VAL A CA 1
ATOM 8140 C C . VAL A 1 1050 ? 9.610 30.892 -9.208 1.00 89.62 1050 VAL A C 1
ATOM 8142 O O . VAL A 1 1050 ? 10.683 30.329 -9.459 1.00 89.62 1050 VAL A O 1
ATOM 8145 N N . ALA A 1 1051 ? 9.320 31.398 -8.007 1.00 88.25 1051 ALA A N 1
ATOM 8146 C CA . ALA A 1 1051 ? 10.151 31.246 -6.815 1.00 88.25 1051 ALA A CA 1
ATOM 8147 C C . ALA A 1 1051 ? 10.029 29.832 -6.223 1.00 88.25 1051 ALA A C 1
ATOM 8149 O O . ALA A 1 1051 ? 9.184 29.038 -6.638 1.00 88.25 1051 ALA A O 1
ATOM 8150 N N . LEU A 1 1052 ? 10.903 29.502 -5.276 1.00 86.69 1052 LEU A N 1
ATOM 8151 C CA . LEU A 1 1052 ? 10.805 28.233 -4.556 1.00 86.69 1052 LEU A CA 1
ATOM 8152 C C . LEU A 1 1052 ? 9.587 28.244 -3.610 1.00 86.69 1052 LEU A C 1
ATOM 8154 O O . LEU A 1 1052 ? 9.407 29.200 -2.859 1.00 86.69 1052 LEU A O 1
ATOM 8158 N N . GLY A 1 1053 ? 8.792 27.177 -3.625 1.00 85.50 1053 GLY A N 1
ATOM 8159 C CA . GLY A 1 1053 ? 7.555 27.010 -2.857 1.00 85.50 1053 GLY A CA 1
ATOM 8160 C C . GLY A 1 1053 ? 6.285 27.466 -3.575 1.00 85.50 1053 GLY A C 1
ATOM 8161 O O . GLY A 1 1053 ? 5.200 27.157 -3.101 1.00 85.50 1053 GLY A O 1
ATOM 8162 N N . ASP A 1 1054 ? 6.419 28.154 -4.713 1.00 87.62 1054 ASP A N 1
ATOM 8163 C CA . ASP A 1 1054 ? 5.298 28.640 -5.530 1.00 87.62 1054 ASP A CA 1
ATOM 8164 C C . ASP A 1 1054 ? 5.126 27.821 -6.828 1.00 87.62 1054 ASP A C 1
ATOM 8166 O O . ASP A 1 1054 ? 4.367 28.218 -7.723 1.00 87.62 1054 ASP A O 1
ATOM 8170 N N . GLN A 1 1055 ? 5.873 26.718 -6.999 1.00 88.31 1055 GLN A N 1
ATOM 8171 C CA . GLN A 1 1055 ? 5.778 25.903 -8.211 1.00 88.31 1055 GLN A CA 1
ATOM 8172 C C . GLN A 1 1055 ? 4.361 25.332 -8.333 1.00 88.31 1055 GLN A C 1
ATOM 8174 O O . GLN A 1 1055 ? 3.827 24.797 -7.363 1.00 88.31 1055 GLN A O 1
ATOM 8179 N N . PRO A 1 1056 ? 3.724 25.440 -9.511 1.00 83.38 1056 PRO A N 1
ATOM 8180 C CA . PRO A 1 1056 ? 2.377 24.926 -9.671 1.00 83.38 1056 PRO A CA 1
ATOM 8181 C C . PRO A 1 1056 ? 2.372 23.396 -9.606 1.00 83.38 1056 PRO A C 1
ATOM 8183 O O . PRO A 1 1056 ? 3.331 22.747 -10.039 1.00 83.38 1056 PRO A O 1
ATOM 8186 N N . SER A 1 1057 ? 1.258 22.840 -9.134 1.00 77.81 1057 SER A N 1
ATOM 8187 C CA . SER A 1 1057 ? 0.938 21.415 -9.238 1.00 77.81 1057 SER A CA 1
ATOM 8188 C C . SER A 1 1057 ? 0.829 20.975 -10.707 1.00 77.81 1057 SER A C 1
ATOM 8190 O O . SER A 1 1057 ? 0.843 21.801 -11.626 1.00 77.81 1057 SER A O 1
ATOM 8192 N N . GLU A 1 1058 ? 0.740 19.668 -10.961 1.00 70.38 1058 GLU A N 1
ATOM 8193 C CA . GLU A 1 1058 ? 0.558 19.110 -12.314 1.00 70.38 1058 GLU A CA 1
ATOM 8194 C C . GLU A 1 1058 ? -0.688 19.674 -13.032 1.00 70.38 1058 GLU A C 1
ATOM 8196 O O . GLU A 1 1058 ? -0.633 19.957 -14.232 1.00 70.38 1058 GLU A O 1
ATOM 8201 N N . ASP A 1 1059 ? -1.755 19.977 -12.284 1.00 66.69 1059 ASP A N 1
ATOM 8202 C CA . ASP A 1 1059 ? -2.987 20.606 -12.788 1.00 66.69 1059 ASP A CA 1
ATOM 8203 C C . ASP A 1 1059 ? -2.862 22.123 -13.030 1.00 66.69 1059 ASP A C 1
ATOM 8205 O O . ASP A 1 1059 ? -3.796 22.784 -13.498 1.00 66.69 1059 ASP A O 1
ATOM 8209 N N . GLY A 1 1060 ? -1.699 22.706 -12.731 1.00 67.50 1060 GLY A N 1
ATOM 8210 C CA . GLY A 1 1060 ? -1.420 24.126 -12.914 1.00 67.50 1060 GLY A CA 1
ATOM 8211 C C . GLY A 1 1060 ? -1.964 25.029 -11.803 1.00 67.50 1060 GLY A C 1
ATOM 8212 O O . GLY A 1 1060 ? -1.947 26.253 -11.973 1.00 67.50 1060 GLY A O 1
ATOM 8213 N N . THR A 1 1061 ? -2.446 24.463 -10.690 1.00 70.94 1061 THR A N 1
ATOM 8214 C CA . THR A 1 1061 ? -2.874 25.221 -9.503 1.00 70.94 1061 THR A CA 1
ATOM 8215 C C . THR A 1 1061 ? -1.665 25.643 -8.670 1.00 70.94 1061 THR A C 1
ATOM 8217 O O . THR A 1 1061 ? -0.646 24.955 -8.649 1.00 70.94 1061 THR A O 1
ATOM 8220 N N . ALA A 1 1062 ? -1.744 26.804 -8.015 1.00 68.12 1062 ALA A N 1
ATOM 8221 C CA . ALA A 1 1062 ? -0.706 27.219 -7.075 1.00 68.12 1062 ALA A CA 1
ATOM 8222 C C . ALA A 1 1062 ? -0.723 26.279 -5.860 1.00 68.12 1062 ALA A C 1
ATOM 8224 O O . ALA A 1 1062 ? -1.798 25.970 -5.348 1.00 68.12 1062 ALA A O 1
ATOM 8225 N N . VAL A 1 1063 ? 0.449 25.814 -5.429 1.00 73.56 1063 VAL A N 1
ATOM 8226 C CA . VAL A 1 1063 ? 0.579 25.001 -4.217 1.00 73.56 1063 VAL A CA 1
ATOM 8227 C C . VAL A 1 1063 ? 0.570 25.946 -3.021 1.00 73.56 1063 VAL A C 1
ATOM 8229 O O . VAL A 1 1063 ? 1.504 26.721 -2.833 1.00 73.56 1063 VAL A O 1
ATOM 8232 N N . GLU A 1 1064 ? -0.501 25.910 -2.233 1.00 78.38 1064 GLU A N 1
ATOM 8233 C CA . GLU A 1 1064 ? -0.631 26.721 -1.022 1.00 78.38 1064 GLU A CA 1
ATOM 8234 C C . GLU A 1 1064 ? -0.233 25.915 0.229 1.00 78.38 1064 GLU A C 1
ATOM 8236 O O . GLU A 1 1064 ? -0.351 24.684 0.235 1.00 78.38 1064 GLU A O 1
ATOM 8241 N N . PRO A 1 1065 ? 0.257 26.576 1.297 1.00 84.06 1065 PRO A N 1
ATOM 8242 C CA . PRO A 1 1065 ? 0.511 25.924 2.575 1.00 84.06 1065 PRO A CA 1
ATOM 8243 C C . PRO A 1 1065 ? -0.749 25.237 3.105 1.00 84.06 1065 PRO A C 1
ATOM 8245 O O . PRO A 1 1065 ? -1.784 25.867 3.319 1.00 84.06 1065 PRO A O 1
ATOM 8248 N N . SER A 1 1066 ? -0.640 23.935 3.334 1.00 89.12 1066 SER A N 1
ATOM 8249 C CA . SER A 1 1066 ? -1.710 23.117 3.895 1.00 89.12 1066 SER A CA 1
ATOM 8250 C C . SER A 1 1066 ? -1.640 23.147 5.414 1.00 89.12 1066 SER A C 1
ATOM 8252 O O . SER A 1 1066 ? -0.551 23.119 5.997 1.00 89.12 1066 SER A O 1
ATOM 8254 N N . ILE A 1 1067 ? -2.797 23.149 6.065 1.00 92.44 1067 ILE A N 1
ATOM 8255 C CA . ILE A 1 1067 ? -2.879 23.103 7.519 1.00 92.44 1067 ILE A CA 1
ATOM 8256 C C . ILE A 1 1067 ? -2.539 21.710 8.051 1.00 92.44 1067 ILE A C 1
ATOM 8258 O O . ILE A 1 1067 ? -2.889 20.686 7.461 1.00 92.44 1067 ILE A O 1
ATOM 8262 N N . VAL A 1 1068 ? -1.857 21.663 9.190 1.00 94.56 1068 VAL A N 1
ATOM 8263 C CA . VAL A 1 1068 ? -1.390 20.430 9.823 1.00 94.56 1068 VAL A CA 1
ATOM 8264 C C . VAL A 1 1068 ? -1.840 20.403 11.275 1.00 94.56 1068 VAL A C 1
ATOM 8266 O O . VAL A 1 1068 ? -1.405 21.219 12.085 1.00 94.56 1068 VAL A O 1
ATOM 8269 N N . LEU A 1 1069 ? -2.695 19.441 11.617 1.00 95.06 1069 LEU A N 1
ATOM 8270 C CA . LEU A 1 1069 ? -3.100 19.168 12.991 1.00 95.06 1069 LEU A CA 1
ATOM 8271 C C . LEU A 1 1069 ? -2.005 18.363 13.688 1.00 95.06 1069 LEU A C 1
ATOM 8273 O O . LEU A 1 1069 ? -1.679 17.257 13.264 1.00 95.06 1069 LEU A O 1
ATOM 8277 N N . LEU A 1 1070 ? -1.475 18.903 14.775 1.00 94.81 1070 LEU A N 1
ATOM 8278 C CA . LEU A 1 1070 ? -0.467 18.288 15.623 1.00 94.81 1070 LEU A CA 1
ATOM 8279 C C . LEU A 1 1070 ? -1.125 17.792 16.914 1.00 94.81 1070 LEU A C 1
ATOM 8281 O O . LEU A 1 1070 ? -1.780 18.563 17.611 1.00 94.81 1070 LEU A O 1
ATOM 8285 N N . ILE A 1 1071 ? -0.933 16.520 17.252 1.00 94.94 1071 ILE A N 1
ATOM 8286 C CA . ILE A 1 1071 ? -1.449 15.895 18.475 1.00 94.94 1071 ILE A CA 1
ATOM 8287 C C . ILE A 1 1071 ? -0.271 15.281 19.221 1.00 94.94 1071 ILE A C 1
ATOM 8289 O O . ILE A 1 1071 ? 0.419 14.420 18.672 1.00 94.94 1071 ILE A O 1
ATOM 8293 N N . ARG A 1 1072 ? -0.067 15.692 20.475 1.00 93.81 1072 ARG A N 1
ATOM 8294 C CA . ARG A 1 1072 ? 0.924 15.099 21.374 1.00 93.81 1072 ARG A CA 1
ATOM 8295 C C . ARG A 1 1072 ? 0.240 14.451 22.574 1.00 93.81 1072 ARG A C 1
ATOM 8297 O O . ARG A 1 1072 ? -0.412 15.143 23.354 1.00 93.81 1072 ARG A O 1
ATOM 8304 N N . GLY A 1 1073 ? 0.419 13.144 22.745 1.00 91.00 1073 GLY A N 1
ATOM 8305 C CA . GLY A 1 1073 ? -0.049 12.407 23.923 1.00 91.00 1073 GLY A CA 1
ATOM 8306 C C . GLY A 1 1073 ? -0.387 10.938 23.652 1.00 91.00 1073 GLY A C 1
ATOM 8307 O O . GLY A 1 1073 ? -0.375 10.464 22.519 1.00 91.00 1073 GLY A O 1
ATOM 8308 N N . GLU A 1 1074 ? -0.762 10.216 24.710 1.00 88.12 1074 GLU A N 1
ATOM 8309 C CA . GLU A 1 1074 ? -0.973 8.752 24.700 1.00 88.12 1074 GLU A CA 1
ATOM 8310 C C . GLU A 1 1074 ? -2.203 8.285 23.891 1.00 88.12 1074 GLU A C 1
ATOM 8312 O O . GLU A 1 1074 ? -2.393 7.085 23.678 1.00 88.12 1074 GLU A O 1
ATOM 8317 N N . LEU A 1 1075 ? -3.066 9.212 23.451 1.00 89.38 1075 LEU A N 1
ATOM 8318 C CA . LEU A 1 1075 ? -4.338 8.903 22.789 1.00 89.38 1075 LEU A CA 1
ATOM 8319 C C . LEU A 1 1075 ? -4.154 7.966 21.591 1.00 89.38 1075 LEU A C 1
ATOM 8321 O O . LEU A 1 1075 ? -4.812 6.931 21.513 1.00 89.38 1075 LEU A O 1
ATOM 8325 N N . LEU A 1 1076 ? -3.267 8.327 20.662 1.00 89.62 1076 LEU A N 1
ATOM 8326 C CA . LEU A 1 1076 ? -3.091 7.597 19.403 1.00 89.62 1076 LEU A CA 1
ATOM 8327 C C . LEU A 1 1076 ? -2.188 6.368 19.548 1.00 89.62 1076 LEU A C 1
ATOM 8329 O O . LEU A 1 1076 ? -2.222 5.494 18.686 1.00 89.62 1076 LEU A O 1
ATOM 8333 N N . GLU A 1 1077 ? -1.447 6.261 20.652 1.00 85.25 1077 GLU A N 1
ATOM 8334 C CA . GLU A 1 1077 ? -0.727 5.042 21.026 1.00 85.25 1077 GLU A CA 1
ATOM 8335 C C . GLU A 1 1077 ? -1.704 3.973 21.545 1.00 85.25 1077 GLU A C 1
ATOM 8337 O O . GLU A 1 1077 ? -1.649 2.815 21.130 1.00 85.25 1077 GLU A O 1
ATOM 8342 N N . ARG A 1 1078 ? -2.651 4.361 22.415 1.00 82.06 1078 ARG A N 1
ATOM 8343 C CA . ARG A 1 1078 ? -3.652 3.441 22.988 1.00 82.06 1078 ARG A CA 1
ATOM 8344 C C . ARG A 1 1078 ? -4.830 3.163 22.057 1.00 82.06 1078 ARG A C 1
ATOM 8346 O O . ARG A 1 1078 ? -5.371 2.059 22.079 1.00 82.06 1078 ARG A O 1
ATOM 8353 N N . PHE A 1 1079 ? -5.221 4.145 21.249 1.00 86.44 1079 PHE A N 1
ATOM 8354 C CA . PHE A 1 1079 ? -6.350 4.071 20.322 1.00 86.44 1079 PHE A CA 1
ATOM 8355 C C . PHE A 1 1079 ? -5.902 4.440 18.894 1.00 86.44 1079 PHE A C 1
ATOM 8357 O O . PHE A 1 1079 ? -6.312 5.470 18.354 1.00 86.44 1079 PHE A O 1
ATOM 8364 N N . PRO A 1 1080 ? -5.082 3.599 18.233 1.00 86.19 1080 PRO A N 1
ATOM 8365 C CA . PRO A 1 1080 ? -4.524 3.901 16.908 1.00 86.19 1080 PRO A CA 1
ATOM 8366 C C . PRO A 1 1080 ? -5.585 4.036 15.805 1.00 86.19 1080 PRO A C 1
ATOM 8368 O O . PRO A 1 1080 ? -5.359 4.734 14.817 1.00 86.19 1080 PRO A O 1
ATOM 8371 N N . ASN A 1 1081 ? -6.756 3.422 15.999 1.00 85.31 1081 ASN A N 1
ATOM 8372 C CA . ASN A 1 1081 ? -7.883 3.460 15.064 1.00 85.31 1081 ASN A CA 1
ATOM 8373 C C . ASN A 1 1081 ? -8.764 4.714 15.211 1.00 85.31 1081 ASN A C 1
ATOM 8375 O O . ASN A 1 1081 ? -9.812 4.777 14.579 1.00 85.31 1081 ASN A O 1
ATOM 8379 N N . THR A 1 1082 ? -8.385 5.687 16.048 1.00 88.75 1082 THR A N 1
ATOM 8380 C CA . THR A 1 1082 ? -9.122 6.955 16.207 1.00 88.75 1082 THR A CA 1
ATOM 8381 C C . THR A 1 1082 ? -9.380 7.602 14.849 1.00 88.75 1082 THR A C 1
ATOM 8383 O O . THR A 1 1082 ? -8.453 7.793 14.061 1.00 88.75 1082 THR A O 1
ATOM 8386 N N . THR A 1 1083 ? -10.636 7.953 14.578 1.00 88.94 1083 THR A N 1
ATOM 8387 C CA . THR A 1 1083 ? -11.009 8.637 13.336 1.00 88.94 1083 THR A CA 1
ATOM 8388 C C . THR A 1 1083 ? -10.798 10.136 13.520 1.00 88.94 1083 THR A C 1
ATOM 8390 O O . THR A 1 1083 ? -11.316 10.720 14.469 1.00 88.94 1083 THR A O 1
ATOM 8393 N N . ILE A 1 1084 ? -10.013 10.753 12.635 1.00 91.56 1084 ILE A N 1
ATOM 8394 C CA . ILE A 1 1084 ? -9.676 12.180 12.696 1.00 91.56 1084 ILE A CA 1
ATOM 8395 C C . ILE A 1 1084 ? -10.049 12.828 11.366 1.00 91.56 1084 ILE A C 1
ATOM 8397 O O . ILE A 1 1084 ? -9.609 12.366 10.314 1.00 91.56 1084 ILE A O 1
ATOM 8401 N N . TYR A 1 1085 ? -10.857 13.883 11.413 1.00 91.75 1085 TYR A N 1
ATOM 8402 C CA . TYR A 1 1085 ? -11.290 14.643 10.238 1.00 91.75 1085 TYR A CA 1
ATOM 8403 C C . TYR A 1 1085 ? -11.553 16.107 10.597 1.00 91.75 1085 TYR A C 1
ATOM 8405 O O . TYR A 1 1085 ? -11.699 16.449 11.770 1.00 91.75 1085 TYR A O 1
ATOM 8413 N N . ALA A 1 1086 ? -11.620 16.966 9.585 1.00 92.56 1086 ALA A N 1
ATOM 8414 C CA . ALA A 1 1086 ? -12.088 18.336 9.705 1.00 92.56 1086 ALA A CA 1
ATOM 8415 C C . ALA A 1 1086 ? -13.570 18.412 9.301 1.00 92.56 1086 ALA A C 1
ATOM 8417 O O . ALA A 1 1086 ? -13.967 17.781 8.323 1.00 92.56 1086 ALA A O 1
ATOM 8418 N N . ALA A 1 1087 ? -14.381 19.168 10.037 1.00 91.38 1087 ALA A N 1
ATOM 8419 C CA . ALA A 1 1087 ? -15.790 19.431 9.746 1.00 91.38 1087 ALA A CA 1
ATOM 8420 C C . ALA A 1 1087 ? -16.036 20.943 9.682 1.00 91.38 1087 ALA A C 1
ATOM 8422 O O . ALA A 1 1087 ? -15.565 21.677 10.556 1.00 91.38 1087 ALA A O 1
ATOM 8423 N N . GLU A 1 1088 ? -16.759 21.401 8.665 1.00 91.00 1088 GLU A N 1
ATOM 8424 C CA . GLU A 1 1088 ? -17.076 22.819 8.476 1.00 91.00 1088 GLU A CA 1
ATOM 8425 C C . GLU A 1 1088 ? -17.900 23.359 9.654 1.00 91.00 1088 GLU A C 1
ATOM 8427 O O . GLU A 1 1088 ? -18.734 22.656 10.232 1.00 91.00 1088 GLU A O 1
ATOM 8432 N N . ALA A 1 1089 ? -17.652 24.600 10.062 1.00 89.50 1089 ALA A N 1
ATOM 8433 C CA . ALA A 1 1089 ? -18.415 25.247 11.117 1.00 89.50 1089 ALA A CA 1
ATOM 8434 C C . ALA A 1 1089 ? -19.728 25.821 10.565 1.00 89.50 1089 ALA A C 1
ATOM 8436 O O . ALA A 1 1089 ? -19.736 26.592 9.611 1.00 89.50 1089 ALA A O 1
ATOM 8437 N N . ILE A 1 1090 ? -20.843 25.510 11.225 1.00 88.12 1090 ILE A N 1
ATOM 8438 C CA . ILE A 1 1090 ? -22.167 26.062 10.917 1.00 88.12 1090 ILE A CA 1
ATOM 8439 C C . ILE A 1 1090 ? -22.734 26.823 12.124 1.00 88.12 1090 ILE A C 1
ATOM 8441 O O . ILE A 1 1090 ? -22.382 26.530 13.273 1.00 88.12 1090 ILE A O 1
ATOM 8445 N N . PRO A 1 1091 ? -23.619 27.810 11.905 1.00 85.19 1091 PRO A N 1
ATOM 8446 C CA . PRO A 1 1091 ? -24.213 28.583 12.989 1.00 85.19 1091 PRO A CA 1
ATOM 8447 C C . PRO A 1 1091 ? -25.095 27.725 13.918 1.00 85.19 1091 PRO A C 1
ATOM 8449 O O . PRO A 1 1091 ? -25.908 26.911 13.476 1.00 85.19 1091 PRO A O 1
ATOM 8452 N N . GLU A 1 1092 ? -24.983 27.939 15.232 1.00 81.06 1092 GLU A N 1
ATOM 8453 C CA . GLU A 1 1092 ? -25.818 27.280 16.240 1.00 81.06 1092 GLU A CA 1
ATOM 8454 C C . GLU A 1 1092 ? -27.238 27.892 16.228 1.00 81.06 1092 GLU A C 1
ATOM 8456 O O . GLU A 1 1092 ? -27.516 28.923 16.853 1.00 81.06 1092 GLU A O 1
ATOM 8461 N N . GLY A 1 1093 ? -28.152 27.253 15.488 1.00 73.38 1093 GLY A N 1
ATOM 8462 C CA . GLY A 1 1093 ? -29.581 27.593 15.410 1.00 73.38 1093 GLY A CA 1
ATOM 8463 C C . GLY A 1 1093 ? -29.998 28.436 14.193 1.00 73.38 1093 GLY A C 1
ATOM 8464 O O . GLY A 1 1093 ? -29.182 28.915 13.421 1.00 73.38 1093 GLY A O 1
ATOM 8465 N N . GLU A 1 1094 ? -31.311 28.627 14.009 1.00 59.09 1094 GLU A N 1
ATOM 8466 C CA . GLU A 1 1094 ? -31.866 29.465 12.933 1.00 59.09 1094 GLU A CA 1
ATOM 8467 C C . GLU A 1 1094 ? -32.280 30.844 13.480 1.00 59.09 1094 GLU A C 1
ATOM 8469 O O . GLU A 1 1094 ? -33.273 30.968 14.207 1.00 59.09 1094 GLU A O 1
ATOM 8474 N N . GLY A 1 1095 ? -31.563 31.914 13.127 1.00 60.69 1095 GLY A N 1
ATOM 8475 C CA . GLY A 1 1095 ? -31.977 33.275 13.479 1.00 60.69 1095 GLY A CA 1
ATOM 8476 C C . GLY A 1 1095 ? -31.120 34.376 12.848 1.00 60.69 1095 GLY A C 1
ATOM 8477 O O . GLY A 1 1095 ? -29.978 34.129 12.482 1.00 60.69 1095 GLY A O 1
ATOM 8478 N N . PRO A 1 1096 ? -31.642 35.610 12.702 1.00 59.53 1096 PRO A N 1
ATOM 8479 C CA . PRO A 1 1096 ? -30.819 36.741 12.296 1.00 59.53 1096 PRO A CA 1
ATOM 8480 C C . PRO A 1 1096 ? -29.862 37.098 13.440 1.00 59.53 1096 PRO A C 1
ATOM 8482 O O . PRO A 1 1096 ? -30.285 37.651 14.460 1.00 59.53 1096 PRO A O 1
ATOM 8485 N N . TYR A 1 1097 ? -28.584 36.768 13.271 1.00 66.69 1097 TYR A N 1
ATOM 8486 C CA . TYR A 1 1097 ? -27.511 37.217 14.154 1.00 66.69 1097 TYR A CA 1
ATOM 8487 C C . TYR A 1 1097 ? -27.358 38.742 14.046 1.00 66.69 1097 TYR A C 1
ATOM 8489 O O . TYR A 1 1097 ? -27.571 39.333 12.984 1.00 66.69 1097 TYR A O 1
ATOM 8497 N N . ALA A 1 1098 ? -27.081 39.408 15.168 1.00 64.25 1098 ALA A N 1
ATOM 8498 C CA . ALA A 1 1098 ? -26.875 40.851 15.166 1.00 64.25 1098 ALA A CA 1
ATOM 8499 C C . ALA A 1 1098 ? -25.569 41.186 14.428 1.00 64.25 1098 ALA A C 1
ATOM 8501 O O . ALA A 1 1098 ? -24.544 40.559 14.671 1.00 64.25 1098 ALA A O 1
ATOM 8502 N N . GLU A 1 1099 ? -25.614 42.181 13.541 1.00 62.06 1099 GLU A N 1
ATOM 8503 C CA . GLU A 1 1099 ? -24.467 42.619 12.738 1.00 62.06 1099 GLU A CA 1
ATOM 8504 C C . GLU A 1 1099 ? -23.295 43.026 13.660 1.00 62.06 1099 GLU A C 1
ATOM 8506 O O . GLU A 1 1099 ? -23.406 43.996 14.415 1.00 62.06 1099 GLU A O 1
ATOM 8511 N N . GLY A 1 1100 ? -22.195 42.261 13.624 1.00 65.06 1100 GLY A N 1
ATOM 8512 C CA . GLY A 1 1100 ? -20.975 42.495 14.410 1.00 65.06 1100 GLY A CA 1
ATOM 8513 C C . GLY A 1 1100 ? -20.856 41.758 15.755 1.00 65.06 1100 GLY A C 1
ATOM 8514 O O . GLY A 1 1100 ? -19.884 42.000 16.467 1.00 65.06 1100 GLY A O 1
ATOM 8515 N N . GLU A 1 1101 ? -21.800 40.884 16.121 1.00 73.94 1101 GLU A N 1
ATOM 8516 C CA . GLU A 1 1101 ? -21.663 39.986 17.284 1.00 73.94 1101 GLU A CA 1
ATOM 8517 C C . GLU A 1 1101 ? -21.105 38.612 16.856 1.00 73.94 1101 GLU A C 1
ATOM 8519 O O . GLU A 1 1101 ? -21.460 38.147 15.770 1.00 73.94 1101 GLU A O 1
ATOM 8524 N N . PRO A 1 1102 ? -20.281 37.938 17.689 1.00 77.25 1102 PRO A N 1
ATOM 8525 C CA . PRO A 1 1102 ? -19.786 36.597 17.393 1.00 77.25 1102 PRO A CA 1
ATOM 8526 C C . PRO A 1 1102 ? -20.930 35.596 17.207 1.00 77.25 1102 PRO A C 1
ATOM 8528 O O . PRO A 1 1102 ? -21.798 35.461 18.077 1.00 77.25 1102 PRO A O 1
ATOM 8531 N N . ILE A 1 1103 ? -20.920 34.883 16.085 1.00 80.19 1103 ILE A N 1
ATOM 8532 C CA . ILE A 1 1103 ? -21.885 33.829 15.778 1.00 80.19 1103 ILE A CA 1
ATOM 8533 C C . ILE A 1 1103 ? -21.469 32.562 16.547 1.00 80.19 1103 ILE A C 1
ATOM 8535 O O . ILE A 1 1103 ? -20.351 32.081 16.358 1.00 80.19 1103 ILE A O 1
ATOM 8539 N N . PRO A 1 1104 ? -22.323 32.001 17.426 1.00 83.00 1104 PRO A N 1
ATOM 8540 C CA . PRO A 1 1104 ? -22.048 30.704 18.033 1.00 83.00 1104 PRO A CA 1
ATOM 8541 C C . PRO A 1 1104 ? -22.023 29.636 16.937 1.00 83.00 1104 PRO A C 1
ATOM 8543 O O . PRO A 1 1104 ? -22.906 29.622 16.080 1.00 83.00 1104 PRO A O 1
ATOM 8546 N N . ARG A 1 1105 ? -21.022 28.758 16.960 1.00 86.31 1105 ARG A N 1
ATOM 8547 C CA . ARG A 1 1105 ? -20.755 27.785 15.894 1.00 86.31 1105 ARG A CA 1
ATOM 8548 C C . ARG A 1 1105 ? -20.697 26.361 16.433 1.00 86.31 1105 ARG A C 1
ATOM 8550 O O . ARG A 1 1105 ? -20.228 26.130 17.548 1.00 86.31 1105 ARG A O 1
ATOM 8557 N N . ILE A 1 1106 ? -21.149 25.417 15.620 1.00 87.81 1106 ILE A N 1
ATOM 8558 C CA . ILE A 1 1106 ? -21.089 23.974 15.862 1.00 87.81 1106 ILE A CA 1
ATOM 8559 C C . ILE A 1 1106 ? -20.515 23.285 14.616 1.00 87.81 1106 ILE A C 1
ATOM 8561 O O . ILE A 1 1106 ? -20.678 23.812 13.518 1.00 87.81 1106 ILE A O 1
ATOM 8565 N N . PRO A 1 1107 ? -19.837 22.137 14.751 1.00 87.62 1107 PRO A N 1
ATOM 8566 C CA . PRO A 1 1107 ? -19.365 21.389 13.590 1.00 87.62 1107 PRO A CA 1
ATOM 8567 C C . PRO A 1 1107 ? -20.540 20.787 12.805 1.00 87.62 1107 PRO A C 1
ATOM 8569 O O . PRO A 1 1107 ? -21.434 20.179 13.405 1.00 87.62 1107 PRO A O 1
ATOM 8572 N N . ASP A 1 1108 ? -20.504 20.898 11.476 1.00 86.31 1108 ASP A N 1
ATOM 8573 C CA . ASP A 1 1108 ? -21.382 20.184 10.544 1.00 86.31 1108 ASP A CA 1
ATOM 8574 C C . ASP A 1 1108 ? -20.950 18.719 10.446 1.00 86.31 1108 ASP A C 1
ATOM 8576 O O . ASP A 1 1108 ? -20.256 18.271 9.531 1.00 86.31 1108 ASP A O 1
ATOM 8580 N N . LEU A 1 1109 ? -21.281 17.969 11.493 1.00 80.44 1109 LEU A N 1
ATOM 8581 C CA . LEU A 1 1109 ? -20.974 16.552 11.558 1.00 80.44 1109 LEU A CA 1
ATOM 8582 C C . LEU A 1 1109 ? -21.942 15.778 10.658 1.00 80.44 1109 LEU A C 1
ATOM 8584 O O . LEU A 1 1109 ? -23.138 16.072 10.677 1.00 80.44 1109 LEU A O 1
ATOM 8588 N N . PRO A 1 1110 ? -21.473 14.719 9.972 1.00 67.38 1110 PRO A N 1
ATOM 8589 C CA . PRO A 1 1110 ? -22.349 13.841 9.215 1.00 67.38 1110 PRO A CA 1
ATOM 8590 C C . PRO A 1 1110 ? -23.461 13.333 10.136 1.00 67.38 1110 PRO A C 1
ATOM 8592 O O . PRO A 1 1110 ? -23.181 12.640 11.124 1.00 67.38 1110 PRO A O 1
ATOM 8595 N N . ASP A 1 1111 ? -24.716 13.676 9.834 1.00 61.00 1111 ASP A N 1
ATOM 8596 C CA . ASP A 1 1111 ? -25.861 13.152 10.567 1.00 61.00 1111 ASP A CA 1
ATOM 8597 C C . ASP A 1 1111 ? -26.400 11.934 9.813 1.00 61.00 1111 ASP A C 1
ATOM 8599 O O . ASP A 1 1111 ? -27.167 12.063 8.853 1.00 61.00 1111 ASP A O 1
ATOM 8603 N N . PRO A 1 1112 ? -26.074 10.702 10.247 1.00 50.81 1112 PRO A N 1
ATOM 8604 C CA . PRO A 1 1112 ? -26.601 9.517 9.592 1.00 50.81 1112 PRO A CA 1
ATOM 8605 C C . PRO A 1 1112 ? -28.131 9.431 9.711 1.00 50.81 1112 PRO A C 1
ATOM 8607 O O . PRO A 1 1112 ? -28.728 8.592 9.041 1.00 50.81 1112 PRO A O 1
ATOM 8610 N N . SER A 1 1113 ? -28.765 10.208 10.603 1.00 46.50 1113 SER A N 1
ATOM 8611 C CA . SER A 1 1113 ? -30.219 10.276 10.790 1.00 46.50 1113 SER A CA 1
ATOM 8612 C C . SER A 1 1113 ? -30.907 11.324 9.911 1.00 46.50 1113 SER A C 1
ATOM 8614 O O . SER A 1 1113 ? -32.144 11.385 9.904 1.00 46.50 1113 SER A O 1
ATOM 8616 N N . ALA A 1 1114 ? -30.140 12.088 9.127 1.00 50.66 1114 ALA A N 1
ATOM 8617 C CA . ALA A 1 1114 ? -30.683 13.072 8.214 1.00 50.66 1114 ALA A CA 1
ATOM 8618 C C . ALA A 1 1114 ? -31.478 12.412 7.078 1.00 50.66 1114 ALA A C 1
ATOM 8620 O O . ALA A 1 1114 ? -31.108 11.386 6.497 1.00 50.66 1114 ALA A O 1
ATOM 8621 N N . THR A 1 1115 ? -32.638 12.998 6.782 1.00 46.03 1115 THR A N 1
ATOM 8622 C CA . THR A 1 1115 ? -33.581 12.460 5.786 1.00 46.03 1115 THR A CA 1
ATOM 8623 C C . THR A 1 1115 ? -33.190 12.831 4.356 1.00 46.03 1115 THR A C 1
ATOM 8625 O O . THR A 1 1115 ? -33.644 12.166 3.424 1.00 46.03 1115 THR A O 1
ATOM 8628 N N . ASP A 1 1116 ? -32.351 13.856 4.195 1.00 47.25 1116 ASP A N 1
ATOM 8629 C CA . ASP A 1 1116 ? -31.761 14.286 2.930 1.00 47.25 1116 ASP A CA 1
ATOM 8630 C C . ASP A 1 1116 ? -30.389 13.608 2.733 1.00 47.25 1116 ASP A C 1
ATOM 8632 O O . ASP A 1 1116 ? -29.565 13.642 3.648 1.00 47.25 1116 ASP A O 1
ATOM 8636 N N . PRO A 1 1117 ? -30.115 12.950 1.590 1.00 49.75 1117 PRO A N 1
ATOM 8637 C CA . PRO A 1 1117 ? -28.810 12.352 1.315 1.00 49.75 1117 PRO A CA 1
ATOM 8638 C C . PRO A 1 1117 ? -27.625 13.328 1.353 1.00 49.75 1117 PRO A C 1
ATOM 8640 O O . PRO A 1 1117 ? -26.513 12.867 1.593 1.00 49.75 1117 PRO A O 1
ATOM 8643 N N . SER A 1 1118 ? -27.834 14.632 1.121 1.00 49.16 1118 SER A N 1
ATOM 8644 C CA . SER A 1 1118 ? -26.768 15.647 1.217 1.00 49.16 1118 SER A CA 1
ATOM 8645 C C . SER A 1 1118 ? -26.306 15.900 2.653 1.00 49.16 1118 SER A C 1
ATOM 8647 O O . SER A 1 1118 ? -25.133 16.168 2.880 1.00 49.16 1118 SER A O 1
ATOM 8649 N N . ASP A 1 1119 ? -27.209 15.748 3.619 1.00 49.84 1119 ASP A N 1
ATOM 8650 C CA . ASP A 1 1119 ? -26.952 15.983 5.045 1.00 49.84 1119 ASP A CA 1
ATOM 8651 C C . ASP A 1 1119 ? -26.336 14.740 5.726 1.00 49.84 1119 ASP A C 1
ATOM 8653 O O . ASP A 1 1119 ? -25.906 14.781 6.877 1.00 49.84 1119 ASP A O 1
ATOM 8657 N N . GLN A 1 1120 ? -26.284 13.603 5.015 1.00 47.81 1120 GLN A N 1
ATOM 8658 C CA . GLN A 1 1120 ? -25.701 12.349 5.514 1.00 47.81 1120 GLN A CA 1
ATOM 8659 C C . GLN A 1 1120 ? -24.174 12.304 5.415 1.00 47.81 1120 GLN A C 1
ATOM 8661 O O . GLN A 1 1120 ? -23.562 11.444 6.050 1.00 47.81 1120 GLN A O 1
ATOM 8666 N N . THR A 1 1121 ? -23.564 13.171 4.605 1.00 48.50 1121 THR A N 1
ATOM 8667 C CA . THR A 1 1121 ? -22.107 13.235 4.431 1.00 48.50 1121 THR A CA 1
ATOM 8668 C C . THR A 1 1121 ? -21.447 14.310 5.283 1.00 48.50 1121 THR A C 1
ATOM 8670 O O . THR A 1 1121 ? -20.273 14.146 5.586 1.00 48.50 1121 THR A O 1
ATOM 8673 N N . GLY A 1 1122 ? -22.180 15.355 5.697 1.00 57.53 1122 GLY A N 1
ATOM 8674 C CA . GLY A 1 1122 ? -21.585 16.575 6.259 1.00 57.53 1122 GLY A CA 1
ATOM 8675 C C . GLY A 1 1122 ? -20.585 17.227 5.291 1.00 57.53 1122 GLY A C 1
ATOM 8676 O O . GLY A 1 1122 ? -20.161 16.625 4.297 1.00 57.53 1122 GLY A O 1
ATOM 8677 N N . SER A 1 1123 ? -20.181 18.463 5.561 1.00 80.06 1123 SER A N 1
ATOM 8678 C CA . SER A 1 1123 ? -19.004 19.049 4.914 1.00 80.06 1123 SER A CA 1
ATOM 8679 C C . SER A 1 1123 ? -17.743 18.637 5.679 1.00 80.06 1123 SER A C 1
ATOM 8681 O O . SER A 1 1123 ? -17.226 19.369 6.524 1.00 80.06 1123 SER A O 1
ATOM 8683 N N . THR A 1 1124 ? -17.275 17.403 5.444 1.00 86.50 1124 THR A N 1
ATOM 8684 C CA . THR A 1 1124 ? -16.084 16.850 6.115 1.00 86.50 1124 THR A CA 1
ATOM 8685 C C . THR A 1 1124 ? -14.910 16.640 5.167 1.00 86.50 1124 THR A C 1
ATOM 8687 O O . THR A 1 1124 ? -15.085 16.084 4.081 1.00 86.50 1124 THR A O 1
ATOM 8690 N N . LYS A 1 1125 ? -13.699 16.989 5.614 1.00 88.69 1125 LYS A N 1
ATOM 8691 C CA . LYS A 1 1125 ? -12.429 16.704 4.932 1.00 88.69 1125 LYS A CA 1
ATOM 8692 C C . LYS A 1 1125 ? -11.565 15.763 5.771 1.00 88.69 1125 LYS A C 1
ATOM 8694 O O . LYS A 1 1125 ? -11.373 15.975 6.967 1.00 88.69 1125 LYS A O 1
ATOM 8699 N N . TYR A 1 1126 ? -11.020 14.731 5.139 1.00 89.88 1126 TYR A N 1
ATOM 8700 C CA . TYR A 1 1126 ? -10.092 13.786 5.765 1.00 89.88 1126 TYR A CA 1
ATOM 8701 C C . TYR A 1 1126 ? -8.638 14.225 5.554 1.00 89.88 1126 TYR A C 1
ATOM 8703 O O . TYR A 1 1126 ? -8.364 15.015 4.647 1.00 89.88 1126 TYR A O 1
ATOM 8711 N N . PRO A 1 1127 ? -7.698 13.746 6.388 1.00 91.88 1127 PRO A N 1
ATOM 8712 C CA . PRO A 1 1127 ? -6.296 14.085 6.220 1.00 91.88 1127 PRO A CA 1
ATOM 8713 C C . PRO A 1 1127 ? -5.745 13.550 4.891 1.00 91.88 1127 PRO A C 1
ATOM 8715 O O . PRO A 1 1127 ? -5.984 12.398 4.529 1.00 91.88 1127 PRO A O 1
ATOM 8718 N N . VAL A 1 1128 ? -4.980 14.389 4.191 1.00 90.62 1128 VAL A N 1
ATOM 8719 C CA . VAL A 1 1128 ? -4.323 14.090 2.905 1.00 90.62 1128 VAL A CA 1
ATOM 8720 C C . VAL A 1 1128 ? -2.908 13.541 3.069 1.00 90.62 1128 VAL A C 1
ATOM 8722 O O . VAL A 1 1128 ? -2.355 12.972 2.134 1.00 90.62 1128 VAL A O 1
ATOM 8725 N N . PHE A 1 1129 ? -2.325 13.677 4.259 1.00 92.12 1129 PHE A N 1
ATOM 8726 C CA . PHE A 1 1129 ? -1.127 12.951 4.665 1.00 92.12 1129 PHE A CA 1
ATOM 8727 C C . PHE A 1 1129 ? -1.075 12.789 6.183 1.00 92.12 1129 PHE A C 1
ATOM 8729 O O . PHE A 1 1129 ? -1.704 13.545 6.933 1.00 92.12 1129 PHE A O 1
ATOM 8736 N N . ARG A 1 1130 ? -0.289 11.819 6.651 1.00 91.38 1130 ARG A N 1
ATOM 8737 C CA . ARG A 1 1130 ? -0.078 11.548 8.077 1.00 91.38 1130 ARG A CA 1
ATOM 8738 C C . ARG A 1 1130 ? 1.391 11.258 8.351 1.00 91.38 1130 ARG A C 1
ATOM 8740 O O . ARG A 1 1130 ? 2.069 10.653 7.532 1.00 91.38 1130 ARG A O 1
ATOM 8747 N N . GLY A 1 1131 ? 1.870 11.635 9.530 1.00 91.88 1131 GLY A N 1
ATOM 8748 C CA . GLY A 1 1131 ? 3.168 11.187 10.019 1.00 91.88 1131 GLY A CA 1
ATOM 8749 C C . GLY A 1 1131 ? 3.263 11.192 11.539 1.00 91.88 1131 GLY A C 1
ATOM 8750 O O . GLY A 1 1131 ? 2.383 11.691 12.242 1.00 91.88 1131 GLY A O 1
ATOM 8751 N N . THR A 1 1132 ? 4.334 10.588 12.048 1.00 92.50 1132 THR A N 1
ATOM 8752 C CA . THR A 1 1132 ? 4.606 10.452 13.482 1.00 92.50 1132 THR A CA 1
ATOM 8753 C C . THR A 1 1132 ? 6.048 10.834 13.802 1.00 92.50 1132 THR A C 1
ATOM 8755 O O . THR A 1 1132 ? 6.961 10.531 13.023 1.00 92.50 1132 THR A O 1
ATOM 8758 N N . LEU A 1 1133 ? 6.237 11.490 14.947 1.00 91.44 1133 LEU A N 1
ATOM 8759 C CA . LEU A 1 1133 ? 7.523 11.769 15.589 1.00 91.44 1133 LEU A CA 1
ATOM 8760 C C . LEU A 1 1133 ? 7.534 11.043 16.941 1.00 91.44 1133 LEU A C 1
ATOM 8762 O O . LEU A 1 1133 ? 6.530 11.049 17.661 1.00 91.44 1133 LEU A O 1
ATOM 8766 N N . GLU A 1 1134 ? 8.633 10.365 17.253 1.00 84.12 1134 GLU A N 1
ATOM 8767 C CA . GLU A 1 1134 ? 8.740 9.572 18.470 1.00 84.12 1134 GLU A CA 1
ATOM 8768 C C . GLU A 1 1134 ? 8.902 10.482 19.706 1.00 84.12 1134 GLU A C 1
ATOM 8770 O O . GLU A 1 1134 ? 9.537 11.532 19.648 1.00 84.12 1134 GLU A O 1
ATOM 8775 N N . PRO A 1 1135 ? 8.374 10.086 20.876 1.00 85.06 1135 PRO A N 1
ATOM 8776 C CA . PRO A 1 1135 ? 7.603 8.868 21.118 1.00 85.06 1135 PRO A CA 1
ATOM 8777 C C . PRO A 1 1135 ? 6.094 9.009 20.843 1.00 85.06 1135 PRO A C 1
ATOM 8779 O O . PRO A 1 1135 ? 5.445 7.997 20.605 1.00 85.06 1135 PRO A O 1
ATOM 8782 N N . ASP A 1 1136 ? 5.527 10.219 20.889 1.00 88.56 1136 ASP A N 1
ATOM 8783 C CA . ASP A 1 1136 ? 4.084 10.422 21.107 1.00 88.56 1136 ASP A CA 1
ATOM 8784 C C . ASP A 1 1136 ? 3.453 11.569 20.296 1.00 88.56 1136 ASP A C 1
ATOM 8786 O O . ASP A 1 1136 ? 2.373 12.055 20.643 1.00 88.56 1136 ASP A O 1
ATOM 8790 N N . ILE A 1 1137 ? 4.101 12.022 19.220 1.00 93.44 1137 ILE A N 1
ATOM 8791 C CA . ILE A 1 1137 ? 3.602 13.121 18.385 1.00 93.44 1137 ILE A CA 1
ATOM 8792 C C . ILE A 1 1137 ? 3.086 12.565 17.059 1.00 93.44 1137 ILE A C 1
ATOM 8794 O O . ILE A 1 1137 ? 3.800 11.899 16.314 1.00 93.44 1137 ILE A O 1
ATOM 8798 N N . THR A 1 1138 ? 1.841 12.885 16.722 1.00 94.44 1138 THR A N 1
ATOM 8799 C CA . THR A 1 1138 ? 1.254 12.618 15.403 1.00 94.44 1138 THR A CA 1
ATOM 8800 C C . THR A 1 1138 ? 0.886 13.934 14.742 1.00 94.44 1138 THR A C 1
ATOM 8802 O O . THR A 1 1138 ? 0.312 14.809 15.386 1.00 94.44 1138 THR A O 1
ATOM 8805 N N . PHE A 1 1139 ? 1.179 14.065 13.453 1.00 94.62 1139 PHE A N 1
ATOM 8806 C CA . PHE A 1 1139 ? 0.746 15.200 12.650 1.00 94.62 1139 PHE A CA 1
ATOM 8807 C C . PHE A 1 1139 ? -0.075 14.726 11.446 1.00 94.62 1139 PHE A C 1
ATOM 8809 O O . PHE A 1 1139 ? 0.222 13.689 10.845 1.00 94.62 1139 PHE A O 1
ATOM 8816 N N . LEU A 1 1140 ? -1.129 15.468 11.113 1.00 94.56 1140 LEU A N 1
ATOM 8817 C CA . LEU A 1 1140 ? -2.073 15.148 10.041 1.00 94.56 1140 LEU A CA 1
ATOM 8818 C C . LEU A 1 1140 ? -2.305 16.386 9.178 1.00 94.56 1140 LEU A C 1
ATOM 8820 O O . LEU A 1 1140 ? -2.760 17.407 9.689 1.00 94.56 1140 LEU A O 1
ATOM 8824 N N . GLY A 1 1141 ? -1.988 16.301 7.890 1.00 93.50 1141 GLY A N 1
ATOM 8825 C CA . GLY A 1 1141 ? -2.209 17.388 6.941 1.00 93.50 1141 GLY A CA 1
ATOM 8826 C C . GLY A 1 1141 ? -3.608 17.356 6.352 1.00 93.50 1141 GLY A C 1
ATOM 8827 O O . GLY A 1 1141 ? -4.098 16.281 6.019 1.00 93.50 1141 GLY A O 1
ATOM 8828 N N . PHE A 1 1142 ? -4.232 18.517 6.180 1.00 92.50 1142 PHE A N 1
ATOM 8829 C CA . PHE A 1 1142 ? -5.542 18.675 5.551 1.00 92.50 1142 PHE A CA 1
ATOM 8830 C C . PHE A 1 1142 ? -5.441 19.619 4.357 1.00 92.50 1142 PHE A C 1
ATOM 8832 O O . PHE A 1 1142 ? -4.698 20.595 4.404 1.00 92.50 1142 PHE A O 1
ATOM 8839 N N . ASP A 1 1143 ? -6.225 19.350 3.314 1.00 88.62 1143 ASP A N 1
ATOM 8840 C CA . ASP A 1 1143 ? -6.375 20.235 2.153 1.00 88.62 1143 ASP A CA 1
ATOM 8841 C C . ASP A 1 1143 ? -7.243 21.456 2.510 1.00 88.62 1143 ASP A C 1
ATOM 8843 O O . ASP A 1 1143 ? -8.408 21.567 2.121 1.00 88.62 1143 ASP A O 1
ATOM 8847 N N . LEU A 1 1144 ? -6.702 22.299 3.389 1.00 88.69 1144 LEU A N 1
ATOM 8848 C CA . LEU A 1 1144 ? -7.271 23.542 3.899 1.00 88.69 1144 LEU A CA 1
ATOM 8849 C C . LEU A 1 1144 ? -6.137 24.546 4.085 1.00 88.69 1144 LEU A C 1
ATOM 8851 O O . LEU A 1 1144 ? -5.078 24.195 4.619 1.00 88.69 1144 LEU A O 1
ATOM 8855 N N . THR A 1 1145 ? -6.381 25.794 3.702 1.00 87.44 1145 THR A N 1
ATOM 8856 C CA . THR A 1 1145 ? -5.456 26.889 4.018 1.00 87.44 1145 THR A CA 1
ATOM 8857 C C . THR A 1 1145 ? -5.649 27.357 5.467 1.00 87.44 1145 THR A C 1
ATOM 8859 O O . THR A 1 1145 ? -6.713 27.133 6.060 1.00 87.44 1145 THR A O 1
ATOM 8862 N N . PRO A 1 1146 ? -4.656 28.031 6.077 1.00 84.75 1146 PRO A N 1
ATOM 8863 C CA . PRO A 1 1146 ? -4.823 28.594 7.415 1.00 84.75 1146 PRO A CA 1
ATOM 8864 C C . PRO A 1 1146 ? -5.988 29.590 7.525 1.00 84.75 1146 PRO A C 1
ATOM 8866 O O . PRO A 1 1146 ? -6.678 29.603 8.545 1.00 84.75 1146 PRO A O 1
ATOM 8869 N N . ASP A 1 1147 ? -6.233 30.380 6.475 1.00 83.69 1147 ASP A N 1
ATOM 8870 C CA . ASP A 1 1147 ? -7.331 31.350 6.430 1.00 83.69 1147 ASP A CA 1
ATOM 8871 C C . ASP A 1 1147 ? -8.696 30.648 6.348 1.00 83.69 1147 ASP A C 1
ATOM 8873 O O . ASP A 1 1147 ? -9.596 30.989 7.113 1.00 83.69 1147 ASP A O 1
ATOM 8877 N N . GLU A 1 1148 ? -8.834 29.618 5.500 1.00 86.94 1148 GLU A N 1
ATOM 8878 C CA . GLU A 1 1148 ? -10.061 28.809 5.406 1.00 86.94 1148 GLU A CA 1
ATOM 8879 C C . GLU A 1 1148 ? -10.385 28.109 6.727 1.00 86.94 1148 GLU A C 1
ATOM 8881 O O . GLU A 1 1148 ? -11.537 28.083 7.150 1.00 86.94 1148 GLU A O 1
ATOM 8886 N N . ALA A 1 1149 ? -9.382 27.541 7.401 1.00 87.19 1149 ALA A N 1
ATOM 8887 C CA . ALA A 1 1149 ? -9.597 26.847 8.666 1.00 87.19 1149 ALA A CA 1
ATOM 8888 C C . ALA A 1 1149 ? -9.986 27.804 9.803 1.00 87.19 1149 ALA A C 1
ATOM 8890 O O . ALA A 1 1149 ? -10.814 27.444 10.642 1.00 87.19 1149 ALA A O 1
ATOM 8891 N N . PHE A 1 1150 ? -9.399 29.007 9.842 1.00 87.06 1150 PHE A N 1
ATOM 8892 C CA . PHE A 1 1150 ? -9.730 30.031 10.835 1.00 87.06 1150 PHE A CA 1
ATOM 8893 C C . PHE A 1 1150 ? -11.134 30.615 10.608 1.00 87.06 1150 PHE A C 1
ATOM 8895 O O . PHE A 1 1150 ? -11.892 30.761 11.571 1.00 87.06 1150 PHE A O 1
ATOM 8902 N N . GLY A 1 1151 ? -11.469 30.923 9.349 1.00 84.81 1151 GLY A N 1
ATOM 8903 C CA . GLY A 1 1151 ? -12.718 31.556 8.929 1.00 84.81 1151 GLY A CA 1
ATOM 8904 C C . GLY A 1 1151 ? -12.967 32.917 9.580 1.00 84.81 1151 GLY A C 1
ATOM 8905 O O . GLY A 1 1151 ? -12.050 33.675 9.905 1.00 84.81 1151 GLY A O 1
ATOM 8906 N N . THR A 1 1152 ? -14.231 33.258 9.809 1.00 79.25 1152 THR A N 1
ATOM 8907 C CA . THR A 1 1152 ? -14.640 34.491 10.488 1.00 79.25 1152 THR A CA 1
ATOM 8908 C C . THR A 1 1152 ? -15.534 34.197 11.689 1.00 79.25 1152 THR A C 1
ATOM 8910 O O . THR A 1 1152 ? -16.143 33.142 11.820 1.00 79.25 1152 THR A O 1
ATOM 8913 N N . THR A 1 1153 ? -15.649 35.164 12.600 1.00 77.00 1153 THR A N 1
ATOM 8914 C CA . THR A 1 1153 ? -16.574 35.061 13.745 1.00 77.00 1153 THR A CA 1
ATOM 8915 C C . THR A 1 1153 ? -17.900 35.780 13.503 1.00 77.00 1153 THR A C 1
ATOM 8917 O O . THR A 1 1153 ? -18.790 35.725 14.349 1.00 77.00 1153 THR A O 1
ATOM 8920 N N . THR A 1 1154 ? -18.046 36.473 12.370 1.00 72.62 1154 THR A N 1
ATOM 8921 C CA . THR A 1 1154 ? -19.153 37.409 12.113 1.00 72.62 1154 THR A CA 1
ATOM 8922 C C . THR A 1 1154 ? -19.908 37.151 10.813 1.00 72.62 1154 THR A C 1
ATOM 8924 O O . THR A 1 1154 ? -21.023 37.657 10.672 1.00 72.62 1154 THR A O 1
ATOM 8927 N N . GLU A 1 1155 ? -19.336 36.408 9.863 1.00 75.56 1155 GLU A N 1
ATOM 8928 C CA . GLU A 1 1155 ? -19.973 36.077 8.586 1.00 75.56 1155 GLU A CA 1
ATOM 8929 C C . GLU A 1 1155 ? -20.434 34.618 8.599 1.00 75.56 1155 GLU A C 1
ATOM 8931 O O . GLU A 1 1155 ? -19.671 33.716 8.914 1.00 75.56 1155 GLU A O 1
ATOM 8936 N N . ALA A 1 1156 ? -21.709 34.382 8.283 1.00 71.38 1156 ALA A N 1
ATOM 8937 C CA . ALA A 1 1156 ? -22.308 33.052 8.394 1.00 71.38 1156 ALA A CA 1
ATOM 8938 C C . ALA A 1 1156 ? -21.847 32.064 7.306 1.00 71.38 1156 ALA A C 1
ATOM 8940 O O . ALA A 1 1156 ? -22.010 30.865 7.497 1.00 71.38 1156 ALA A O 1
ATOM 8941 N N . ASP A 1 1157 ? -21.307 32.567 6.191 1.00 75.25 1157 ASP A N 1
ATOM 8942 C CA . ASP A 1 1157 ? -20.879 31.762 5.039 1.00 75.25 1157 ASP A CA 1
ATOM 8943 C C . ASP A 1 1157 ? -19.391 31.347 5.124 1.00 75.25 1157 ASP A C 1
ATOM 8945 O O . ASP A 1 1157 ? -18.906 30.657 4.234 1.00 75.25 1157 ASP A O 1
ATOM 8949 N N . ASP A 1 1158 ? -18.666 31.782 6.163 1.00 82.94 1158 ASP A N 1
ATOM 8950 C CA . ASP A 1 1158 ? -17.248 31.472 6.394 1.00 82.94 1158 ASP A CA 1
ATOM 8951 C C . ASP A 1 1158 ? -16.955 31.496 7.905 1.00 82.94 1158 ASP A C 1
ATOM 8953 O O . ASP A 1 1158 ? -16.495 32.500 8.454 1.00 82.94 1158 ASP A O 1
ATOM 8957 N N . LEU A 1 1159 ? -17.318 30.417 8.609 1.00 84.94 1159 LEU A N 1
ATOM 8958 C CA . LEU A 1 1159 ? -17.170 30.284 10.069 1.00 84.94 1159 LEU A CA 1
ATOM 8959 C C . LEU A 1 1159 ? -15.955 29.445 10.495 1.00 84.94 1159 LEU A C 1
ATOM 8961 O O . LEU A 1 1159 ? -15.756 29.246 11.696 1.00 84.94 1159 LEU A O 1
ATOM 8965 N N . GLY A 1 1160 ? -15.160 28.967 9.534 1.00 89.19 1160 GLY A N 1
ATOM 8966 C CA . GLY A 1 1160 ? -13.972 28.148 9.770 1.00 89.19 1160 GLY A CA 1
ATOM 8967 C C . GLY A 1 1160 ? -14.262 26.651 9.893 1.00 89.19 1160 GLY A C 1
ATOM 8968 O O . GLY A 1 1160 ? -15.322 26.159 9.496 1.00 89.19 1160 GLY A O 1
ATOM 8969 N N . TRP A 1 1161 ? -13.292 25.908 10.430 1.00 92.88 1161 TRP A N 1
ATOM 8970 C CA . TRP A 1 1161 ? -13.331 24.446 10.522 1.00 92.88 1161 TRP A CA 1
ATOM 8971 C C . TRP A 1 1161 ? -13.017 23.935 11.933 1.00 92.88 1161 TRP A C 1
ATOM 8973 O O . TRP A 1 1161 ? -12.167 24.456 12.662 1.00 92.88 1161 TRP A O 1
ATOM 8983 N N . PHE A 1 1162 ? -13.685 22.844 12.303 1.00 93.75 1162 PHE A N 1
ATOM 8984 C CA . PHE A 1 1162 ? -13.411 22.063 13.503 1.00 93.75 1162 PHE A CA 1
ATOM 8985 C C . PHE A 1 1162 ? -12.594 20.824 13.169 1.00 93.75 1162 PHE A C 1
ATOM 8987 O O . PHE A 1 1162 ? -12.946 20.076 12.265 1.00 93.75 1162 PHE A O 1
ATOM 8994 N N . PHE A 1 1163 ? -11.581 20.529 13.974 1.00 94.75 1163 PHE A N 1
ATOM 8995 C CA . PHE A 1 1163 ? -10.909 19.237 13.965 1.00 94.75 1163 PHE A CA 1
ATOM 8996 C C . PHE A 1 1163 ? -11.591 18.297 14.958 1.00 94.75 1163 PHE A C 1
ATOM 8998 O O . PHE A 1 1163 ? -11.733 18.613 16.144 1.00 94.75 1163 PHE A O 1
ATOM 9005 N N . VAL A 1 1164 ? -12.039 17.145 14.466 1.00 92.19 1164 VAL A N 1
ATOM 9006 C CA . VAL A 1 1164 ? -12.851 16.178 15.203 1.00 92.19 1164 VAL A CA 1
ATOM 9007 C C . VAL A 1 1164 ? -12.031 14.925 15.478 1.00 92.19 1164 VAL A C 1
ATOM 9009 O O . VAL A 1 1164 ? -11.518 14.294 14.558 1.00 92.19 1164 VAL A O 1
ATOM 9012 N N . LEU A 1 1165 ? -11.933 14.560 16.756 1.00 92.62 1165 LEU A N 1
ATOM 9013 C CA . LEU A 1 1165 ? -11.398 13.287 17.230 1.00 92.62 1165 LEU A CA 1
ATOM 9014 C C . LEU A 1 1165 ? -12.579 12.388 17.592 1.00 92.62 1165 LEU A C 1
ATOM 9016 O O . LEU A 1 1165 ? -13.333 12.699 18.518 1.00 92.62 1165 LEU A O 1
ATOM 9020 N N . GLU A 1 1166 ? -12.748 11.295 16.859 1.00 88.25 1166 GLU A N 1
ATOM 9021 C CA . GLU A 1 1166 ? -13.887 10.389 16.973 1.00 88.25 1166 GLU A CA 1
ATOM 9022 C C . GLU A 1 1166 ? -13.451 8.971 17.352 1.00 88.25 1166 GLU A C 1
ATOM 9024 O O . GLU A 1 1166 ? -12.584 8.367 16.710 1.00 88.25 1166 GLU A O 1
ATOM 9029 N N . GLU A 1 1167 ? -14.094 8.421 18.387 1.00 84.44 1167 GLU A N 1
ATOM 9030 C CA . GLU A 1 1167 ? -13.985 7.002 18.704 1.00 84.44 1167 GLU A CA 1
ATOM 9031 C C . GLU A 1 1167 ? -14.686 6.179 17.613 1.00 84.44 1167 GLU A C 1
ATOM 9033 O O . GLU A 1 1167 ? -15.860 6.434 17.317 1.00 84.44 1167 GLU A O 1
ATOM 9038 N N . PRO A 1 1168 ? -14.025 5.161 17.035 1.00 76.12 1168 PRO A N 1
ATOM 9039 C CA . PRO A 1 1168 ? -14.660 4.288 16.060 1.00 76.12 1168 PRO A CA 1
ATOM 9040 C C . PRO A 1 1168 ? -15.912 3.622 16.640 1.00 76.12 1168 PRO A C 1
ATOM 9042 O O . PRO A 1 1168 ? -15.877 3.131 17.774 1.00 76.12 1168 PRO A O 1
ATOM 9045 N N . PRO A 1 1169 ? -17.013 3.538 15.876 1.00 70.69 1169 PRO A N 1
ATOM 9046 C CA . PRO A 1 1169 ? -18.211 2.856 16.336 1.00 70.69 1169 PRO A CA 1
ATOM 9047 C C . PRO A 1 1169 ? -17.917 1.366 16.549 1.00 70.69 1169 PRO A C 1
ATOM 9049 O O . PRO A 1 1169 ? -17.633 0.633 15.604 1.00 70.69 1169 PRO A O 1
ATOM 9052 N N . GLY A 1 1170 ? -17.997 0.924 17.804 1.00 72.44 1170 GLY A N 1
ATOM 9053 C CA . GLY A 1 1170 ? -17.822 -0.470 18.207 1.00 72.44 1170 GLY A CA 1
ATOM 9054 C C . GLY A 1 1170 ? -19.097 -1.101 18.766 1.00 72.44 1170 GLY A C 1
ATOM 9055 O O . GLY A 1 1170 ? -20.168 -0.487 18.816 1.00 72.44 1170 GLY A O 1
ATOM 9056 N N . ASP A 1 1171 ? -18.972 -2.348 19.216 1.00 76.25 1171 ASP A N 1
ATOM 9057 C CA . ASP A 1 1171 ? -20.039 -3.027 19.946 1.00 76.25 1171 ASP A CA 1
ATOM 9058 C C . ASP A 1 1171 ? -20.352 -2.329 21.290 1.00 76.25 1171 ASP A C 1
ATOM 9060 O O . ASP A 1 1171 ? -19.473 -1.692 21.876 1.00 76.25 1171 ASP A O 1
ATOM 9064 N N . PRO A 1 1172 ? -21.573 -2.477 21.848 1.00 84.62 1172 PRO A N 1
ATOM 9065 C CA . PRO A 1 1172 ? -21.958 -1.818 23.095 1.00 84.62 1172 PRO A CA 1
ATOM 9066 C C . PRO A 1 1172 ? -21.032 -2.176 24.259 1.00 84.62 1172 PRO A C 1
ATOM 9068 O O . PRO A 1 1172 ? -20.902 -3.355 24.605 1.00 84.62 1172 PRO A O 1
ATOM 9071 N N . ARG A 1 1173 ? -20.461 -1.153 24.902 1.00 89.00 1173 ARG A N 1
ATOM 9072 C CA . ARG A 1 1173 ? -19.708 -1.266 26.158 1.00 89.00 1173 ARG A CA 1
ATOM 9073 C C . ARG A 1 1173 ? -20.537 -0.742 27.323 1.00 89.00 1173 ARG A C 1
ATOM 9075 O O . ARG A 1 1173 ? -21.418 0.097 27.138 1.00 89.00 1173 ARG A O 1
ATOM 9082 N N . PHE A 1 1174 ? -20.274 -1.252 28.522 1.00 92.56 1174 PHE A N 1
ATOM 9083 C CA . PHE A 1 1174 ? -20.973 -0.832 29.734 1.00 92.56 1174 PHE A CA 1
ATOM 9084 C C . PHE A 1 1174 ? -19.964 -0.441 30.798 1.00 92.56 1174 PHE A C 1
ATOM 9086 O O . PHE A 1 1174 ? -18.941 -1.101 30.937 1.00 92.56 1174 PHE A O 1
ATOM 9093 N N . GLY A 1 1175 ? -20.255 0.603 31.557 1.00 91.25 1175 GLY A N 1
ATOM 9094 C CA . GLY A 1 1175 ? -19.359 1.137 32.568 1.00 91.25 1175 GLY A CA 1
ATOM 9095 C C . GLY A 1 1175 ? -19.793 2.520 33.013 1.00 91.25 1175 GLY A C 1
ATOM 9096 O O . GLY A 1 1175 ? -20.910 2.949 32.726 1.00 91.25 1175 GLY A O 1
ATOM 9097 N N . LEU A 1 1176 ? -18.897 3.211 33.702 1.00 88.69 1176 LEU A N 1
ATOM 9098 C CA . LEU A 1 1176 ? -19.066 4.594 34.139 1.00 88.69 1176 LEU A CA 1
ATOM 9099 C C . LEU A 1 1176 ? -17.778 5.350 33.846 1.00 88.69 1176 LEU A C 1
ATOM 9101 O O . LEU A 1 1176 ? -16.707 4.739 33.799 1.00 88.69 1176 LEU A O 1
ATOM 9105 N N . ASP A 1 1177 ? -17.875 6.659 33.688 1.00 84.94 1177 ASP A N 1
ATOM 9106 C CA . ASP A 1 1177 ? -16.703 7.469 33.370 1.00 84.94 1177 ASP A CA 1
ATOM 9107 C C . ASP A 1 1177 ? -15.810 7.621 34.605 1.00 84.94 1177 ASP A C 1
ATOM 9109 O O . ASP A 1 1177 ? -16.250 7.460 35.755 1.00 84.94 1177 ASP A O 1
ATOM 9113 N N . GLU A 1 1178 ? -14.529 7.910 34.386 1.00 81.31 1178 GLU A N 1
ATOM 9114 C CA . GLU A 1 1178 ? -13.661 8.336 35.481 1.00 81.31 1178 GLU A CA 1
ATOM 9115 C C . GLU A 1 1178 ? -14.042 9.763 35.913 1.00 81.31 1178 GLU A C 1
ATOM 9117 O O . GLU A 1 1178 ? -14.400 10.597 35.077 1.00 81.31 1178 GLU A O 1
ATOM 9122 N N . PRO A 1 1179 ? -13.995 10.077 37.220 1.00 73.06 1179 PRO A N 1
ATOM 9123 C CA . PRO A 1 1179 ? -14.356 11.398 37.705 1.00 73.06 1179 PRO A CA 1
ATOM 9124 C C . PRO A 1 1179 ? -13.410 12.444 37.109 1.00 73.06 1179 PRO A C 1
ATOM 9126 O O . PRO A 1 1179 ? -12.195 12.380 37.296 1.00 73.06 1179 PRO A O 1
ATOM 9129 N N . GLY A 1 1180 ? -13.972 13.422 36.398 1.00 59.47 1180 GLY A N 1
ATOM 9130 C CA . GLY A 1 1180 ? -13.182 14.471 35.763 1.00 59.47 1180 GLY A CA 1
ATOM 9131 C C . GLY A 1 1180 ? -12.439 15.336 36.787 1.00 59.47 1180 GLY A C 1
ATOM 9132 O O . GLY A 1 1180 ? -13.018 15.776 37.784 1.00 59.47 1180 GLY A O 1
ATOM 9133 N N . GLU A 1 1181 ? -11.171 15.655 36.515 1.00 49.22 1181 GLU A N 1
ATOM 9134 C CA . GLU A 1 1181 ? -10.415 16.673 37.252 1.00 49.22 1181 GLU A CA 1
ATOM 9135 C C . GLU A 1 1181 ? -10.969 18.072 36.927 1.00 49.22 1181 GLU A C 1
ATOM 9137 O O . GLU A 1 1181 ? -10.421 18.827 36.127 1.00 49.22 1181 GLU A O 1
ATOM 9142 N N . SER A 1 1182 ? -12.101 18.451 37.523 1.00 42.47 1182 SER A N 1
ATOM 9143 C CA . SER A 1 1182 ? -12.551 19.843 37.447 1.00 42.47 1182 SER A CA 1
ATOM 9144 C C . SER A 1 1182 ? -11.581 20.736 38.243 1.00 42.47 1182 SER A C 1
ATOM 9146 O O . SER A 1 1182 ? -11.340 20.447 39.419 1.00 42.47 1182 SER A O 1
ATOM 9148 N N . PRO A 1 1183 ? -11.084 21.868 37.692 1.00 37.00 1183 PRO A N 1
ATOM 9149 C CA . PRO A 1 1183 ? -10.177 22.788 38.397 1.00 37.00 1183 PRO A CA 1
ATOM 9150 C C . PRO A 1 1183 ? -10.742 23.338 39.719 1.00 37.00 1183 PRO A C 1
ATOM 9152 O O . PRO A 1 1183 ? -10.003 23.840 40.565 1.00 37.00 1183 PRO A O 1
ATOM 9155 N N . SER A 1 1184 ? -12.065 23.272 39.894 1.00 36.69 1184 SER A N 1
ATOM 9156 C CA . SER A 1 1184 ? -12.797 23.702 41.087 1.00 36.69 1184 SER A CA 1
ATOM 9157 C C . SER A 1 1184 ? -12.976 22.611 42.151 1.00 36.69 1184 SER A C 1
ATOM 9159 O O . SER A 1 1184 ? -13.423 22.935 43.251 1.00 36.69 1184 SER A O 1
ATOM 9161 N N . GLY A 1 1185 ? -12.650 21.343 41.867 1.00 37.16 1185 GLY A N 1
ATOM 9162 C CA . GLY A 1 1185 ? -12.877 20.219 42.787 1.00 37.16 1185 GLY A CA 1
ATOM 9163 C C . GLY A 1 1185 ? -14.354 19.958 43.123 1.00 37.16 1185 GLY A C 1
ATOM 9164 O O . GLY A 1 1185 ? -14.646 19.252 44.087 1.00 37.16 1185 GLY A O 1
ATOM 9165 N N . GLU A 1 1186 ? -15.290 20.541 42.371 1.00 39.94 1186 GLU A N 1
ATOM 9166 C CA . GLU A 1 1186 ? -16.722 20.265 42.492 1.00 39.94 1186 GLU A CA 1
ATOM 9167 C C . GLU A 1 1186 ? -17.079 19.097 41.562 1.00 39.94 1186 GLU A C 1
ATOM 9169 O O . GLU A 1 1186 ? -16.782 19.160 40.370 1.00 39.94 1186 GLU A O 1
ATOM 9174 N N . CYS A 1 1187 ? -17.720 18.041 42.085 1.00 46.62 1187 CYS A N 1
ATOM 9175 C CA . CYS A 1 1187 ? -18.363 17.034 41.234 1.00 46.62 1187 CYS A CA 1
ATOM 9176 C C . CYS A 1 1187 ? -19.329 17.747 40.281 1.00 46.62 1187 CYS A C 1
ATOM 9178 O O . CYS A 1 1187 ? -20.144 18.572 40.714 1.00 46.62 1187 CYS A O 1
ATOM 9180 N N . SER A 1 1188 ? -19.231 17.435 38.990 1.00 53.31 1188 SER A N 1
ATOM 9181 C CA . SER A 1 1188 ? -20.142 17.940 37.970 1.00 53.31 1188 SER A CA 1
ATOM 9182 C C . SER A 1 1188 ? -21.593 17.643 38.375 1.00 53.31 1188 SER A C 1
ATOM 9184 O O . SER A 1 1188 ? -21.928 16.610 38.949 1.00 53.31 1188 SER A O 1
ATOM 9186 N N . SER A 1 1189 ? -22.502 18.588 38.137 1.00 65.44 1189 SER A N 1
ATOM 9187 C CA . SER A 1 1189 ? -23.916 18.355 38.427 1.00 65.44 1189 SER A CA 1
ATOM 9188 C C . SER A 1 1189 ? -24.505 17.400 37.381 1.00 65.44 1189 SER A C 1
ATOM 9190 O O . SER A 1 1189 ? -24.593 17.787 36.218 1.00 65.44 1189 SER A O 1
ATOM 9192 N N . LEU A 1 1190 ? -24.975 16.219 37.789 1.00 74.88 1190 LEU A N 1
ATOM 9193 C CA . LEU A 1 1190 ? -25.619 15.228 36.913 1.00 74.88 1190 LEU A CA 1
ATOM 9194 C C . LEU A 1 1190 ? -26.890 15.781 36.216 1.00 74.88 1190 LEU A C 1
ATOM 9196 O O . LEU A 1 1190 ? -27.958 15.841 36.851 1.00 74.88 1190 LEU A O 1
ATOM 9200 N N . LYS A 1 1191 ? -26.795 16.175 34.933 1.00 81.06 1191 LYS A N 1
ATOM 9201 C CA . LYS A 1 1191 ? -27.915 16.686 34.105 1.00 81.06 1191 LYS A CA 1
ATOM 9202 C C . LYS A 1 1191 ? -28.492 15.598 33.199 1.00 81.06 1191 LYS A C 1
ATOM 9204 O O . LYS A 1 1191 ? -29.713 15.501 33.056 1.00 81.06 1191 LYS A O 1
ATOM 9209 N N . THR A 1 1192 ? -27.621 14.793 32.609 1.00 84.19 1192 THR A N 1
ATOM 9210 C CA . THR A 1 1192 ? -27.904 13.627 31.772 1.00 84.19 1192 THR A CA 1
ATOM 9211 C C . THR A 1 1192 ? -27.339 12.366 32.435 1.00 84.19 1192 THR A C 1
ATOM 9213 O O . THR A 1 1192 ? -26.618 12.461 33.425 1.00 84.19 1192 THR A O 1
ATOM 9216 N N . TRP A 1 1193 ? -27.714 11.175 31.956 1.00 84.94 1193 TRP A N 1
ATOM 9217 C CA . TRP A 1 1193 ? -27.091 9.937 32.454 1.00 84.94 1193 TRP A CA 1
ATOM 9218 C C . TRP A 1 1193 ? -25.650 9.776 31.969 1.00 84.94 1193 TRP A C 1
ATOM 9220 O O . TRP A 1 1193 ? -24.876 9.136 32.665 1.00 84.94 1193 TRP A O 1
ATOM 9230 N N . ASP A 1 1194 ? -25.303 10.430 30.860 1.00 81.69 1194 ASP A N 1
ATOM 9231 C CA . ASP A 1 1194 ? -23.951 10.475 30.303 1.00 81.69 1194 ASP A CA 1
ATOM 9232 C C . ASP A 1 1194 ? -23.005 11.334 31.188 1.00 81.69 1194 ASP A C 1
ATOM 9234 O O . ASP A 1 1194 ? -21.807 11.331 30.981 1.00 81.69 1194 ASP A O 1
ATOM 9238 N N . ASP A 1 1195 ? -23.515 12.052 32.205 1.00 80.00 1195 ASP A N 1
ATOM 9239 C CA . ASP A 1 1195 ? -22.687 12.760 33.204 1.00 80.00 1195 ASP A CA 1
ATOM 9240 C C . ASP A 1 1195 ? -22.324 11.872 34.424 1.00 80.00 1195 ASP A C 1
ATOM 9242 O O . ASP A 1 1195 ? -21.767 12.369 35.407 1.00 80.00 1195 ASP A O 1
ATOM 9246 N N . LEU A 1 1196 ? -22.750 10.599 34.453 1.00 84.50 1196 LEU A N 1
ATOM 9247 C CA . LEU A 1 1196 ? -22.586 9.718 35.614 1.00 84.50 1196 LEU A CA 1
ATOM 9248 C C . LEU A 1 1196 ? -21.201 9.056 35.630 1.00 84.50 1196 LEU A C 1
ATOM 9250 O O . LEU A 1 1196 ? -20.953 8.092 34.912 1.00 84.50 1196 LEU A O 1
ATOM 9254 N N . ASP A 1 1197 ? -20.354 9.493 36.556 1.00 85.12 1197 ASP A N 1
ATOM 9255 C CA . ASP A 1 1197 ? -19.019 8.927 36.785 1.00 85.12 1197 ASP A CA 1
ATOM 9256 C C . ASP A 1 1197 ? -18.920 8.064 38.066 1.00 85.12 1197 ASP A C 1
ATOM 9258 O O . ASP A 1 1197 ? -19.819 8.027 38.920 1.00 85.12 1197 ASP A O 1
ATOM 9262 N N . TRP A 1 1198 ? -17.781 7.385 38.237 1.00 83.50 1198 TRP A N 1
ATOM 9263 C CA . TRP A 1 1198 ? -17.457 6.605 39.441 1.00 83.50 1198 TRP A CA 1
ATOM 9264 C C . TRP A 1 1198 ? -17.379 7.436 40.736 1.00 83.50 1198 TRP A C 1
ATOM 9266 O O . TRP A 1 1198 ? -17.585 6.892 41.830 1.00 83.50 1198 TRP A O 1
ATOM 9276 N N . GLY A 1 1199 ? -17.119 8.744 40.641 1.00 77.62 1199 GLY A N 1
ATOM 9277 C CA . GLY A 1 1199 ? -17.085 9.674 41.774 1.00 77.62 1199 GLY A CA 1
ATOM 9278 C C . GLY A 1 1199 ? -18.453 9.877 42.432 1.00 77.62 1199 GLY A C 1
ATOM 9279 O O . GLY A 1 1199 ? -18.529 10.068 43.648 1.00 77.62 1199 GLY A O 1
ATOM 9280 N N . HIS A 1 1200 ? -19.543 9.738 41.671 1.00 77.81 1200 HIS A N 1
ATOM 9281 C CA . HIS A 1 1200 ? -20.912 9.825 42.190 1.00 77.81 1200 HIS A CA 1
ATOM 9282 C C . HIS A 1 1200 ? -21.322 8.628 43.067 1.00 77.81 1200 HIS A C 1
ATOM 9284 O O . HIS A 1 1200 ? -22.185 8.769 43.938 1.00 77.81 1200 HIS A O 1
ATOM 9290 N N . LEU A 1 1201 ? -20.732 7.448 42.844 1.00 74.38 1201 LEU A N 1
ATOM 9291 C CA . LEU A 1 1201 ? -21.092 6.213 43.553 1.00 74.38 1201 LEU A CA 1
ATOM 9292 C C . LEU A 1 1201 ? -20.211 5.938 44.773 1.00 74.38 1201 LEU A C 1
ATOM 9294 O O . LEU A 1 1201 ? -20.705 5.435 45.782 1.00 74.38 1201 LEU A O 1
ATOM 9298 N N . SER A 1 1202 ? -18.915 6.253 44.699 1.00 64.06 1202 SER A N 1
ATOM 9299 C CA . SER A 1 1202 ? -17.967 5.956 45.777 1.00 64.06 1202 SER A CA 1
ATOM 9300 C C . SER A 1 1202 ? -16.961 7.096 45.984 1.00 64.06 1202 SER A C 1
ATOM 9302 O O . SER A 1 1202 ? -15.809 6.984 45.562 1.00 64.06 1202 SER A O 1
ATOM 9304 N N . PRO A 1 1203 ? -17.349 8.182 46.682 1.00 54.66 1203 PRO A N 1
ATOM 9305 C CA . PRO A 1 1203 ? -16.454 9.313 46.945 1.00 54.66 1203 PRO A CA 1
ATOM 9306 C C . PRO A 1 1203 ? -15.245 8.957 47.835 1.00 54.66 1203 PRO A C 1
ATOM 9308 O O . PRO A 1 1203 ? -14.279 9.712 47.873 1.00 54.66 1203 PRO A O 1
ATOM 9311 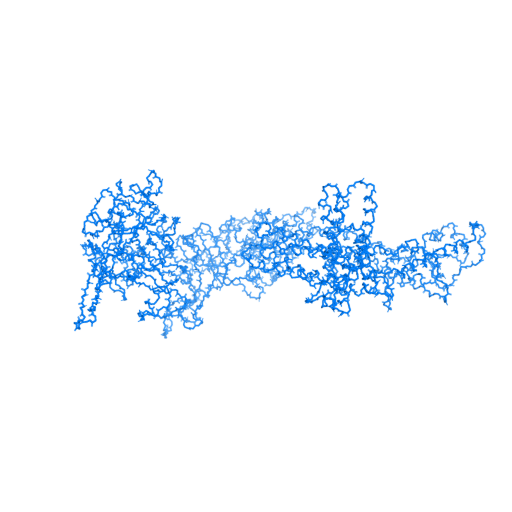N N . GLU A 1 1204 ? -15.270 7.812 48.536 1.00 51.25 1204 GLU A N 1
ATOM 9312 C CA . GLU A 1 1204 ? -14.161 7.314 49.375 1.00 51.25 1204 GLU A CA 1
ATOM 9313 C C . GLU A 1 1204 ? -13.434 6.078 48.789 1.00 51.25 1204 GLU A C 1
ATOM 9315 O O . GLU A 1 1204 ? -12.537 5.538 49.434 1.00 51.25 1204 GLU A O 1
ATOM 9320 N N . GLY A 1 1205 ? -13.792 5.612 47.581 1.00 51.88 1205 GLY A N 1
ATOM 9321 C CA . GLY A 1 1205 ? -13.073 4.540 46.864 1.00 51.88 1205 GLY A CA 1
ATOM 9322 C C . GLY A 1 1205 ? -13.136 3.132 47.483 1.00 51.88 1205 GLY A C 1
ATOM 9323 O O . GLY A 1 1205 ? -12.328 2.277 47.129 1.00 51.88 1205 GLY A O 1
ATOM 9324 N N . ALA A 1 1206 ? -14.058 2.876 48.417 1.00 53.12 1206 ALA A N 1
ATOM 9325 C CA . ALA A 1 1206 ? -14.054 1.662 49.242 1.00 53.12 1206 ALA A CA 1
ATOM 9326 C C . ALA A 1 1206 ? -14.855 0.471 48.673 1.00 53.12 1206 ALA A C 1
ATOM 9328 O O . ALA A 1 1206 ? -14.595 -0.668 49.059 1.00 53.12 1206 ALA A O 1
ATOM 9329 N N . ALA A 1 1207 ? -15.827 0.701 47.784 1.00 61.06 1207 ALA A N 1
ATOM 9330 C CA . ALA A 1 1207 ? -16.694 -0.364 47.272 1.00 61.06 1207 ALA A CA 1
ATOM 9331 C C . ALA A 1 1207 ? -16.110 -0.990 45.997 1.00 61.06 1207 ALA A C 1
ATOM 9333 O O . ALA A 1 1207 ? -15.822 -0.286 45.030 1.00 61.06 1207 ALA A O 1
ATOM 9334 N N . SER A 1 1208 ? -15.947 -2.317 45.990 1.00 76.62 1208 SER A N 1
ATOM 9335 C CA . SER A 1 1208 ? -15.447 -3.053 44.816 1.00 76.62 1208 SER A CA 1
ATOM 9336 C C . SER A 1 1208 ? -16.537 -3.327 43.773 1.00 76.62 1208 SER A C 1
ATOM 9338 O O . SER A 1 1208 ? -16.214 -3.561 42.614 1.00 76.62 1208 SER A O 1
ATOM 9340 N N . TYR A 1 1209 ? -17.816 -3.280 44.156 1.00 83.62 1209 TYR A N 1
ATOM 9341 C CA . TYR A 1 1209 ? -18.971 -3.442 43.270 1.00 83.62 1209 TYR A CA 1
ATOM 9342 C C . TYR A 1 1209 ? -19.921 -2.245 43.389 1.00 83.62 1209 TYR A C 1
ATOM 9344 O O . TYR A 1 1209 ? -19.939 -1.559 44.411 1.00 83.62 1209 TYR A O 1
ATOM 9352 N N . VAL A 1 1210 ? -20.728 -2.000 42.353 1.00 84.94 1210 VAL A N 1
ATOM 9353 C CA . VAL A 1 1210 ? -21.843 -1.047 42.435 1.00 84.94 1210 VAL A CA 1
ATOM 9354 C C . VAL A 1 1210 ? -22.933 -1.624 43.336 1.00 84.94 1210 VAL A C 1
ATOM 9356 O O . VAL A 1 1210 ? -23.553 -2.629 42.992 1.00 84.94 1210 VAL A O 1
ATOM 9359 N N . GLU A 1 1211 ? -23.190 -0.948 44.452 1.00 78.31 1211 GLU A N 1
ATOM 9360 C CA . GLU A 1 1211 ? -24.255 -1.276 45.401 1.00 78.31 1211 GLU A CA 1
ATOM 9361 C C . GLU A 1 1211 ? -25.406 -0.264 45.276 1.00 78.31 1211 GLU A C 1
ATOM 9363 O O . GLU A 1 1211 ? -25.234 0.943 45.467 1.00 78.31 1211 GLU A O 1
ATOM 9368 N N . LEU A 1 1212 ? -26.609 -0.740 44.960 1.00 76.94 1212 LEU A N 1
ATOM 9369 C CA . LEU A 1 1212 ? -27.805 0.090 44.797 1.00 76.94 1212 LEU A CA 1
ATOM 9370 C C . LEU A 1 1212 ? -28.416 0.489 46.154 1.00 76.94 1212 LEU A C 1
ATOM 9372 O O . LEU A 1 1212 ? -29.015 1.564 46.259 1.00 76.94 1212 LEU A O 1
ATOM 9376 N N . ALA A 1 1213 ? -28.293 -0.362 47.181 1.00 60.22 1213 ALA A N 1
ATOM 9377 C CA . ALA A 1 1213 ? -28.926 -0.205 48.493 1.00 60.22 1213 ALA A CA 1
ATOM 9378 C C . ALA A 1 1213 ? -28.127 0.644 49.502 1.00 60.22 1213 ALA A C 1
ATOM 9380 O O . ALA A 1 1213 ? -28.736 1.356 50.310 1.00 60.22 1213 ALA A O 1
ATOM 9381 N N . SER A 1 1214 ? -26.789 0.631 49.461 1.00 53.19 1214 SER A N 1
ATOM 9382 C CA . SER A 1 1214 ? -25.946 1.410 50.391 1.00 53.19 1214 SER A CA 1
ATOM 9383 C C . SER A 1 1214 ? -26.012 2.926 50.147 1.00 53.19 1214 SER A C 1
ATOM 9385 O O . SER A 1 1214 ? -25.760 3.721 51.058 1.00 53.19 1214 SER A O 1
ATOM 9387 N N . LEU A 1 1215 ? -26.523 3.339 48.984 1.00 49.66 1215 LEU A N 1
ATOM 9388 C CA . LEU A 1 1215 ? -26.863 4.723 48.639 1.00 49.66 1215 LEU A CA 1
ATOM 9389 C C . LEU A 1 1215 ? -28.049 5.290 49.452 1.00 49.66 1215 LEU A C 1
ATOM 9391 O O . LEU A 1 1215 ? -28.244 6.499 49.501 1.00 49.66 1215 LEU A O 1
ATOM 9395 N N . ALA A 1 1216 ? -28.846 4.457 50.133 1.00 37.91 1216 ALA A N 1
ATOM 9396 C CA . ALA A 1 1216 ? -30.021 4.909 50.892 1.00 37.91 1216 ALA A CA 1
ATOM 9397 C C . ALA A 1 1216 ? -29.756 5.194 52.390 1.00 37.91 1216 ALA A C 1
ATOM 9399 O O . ALA A 1 1216 ? -30.648 5.695 53.080 1.00 37.91 1216 ALA A O 1
ATOM 9400 N N . GLY A 1 1217 ? -28.567 4.862 52.918 1.00 36.06 1217 GLY A N 1
ATOM 9401 C CA . GLY A 1 1217 ? -28.322 4.789 54.370 1.00 36.06 1217 GLY A CA 1
ATOM 9402 C C . GLY A 1 1217 ? -27.239 5.703 54.959 1.00 36.06 1217 GLY A C 1
ATOM 9403 O O . GLY A 1 1217 ? -27.167 5.827 56.184 1.00 36.06 1217 GLY A O 1
ATOM 9404 N N . GLY A 1 1218 ? -26.398 6.347 54.146 1.00 34.88 1218 GLY A N 1
ATOM 9405 C CA . GLY A 1 1218 ? -25.251 7.128 54.626 1.00 34.88 1218 GLY A CA 1
ATOM 9406 C C . GLY A 1 1218 ? -25.549 8.617 54.821 1.00 34.88 1218 GLY A C 1
ATOM 9407 O O . GLY A 1 1218 ? -25.941 9.305 53.886 1.00 34.88 1218 GLY A O 1
ATOM 9408 N N . GLN A 1 1219 ? -25.300 9.160 56.019 1.00 34.62 1219 GLN A N 1
ATOM 9409 C CA . GLN A 1 1219 ? -25.161 10.610 56.220 1.00 34.62 1219 GLN A CA 1
ATOM 9410 C C . GLN A 1 1219 ? -23.820 11.089 55.635 1.00 34.62 1219 GLN A C 1
ATOM 9412 O O . GLN A 1 1219 ? -22.879 11.367 56.370 1.00 34.62 1219 GLN A O 1
ATOM 9417 N N . GLY A 1 1220 ? -23.741 11.170 54.310 1.00 36.66 1220 GLY A N 1
ATOM 9418 C CA . GLY A 1 1220 ? -22.643 11.775 53.561 1.00 36.66 1220 GLY A CA 1
ATOM 9419 C C . GLY A 1 1220 ? -23.218 12.416 52.303 1.00 36.66 1220 GLY A C 1
ATOM 9420 O O . GLY A 1 1220 ? -23.895 11.748 51.528 1.00 36.66 1220 GLY A O 1
ATOM 9421 N N . ALA A 1 1221 ? -23.039 13.727 52.144 1.00 35.44 1221 ALA A N 1
ATOM 9422 C CA . ALA A 1 1221 ? -23.584 14.482 51.021 1.00 35.44 1221 ALA A CA 1
ATOM 9423 C C . ALA A 1 1221 ? -22.933 14.011 49.707 1.00 35.44 1221 ALA A C 1
ATOM 9425 O O . ALA A 1 1221 ? -21.778 14.330 49.454 1.00 35.44 1221 ALA A O 1
ATOM 9426 N N . GLY A 1 1222 ? -23.660 13.224 48.911 1.00 41.97 1222 GLY A N 1
ATOM 9427 C CA . GLY A 1 1222 ? -23.243 12.799 47.572 1.00 41.97 1222 GLY A CA 1
ATOM 9428 C C . GLY A 1 1222 ? -24.056 11.621 47.028 1.00 41.97 1222 GLY A C 1
ATOM 9429 O O . GLY A 1 1222 ? -24.560 11.690 45.914 1.00 41.97 1222 GLY A O 1
ATOM 9430 N N . SER A 1 1223 ? -24.268 10.572 47.832 1.00 46.53 1223 SER A N 1
ATOM 9431 C CA . SER A 1 1223 ? -24.766 9.283 47.314 1.00 46.53 1223 SER A CA 1
ATOM 9432 C C . SER A 1 1223 ? -26.288 9.061 47.467 1.00 46.53 1223 SER A C 1
ATOM 9434 O O . SER A 1 1223 ? -26.901 8.329 46.689 1.00 46.53 1223 SER A O 1
ATOM 9436 N N . SER A 1 1224 ? -26.950 9.789 48.377 1.00 49.81 1224 SER A N 1
ATOM 9437 C CA . SER A 1 1224 ? -28.399 9.672 48.631 1.00 49.81 1224 SER A CA 1
ATOM 9438 C C . SER A 1 1224 ? -29.320 10.208 47.529 1.00 49.81 1224 SER A C 1
ATOM 9440 O O . SER A 1 1224 ? -30.534 10.015 47.606 1.00 49.81 1224 SER A O 1
ATOM 9442 N N . ASP A 1 1225 ? -28.771 10.877 46.513 1.00 60.81 1225 ASP A N 1
ATOM 9443 C CA . ASP A 1 1225 ? -29.544 11.592 45.487 1.00 60.81 1225 ASP A CA 1
ATOM 9444 C C . ASP A 1 1225 ? -29.832 10.762 44.224 1.00 60.81 1225 ASP A C 1
ATOM 9446 O O . ASP A 1 1225 ? -30.634 11.182 43.387 1.00 60.81 1225 ASP A O 1
ATOM 9450 N N . LEU A 1 1226 ? -29.215 9.584 44.067 1.00 70.94 1226 LEU A N 1
ATOM 9451 C CA . LEU A 1 1226 ? -29.403 8.734 42.882 1.00 70.94 1226 LEU A CA 1
ATOM 9452 C C . LEU A 1 1226 ? -30.620 7.804 42.991 1.00 70.94 1226 LEU A C 1
ATOM 9454 O O . LEU A 1 1226 ? -31.244 7.482 41.979 1.00 70.94 1226 LEU A O 1
ATOM 9458 N N . VAL A 1 1227 ? -31.006 7.386 44.200 1.00 69.00 1227 VAL A N 1
ATOM 9459 C CA . VAL A 1 1227 ? -32.071 6.390 44.405 1.00 69.00 1227 VAL A CA 1
ATOM 9460 C C . VAL A 1 1227 ? -33.415 6.902 43.873 1.00 69.00 1227 VAL A C 1
ATOM 9462 O O . VAL A 1 1227 ? -33.997 7.853 44.391 1.00 69.00 1227 VAL A O 1
ATOM 9465 N N . GLY A 1 1228 ? -33.933 6.251 42.827 1.00 70.94 1228 GLY A N 1
ATOM 9466 C CA . GLY A 1 1228 ? -35.196 6.629 42.188 1.00 70.94 1228 GLY A CA 1
ATOM 9467 C C . GLY A 1 1228 ? -35.135 7.915 41.354 1.00 70.94 1228 GLY A C 1
ATOM 9468 O O . GLY A 1 1228 ? -36.184 8.372 40.886 1.00 70.94 1228 GLY A O 1
ATOM 9469 N N . LYS A 1 1229 ? -33.943 8.492 41.132 1.00 82.94 1229 LYS A N 1
ATOM 9470 C CA . LYS A 1 1229 ? -33.756 9.657 40.258 1.00 82.94 1229 LYS A CA 1
ATOM 9471 C C . LYS A 1 1229 ? -34.172 9.297 38.831 1.00 82.94 1229 LYS A C 1
ATOM 9473 O O . LYS A 1 1229 ? -33.771 8.265 38.290 1.00 82.94 1229 LYS A O 1
ATOM 9478 N N . LYS A 1 1230 ? -35.012 10.147 38.235 1.00 86.69 1230 LYS A N 1
ATOM 9479 C CA . LYS A 1 1230 ? -35.512 10.016 36.861 1.00 86.69 1230 LYS A CA 1
ATOM 9480 C C . LYS A 1 1230 ? -34.904 11.120 35.998 1.00 86.69 1230 LYS A C 1
ATOM 9482 O O . LYS A 1 1230 ? -35.144 12.294 36.272 1.00 86.69 1230 LYS A O 1
ATOM 9487 N N . ILE A 1 1231 ? -34.175 10.739 34.952 1.00 84.19 1231 ILE A N 1
ATOM 9488 C CA . ILE A 1 1231 ? -33.676 11.640 33.901 1.00 84.19 1231 ILE A CA 1
ATOM 9489 C C . ILE A 1 1231 ? -34.169 11.083 32.563 1.00 84.19 1231 ILE A C 1
ATOM 9491 O O . ILE A 1 1231 ? -33.998 9.896 32.274 1.00 84.19 1231 ILE A O 1
ATOM 9495 N N . GLY A 1 1232 ? -34.849 11.918 31.772 1.00 85.56 1232 GLY A N 1
ATOM 9496 C CA . GLY A 1 1232 ? -35.609 11.444 30.612 1.00 85.56 1232 GLY A CA 1
ATOM 9497 C C . GLY A 1 1232 ? -36.681 10.437 31.043 1.00 85.56 1232 GLY A C 1
ATOM 9498 O O . GLY A 1 1232 ? -37.412 10.695 31.996 1.00 85.56 1232 GLY A O 1
ATOM 9499 N N . ASP A 1 1233 ? -36.752 9.276 30.386 1.00 84.50 1233 ASP A N 1
ATOM 9500 C CA . ASP A 1 1233 ? -37.633 8.158 30.771 1.00 84.50 1233 ASP A CA 1
ATOM 9501 C C . ASP A 1 1233 ? -36.934 7.031 31.550 1.00 84.50 1233 ASP A C 1
ATOM 9503 O O . ASP A 1 1233 ? -37.575 6.060 31.966 1.00 84.50 1233 ASP A O 1
ATOM 9507 N N . VAL A 1 1234 ? -35.640 7.198 31.828 1.00 88.38 1234 VAL A N 1
ATOM 9508 C CA . VAL A 1 1234 ? -34.797 6.224 32.525 1.00 88.38 1234 VAL A CA 1
ATOM 9509 C C . VAL A 1 1234 ? -34.708 6.577 34.016 1.00 88.38 1234 VAL A C 1
ATOM 9511 O O . VAL A 1 1234 ? -34.756 7.741 34.411 1.00 88.38 1234 VAL A O 1
ATOM 9514 N N . VAL A 1 1235 ? -34.648 5.551 34.867 1.00 89.19 1235 VAL A N 1
ATOM 9515 C CA . VAL A 1 1235 ? -34.786 5.646 36.333 1.00 89.19 1235 VAL A CA 1
ATOM 9516 C C . VAL A 1 1235 ? -33.769 4.713 36.972 1.00 89.19 1235 VAL A C 1
ATOM 9518 O O . VAL A 1 1235 ? -33.833 3.507 36.719 1.00 89.19 1235 VAL A O 1
ATOM 9521 N N . TRP A 1 1236 ? -32.886 5.254 37.812 1.00 87.94 1236 TRP A N 1
ATOM 9522 C CA . TRP A 1 1236 ? -31.877 4.473 38.530 1.00 87.94 1236 TRP A CA 1
ATOM 9523 C C . TRP A 1 1236 ? -32.519 3.420 39.437 1.00 87.94 1236 TRP A C 1
ATOM 9525 O O . TRP A 1 1236 ? -33.471 3.702 40.172 1.00 87.94 1236 TRP A O 1
ATOM 9535 N N . GLY A 1 1237 ? -32.010 2.192 39.370 1.00 86.12 1237 GLY A N 1
ATOM 9536 C CA . GLY A 1 1237 ? -32.444 1.079 40.207 1.00 86.12 1237 GLY A CA 1
ATOM 9537 C C . GLY A 1 1237 ? -33.871 0.585 39.946 1.00 86.12 1237 GLY A C 1
ATOM 9538 O O . GLY A 1 1237 ? -34.402 -0.156 40.764 1.00 86.12 1237 GLY A O 1
ATOM 9539 N N . LYS A 1 1238 ? -34.550 0.961 38.853 1.00 87.50 1238 LYS A N 1
ATOM 9540 C CA . LYS A 1 1238 ? -35.919 0.472 38.586 1.00 87.50 1238 LYS A CA 1
ATOM 9541 C C . LYS A 1 1238 ? -35.937 -1.005 38.171 1.00 87.50 1238 LYS A C 1
ATOM 9543 O O . LYS A 1 1238 ? -36.569 -1.822 38.836 1.00 87.50 1238 LYS A O 1
ATOM 9548 N N . ASN A 1 1239 ? -35.247 -1.333 37.082 1.00 90.19 1239 ASN A N 1
ATOM 9549 C CA . ASN A 1 1239 ? -35.045 -2.683 36.544 1.00 90.19 1239 ASN A CA 1
ATOM 9550 C C . ASN A 1 1239 ? -33.766 -2.714 35.684 1.00 90.19 1239 ASN A C 1
ATOM 9552 O O . ASN A 1 1239 ? -33.181 -1.662 35.423 1.00 90.19 1239 ASN A O 1
ATOM 9556 N N . SER A 1 1240 ? -33.339 -3.892 35.229 1.00 91.44 1240 SER A N 1
ATOM 9557 C CA . SER A 1 1240 ? -32.093 -4.042 34.465 1.00 91.44 1240 SER A CA 1
ATOM 9558 C C . SER A 1 1240 ? -32.071 -3.336 33.115 1.00 91.44 1240 SER A C 1
ATOM 9560 O O . SER A 1 1240 ? -31.006 -2.897 32.706 1.00 91.44 1240 SER A O 1
ATOM 9562 N N . ALA A 1 1241 ? -33.205 -3.160 32.427 1.00 91.56 1241 ALA A N 1
ATOM 9563 C CA . ALA A 1 1241 ? -33.216 -2.389 31.178 1.00 91.56 1241 ALA A CA 1
ATOM 9564 C C . ALA A 1 1241 ? -32.837 -0.926 31.419 1.00 91.56 1241 ALA A C 1
ATOM 9566 O O . ALA A 1 1241 ? -32.066 -0.351 30.660 1.00 91.56 1241 ALA A O 1
ATOM 9567 N N . HIS A 1 1242 ? -33.354 -0.338 32.501 1.00 92.12 1242 HIS A N 1
ATOM 9568 C CA . HIS A 1 1242 ? -32.988 1.017 32.891 1.00 92.12 1242 HIS A CA 1
ATOM 9569 C C . HIS A 1 1242 ? -31.509 1.090 33.283 1.00 92.12 1242 HIS A C 1
ATOM 9571 O O . HIS A 1 1242 ? -30.828 2.004 32.843 1.00 92.12 1242 HIS A O 1
ATOM 9577 N N . MET A 1 1243 ? -31.003 0.120 34.052 1.00 91.81 1243 MET A N 1
ATOM 9578 C CA . MET A 1 1243 ? -29.587 0.085 34.440 1.00 91.81 1243 MET A CA 1
ATOM 9579 C C . MET A 1 1243 ? -28.657 -0.079 33.235 1.00 91.81 1243 MET A C 1
ATOM 9581 O O . MET A 1 1243 ? -27.662 0.633 33.145 1.00 91.81 1243 MET A O 1
ATOM 9585 N N . ALA A 1 1244 ? -29.014 -0.935 32.275 1.00 92.50 1244 ALA A N 1
ATOM 9586 C CA . ALA A 1 1244 ? -28.300 -1.066 31.010 1.00 92.50 1244 ALA A CA 1
ATOM 9587 C C . ALA A 1 1244 ? -28.293 0.262 30.238 1.00 92.50 1244 ALA A C 1
ATOM 9589 O O . ALA A 1 1244 ? -27.245 0.679 29.777 1.00 92.50 1244 ALA A O 1
ATOM 9590 N N . SER A 1 1245 ? -29.421 0.979 30.162 1.00 90.88 1245 SER A N 1
ATOM 9591 C CA . SER A 1 1245 ? -29.462 2.307 29.532 1.00 90.88 1245 SER A CA 1
ATOM 9592 C C . SER A 1 1245 ? -28.638 3.373 30.253 1.00 90.88 1245 SER A C 1
ATOM 9594 O O . SER A 1 1245 ? -28.175 4.287 29.585 1.00 90.88 1245 SER A O 1
ATOM 9596 N N . VAL A 1 1246 ? -28.503 3.303 31.582 1.00 91.19 1246 VAL A N 1
ATOM 9597 C CA . VAL A 1 1246 ? -27.683 4.258 32.350 1.00 91.19 1246 VAL A CA 1
ATOM 9598 C C . VAL A 1 1246 ? -26.195 3.979 32.177 1.00 91.19 1246 VAL A C 1
ATOM 9600 O O . VAL A 1 1246 ? -25.410 4.907 32.117 1.00 91.19 1246 VAL A O 1
ATOM 9603 N N . THR A 1 1247 ? -25.814 2.706 32.130 1.00 92.06 1247 THR A N 1
ATOM 9604 C CA . THR A 1 1247 ? -24.405 2.282 32.125 1.00 92.06 1247 THR A CA 1
ATOM 9605 C C . THR A 1 1247 ? -23.869 2.028 30.722 1.00 92.06 1247 THR A C 1
ATOM 9607 O O . THR A 1 1247 ? -22.718 1.640 30.581 1.00 92.06 1247 THR A O 1
ATOM 9610 N N . TRP A 1 1248 ? -24.691 2.185 29.682 1.00 91.19 1248 TRP A N 1
ATOM 9611 C CA . TRP A 1 1248 ? -24.274 2.000 28.298 1.00 91.19 1248 TRP A CA 1
ATOM 9612 C C . TRP A 1 1248 ? -23.416 3.181 27.843 1.00 91.19 1248 TRP A C 1
ATOM 9614 O O . TRP A 1 1248 ? -23.901 4.306 27.753 1.00 91.19 1248 TRP A O 1
ATOM 9624 N N . GLN A 1 1249 ? -22.164 2.882 27.513 1.00 86.50 1249 GLN A N 1
ATOM 9625 C CA . GLN A 1 1249 ? -21.175 3.843 27.053 1.00 86.50 1249 GLN A CA 1
ATOM 9626 C C . GLN A 1 1249 ? -21.322 4.077 25.548 1.00 86.50 1249 GLN A C 1
ATOM 9628 O O . GLN A 1 1249 ? -21.366 3.124 24.757 1.00 86.50 1249 GLN A O 1
ATOM 9633 N N . ARG A 1 1250 ? -21.462 5.346 25.153 1.00 82.44 1250 ARG A N 1
ATOM 9634 C CA . ARG A 1 1250 ? -21.609 5.752 23.748 1.00 82.44 1250 ARG A CA 1
ATOM 9635 C C . ARG A 1 1250 ? -20.252 6.150 23.172 1.00 82.44 1250 ARG A C 1
ATOM 9637 O O . ARG A 1 1250 ? -19.456 6.710 23.914 1.00 82.44 1250 ARG A O 1
ATOM 9644 N N . PRO A 1 1251 ? -20.016 5.941 21.863 1.00 82.12 1251 PRO A N 1
ATOM 9645 C CA . PRO A 1 1251 ? -18.809 6.441 21.216 1.00 82.12 1251 PRO A CA 1
ATOM 9646 C C . PRO A 1 1251 ? -18.655 7.946 21.441 1.00 82.12 1251 PRO A C 1
ATOM 9648 O O . PRO A 1 1251 ? -19.599 8.711 21.205 1.00 82.12 1251 PRO A O 1
ATOM 9651 N N . PHE A 1 1252 ? -17.475 8.353 21.896 1.00 84.81 1252 PHE A N 1
ATOM 9652 C CA . PHE A 1 1252 ? -17.187 9.744 22.219 1.00 84.81 1252 PHE A CA 1
ATOM 9653 C C . PHE A 1 1252 ? -16.595 10.493 21.018 1.00 84.81 1252 PHE A C 1
ATOM 9655 O O . PHE A 1 1252 ? -15.846 9.937 20.212 1.00 84.81 1252 PHE A O 1
ATOM 9662 N N . ARG A 1 1253 ? -16.919 11.785 20.902 1.00 86.56 1253 ARG A N 1
ATOM 9663 C CA . ARG A 1 1253 ? -16.333 12.693 19.908 1.00 86.56 1253 ARG A CA 1
ATOM 9664 C C . ARG A 1 1253 ? -15.985 14.022 20.567 1.00 86.56 1253 ARG A C 1
ATOM 9666 O O . ARG A 1 1253 ? -16.804 14.572 21.303 1.00 86.56 1253 ARG A O 1
ATOM 9673 N N . LYS A 1 1254 ? -14.811 14.572 20.258 1.00 89.44 1254 LYS A N 1
ATOM 9674 C CA . LYS A 1 1254 ? -14.422 15.941 20.633 1.00 89.44 1254 LYS A CA 1
ATOM 9675 C C . LYS A 1 1254 ? -14.117 16.731 19.374 1.00 89.44 1254 LYS A C 1
ATOM 9677 O O . LYS A 1 1254 ? -13.310 16.295 18.563 1.00 89.44 1254 LYS A O 1
ATOM 9682 N N . ALA A 1 1255 ? -14.745 17.892 19.243 1.00 90.56 1255 ALA A N 1
ATOM 9683 C CA . ALA A 1 1255 ? -14.454 18.857 18.195 1.00 90.56 1255 ALA A CA 1
ATOM 9684 C C . ALA A 1 1255 ? -13.724 20.055 18.814 1.00 90.56 1255 ALA A C 1
ATOM 9686 O O . ALA A 1 1255 ? -14.181 20.595 19.823 1.00 90.56 1255 ALA A O 1
ATOM 9687 N N . VAL A 1 1256 ? -12.596 20.450 18.227 1.00 92.12 1256 VAL A N 1
ATOM 9688 C CA . VAL A 1 1256 ? -11.823 21.642 18.607 1.00 92.12 1256 VAL A CA 1
ATOM 9689 C C . VAL A 1 1256 ? -11.759 22.557 17.394 1.00 92.12 1256 VAL A C 1
ATOM 9691 O O . VAL A 1 1256 ? -11.416 22.101 16.305 1.00 92.12 1256 VAL A O 1
ATOM 9694 N N . HIS A 1 1257 ? -12.126 23.825 17.555 1.00 93.00 1257 HIS A N 1
ATOM 9695 C CA . HIS A 1 1257 ? -12.105 24.767 16.441 1.00 93.00 1257 HIS A CA 1
ATOM 9696 C C . HIS A 1 1257 ? -10.675 25.238 16.144 1.00 93.00 1257 HIS A C 1
ATOM 9698 O O . HIS A 1 1257 ? -9.856 25.339 17.057 1.00 93.00 1257 HIS A O 1
ATOM 9704 N N . ALA A 1 1258 ? -10.361 25.537 14.880 1.00 89.62 1258 ALA A N 1
ATOM 9705 C CA . ALA A 1 1258 ? -9.018 25.969 14.493 1.00 89.62 1258 ALA A CA 1
ATOM 9706 C C . ALA A 1 1258 ? -8.572 27.279 15.176 1.00 89.62 1258 ALA A C 1
ATOM 9708 O O . ALA A 1 1258 ? -7.404 27.404 15.525 1.00 89.62 1258 ALA A O 1
ATOM 9709 N N . ASP A 1 1259 ? -9.472 28.236 15.419 1.00 87.25 1259 ASP A N 1
ATOM 9710 C CA . ASP A 1 1259 ? -9.148 29.515 16.092 1.00 87.25 1259 ASP A CA 1
ATOM 9711 C C . ASP A 1 1259 ? -8.685 29.384 17.557 1.00 87.25 1259 ASP A C 1
ATOM 9713 O O . ASP A 1 1259 ? -7.978 30.259 18.054 1.00 87.25 1259 ASP A O 1
ATOM 9717 N N . ASP A 1 1260 ? -9.029 28.290 18.241 1.00 86.38 1260 ASP A N 1
ATOM 9718 C CA . ASP A 1 1260 ? -8.528 27.993 19.584 1.00 86.38 1260 ASP A CA 1
ATOM 9719 C C . ASP A 1 1260 ? -7.037 27.599 19.533 1.00 86.38 1260 ASP A C 1
ATOM 9721 O O . ASP A 1 1260 ? -6.327 27.715 20.531 1.00 86.38 1260 ASP A O 1
ATOM 9725 N N . MET A 1 1261 ? -6.551 27.164 18.363 1.00 88.62 1261 MET A N 1
ATOM 9726 C CA . MET A 1 1261 ? -5.191 26.655 18.125 1.00 88.62 1261 MET A CA 1
ATOM 9727 C C . MET A 1 1261 ? -4.344 27.566 17.222 1.00 88.62 1261 MET A C 1
ATOM 9729 O O . MET A 1 1261 ? -3.116 27.496 17.248 1.00 88.62 1261 MET A O 1
ATOM 9733 N N . LEU A 1 1262 ? -4.980 28.436 16.439 1.00 82.56 1262 LEU A N 1
ATOM 9734 C CA . LEU A 1 1262 ? -4.329 29.417 15.579 1.00 82.56 1262 LEU A CA 1
ATOM 9735 C C . LEU A 1 1262 ? -4.177 30.763 16.308 1.00 82.56 1262 LEU A C 1
ATOM 9737 O O . LEU A 1 1262 ? -5.097 31.201 17.001 1.00 82.56 1262 LEU A O 1
ATOM 9741 N N . PRO A 1 1263 ? -3.043 31.464 16.150 1.00 71.75 1263 PRO A N 1
ATOM 9742 C CA . PRO A 1 1263 ? -2.887 32.803 16.702 1.00 71.75 1263 PRO A CA 1
ATOM 9743 C C . PRO A 1 1263 ? -3.887 33.772 16.058 1.00 71.75 1263 PRO A C 1
ATOM 9745 O O . PRO A 1 1263 ? -4.118 33.752 14.850 1.00 71.75 1263 PRO A O 1
ATOM 9748 N N . THR A 1 1264 ? -4.485 34.656 16.862 1.00 62.81 1264 THR A N 1
ATOM 9749 C CA . THR A 1 1264 ? -5.460 35.640 16.368 1.00 62.81 1264 THR A CA 1
ATOM 9750 C C . THR A 1 1264 ? -4.808 36.569 15.349 1.00 62.81 1264 THR A C 1
ATOM 9752 O O . THR A 1 1264 ? -3.908 37.332 15.704 1.00 62.81 1264 THR A O 1
ATOM 9755 N N . ASN A 1 1265 ? -5.287 36.534 14.105 1.00 48.41 1265 ASN A N 1
ATOM 9756 C CA . ASN A 1 1265 ? -4.766 37.330 13.001 1.00 48.41 1265 ASN A CA 1
ATOM 9757 C C . ASN A 1 1265 ? -4.738 38.842 13.351 1.00 48.41 1265 ASN A C 1
ATOM 9759 O O . ASN A 1 1265 ? -5.799 39.458 13.501 1.00 48.41 1265 ASN A O 1
ATOM 9763 N N . PRO A 1 1266 ? -3.564 39.501 13.458 1.00 37.84 1266 PRO A N 1
ATOM 9764 C CA . PRO A 1 1266 ? -3.501 40.944 13.688 1.00 37.84 1266 PRO A CA 1
ATOM 9765 C C . PRO A 1 1266 ? -3.915 41.766 12.453 1.00 37.84 1266 PRO A C 1
ATOM 9767 O O . PRO A 1 1266 ? -4.082 42.982 12.571 1.00 37.84 1266 PRO A O 1
ATOM 9770 N N . ALA A 1 1267 ? -4.110 41.144 11.280 1.00 36.69 1267 ALA A N 1
ATOM 9771 C CA . ALA A 1 1267 ? -4.571 41.831 10.071 1.00 36.69 1267 ALA A CA 1
ATOM 9772 C C . ALA A 1 1267 ? -6.087 42.128 10.063 1.00 36.69 1267 ALA A C 1
ATOM 9774 O O . ALA A 1 1267 ? -6.540 42.910 9.230 1.00 36.69 1267 ALA A O 1
ATOM 9775 N N . GLY A 1 1268 ? -6.850 41.576 11.016 1.00 34.47 1268 GLY A N 1
ATOM 9776 C CA . GLY A 1 1268 ? -8.284 41.835 11.218 1.00 34.47 1268 GLY A CA 1
ATOM 9777 C C . GLY A 1 1268 ? -8.608 42.843 12.330 1.00 34.47 1268 GLY A C 1
ATOM 9778 O O . GLY A 1 1268 ? -9.705 42.823 12.884 1.00 34.47 1268 GLY A O 1
ATOM 9779 N N . GLY A 1 1269 ? -7.660 43.705 12.715 1.00 27.48 1269 GLY A N 1
ATOM 9780 C CA . GLY A 1 1269 ? -7.929 44.812 13.633 1.00 27.48 1269 GLY A CA 1
ATOM 9781 C C . GLY A 1 1269 ? -8.800 45.892 12.979 1.00 27.48 1269 GLY A C 1
ATOM 9782 O O . GLY A 1 1269 ? -8.426 46.419 11.936 1.00 27.48 1269 GLY A O 1
ATOM 9783 N N . GLN A 1 1270 ? -9.934 46.194 13.624 1.00 27.61 1270 GLN A N 1
ATOM 9784 C CA . GLN A 1 1270 ? -10.859 47.325 13.400 1.00 27.61 1270 GLN A CA 1
ATOM 9785 C C . GLN A 1 1270 ? -10.323 48.556 12.653 1.00 27.61 1270 GLN A C 1
ATOM 9787 O O . GLN A 1 1270 ? -9.244 49.072 13.034 1.00 27.61 1270 GLN A O 1
#